Protein AF-A0A6V1RIA7-F1 (afdb_monomer_lite)

InterPro domains:
  IPR001300 Peptidase C2, calpain, catalytic domain [PF00648] (294-567)
  IPR001300 Peptidase C2, calpain, catalytic domain [PS50203] (296-569)
  IPR001300 Peptidase C2, calpain, catalytic domain [SM00230] (248-577)
  IPR001300 Peptidase C2, calpain, catalytic domain [cd00044] (271-567)
  IPR022684 Peptidase C2, calpain family [PTHR10183] (100-717)
  IPR036213 Calpain large subunit, domain III superfamily [SSF49758] (574-716)
  IPR038765 Papain-like cysteine peptidase superfamily [SSF54001] (97-156)
  IPR038765 Papain-like cysteine peptidase superfamily [SSF54001] (292-571)

Foldseek 3Di:
DPPPPDDDDDDDDDDDDDDPPPPLCVVVVVVVVPDDDPPVVVVVVVVVVVVVVVPPPDDPDKDKDWDDDPDPPPPPDPPCPPDLLVSQWDFPPCPVLVVLVVLLVVVAADADPQQGFDCQFAALDSVDRPCPCVCVLFDGWDFLQCLQKDWWKWKWKAFDLPPRHTDDIDIDDPVVQVVADADPDDPRVVVNVVVVVVVVCLLQPDDPPSVVVVCVSCVPPPCNVVCVVVVPSVVCCQVQQFWGFDDKDDWGWDWDDDPPDGIMIMIIITTTIGGPDPQKQFDCDDPPDDRFALLQFAWADFQLLLLSQLLSQQRLPVVLNQVQFDFHDPPSADDDPPDDHRGHIDDSSQKGWTWWQFLNGTIIRIHGRIARGGPSSAGSTIHGRSNHSHCNNRVSLSSVSSSLRHSSLSRDDHNLVSNCGSHVFDKDKAFQDDPRHDPCLPDDNNLVVVLVVVQVCVVLVWWKKFFAADPDAQDDPDQLHGHPGIKGWNDWDFDQFPNDTFIKTKIARSNQFDREGNDPFFLPHPVVVRGDPVSCVVVVRDSDRRRMTMDTSVVVSVRTTMMIIGHPQDPPQKIKMKMKDKCDDQLLAAPQQQQSHWKKWKAAQFFWKKKKKKFFGDCSSVVDDWQPKWKDKWKFDDQADPLATDRDDDPVRTQDDDDTDRDRMDMDIGGDGGQDAPPDPRRRTIMIGTHIRDRPDIGMMMMMMMIRDDMDMGTRGSVNQAAAPQPRHGAHGDWDADPNGIHHPVCPVVVQQVPAQAAPQPRGHQADDPPPANSDWDADPPRHIHTPVCVLVVCLVPAAAAPAPRHGQADDVPPANSDWDQDPVRGTHTPVCVVVVVQVPAAAAPQPRGGQAPDPPPANNDWDADPVRHIHGPVCVVVVQQVPAFAAPQPRGGLADDPPPANSDWDFADVVPPDDTGTHGPVCVVVVVVVVVD

Organism: Heterosigma akashiwo (NCBI:txid2829)

Structure (mmCIF, N/CA/C/O backbone):
data_AF-A0A6V1RIA7-F1
#
_entry.id   AF-A0A6V1RIA7-F1
#
loop_
_atom_site.group_PDB
_atom_site.id
_atom_site.type_symbol
_atom_site.label_atom_id
_atom_site.label_alt_id
_atom_site.label_comp_id
_atom_site.label_asym_id
_atom_site.label_entity_id
_atom_site.label_seq_id
_atom_site.pdbx_PDB_ins_code
_atom_site.Cartn_x
_atom_site.Cartn_y
_atom_site.Cartn_z
_atom_site.occupancy
_atom_site.B_iso_or_equiv
_atom_site.auth_seq_id
_atom_site.auth_comp_id
_atom_site.auth_asym_id
_atom_site.auth_atom_id
_atom_site.pdbx_PDB_model_num
ATOM 1 N N . MET A 1 1 ? -12.420 33.517 -3.951 1.00 31.98 1 MET A N 1
ATOM 2 C CA . MET A 1 1 ? -12.272 34.994 -3.953 1.00 31.98 1 MET A CA 1
ATOM 3 C C . MET A 1 1 ? -13.200 35.689 -2.940 1.00 31.98 1 MET A C 1
ATOM 5 O O . MET A 1 1 ? -14.162 36.328 -3.342 1.00 31.98 1 MET A O 1
ATOM 9 N N . ALA A 1 2 ? -12.929 35.573 -1.631 1.00 23.12 2 ALA A N 1
ATOM 10 C CA . ALA A 1 2 ? -13.505 36.452 -0.591 1.00 23.12 2 ALA A CA 1
ATOM 11 C C . ALA A 1 2 ? -12.704 36.405 0.736 1.00 23.12 2 ALA A C 1
ATOM 13 O O . ALA A 1 2 ? -13.298 36.452 1.804 1.00 23.12 2 ALA A O 1
ATOM 14 N N . PHE A 1 3 ? -11.370 36.271 0.684 1.00 23.23 3 PHE A N 1
ATOM 15 C CA . PHE A 1 3 ? -10.528 36.216 1.898 1.00 23.23 3 PHE A CA 1
ATOM 16 C C . PHE A 1 3 ? -9.231 37.044 1.826 1.00 23.23 3 PHE A C 1
ATOM 18 O O . PHE A 1 3 ? -8.370 36.914 2.684 1.00 23.23 3 PHE A O 1
ATOM 25 N N . PHE A 1 4 ? -9.097 37.944 0.842 1.00 26.88 4 PHE A N 1
ATOM 26 C CA . PHE A 1 4 ? -7.877 38.750 0.655 1.00 26.88 4 PHE A CA 1
ATOM 27 C C . PHE A 1 4 ? -7.963 40.213 1.133 1.00 26.88 4 PHE A C 1
ATOM 29 O O . PHE A 1 4 ? -7.044 40.986 0.893 1.00 26.88 4 PHE A O 1
ATOM 36 N N . PHE A 1 5 ? -9.012 40.609 1.863 1.00 28.23 5 PHE A N 1
ATOM 37 C CA . PHE A 1 5 ? -9.147 41.980 2.385 1.00 28.23 5 PHE A CA 1
ATOM 38 C C . PHE A 1 5 ? -9.493 42.028 3.880 1.00 28.23 5 PHE A C 1
ATOM 40 O O . PHE A 1 5 ? -10.508 42.595 4.261 1.00 28.23 5 PHE A O 1
ATOM 47 N N . GLN A 1 6 ? -8.644 41.468 4.753 1.00 29.59 6 GLN A N 1
ATOM 48 C CA . GLN A 1 6 ? -8.613 41.896 6.162 1.00 29.59 6 GLN A CA 1
ATOM 49 C C . GLN A 1 6 ? -7.337 41.453 6.896 1.00 29.59 6 GLN A C 1
ATOM 51 O O . GLN A 1 6 ? -7.350 40.503 7.664 1.00 29.59 6 GLN A O 1
ATOM 56 N N . LYS A 1 7 ? -6.217 42.154 6.673 1.00 28.56 7 LYS A N 1
ATOM 57 C CA . LYS A 1 7 ? -5.125 42.280 7.663 1.00 28.56 7 LYS A CA 1
ATOM 58 C C . LYS A 1 7 ? -4.170 43.413 7.265 1.00 28.56 7 LYS A C 1
ATOM 60 O O . LYS A 1 7 ? -3.111 43.211 6.688 1.00 28.56 7 LYS A O 1
ATOM 65 N N . LYS A 1 8 ? -4.578 44.645 7.572 1.00 32.25 8 LYS A N 1
ATOM 66 C CA . LYS A 1 8 ? -3.674 45.788 7.771 1.00 32.25 8 LYS A CA 1
ATOM 67 C C . LYS A 1 8 ? -4.216 46.611 8.933 1.00 32.25 8 LYS A C 1
ATOM 69 O O . LYS A 1 8 ? -4.968 47.557 8.728 1.00 32.25 8 LYS A O 1
ATOM 74 N N . LYS A 1 9 ? -3.876 46.180 10.144 1.00 32.59 9 LYS A N 1
ATOM 75 C CA . LYS A 1 9 ? -3.752 46.993 11.358 1.00 32.59 9 LYS A CA 1
ATOM 76 C C . LYS A 1 9 ? -3.265 46.064 12.462 1.00 32.59 9 LYS A C 1
ATOM 78 O O . LYS A 1 9 ? -4.009 45.194 12.891 1.00 32.59 9 LYS A O 1
ATOM 83 N N . ASP A 1 10 ? -1.967 46.144 12.725 1.00 29.16 10 ASP A N 1
ATOM 84 C CA . ASP A 1 10 ? -1.349 46.266 14.053 1.00 29.16 10 ASP A CA 1
ATOM 85 C C . ASP A 1 10 ? 0.115 45.818 13.950 1.00 29.16 10 ASP A C 1
ATOM 87 O O . ASP A 1 10 ? 0.437 44.789 13.357 1.00 29.16 10 ASP A O 1
ATOM 91 N N . GLY A 1 11 ? 1.011 46.705 14.382 1.00 30.38 11 GLY A N 1
ATOM 92 C CA . GLY A 1 11 ? 2.450 46.620 14.153 1.00 30.38 11 GLY A CA 1
ATOM 93 C C . GLY A 1 11 ? 3.204 45.804 15.202 1.00 30.38 11 GLY A C 1
ATOM 94 O O . GLY A 1 11 ? 2.769 45.675 16.341 1.00 30.38 11 GLY A O 1
ATOM 95 N N . GLY A 1 12 ? 4.382 45.323 14.804 1.00 25.92 12 GLY A N 1
ATOM 96 C CA . GLY A 1 12 ? 5.400 44.722 15.669 1.00 25.92 12 GLY A CA 1
ATOM 97 C C . GLY A 1 12 ? 6.472 44.007 14.829 1.00 25.92 12 GLY A C 1
ATOM 98 O O . GLY A 1 12 ? 6.094 43.251 13.936 1.00 25.92 12 GLY A O 1
ATOM 99 N N . PRO A 1 13 ? 7.782 44.264 15.028 1.00 35.53 13 PRO A N 1
ATOM 100 C CA . PRO A 1 13 ? 8.851 43.691 14.212 1.00 35.53 13 PRO A CA 1
ATOM 101 C C . PRO A 1 13 ? 9.323 42.331 14.757 1.00 35.53 13 PRO A C 1
ATOM 103 O O . PRO A 1 13 ? 9.168 42.053 15.942 1.00 35.53 13 PRO A O 1
ATOM 106 N N . ASN A 1 14 ? 9.983 41.558 13.888 1.00 31.72 14 ASN A N 1
ATOM 107 C CA . ASN A 1 14 ? 10.711 40.298 14.126 1.00 31.72 14 ASN A CA 1
ATOM 108 C C . ASN A 1 14 ? 9.926 38.987 13.965 1.00 31.72 14 ASN A C 1
ATOM 110 O O . ASN A 1 14 ? 9.477 38.386 14.932 1.00 31.72 14 ASN A O 1
ATOM 114 N N . ALA A 1 15 ? 9.908 38.493 12.724 1.00 25.50 15 ALA A N 1
ATOM 115 C CA . ALA A 1 15 ? 10.177 37.090 12.394 1.00 25.50 15 ALA A CA 1
ATOM 116 C C . ALA A 1 15 ? 10.480 36.992 10.886 1.00 25.50 15 ALA A C 1
ATOM 118 O O . ALA A 1 15 ? 9.581 37.070 10.052 1.00 25.50 15 ALA A O 1
ATOM 119 N N . THR A 1 16 ? 11.754 36.870 10.519 1.00 27.06 16 THR A N 1
ATOM 120 C CA . THR A 1 16 ? 12.187 36.529 9.157 1.00 27.06 16 THR A CA 1
ATOM 121 C C . THR A 1 16 ? 12.077 35.020 8.956 1.00 27.06 16 THR A C 1
ATOM 123 O O . THR A 1 16 ? 12.897 34.268 9.473 1.00 27.06 16 THR A O 1
ATOM 126 N N . THR A 1 17 ? 11.080 34.584 8.190 1.00 24.17 17 THR A N 1
ATOM 127 C CA . THR A 1 17 ? 11.046 33.276 7.512 1.00 24.17 17 THR A CA 1
ATOM 128 C C . THR A 1 17 ? 10.963 33.535 6.002 1.00 24.17 17 THR A C 1
ATOM 130 O O . THR A 1 17 ? 10.196 34.409 5.590 1.00 24.17 17 THR A O 1
ATOM 133 N N . PRO A 1 18 ? 11.757 32.859 5.151 1.00 24.48 18 PRO A N 1
ATOM 134 C CA . PRO A 1 18 ? 11.707 33.083 3.711 1.00 24.48 18 PRO A CA 1
ATOM 135 C C . PRO A 1 18 ? 10.460 32.404 3.124 1.00 24.48 18 PRO A C 1
ATOM 137 O O . PRO A 1 18 ? 10.327 31.182 3.132 1.00 24.48 18 PRO A O 1
ATOM 140 N N . SER A 1 19 ? 9.515 33.202 2.621 1.00 24.95 19 SER A N 1
ATOM 141 C CA . SER A 1 19 ? 8.295 32.717 1.972 1.00 24.95 19 SER A CA 1
ATOM 142 C C . SER A 1 19 ? 8.583 32.235 0.542 1.00 24.95 19 SER A C 1
ATOM 144 O O . SER A 1 19 ? 8.580 33.030 -0.397 1.00 24.95 19 SER A O 1
ATOM 146 N N . ALA A 1 20 ? 8.783 30.929 0.359 1.00 26.89 20 ALA A N 1
ATOM 147 C CA . ALA A 1 20 ? 8.865 30.277 -0.957 1.00 26.89 20 ALA A CA 1
ATOM 148 C C . ALA A 1 20 ? 7.492 29.806 -1.501 1.00 26.89 20 ALA A C 1
ATOM 150 O O . ALA A 1 20 ? 7.415 29.167 -2.546 1.00 26.89 20 ALA A O 1
ATOM 151 N N . SER A 1 21 ? 6.385 30.128 -0.820 1.00 27.94 21 SER A N 1
ATOM 152 C CA . SER A 1 21 ? 5.035 29.630 -1.141 1.00 27.94 21 SER A CA 1
ATOM 153 C C . SER A 1 21 ? 4.227 30.481 -2.137 1.00 27.94 21 SER A C 1
ATOM 155 O O . SER A 1 21 ? 3.092 30.126 -2.451 1.00 27.94 21 SER A O 1
ATOM 157 N N . MET A 1 22 ? 4.770 31.587 -2.665 1.00 25.05 22 MET A N 1
ATOM 158 C CA . MET A 1 22 ? 4.008 32.509 -3.531 1.00 25.05 22 MET A CA 1
ATOM 159 C C . MET A 1 22 ? 4.215 32.333 -5.046 1.00 25.05 22 MET A C 1
ATOM 161 O O . MET A 1 22 ? 3.408 32.854 -5.808 1.00 25.05 22 MET A O 1
ATOM 165 N N . GLY A 1 23 ? 5.218 31.574 -5.504 1.00 25.97 23 GLY A N 1
ATOM 166 C CA . GLY A 1 23 ? 5.531 31.470 -6.940 1.00 25.97 23 GLY A CA 1
ATOM 167 C C . GLY A 1 23 ? 4.602 30.548 -7.744 1.00 25.97 23 GLY A C 1
ATOM 168 O O . GLY A 1 23 ? 4.133 30.921 -8.815 1.00 25.97 23 GLY A O 1
ATOM 169 N N . ALA A 1 24 ? 4.281 29.361 -7.218 1.00 31.56 24 ALA A N 1
ATOM 170 C CA . ALA A 1 24 ? 3.584 28.317 -7.985 1.00 31.56 24 ALA A CA 1
ATOM 171 C C . ALA A 1 24 ? 2.078 28.580 -8.194 1.00 31.56 24 ALA A C 1
ATOM 173 O O . ALA A 1 24 ? 1.502 28.164 -9.194 1.00 31.56 24 ALA A O 1
ATOM 174 N N . ALA A 1 25 ? 1.429 29.305 -7.276 1.00 27.98 25 ALA A N 1
ATOM 175 C CA . ALA A 1 25 ? 0.018 29.674 -7.419 1.00 27.98 25 ALA A CA 1
ATOM 176 C C . ALA A 1 25 ? -0.193 30.900 -8.329 1.00 27.98 25 ALA A C 1
ATOM 178 O O . ALA A 1 25 ? -1.306 31.122 -8.803 1.00 27.98 25 ALA A O 1
ATOM 179 N N . GLN A 1 26 ? 0.856 31.695 -8.576 1.00 30.91 26 GLN A N 1
ATOM 180 C CA . GLN A 1 26 ? 0.775 32.908 -9.393 1.00 30.91 26 GLN A CA 1
ATOM 181 C C . GLN A 1 26 ? 0.917 32.625 -10.893 1.00 30.91 26 GLN A C 1
ATOM 183 O O . GLN A 1 26 ? 0.223 33.262 -11.677 1.00 30.91 26 GLN A O 1
ATOM 188 N N . SER A 1 27 ? 1.733 31.651 -11.305 1.00 33.41 27 SER A N 1
ATOM 189 C CA . SER A 1 27 ? 1.911 31.312 -12.727 1.00 33.41 27 SER A CA 1
ATOM 190 C C . SER A 1 27 ? 0.723 30.539 -13.316 1.00 33.41 27 SER A C 1
ATOM 192 O O . SER A 1 27 ? 0.283 30.854 -14.419 1.00 33.41 27 SER A O 1
ATOM 194 N N . LEU A 1 28 ? 0.134 29.600 -12.565 1.00 34.62 28 LEU A N 1
ATOM 195 C CA . LEU A 1 28 ? -1.083 28.881 -12.980 1.00 34.62 28 LEU A CA 1
ATOM 196 C C . LEU A 1 28 ? -2.354 29.739 -12.807 1.00 34.62 28 LEU A C 1
ATOM 198 O O . LEU A 1 28 ? -3.286 29.660 -13.605 1.00 34.62 28 LEU A O 1
ATOM 202 N N . GLY A 1 29 ? -2.374 30.601 -11.782 1.00 31.44 29 GLY A N 1
ATOM 203 C CA . GLY A 1 29 ? -3.451 31.567 -11.546 1.00 31.44 29 GLY A CA 1
ATOM 204 C C . GLY A 1 29 ? -3.538 32.646 -12.629 1.00 31.44 29 GLY A C 1
ATOM 205 O O . GLY A 1 29 ? -4.640 33.004 -13.027 1.00 31.44 29 GLY A O 1
ATOM 206 N N . ALA A 1 30 ? -2.397 33.099 -13.161 1.00 34.28 30 ALA A N 1
ATOM 207 C CA . ALA A 1 30 ? -2.349 34.026 -14.293 1.00 34.28 30 ALA A CA 1
ATOM 208 C C . ALA A 1 30 ? -2.835 33.384 -15.608 1.00 34.28 30 ALA A C 1
ATOM 210 O O . ALA A 1 30 ? -3.427 34.065 -16.440 1.00 34.28 30 ALA A O 1
ATOM 211 N N . TRP A 1 31 ? -2.642 32.071 -15.780 1.00 36.16 31 TRP A N 1
ATOM 212 C CA . TRP A 1 31 ? -3.101 31.327 -16.959 1.00 36.16 31 TRP A CA 1
ATOM 213 C C . TRP A 1 31 ? -4.632 31.155 -16.994 1.00 36.16 31 TRP A C 1
ATOM 215 O O . TRP A 1 31 ? -5.248 31.270 -18.051 1.00 36.16 31 TRP A O 1
ATOM 225 N N . LEU A 1 32 ? -5.271 30.977 -15.831 1.00 34.88 32 LEU A N 1
ATOM 226 C CA . LEU A 1 32 ? -6.735 30.894 -15.707 1.00 34.88 32 LEU A CA 1
ATOM 227 C C . LEU A 1 32 ? -7.458 32.243 -15.900 1.00 34.88 32 LEU A C 1
ATOM 229 O O . LEU A 1 32 ? -8.678 32.260 -16.073 1.00 34.88 32 LEU A O 1
ATOM 233 N N . GLU A 1 33 ? -6.742 33.370 -15.874 1.00 36.59 33 GLU A N 1
ATOM 234 C CA . GLU A 1 33 ? -7.328 34.708 -16.032 1.00 36.59 33 GLU A CA 1
ATOM 235 C C . GLU A 1 33 ? -7.403 35.187 -17.496 1.00 36.59 33 GLU A C 1
ATOM 237 O O . GLU A 1 33 ? -8.217 36.068 -17.793 1.00 36.59 33 GLU A O 1
ATOM 242 N N . ASP A 1 34 ? -6.644 34.591 -18.425 1.00 32.16 34 ASP A N 1
ATOM 243 C CA . ASP A 1 34 ? -6.488 35.129 -19.792 1.00 32.16 34 ASP A CA 1
ATOM 244 C C . ASP A 1 34 ? -7.370 34.454 -20.871 1.00 32.16 34 ASP A C 1
ATOM 246 O O . ASP A 1 34 ? -7.441 34.900 -22.016 1.00 32.16 34 ASP A O 1
ATOM 250 N N . GLY A 1 35 ? -8.142 33.420 -20.517 1.00 35.12 35 GLY A N 1
ATOM 251 C CA . GLY A 1 35 ? -9.073 32.732 -21.427 1.00 35.12 35 GLY A CA 1
ATOM 252 C C . GLY A 1 35 ? -10.536 33.149 -21.234 1.00 35.12 35 GLY A C 1
ATOM 253 O O . GLY A 1 35 ? -11.281 32.504 -20.499 1.00 35.12 35 GLY A O 1
ATOM 254 N N . ARG A 1 36 ? -11.006 34.224 -21.885 1.00 33.16 36 ARG A N 1
ATOM 255 C CA . ARG A 1 36 ? -12.418 34.649 -21.761 1.00 33.16 36 ARG A CA 1
ATOM 256 C C . ARG A 1 36 ? -13.384 33.820 -22.615 1.00 33.16 36 ARG A C 1
ATOM 258 O O . ARG A 1 36 ? -13.428 33.970 -23.831 1.00 33.16 36 ARG A O 1
ATOM 265 N N . SER A 1 37 ? -14.338 33.176 -21.942 1.00 33.34 37 SER A N 1
ATOM 266 C CA . SER A 1 37 ? -15.755 33.146 -22.337 1.00 33.34 37 SER A CA 1
ATOM 267 C C . SER A 1 37 ? -16.623 33.254 -21.069 1.00 33.34 37 SER A C 1
ATOM 269 O O . SER A 1 37 ? -16.692 32.378 -20.210 1.00 33.34 37 SER A O 1
ATOM 271 N N . SER A 1 38 ? -17.256 34.412 -20.886 1.00 41.59 38 SER A N 1
ATOM 272 C CA . SER A 1 38 ? -17.898 34.863 -19.641 1.00 41.59 38 SER A CA 1
ATOM 273 C C . SER A 1 38 ? -19.315 34.311 -19.405 1.00 41.59 38 SER A C 1
ATOM 275 O O . SER A 1 38 ? -20.018 34.772 -18.503 1.00 41.59 38 SER A O 1
ATOM 277 N N . ARG A 1 39 ? -19.758 33.310 -20.180 1.00 32.97 39 ARG A N 1
ATOM 278 C CA . ARG A 1 39 ? -21.103 32.712 -20.060 1.00 32.97 39 ARG A CA 1
ATOM 279 C C . ARG A 1 39 ? -21.126 31.422 -19.235 1.00 32.97 39 ARG A C 1
ATOM 281 O O . ARG A 1 39 ? -22.080 31.213 -18.487 1.00 32.97 39 ARG A O 1
ATOM 288 N N . GLU A 1 40 ? -20.062 30.626 -19.282 1.00 36.41 40 GLU A N 1
ATOM 289 C CA . GLU A 1 40 ? -19.935 29.374 -18.515 1.00 36.41 40 GLU A CA 1
ATOM 290 C C . GLU A 1 40 ? -19.582 29.641 -17.043 1.00 36.41 40 GLU A C 1
ATOM 292 O O . GLU A 1 40 ? -20.159 29.036 -16.137 1.00 36.41 40 GLU A O 1
ATOM 297 N N . TYR A 1 41 ? -18.778 30.679 -16.785 1.00 34.59 41 TYR A N 1
ATOM 298 C CA . TYR A 1 41 ? -18.419 31.131 -15.433 1.00 34.59 41 TYR A CA 1
ATOM 299 C C . TYR A 1 41 ? -19.632 31.566 -14.588 1.00 34.59 41 TYR A C 1
ATOM 301 O O . TYR A 1 41 ? -19.669 31.364 -13.373 1.00 34.59 41 TYR A O 1
ATOM 309 N N . VAL A 1 42 ? -20.663 32.148 -15.213 1.00 33.69 42 VAL A N 1
ATOM 310 C CA . VAL A 1 42 ? -21.870 32.631 -14.514 1.00 33.69 42 VAL A CA 1
ATOM 311 C C . VAL A 1 42 ? -22.809 31.477 -14.147 1.00 33.69 42 VAL A C 1
ATOM 313 O O . VAL A 1 42 ? -23.467 31.537 -13.102 1.00 33.69 42 VAL A O 1
ATOM 316 N N . LEU A 1 43 ? -22.846 30.410 -14.952 1.00 33.00 43 LEU A N 1
ATOM 317 C CA . LEU A 1 43 ? -23.573 29.179 -14.634 1.00 33.00 43 LEU A CA 1
ATOM 318 C C . LEU A 1 43 ? -22.861 28.391 -13.530 1.00 33.00 43 LEU A C 1
ATOM 320 O O . LEU A 1 43 ? -23.512 28.046 -12.542 1.00 33.00 43 LEU A O 1
ATOM 324 N N . ALA A 1 44 ? -21.537 28.228 -13.617 1.00 31.62 44 ALA A N 1
ATOM 325 C CA . ALA A 1 44 ? -20.723 27.594 -12.579 1.00 31.62 44 ALA A CA 1
ATOM 326 C C . ALA A 1 44 ? -20.813 28.342 -11.233 1.00 31.62 44 ALA A C 1
ATOM 328 O O . ALA A 1 44 ? -21.029 27.730 -10.188 1.00 31.62 44 ALA A O 1
ATOM 329 N N . ALA A 1 45 ? -20.779 29.680 -11.239 1.00 31.67 45 ALA A N 1
ATOM 330 C CA . ALA A 1 45 ? -20.910 30.487 -10.024 1.00 31.67 45 ALA A CA 1
ATOM 331 C C . ALA A 1 45 ? -22.332 30.477 -9.421 1.00 31.67 45 ALA A C 1
ATOM 333 O O . ALA A 1 45 ? -22.483 30.541 -8.196 1.00 31.67 45 ALA A O 1
ATOM 334 N N . LYS A 1 46 ? -23.393 30.384 -10.242 1.00 30.94 46 LYS A N 1
ATOM 335 C CA . LYS A 1 46 ? -24.777 30.203 -9.755 1.00 30.94 46 LYS A CA 1
ATOM 336 C C . LYS A 1 46 ? -24.996 28.805 -9.180 1.00 30.94 46 LYS A C 1
ATOM 338 O O . LYS A 1 46 ? -25.642 28.700 -8.135 1.00 30.94 46 LYS A O 1
ATOM 343 N N . TYR A 1 47 ? -24.430 27.771 -9.808 1.00 30.41 47 TYR A N 1
ATOM 344 C CA . TYR A 1 47 ? -24.417 26.413 -9.267 1.00 30.41 47 TYR A CA 1
ATOM 345 C C . TYR A 1 47 ? -23.662 26.380 -7.937 1.00 30.41 47 TYR A C 1
ATOM 347 O O . TYR A 1 47 ? -24.263 26.019 -6.931 1.00 30.41 47 TYR A O 1
ATOM 355 N N . ALA A 1 48 ? -22.441 26.918 -7.870 1.00 30.08 48 ALA A N 1
ATOM 356 C CA . ALA A 1 48 ? -21.632 26.978 -6.651 1.00 30.08 48 ALA A CA 1
ATOM 357 C C . ALA A 1 48 ? -22.306 27.744 -5.494 1.00 30.08 48 ALA A C 1
ATOM 359 O O . ALA A 1 48 ? -22.201 27.339 -4.338 1.00 30.08 48 ALA A O 1
ATOM 360 N N . ARG A 1 49 ? -23.047 28.831 -5.763 1.00 30.19 49 ARG A N 1
ATOM 361 C CA . ARG A 1 49 ? -23.785 29.576 -4.718 1.00 30.19 49 ARG A CA 1
ATOM 362 C C . ARG A 1 49 ? -25.037 28.851 -4.220 1.00 30.19 49 ARG A C 1
ATOM 364 O O . ARG A 1 49 ? -25.362 28.968 -3.039 1.00 30.19 49 ARG A O 1
ATOM 371 N N . ARG A 1 50 ? -25.739 28.114 -5.089 1.00 28.39 50 ARG A N 1
ATOM 372 C CA . ARG A 1 50 ? -26.882 27.271 -4.694 1.00 28.39 50 ARG A CA 1
ATOM 373 C C . ARG A 1 50 ? -26.410 26.017 -3.947 1.00 28.39 50 ARG A C 1
ATOM 375 O O . ARG A 1 50 ? -27.070 25.610 -3.000 1.00 28.39 50 ARG A O 1
ATOM 382 N N . TRP A 1 51 ? -25.240 25.489 -4.309 1.00 28.88 51 TRP A N 1
ATOM 383 C CA . TRP A 1 51 ? -24.583 24.355 -3.655 1.00 28.88 51 TRP A CA 1
ATOM 384 C C . TRP A 1 51 ? -24.055 24.721 -2.258 1.00 28.88 51 TRP A C 1
ATOM 386 O O . TRP A 1 51 ? -24.389 24.057 -1.280 1.00 28.88 51 TRP A O 1
ATOM 396 N N . LYS A 1 52 ? -23.366 25.865 -2.111 1.00 28.80 52 LYS A N 1
ATOM 397 C CA . LYS A 1 52 ? -22.858 26.351 -0.809 1.00 28.80 52 LYS A CA 1
ATOM 398 C C . LYS A 1 52 ? -23.942 26.609 0.241 1.00 28.80 52 LYS A C 1
ATOM 400 O O . LYS A 1 52 ? -23.659 26.508 1.429 1.00 28.80 52 LYS A O 1
ATOM 405 N N . LYS A 1 53 ? -25.181 26.915 -0.163 1.00 29.30 53 LYS A N 1
ATOM 406 C CA . LYS A 1 53 ? -26.302 27.068 0.782 1.00 29.30 53 LYS A CA 1
ATOM 407 C C . LYS A 1 53 ? -26.832 25.736 1.334 1.00 29.30 53 LYS A C 1
ATOM 409 O O . LYS A 1 53 ? -27.445 25.764 2.394 1.00 29.30 53 LYS A O 1
ATOM 414 N N . ASN A 1 54 ? -26.560 24.603 0.677 1.00 30.20 54 ASN A N 1
ATOM 415 C CA . ASN A 1 54 ? -26.957 23.267 1.145 1.00 30.20 54 ASN A CA 1
ATOM 416 C C . ASN A 1 54 ? -25.837 22.520 1.901 1.00 30.20 54 ASN A C 1
ATOM 418 O O . ASN A 1 54 ? -26.143 21.647 2.704 1.00 30.20 54 ASN A O 1
ATOM 422 N N . VAL A 1 55 ? -24.565 22.900 1.712 1.00 30.31 55 VAL A N 1
ATOM 423 C CA . VAL A 1 55 ? -23.381 22.313 2.390 1.00 30.31 55 VAL A CA 1
ATOM 424 C C . VAL A 1 55 ? -23.175 22.855 3.820 1.00 30.31 55 VAL A C 1
ATOM 426 O O . VAL A 1 55 ? -22.334 22.383 4.573 1.00 30.31 55 VAL A O 1
ATOM 429 N N . ALA A 1 56 ? -23.996 23.808 4.270 1.00 25.81 56 ALA A N 1
ATOM 430 C CA . ALA A 1 56 ? -23.911 24.397 5.611 1.00 25.81 56 ALA A CA 1
ATOM 431 C C . ALA A 1 56 ? -24.448 23.502 6.758 1.00 25.81 56 ALA A C 1
ATOM 433 O O . ALA A 1 56 ? -24.813 24.018 7.816 1.00 25.81 56 ALA A O 1
ATOM 434 N N . ARG A 1 57 ? -24.477 22.171 6.593 1.00 31.98 57 ARG A N 1
ATOM 435 C CA . ARG A 1 57 ? -24.513 21.229 7.723 1.00 31.98 57 ARG A CA 1
ATOM 436 C C . ARG A 1 57 ? -23.084 20.765 7.984 1.00 31.98 57 ARG A C 1
ATOM 438 O O . ARG A 1 57 ? -22.584 19.874 7.314 1.00 31.98 57 ARG A O 1
ATOM 445 N N . LYS A 1 58 ? -22.425 21.422 8.939 1.00 32.75 58 LYS A N 1
ATOM 446 C CA . LYS A 1 58 ? -21.130 20.997 9.477 1.00 32.75 58 LYS A CA 1
ATOM 447 C C . LYS A 1 58 ? -21.280 19.600 10.089 1.00 32.75 58 LYS A C 1
ATOM 449 O O . LYS A 1 58 ? -21.992 19.463 11.079 1.00 32.75 58 LYS A O 1
ATOM 454 N N . THR A 1 59 ? -20.603 18.605 9.533 1.00 30.91 59 THR A N 1
ATOM 455 C CA . THR A 1 59 ? -20.288 17.347 10.219 1.00 30.91 59 THR A CA 1
ATOM 456 C C . THR A 1 59 ? -18.774 17.217 10.251 1.00 30.91 59 THR A C 1
ATOM 458 O O . THR A 1 59 ? -18.149 16.963 9.228 1.00 30.91 59 THR A O 1
ATOM 461 N N . THR A 1 60 ? -18.183 17.463 11.416 1.00 35.16 60 THR A N 1
ATOM 462 C CA . THR A 1 60 ? -16.907 16.856 11.807 1.00 35.16 60 THR A CA 1
ATOM 463 C C . THR A 1 60 ? -17.151 15.348 11.883 1.00 35.16 60 THR A C 1
ATOM 465 O O . THR A 1 60 ? -18.084 14.940 12.577 1.00 35.16 60 THR A O 1
ATOM 468 N N . GLY A 1 61 ? -16.422 14.526 11.130 1.00 52.53 61 GLY A N 1
ATOM 469 C CA . GLY A 1 61 ? -16.584 13.071 11.206 1.00 52.53 61 GLY A CA 1
ATOM 470 C C . GLY A 1 61 ? -16.303 12.330 9.902 1.00 52.53 61 GLY A C 1
ATOM 471 O O . GLY A 1 61 ? -16.509 12.853 8.810 1.00 52.53 61 GLY A O 1
ATOM 472 N N . TYR A 1 62 ? -15.814 11.104 10.069 1.00 49.94 62 TYR A N 1
ATOM 473 C CA . TYR A 1 62 ? -15.367 10.135 9.066 1.00 49.94 62 TYR A CA 1
ATOM 474 C C . TYR A 1 62 ? -16.264 10.017 7.825 1.00 49.94 62 TYR A C 1
ATOM 476 O O . TYR A 1 62 ? -17.493 10.041 7.923 1.00 49.94 62 TYR A O 1
ATOM 484 N N . VAL A 1 63 ? -15.648 9.787 6.663 1.00 54.38 63 VAL A N 1
ATOM 485 C CA . VAL A 1 63 ? -16.360 9.563 5.396 1.00 54.38 63 VAL A CA 1
ATOM 486 C C . VAL A 1 63 ? -16.204 8.107 4.982 1.00 54.38 63 VAL A C 1
ATOM 488 O O . VAL A 1 63 ? -15.080 7.640 4.828 1.00 54.38 63 VAL A O 1
ATOM 491 N N . VAL A 1 64 ? -17.326 7.407 4.784 1.00 56.94 64 VAL A N 1
ATOM 492 C CA . VAL A 1 64 ? -17.355 6.035 4.254 1.00 56.94 64 VAL A CA 1
ATOM 493 C C . VAL A 1 64 ? -18.085 6.024 2.916 1.00 56.94 64 VAL A C 1
ATOM 495 O O . VAL A 1 64 ? -19.207 6.523 2.820 1.00 56.94 64 VAL A O 1
ATOM 498 N N . THR A 1 65 ? -17.463 5.455 1.885 1.00 57.72 65 THR A N 1
ATOM 499 C CA . THR A 1 65 ? -18.059 5.338 0.544 1.00 57.72 65 THR A CA 1
ATOM 500 C C . THR A 1 65 ? -18.066 3.890 0.055 1.00 57.72 65 THR A C 1
ATOM 502 O O . THR A 1 65 ? -17.180 3.107 0.393 1.00 57.72 65 THR A O 1
ATOM 505 N N . HIS A 1 66 ? -19.093 3.542 -0.730 1.00 52.97 66 HIS A N 1
ATOM 506 C CA . HIS A 1 66 ? -19.287 2.219 -1.326 1.00 52.97 66 HIS A CA 1
ATOM 507 C C . HIS A 1 66 ? -19.170 2.327 -2.852 1.00 52.97 66 HIS A C 1
ATOM 509 O O . HIS A 1 66 ? -19.972 3.011 -3.491 1.00 52.97 66 HIS A O 1
ATOM 515 N N . GLY A 1 67 ? -18.233 1.600 -3.464 1.00 48.03 67 GLY A N 1
ATOM 516 C CA . GLY A 1 67 ? -18.122 1.513 -4.925 1.00 48.03 67 GLY A CA 1
ATOM 517 C C . GLY A 1 67 ? -19.050 0.439 -5.510 1.00 48.03 67 GLY A C 1
ATOM 518 O O . GLY A 1 67 ? -19.004 -0.703 -5.064 1.00 48.03 67 GLY A O 1
ATOM 519 N N . LYS A 1 68 ? -19.913 0.773 -6.485 1.00 39.06 68 LYS A N 1
ATOM 520 C CA . LYS A 1 68 ? -20.594 -0.228 -7.350 1.00 39.06 68 LYS A CA 1
ATOM 521 C C . LYS A 1 68 ? -20.384 -0.018 -8.864 1.00 39.06 68 LYS A C 1
ATOM 523 O O . LYS A 1 68 ? -20.603 -0.978 -9.587 1.00 39.06 68 LYS A O 1
ATOM 528 N N . LYS A 1 69 ? -19.957 1.167 -9.346 1.00 31.61 69 LYS A N 1
ATOM 529 C CA . LYS A 1 69 ? -19.516 1.514 -10.731 1.00 31.61 69 LYS A CA 1
ATOM 530 C C . LYS A 1 69 ? -18.697 2.834 -10.703 1.00 31.61 69 LYS A C 1
ATOM 532 O O . LYS A 1 69 ? -18.884 3.582 -9.740 1.00 31.61 69 LYS A O 1
ATOM 537 N N . PRO A 1 70 ? -17.810 3.128 -11.685 1.00 31.70 70 PRO A N 1
ATOM 538 C CA . PRO A 1 70 ? -16.800 4.191 -11.599 1.00 31.70 70 PRO A CA 1
ATOM 539 C C . PRO A 1 70 ? -17.434 5.576 -11.755 1.00 31.70 70 PRO A C 1
ATOM 541 O O . PRO A 1 70 ? -17.572 6.103 -12.849 1.00 31.70 70 PRO A O 1
ATOM 544 N N . ALA A 1 71 ? -17.902 6.131 -10.647 1.00 27.81 71 ALA A N 1
ATOM 545 C CA . ALA A 1 71 ? -18.165 7.550 -10.452 1.00 27.81 71 ALA A CA 1
ATOM 546 C C . ALA A 1 71 ? -18.488 7.721 -8.970 1.00 27.81 71 ALA A C 1
ATOM 548 O O . ALA A 1 71 ? -19.649 7.766 -8.555 1.00 27.81 71 ALA A O 1
ATOM 549 N N . THR A 1 72 ? -17.445 7.765 -8.148 1.00 25.62 72 THR A N 1
ATOM 550 C CA . THR A 1 72 ? -17.582 8.256 -6.784 1.00 25.62 72 THR A CA 1
ATOM 551 C C . THR A 1 72 ? -17.933 9.733 -6.897 1.00 25.62 72 THR A C 1
ATOM 553 O O . THR A 1 72 ? -17.091 10.554 -7.252 1.00 25.62 72 THR A O 1
ATOM 556 N N . VAL A 1 73 ? -19.183 10.098 -6.596 1.00 23.81 73 VAL A N 1
ATOM 557 C CA . VAL A 1 73 ? -19.467 11.467 -6.160 1.00 23.81 73 VAL A CA 1
ATOM 558 C C . VAL A 1 73 ? -18.787 11.596 -4.806 1.00 23.81 73 VAL A C 1
ATOM 560 O O . VAL A 1 73 ? -19.367 11.298 -3.763 1.00 23.81 73 VAL A O 1
ATOM 563 N N . LEU A 1 74 ? -17.518 11.994 -4.844 1.00 29.98 74 LEU A N 1
ATOM 564 C CA . LEU A 1 74 ? -16.847 12.570 -3.702 1.00 29.98 74 LEU A CA 1
ATOM 565 C C . LEU A 1 74 ? -17.713 13.767 -3.315 1.00 29.98 74 LEU A C 1
ATOM 567 O O . LEU A 1 74 ? -17.845 14.730 -4.074 1.00 29.98 74 LEU A O 1
ATOM 571 N N . CYS A 1 75 ? -18.326 13.735 -2.136 1.00 26.62 75 CYS A N 1
ATOM 572 C CA . CYS A 1 75 ? -18.554 14.991 -1.448 1.00 26.62 75 CYS A CA 1
ATOM 573 C C . CYS A 1 75 ? -17.154 15.568 -1.216 1.00 26.62 75 CYS A C 1
ATOM 575 O O . CYS A 1 75 ? -16.514 15.235 -0.227 1.00 26.62 75 CYS A O 1
ATOM 577 N N . HIS A 1 76 ? -16.645 16.338 -2.185 1.00 30.91 76 HIS A N 1
ATOM 578 C CA . HIS A 1 76 ? -15.431 17.128 -2.055 1.00 30.91 76 HIS A CA 1
ATOM 579 C C . HIS A 1 76 ? -15.666 18.082 -0.885 1.00 30.91 76 HIS A C 1
ATOM 581 O O . HIS A 1 76 ? -16.285 19.141 -1.016 1.00 30.91 76 HIS A O 1
ATOM 587 N N . PHE A 1 77 ? -15.245 17.645 0.293 1.00 30.70 77 PHE A N 1
ATOM 588 C CA . PHE A 1 77 ? -14.966 18.537 1.388 1.00 30.70 77 PHE A CA 1
ATOM 589 C C . PHE A 1 77 ? -13.646 19.226 1.048 1.00 30.70 77 PHE A C 1
ATOM 591 O O . PHE A 1 77 ? -12.699 18.573 0.613 1.00 30.70 77 PHE A O 1
ATOM 598 N N . ASP A 1 78 ? -13.588 20.540 1.265 1.00 32.25 78 ASP A N 1
ATOM 599 C CA . ASP A 1 78 ? -12.351 21.323 1.373 1.00 32.25 78 ASP A CA 1
ATOM 600 C C . ASP A 1 78 ? -11.534 20.838 2.606 1.00 32.25 78 ASP A C 1
ATOM 602 O O . ASP A 1 78 ? -11.277 21.600 3.533 1.00 32.25 78 ASP A O 1
ATOM 606 N N . LEU A 1 79 ? -11.214 19.539 2.672 1.00 34.03 79 LEU A N 1
ATOM 607 C CA . LEU A 1 79 ? -10.303 18.904 3.631 1.00 34.03 79 LEU A CA 1
ATOM 608 C C . LEU A 1 79 ? -8.945 18.581 2.986 1.00 34.03 79 LEU A C 1
ATOM 610 O O . LEU A 1 79 ? -8.005 18.272 3.707 1.00 34.03 79 LEU A O 1
ATOM 614 N N . TYR A 1 80 ? -8.824 18.727 1.660 1.00 36.44 80 TYR A N 1
ATOM 615 C CA . TYR A 1 80 ? -7.557 18.679 0.927 1.00 36.44 80 TYR A CA 1
ATOM 616 C C . TYR A 1 80 ? -6.788 19.990 1.125 1.00 36.44 80 TYR A C 1
ATOM 618 O O . TYR A 1 80 ? -6.593 20.780 0.196 1.00 36.44 80 TYR A O 1
ATOM 626 N N . ASP A 1 81 ? -6.353 20.253 2.355 1.00 35.91 81 ASP A N 1
ATOM 627 C CA . ASP A 1 81 ? -5.205 21.130 2.537 1.00 35.91 81 ASP A CA 1
ATOM 628 C C . ASP A 1 81 ? -4.007 20.408 1.920 1.00 35.91 81 ASP A C 1
ATOM 630 O O . ASP A 1 81 ? -3.466 19.478 2.508 1.00 35.91 81 ASP A O 1
ATOM 634 N N . LYS A 1 82 ? -3.683 20.816 0.684 1.00 46.50 82 LYS A N 1
ATOM 635 C CA . LYS A 1 82 ? -2.473 20.532 -0.101 1.00 46.50 82 LYS A CA 1
ATOM 636 C C . LYS A 1 82 ? -1.455 19.707 0.683 1.00 46.50 82 LYS A C 1
ATOM 638 O O . LYS A 1 82 ? -0.566 20.281 1.325 1.00 46.50 82 LYS A O 1
ATOM 643 N N . GLN A 1 83 ? -1.558 18.378 0.614 1.00 49.22 83 GLN A N 1
ATOM 644 C CA . GLN A 1 83 ? -0.459 17.570 1.111 1.00 49.22 83 GLN A CA 1
ATOM 645 C C . GLN A 1 83 ? 0.777 17.941 0.270 1.00 49.22 83 GLN A C 1
ATOM 647 O O . GLN A 1 83 ? 0.646 18.241 -0.918 1.00 49.22 83 GLN A O 1
ATOM 652 N N . PRO A 1 84 ? 1.985 17.966 0.846 1.00 44.00 84 PRO A N 1
ATOM 653 C CA . PRO A 1 84 ? 3.209 18.321 0.124 1.00 44.00 84 PRO A CA 1
ATOM 654 C C . PRO A 1 84 ? 3.374 17.591 -1.225 1.00 44.00 84 PRO A C 1
ATOM 656 O O . PRO A 1 84 ? 3.850 18.194 -2.184 1.00 44.00 84 PRO A O 1
ATOM 659 N N . GLY A 1 85 ? 2.898 16.339 -1.328 1.00 44.09 85 GLY A N 1
ATOM 660 C CA . GLY A 1 85 ? 2.901 15.533 -2.560 1.00 44.09 85 GLY A CA 1
ATOM 661 C C . GLY A 1 85 ? 1.881 15.939 -3.636 1.00 44.09 85 GLY A C 1
ATOM 662 O O . GLY A 1 85 ? 2.063 15.616 -4.808 1.00 44.09 85 GLY A O 1
ATOM 663 N N . ASP A 1 86 ? 0.849 16.716 -3.296 1.00 56.69 86 ASP A N 1
ATOM 664 C CA . ASP A 1 86 ? -0.107 17.258 -4.273 1.00 56.69 86 ASP A CA 1
ATOM 665 C C . ASP A 1 86 ? 0.478 18.411 -5.092 1.00 56.69 86 ASP A C 1
ATOM 667 O O . ASP A 1 86 ? -0.099 18.818 -6.096 1.00 56.69 86 ASP A O 1
ATOM 671 N N . ARG A 1 87 ? 1.641 18.949 -4.700 1.00 67.19 87 ARG A N 1
ATOM 672 C CA . ARG A 1 87 ? 2.329 19.985 -5.482 1.00 67.19 87 ARG A CA 1
ATOM 673 C C . ARG A 1 87 ? 2.758 19.478 -6.861 1.00 67.19 87 ARG A C 1
ATOM 675 O O . ARG A 1 87 ? 2.854 20.269 -7.798 1.00 67.19 87 ARG A O 1
ATOM 682 N N . PHE A 1 88 ? 3.050 18.187 -6.961 1.00 78.75 88 PHE A N 1
ATOM 683 C CA . PHE A 1 88 ? 3.674 17.582 -8.130 1.00 78.75 88 PHE A CA 1
ATOM 684 C C . PHE A 1 88 ? 2.704 16.777 -8.998 1.00 78.75 88 PHE A C 1
ATOM 686 O O . PHE A 1 88 ? 3.107 16.283 -10.048 1.00 78.75 88 PHE A O 1
ATOM 693 N N . SER A 1 89 ? 1.434 16.682 -8.597 1.00 84.25 89 SER A N 1
ATOM 694 C CA . SER A 1 89 ? 0.416 15.890 -9.285 1.00 84.25 89 SER A CA 1
ATOM 695 C C . SER A 1 89 ? -0.919 16.628 -9.394 1.00 84.25 89 SER A C 1
ATOM 697 O O . SER A 1 89 ? -1.279 17.437 -8.539 1.00 84.25 89 SER A O 1
ATOM 699 N N . LEU A 1 90 ? -1.675 16.323 -10.441 1.00 83.56 90 LEU A N 1
ATOM 700 C CA . LEU A 1 90 ? -2.987 16.881 -10.750 1.00 83.56 90 LEU A CA 1
ATOM 701 C C . LEU A 1 90 ? -4.075 15.814 -10.544 1.00 83.56 90 LEU A C 1
ATOM 703 O O . LEU A 1 90 ? -3.780 14.623 -10.661 1.00 83.56 90 LEU A O 1
ATOM 707 N N . PRO A 1 91 ? -5.323 16.200 -10.228 1.00 82.25 91 PRO A N 1
ATOM 708 C CA . PRO A 1 91 ? -6.434 15.256 -10.257 1.00 82.25 91 PRO A CA 1
ATOM 709 C C . PRO A 1 91 ? -6.639 14.728 -11.681 1.00 82.25 91 PRO A C 1
ATOM 711 O O . PRO A 1 91 ? -6.474 15.469 -12.653 1.00 82.25 91 PRO A O 1
ATOM 714 N N . ASP A 1 92 ? -7.035 13.464 -11.805 1.00 83.06 92 ASP A N 1
ATOM 715 C CA . ASP A 1 92 ? -7.381 12.877 -13.099 1.00 83.06 92 ASP A CA 1
ATOM 716 C C . ASP A 1 92 ? -8.836 13.192 -13.501 1.00 83.06 92 ASP A C 1
ATOM 718 O O . ASP A 1 92 ? -9.703 12.326 -13.582 1.00 83.06 92 ASP A O 1
ATOM 722 N N . ASP A 1 93 ? -9.134 14.483 -13.663 1.00 80.69 93 ASP A N 1
ATOM 723 C CA . ASP A 1 93 ? -10.458 15.011 -14.033 1.00 80.69 93 ASP A CA 1
ATOM 724 C C . ASP A 1 93 ? -10.478 15.642 -15.440 1.00 80.69 93 ASP A C 1
ATOM 726 O O . ASP A 1 93 ? -11.413 16.360 -15.806 1.00 80.69 93 ASP A O 1
ATOM 730 N N . GLY A 1 94 ? -9.417 15.407 -16.219 1.00 80.94 94 GLY A N 1
ATOM 731 C CA . GLY A 1 94 ? -9.198 15.978 -17.549 1.00 80.94 94 GLY A CA 1
ATOM 732 C C . GLY A 1 94 ? -8.728 17.438 -17.556 1.00 80.94 94 GLY A C 1
ATOM 733 O O . GLY A 1 94 ? -8.393 17.965 -18.616 1.00 80.94 94 GLY A O 1
ATOM 734 N N . SER A 1 95 ? -8.638 18.123 -16.409 1.00 75.81 95 SER A N 1
ATOM 735 C CA . SER A 1 95 ? -8.172 19.520 -16.365 1.00 75.81 95 SER A CA 1
ATOM 736 C C . SER A 1 95 ? -6.733 19.688 -16.869 1.00 75.81 95 SER A C 1
ATOM 738 O O . SER A 1 95 ? -6.424 20.690 -17.526 1.00 75.81 95 SER A O 1
ATOM 740 N N . TRP A 1 96 ? -5.882 18.686 -16.633 1.00 82.12 96 TRP A N 1
ATOM 741 C CA . TRP A 1 96 ? -4.490 18.611 -17.082 1.00 82.12 96 TRP A CA 1
ATOM 742 C C . TRP A 1 96 ? -4.342 18.545 -18.615 1.00 82.12 96 TRP A C 1
ATOM 744 O O . TRP A 1 96 ? -3.346 19.030 -19.153 1.00 82.12 96 TRP A O 1
ATOM 754 N N . LEU A 1 97 ? -5.354 18.069 -19.350 1.00 85.12 97 LEU A N 1
ATOM 755 C CA . LEU A 1 97 ? -5.346 18.037 -20.820 1.00 85.12 97 LEU A CA 1
ATOM 756 C C . LEU A 1 97 ? -5.310 19.447 -21.425 1.00 85.12 97 LEU A C 1
ATOM 758 O O . LEU A 1 97 ? -4.711 19.668 -22.477 1.00 85.12 97 LEU A O 1
ATOM 762 N N . ASN A 1 98 ? -5.895 20.442 -20.749 1.00 82.94 98 ASN A N 1
ATOM 763 C CA . ASN A 1 98 ? -5.860 21.825 -21.233 1.00 82.94 98 ASN A CA 1
ATOM 764 C C . ASN A 1 98 ? -4.442 22.408 -21.218 1.00 82.94 98 ASN A C 1
ATOM 766 O O . ASN A 1 98 ? -4.112 23.246 -22.059 1.00 82.94 98 ASN A O 1
ATOM 770 N N . PHE A 1 99 ? -3.601 21.946 -20.291 1.00 81.38 99 PHE A N 1
ATOM 771 C CA . PHE A 1 99 ? -2.191 22.302 -20.269 1.00 81.38 99 PHE A CA 1
ATOM 772 C C . PHE A 1 99 ? -1.458 21.716 -21.486 1.00 81.38 99 PHE A C 1
ATOM 774 O O . PHE A 1 99 ? -0.772 22.455 -22.193 1.00 81.38 99 PHE A O 1
ATOM 781 N N . LEU A 1 100 ? -1.684 20.435 -21.805 1.00 82.19 100 LEU A N 1
ATOM 782 C CA . LEU A 1 100 ? -1.119 19.817 -23.010 1.00 82.19 100 LEU A CA 1
ATOM 783 C C . LEU A 1 100 ? -1.574 20.527 -24.291 1.00 82.19 100 LEU A C 1
ATOM 785 O O . LEU A 1 100 ? -0.755 20.796 -25.170 1.00 82.19 100 LEU A O 1
ATOM 789 N N . ARG A 1 101 ? -2.856 20.917 -24.374 1.00 86.00 101 ARG A N 1
ATOM 790 C CA . ARG A 1 101 ? -3.397 21.671 -25.523 1.00 86.00 101 ARG A CA 1
ATOM 791 C C . ARG A 1 101 ? -2.659 22.979 -25.723 1.00 86.00 101 ARG A C 1
ATOM 793 O O . ARG A 1 101 ? -2.314 23.330 -26.846 1.00 86.00 101 ARG A O 1
ATOM 800 N N . TYR A 1 102 ? -2.426 23.699 -24.633 1.00 84.19 102 TYR A N 1
ATOM 801 C CA . TYR A 1 102 ? -1.712 24.963 -24.671 1.00 84.19 102 TYR A CA 1
ATOM 802 C C . TYR A 1 102 ? -0.267 24.789 -25.152 1.00 84.19 102 TYR A C 1
ATOM 804 O O . TYR A 1 102 ? 0.174 25.559 -26.006 1.00 84.19 102 TYR A O 1
ATOM 812 N N . MET A 1 103 ? 0.445 23.767 -24.668 1.00 83.50 103 MET A N 1
ATOM 813 C CA . MET A 1 103 ? 1.809 23.481 -25.127 1.00 83.50 103 MET A CA 1
ATOM 814 C C . MET A 1 103 ? 1.843 23.142 -26.621 1.00 83.50 103 MET A C 1
ATOM 816 O O . MET A 1 103 ? 2.612 23.752 -27.364 1.00 83.50 103 MET A O 1
ATOM 820 N N . ARG A 1 104 ? 0.933 22.276 -27.084 1.00 81.81 104 ARG A N 1
ATOM 821 C CA . ARG A 1 104 ? 0.796 21.917 -28.503 1.00 81.81 104 ARG A CA 1
ATOM 822 C C . ARG A 1 104 ? 0.453 23.115 -29.391 1.00 81.81 104 ARG A C 1
ATOM 824 O O . ARG A 1 104 ? 1.008 23.279 -30.469 1.00 81.81 104 ARG A O 1
ATOM 831 N N . MET A 1 105 ? -0.433 24.002 -28.931 1.00 84.50 105 MET A N 1
ATOM 832 C CA . MET A 1 105 ? -0.761 25.243 -29.643 1.00 84.50 105 MET A CA 1
ATOM 833 C C . MET A 1 105 ? 0.432 26.191 -29.772 1.00 84.50 105 MET A C 1
ATOM 835 O O . MET A 1 105 ? 0.518 26.929 -30.753 1.00 84.50 105 MET A O 1
ATOM 839 N N . LYS A 1 106 ? 1.320 26.213 -28.774 1.00 85.69 106 LYS A N 1
ATOM 840 C CA . LYS A 1 106 ? 2.531 27.032 -28.815 1.00 85.69 106 LYS A CA 1
ATOM 841 C C . LYS A 1 106 ? 3.624 26.444 -29.700 1.00 85.69 106 LYS A C 1
ATOM 843 O O . LYS A 1 106 ? 4.386 27.222 -30.265 1.00 85.69 106 LYS A O 1
ATOM 848 N N . GLY A 1 107 ? 3.703 25.117 -29.811 1.00 80.94 107 GLY A N 1
ATOM 849 C CA . GLY A 1 107 ? 4.765 24.433 -30.556 1.00 80.94 107 GLY A CA 1
ATOM 850 C C . GLY A 1 107 ? 6.160 24.652 -29.956 1.00 80.94 107 GLY A C 1
ATOM 851 O O . GLY A 1 107 ? 7.159 24.585 -30.667 1.00 80.94 107 GLY A O 1
ATOM 852 N N . GLU A 1 108 ? 6.236 24.969 -28.659 1.00 84.38 108 GLU A N 1
ATOM 853 C CA . GLU A 1 108 ? 7.485 25.175 -27.919 1.00 84.38 108 GLU A CA 1
ATOM 854 C C . GLU A 1 108 ? 7.778 23.947 -27.047 1.00 84.38 108 GLU A C 1
ATOM 856 O O . GLU A 1 108 ? 6.863 23.383 -26.444 1.00 84.38 108 GLU A O 1
ATOM 861 N N . LYS A 1 109 ? 9.058 23.564 -26.920 1.00 87.19 109 LYS A N 1
ATOM 862 C CA . LYS A 1 109 ? 9.463 22.477 -26.015 1.00 87.19 109 LYS A CA 1
ATOM 863 C C . LYS A 1 109 ? 9.188 22.854 -24.556 1.00 87.19 109 LYS A C 1
ATOM 865 O O . LYS A 1 109 ? 9.721 23.846 -24.050 1.00 87.19 109 LYS A O 1
ATOM 870 N N . PHE A 1 110 ? 8.394 22.045 -23.863 1.00 89.44 110 PHE A N 1
ATOM 871 C CA . PHE A 1 110 ? 8.054 22.242 -22.460 1.00 89.44 110 PHE A CA 1
ATOM 872 C C . PHE A 1 110 ? 9.281 22.048 -21.566 1.00 89.44 110 PHE A C 1
ATOM 874 O O . PHE A 1 110 ? 10.052 21.116 -21.754 1.00 89.44 110 PHE A O 1
ATOM 881 N N . THR A 1 111 ? 9.476 22.916 -20.576 1.00 90.81 111 THR A N 1
ATOM 882 C CA . THR A 1 111 ? 10.382 22.646 -19.450 1.00 90.81 111 THR A CA 1
ATOM 883 C C . THR A 1 111 ? 9.586 22.824 -18.173 1.00 90.81 111 THR A C 1
ATOM 885 O O . THR A 1 111 ? 8.960 23.869 -17.986 1.00 90.81 111 THR A O 1
ATOM 888 N N . ASP A 1 112 ? 9.605 21.824 -17.308 1.00 90.06 112 ASP A N 1
ATOM 889 C CA . ASP A 1 112 ? 8.872 21.797 -16.063 1.00 90.06 112 ASP A CA 1
ATOM 890 C C . ASP A 1 112 ? 9.530 22.733 -15.042 1.00 90.06 112 ASP A C 1
ATOM 892 O O . ASP A 1 112 ? 10.624 22.463 -14.542 1.00 90.06 112 ASP A O 1
ATOM 896 N N . PRO A 1 113 ? 8.872 23.844 -14.671 1.00 85.69 113 PRO A N 1
ATOM 897 C CA . PRO A 1 113 ? 9.438 24.776 -13.707 1.00 85.69 113 PRO A CA 1
ATOM 898 C C . PRO A 1 113 ? 9.467 24.216 -12.276 1.00 85.69 113 PRO A C 1
ATOM 900 O O . PRO A 1 113 ? 10.178 24.761 -11.430 1.00 85.69 113 PRO A O 1
ATOM 903 N N . ASN A 1 114 ? 8.673 23.181 -11.976 1.00 84.81 114 ASN A N 1
ATOM 904 C CA . ASN A 1 114 ? 8.629 22.540 -10.663 1.00 84.81 114 ASN A CA 1
ATOM 905 C C . ASN A 1 114 ? 9.569 21.336 -10.556 1.00 84.81 114 ASN A C 1
ATOM 907 O O . ASN A 1 114 ? 9.834 20.915 -9.434 1.00 84.81 114 ASN A O 1
ATOM 911 N N . PHE A 1 115 ? 10.063 20.815 -11.678 1.00 92.81 115 PHE A N 1
ATOM 912 C CA . PHE A 1 115 ? 11.034 19.723 -11.728 1.00 92.81 115 PHE A CA 1
ATOM 913 C C . PHE A 1 115 ? 12.091 19.996 -12.821 1.00 92.81 115 PHE A C 1
ATOM 915 O O . PHE A 1 115 ? 12.147 19.296 -13.832 1.00 92.81 115 PHE A O 1
ATOM 922 N N . PRO A 1 116 ? 12.887 21.074 -12.663 1.00 94.50 116 PRO A N 1
ATOM 923 C CA . PRO A 1 116 ? 13.812 21.564 -13.685 1.00 94.50 116 PRO A CA 1
ATOM 924 C C . PRO A 1 116 ? 15.031 20.641 -13.873 1.00 94.50 116 PRO A C 1
ATOM 926 O O . PRO A 1 116 ? 15.383 19.905 -12.953 1.00 94.50 116 PRO A O 1
ATOM 929 N N . PRO A 1 117 ? 15.743 20.713 -15.010 1.00 95.88 117 PRO A N 1
ATOM 930 C CA . PRO A 1 117 ? 16.943 19.912 -15.275 1.00 95.88 117 PRO A CA 1
ATOM 931 C C . PRO A 1 117 ? 18.180 20.436 -14.514 1.00 95.88 117 PRO A C 1
ATOM 933 O O . PRO A 1 117 ? 19.166 20.869 -15.110 1.00 95.88 117 PRO A O 1
ATOM 936 N N . ASP A 1 118 ? 18.111 20.463 -13.183 1.00 95.06 118 ASP A N 1
ATOM 937 C CA . ASP A 1 118 ? 19.189 20.877 -12.284 1.00 95.06 118 ASP A CA 1
ATOM 938 C C . ASP A 1 118 ? 19.116 20.153 -10.925 1.00 95.06 118 ASP A C 1
ATOM 940 O O . ASP A 1 118 ? 18.280 19.273 -10.703 1.00 95.06 118 ASP A O 1
ATOM 944 N N . ASP A 1 119 ? 20.009 20.523 -10.003 1.00 94.56 119 ASP A N 1
ATOM 945 C CA . ASP A 1 119 ? 20.123 19.922 -8.669 1.00 94.56 119 ASP A CA 1
ATOM 946 C C . ASP A 1 119 ? 18.805 19.905 -7.873 1.00 94.56 119 ASP A C 1
ATOM 948 O O . ASP A 1 119 ? 18.641 19.047 -7.010 1.00 94.56 119 ASP A O 1
ATOM 952 N N . ARG A 1 120 ? 17.851 20.807 -8.150 1.00 92.50 120 ARG A N 1
ATOM 953 C CA . ARG A 1 120 ? 16.548 20.859 -7.457 1.00 92.50 120 ARG A CA 1
ATOM 954 C C . ARG A 1 120 ? 15.640 19.674 -7.779 1.00 92.50 120 ARG A C 1
ATOM 956 O O . ARG A 1 120 ? 14.678 19.465 -7.051 1.00 92.50 120 ARG A O 1
ATOM 963 N N . SER A 1 121 ? 15.922 18.944 -8.856 1.00 95.25 121 SER A N 1
ATOM 964 C CA . SER A 1 121 ? 15.224 17.701 -9.207 1.00 95.25 121 SER A CA 1
ATOM 965 C C . SER A 1 121 ? 16.017 16.460 -8.813 1.00 95.25 121 SER A C 1
ATOM 967 O O . SER A 1 121 ? 15.432 15.398 -8.617 1.00 95.25 121 SER A O 1
ATOM 969 N N . LEU A 1 122 ? 17.342 16.580 -8.667 1.00 95.31 122 LEU A N 1
ATOM 970 C CA . LEU A 1 122 ? 18.182 15.494 -8.159 1.00 95.31 122 LEU A CA 1
ATOM 971 C C . LEU A 1 122 ? 18.017 15.321 -6.650 1.00 95.31 122 LEU A C 1
ATOM 973 O O . LEU A 1 122 ? 17.835 14.201 -6.190 1.00 95.31 122 LEU A O 1
ATOM 977 N N . PHE A 1 123 ? 18.012 16.418 -5.890 1.00 94.06 123 PHE A N 1
ATOM 978 C CA . PHE A 1 123 ? 18.044 16.402 -4.426 1.00 94.06 123 PHE A CA 1
ATOM 979 C C . PHE A 1 123 ? 16.791 17.017 -3.826 1.00 94.06 123 PHE A C 1
ATOM 981 O O . PHE A 1 123 ? 16.261 17.998 -4.348 1.00 94.06 123 PHE A O 1
ATOM 988 N N . PHE A 1 124 ? 16.347 16.480 -2.686 1.00 88.38 124 PHE A N 1
ATOM 989 C CA . PHE A 1 124 ? 15.245 17.097 -1.947 1.00 88.38 124 PHE A CA 1
ATOM 990 C C . PHE A 1 124 ? 15.666 18.461 -1.368 1.00 88.38 124 PHE A C 1
ATOM 992 O O . PHE A 1 124 ? 14.937 19.447 -1.480 1.00 88.38 124 PHE A O 1
ATOM 999 N N . ASP A 1 125 ? 16.878 18.528 -0.802 1.00 90.12 125 ASP A N 1
ATOM 1000 C CA . ASP A 1 125 ? 17.571 19.772 -0.454 1.00 90.12 125 ASP A CA 1
ATOM 1001 C C . ASP A 1 125 ? 18.964 19.791 -1.108 1.00 90.12 125 ASP A C 1
ATOM 1003 O O . ASP A 1 125 ? 19.895 19.166 -0.597 1.00 90.12 125 ASP A O 1
ATOM 1007 N N . PRO A 1 126 ? 19.147 20.540 -2.212 1.00 90.75 126 PRO A N 1
ATOM 1008 C CA . PRO A 1 126 ? 20.435 20.658 -2.897 1.00 90.75 126 PRO A CA 1
ATOM 1009 C C . PRO A 1 126 ? 21.603 21.136 -2.025 1.00 90.75 126 PRO A C 1
ATOM 1011 O O . PRO A 1 126 ? 22.760 20.923 -2.388 1.00 90.75 126 PRO A O 1
ATOM 1014 N N . ASN A 1 127 ? 21.328 21.808 -0.901 1.00 91.12 127 ASN A N 1
ATOM 1015 C CA . ASN A 1 127 ? 22.365 22.297 0.011 1.00 91.12 127 ASN A CA 1
ATOM 1016 C C . ASN A 1 127 ? 22.786 21.250 1.046 1.00 91.12 127 ASN A C 1
ATOM 1018 O O . ASN A 1 127 ? 23.827 21.416 1.680 1.00 91.12 127 ASN A O 1
ATOM 1022 N N . ASN A 1 128 ? 21.982 20.205 1.233 1.00 89.81 128 ASN A N 1
ATOM 1023 C CA . ASN A 1 128 ? 22.229 19.136 2.190 1.00 89.81 128 ASN A CA 1
ATOM 1024 C C . ASN A 1 128 ? 21.773 17.778 1.615 1.00 89.81 128 ASN A C 1
ATOM 1026 O O . ASN A 1 128 ? 20.816 17.192 2.130 1.00 89.81 128 ASN A O 1
ATOM 1030 N N . PRO A 1 129 ? 22.423 17.299 0.536 1.00 89.50 129 PRO A N 1
ATOM 1031 C CA . PRO A 1 129 ? 22.072 16.033 -0.098 1.00 89.50 129 PRO A CA 1
ATOM 1032 C C . PRO A 1 129 ? 22.360 14.854 0.840 1.00 89.50 129 PRO A C 1
ATOM 1034 O O . PRO A 1 129 ? 23.403 14.809 1.497 1.00 89.50 129 PRO A O 1
ATOM 1037 N N . ARG A 1 130 ? 21.437 13.895 0.874 1.00 87.56 130 ARG A N 1
ATOM 1038 C CA . ARG A 1 130 ? 21.577 12.586 1.525 1.00 87.56 130 ARG A CA 1
ATOM 1039 C C . ARG A 1 130 ? 22.410 11.642 0.662 1.00 87.56 130 ARG A C 1
ATOM 1041 O O . ARG A 1 130 ? 23.292 10.976 1.189 1.00 87.56 130 ARG A O 1
ATOM 1048 N N . GLU A 1 131 ? 22.187 11.667 -0.653 1.00 85.12 131 GLU A N 1
ATOM 1049 C CA . GLU A 1 131 ? 22.859 10.800 -1.628 1.00 85.12 131 GLU A CA 1
ATOM 1050 C C . GLU A 1 131 ? 23.891 11.583 -2.445 1.00 85.12 131 GLU A C 1
ATOM 1052 O O . GLU A 1 131 ? 23.652 12.012 -3.574 1.00 85.12 131 GLU A O 1
ATOM 1057 N N . THR A 1 132 ? 25.076 11.814 -1.876 1.00 80.25 132 THR A N 1
ATOM 1058 C CA . THR A 1 132 ? 26.100 12.668 -2.509 1.00 80.25 132 THR A CA 1
ATOM 1059 C C . THR A 1 132 ? 26.630 12.134 -3.839 1.00 80.25 132 THR A C 1
ATOM 1061 O O . THR A 1 132 ? 27.174 12.905 -4.635 1.00 80.25 132 THR A O 1
ATOM 1064 N N . ASP A 1 133 ? 26.489 10.833 -4.081 1.00 84.06 133 ASP A N 1
ATOM 1065 C CA . ASP A 1 133 ? 27.053 10.163 -5.249 1.00 84.06 133 ASP A CA 1
ATOM 1066 C C . ASP A 1 133 ? 26.267 10.431 -6.537 1.00 84.06 133 ASP A C 1
ATOM 1068 O O . ASP A 1 133 ? 26.872 10.427 -7.605 1.00 84.06 133 ASP A O 1
ATOM 1072 N N . LEU A 1 134 ? 25.003 10.867 -6.454 1.00 88.75 134 LEU A N 1
ATOM 1073 C CA . LEU A 1 134 ? 24.193 11.191 -7.638 1.00 88.75 134 LEU A CA 1
ATOM 1074 C C . LEU A 1 134 ? 24.833 12.265 -8.540 1.00 88.75 134 LEU A C 1
ATOM 1076 O O . LEU A 1 134 ? 24.641 12.255 -9.754 1.00 88.75 134 LEU A O 1
ATOM 1080 N N . LYS A 1 135 ? 25.633 13.188 -7.980 1.00 87.00 135 LYS A N 1
ATOM 1081 C CA . LYS A 1 135 ? 26.378 14.194 -8.772 1.00 87.00 135 LYS A CA 1
ATOM 1082 C C . LYS A 1 135 ? 27.565 13.616 -9.543 1.00 87.00 135 LYS A C 1
ATOM 1084 O O . LYS A 1 135 ? 28.084 14.274 -10.443 1.00 87.00 135 LYS A O 1
ATOM 1089 N N . LYS A 1 136 ? 28.052 12.437 -9.159 1.00 85.75 136 LYS A N 1
ATOM 1090 C CA . LYS A 1 136 ? 29.104 11.729 -9.895 1.00 85.75 136 LYS A CA 1
ATOM 1091 C C . LYS A 1 136 ? 28.515 11.098 -11.153 1.00 85.75 136 LYS A C 1
ATOM 1093 O O . LYS A 1 136 ? 29.141 11.194 -12.210 1.00 85.75 136 LYS A O 1
ATOM 1098 N N . ASP A 1 137 ? 27.305 10.553 -11.037 1.00 86.56 137 ASP A N 1
ATOM 1099 C CA . ASP A 1 137 ? 26.601 9.864 -12.120 1.00 86.56 137 ASP A CA 1
ATOM 1100 C C . ASP A 1 137 ? 25.939 10.842 -13.100 1.00 86.56 137 ASP A C 1
ATOM 1102 O O . ASP A 1 137 ? 26.052 10.685 -14.320 1.00 86.56 137 ASP A O 1
ATOM 1106 N N . VAL A 1 138 ? 25.304 11.903 -12.587 1.00 91.94 138 VAL A N 1
ATOM 1107 C CA . VAL A 1 138 ? 24.626 12.922 -13.401 1.00 91.94 138 VAL A CA 1
ATOM 1108 C C . VAL A 1 138 ? 25.548 14.105 -13.666 1.00 91.94 138 VAL A C 1
ATOM 1110 O O . VAL A 1 138 ? 25.830 14.916 -12.786 1.00 91.94 138 VAL A O 1
ATOM 1113 N N . GLN A 1 139 ? 25.978 14.244 -14.918 1.00 86.50 139 GLN A N 1
ATOM 1114 C CA . GLN A 1 139 ? 26.911 15.293 -15.347 1.00 86.50 139 GLN A CA 1
ATOM 1115 C C . GLN A 1 139 ? 26.289 16.278 -16.340 1.00 86.50 139 GLN A C 1
ATOM 1117 O O . GLN A 1 139 ? 26.790 17.392 -16.498 1.00 86.50 139 GLN A O 1
ATOM 1122 N N . LYS A 1 140 ? 25.195 15.897 -17.007 1.00 89.12 140 LYS A N 1
ATOM 1123 C CA . LYS A 1 140 ? 24.404 16.785 -17.866 1.00 89.12 140 LYS A CA 1
ATOM 1124 C C . LYS A 1 140 ? 22.959 16.307 -17.967 1.00 89.12 140 LYS A C 1
ATOM 1126 O O . LYS A 1 140 ? 22.657 15.159 -17.665 1.00 89.12 140 LYS A O 1
ATOM 1131 N N . TRP A 1 141 ? 22.084 17.179 -18.447 1.00 93.88 141 TRP A N 1
ATOM 1132 C CA . TRP A 1 141 ? 20.708 16.839 -18.794 1.00 93.88 141 TRP A CA 1
ATOM 1133 C C . TRP A 1 141 ? 20.557 16.894 -20.308 1.00 93.88 141 TRP A C 1
ATOM 1135 O O . TRP A 1 141 ? 21.067 17.819 -20.942 1.00 93.88 141 TRP A O 1
ATOM 1145 N N . VAL A 1 142 ? 19.894 15.898 -20.887 1.00 89.75 142 VAL A N 1
ATOM 1146 C CA . VAL A 1 142 ? 19.722 15.755 -22.341 1.00 89.75 142 VAL A CA 1
ATOM 1147 C C . VAL A 1 142 ? 18.239 15.569 -22.643 1.00 89.75 142 VAL A C 1
ATOM 1149 O O . VAL A 1 142 ? 17.539 14.899 -21.890 1.00 89.75 142 VAL A O 1
ATOM 1152 N N . ARG A 1 143 ? 17.735 16.191 -23.711 1.00 90.25 143 ARG A N 1
ATOM 1153 C CA . ARG A 1 143 ? 16.362 15.961 -24.185 1.00 90.25 143 ARG A CA 1
ATOM 1154 C C . ARG A 1 143 ? 16.263 14.592 -24.836 1.00 90.25 143 ARG A C 1
ATOM 1156 O O . ARG A 1 143 ? 17.205 14.172 -25.502 1.00 90.25 143 ARG A O 1
ATOM 1163 N N . ILE A 1 144 ? 15.106 13.945 -24.753 1.00 88.31 144 ILE A N 1
ATOM 1164 C CA . ILE A 1 144 ? 14.891 12.651 -25.412 1.00 88.31 144 ILE A CA 1
ATOM 1165 C C . ILE A 1 144 ? 15.133 12.739 -26.925 1.00 88.31 144 ILE A C 1
ATOM 1167 O O . ILE A 1 144 ? 15.749 11.839 -27.493 1.00 88.31 144 ILE A O 1
ATOM 1171 N N . SER A 1 145 ? 14.746 13.849 -27.567 1.00 79.94 145 SER A N 1
ATOM 1172 C CA . SER A 1 145 ? 15.017 14.069 -28.998 1.00 79.94 145 SER A CA 1
ATOM 1173 C C . SER A 1 145 ? 16.495 13.975 -29.375 1.00 79.94 145 SER A C 1
ATOM 1175 O O . SER A 1 145 ? 16.807 13.697 -30.526 1.00 79.94 145 SER A O 1
ATOM 1177 N N . ASP A 1 146 ? 17.388 14.235 -28.419 1.00 79.06 146 ASP A N 1
ATOM 1178 C CA . ASP A 1 146 ? 18.832 14.299 -28.626 1.00 79.06 146 ASP A CA 1
ATOM 1179 C C . ASP A 1 146 ? 19.539 13.082 -28.002 1.00 79.06 146 ASP A C 1
ATOM 1181 O O . ASP A 1 146 ? 20.722 12.868 -28.245 1.00 79.06 146 ASP A O 1
ATOM 1185 N N . LEU A 1 147 ? 18.822 12.268 -27.218 1.00 77.88 147 LEU A N 1
ATOM 1186 C CA . LEU A 1 147 ? 19.365 11.135 -26.465 1.00 77.88 147 LEU A CA 1
ATOM 1187 C C . LEU A 1 147 ? 19.878 10.020 -27.383 1.00 77.88 147 LEU A C 1
ATOM 1189 O O . LEU A 1 147 ? 20.930 9.426 -27.141 1.00 77.88 147 LEU A O 1
ATOM 1193 N N . PHE A 1 148 ? 19.133 9.766 -28.456 1.00 73.75 148 PHE A N 1
ATOM 1194 C CA . PHE A 1 148 ? 19.453 8.746 -29.450 1.00 73.75 148 PHE A CA 1
ATOM 1195 C C . PHE A 1 148 ? 20.297 9.295 -30.607 1.00 73.75 148 PHE A C 1
ATOM 1197 O O . PHE A 1 148 ? 20.787 8.524 -31.424 1.00 73.75 148 PHE A O 1
ATOM 1204 N N . ASN A 1 149 ? 20.527 10.609 -30.667 1.00 70.50 149 ASN A N 1
ATOM 1205 C CA . ASN A 1 149 ? 21.375 11.209 -31.690 1.00 70.50 149 ASN A CA 1
ATOM 1206 C C . ASN A 1 149 ? 22.830 11.197 -31.216 1.00 70.50 149 ASN A C 1
ATOM 1208 O O . ASN A 1 149 ? 23.210 11.895 -30.275 1.00 70.50 149 ASN A O 1
ATOM 1212 N N . LYS A 1 150 ? 23.670 10.400 -31.874 1.00 68.38 150 LYS A N 1
ATOM 1213 C CA . LYS A 1 150 ? 25.101 10.298 -31.585 1.00 68.38 150 LYS A CA 1
ATOM 1214 C C . LYS A 1 150 ? 25.906 10.682 -32.810 1.00 68.38 150 LYS A C 1
ATOM 1216 O O . LYS A 1 150 ? 25.799 10.049 -33.853 1.00 68.38 150 LYS A O 1
ATOM 1221 N N . THR A 1 151 ? 26.802 11.645 -32.655 1.00 71.69 151 THR A N 1
ATOM 1222 C CA . THR A 1 151 ? 27.833 11.902 -33.661 1.00 71.69 151 THR A CA 1
ATOM 1223 C C . THR A 1 151 ? 29.053 11.051 -33.342 1.00 71.69 151 THR A C 1
ATOM 1225 O O . THR A 1 151 ? 29.635 11.164 -32.262 1.00 71.69 151 THR A O 1
ATOM 1228 N N . LYS A 1 152 ? 29.443 10.180 -34.271 1.00 71.75 152 LYS A N 1
ATOM 1229 C CA . LYS A 1 152 ? 30.700 9.427 -34.209 1.00 71.75 152 LYS A CA 1
ATOM 1230 C C . LYS A 1 152 ? 31.690 10.015 -35.195 1.00 71.75 152 LYS A C 1
ATOM 1232 O O . LYS A 1 152 ? 31.309 10.353 -36.304 1.00 71.75 152 LYS A O 1
ATOM 1237 N N . TYR A 1 153 ? 32.955 10.122 -34.817 1.00 80.56 153 TYR A N 1
ATOM 1238 C CA . TYR A 1 153 ? 33.996 10.609 -35.718 1.00 80.56 153 TYR A CA 1
ATOM 1239 C C . TYR A 1 153 ? 34.785 9.404 -36.211 1.00 80.56 153 TYR A C 1
ATOM 1241 O O . TYR A 1 153 ? 35.442 8.730 -35.419 1.00 80.56 153 TYR A O 1
ATOM 1249 N N . ILE A 1 154 ? 34.664 9.094 -37.499 1.00 78.69 154 ILE A N 1
ATOM 1250 C CA . ILE A 1 154 ? 35.293 7.930 -38.126 1.00 78.69 154 ILE A CA 1
ATOM 1251 C C . ILE A 1 154 ? 36.471 8.417 -38.960 1.00 78.69 154 ILE A C 1
ATOM 1253 O O . ILE A 1 154 ? 36.290 9.179 -39.907 1.00 78.69 154 ILE A O 1
ATOM 1257 N N . LYS A 1 155 ? 37.678 7.982 -38.608 1.00 83.81 155 LYS A N 1
ATOM 1258 C CA . LYS A 1 155 ? 38.916 8.257 -39.330 1.00 83.81 155 LYS A CA 1
ATOM 1259 C C . LYS A 1 155 ? 39.248 7.088 -40.249 1.00 83.81 155 LYS A C 1
ATOM 1261 O O . LYS A 1 155 ? 39.464 5.966 -39.801 1.00 83.81 155 LYS A O 1
ATOM 1266 N N . LEU A 1 156 ? 39.303 7.374 -41.543 1.00 81.69 156 LEU A N 1
ATOM 1267 C CA . LEU A 1 156 ? 39.653 6.446 -42.609 1.00 81.69 156 LEU A CA 1
ATOM 1268 C C . LEU A 1 156 ? 40.976 6.887 -43.220 1.00 81.69 156 LEU A C 1
ATOM 1270 O O . LEU A 1 156 ? 41.068 7.978 -43.775 1.00 81.69 156 LEU A O 1
ATOM 1274 N N . THR A 1 157 ? 41.999 6.049 -43.133 1.00 81.75 157 THR A N 1
ATOM 1275 C CA . THR A 1 157 ? 43.310 6.320 -43.728 1.00 81.75 157 THR A CA 1
ATOM 1276 C C . THR A 1 157 ? 43.423 5.570 -45.039 1.00 81.75 157 THR A C 1
ATOM 1278 O O . THR A 1 157 ? 43.213 4.361 -45.074 1.00 81.75 157 THR A O 1
ATOM 1281 N N . PHE A 1 158 ? 43.766 6.276 -46.109 1.00 80.38 158 PHE A N 1
ATOM 1282 C CA . PHE A 1 158 ? 43.946 5.742 -47.451 1.00 80.38 158 PHE A CA 1
ATOM 1283 C C . PHE A 1 158 ? 45.402 5.886 -47.892 1.00 80.38 158 PHE A C 1
ATOM 1285 O O . PHE A 1 158 ? 46.066 6.871 -47.564 1.00 80.38 158 PHE A O 1
ATOM 1292 N N . PHE A 1 159 ? 45.887 4.936 -48.683 1.00 75.44 159 PHE A N 1
ATOM 1293 C CA . PHE A 1 159 ? 47.085 5.098 -49.505 1.00 75.44 159 PHE A CA 1
ATOM 1294 C C . PHE A 1 159 ? 46.686 5.052 -50.983 1.00 75.44 159 PHE A C 1
ATOM 1296 O O . PHE A 1 159 ? 45.667 4.444 -51.314 1.00 75.44 159 PHE A O 1
ATOM 1303 N N . ASP A 1 160 ? 47.510 5.660 -51.845 1.00 68.31 160 ASP A N 1
ATOM 1304 C CA . ASP A 1 160 ? 47.251 5.875 -53.282 1.00 68.31 160 ASP A CA 1
ATOM 1305 C C . ASP A 1 160 ? 46.195 6.970 -53.579 1.00 68.31 160 ASP A C 1
ATOM 1307 O O . ASP A 1 160 ? 45.063 6.922 -53.099 1.00 68.31 160 ASP A O 1
ATOM 1311 N N . GLU A 1 161 ? 46.579 7.970 -54.385 1.00 64.62 161 GLU A N 1
ATOM 1312 C CA . GLU A 1 161 ? 45.748 9.128 -54.762 1.00 64.62 161 GLU A CA 1
ATOM 1313 C C . GLU A 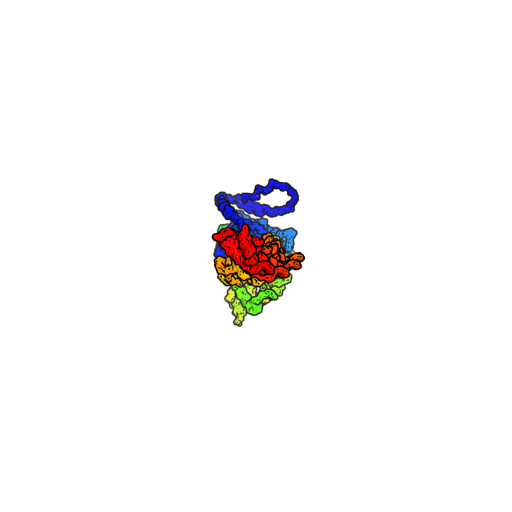1 161 ? 44.716 8.810 -55.863 1.00 64.62 161 GLU A C 1
ATOM 1315 O O . GLU A 1 161 ? 43.797 9.603 -56.084 1.00 64.62 161 GLU A O 1
ATOM 1320 N N . GLU A 1 162 ? 44.843 7.667 -56.553 1.00 67.25 162 GLU A N 1
ATOM 1321 C CA . GLU A 1 162 ? 43.913 7.254 -57.614 1.00 67.25 162 GLU A CA 1
ATOM 1322 C C . GLU A 1 162 ? 42.900 6.201 -57.150 1.00 67.25 162 GLU A C 1
ATOM 1324 O O . GLU A 1 162 ? 41.713 6.319 -57.463 1.00 67.25 162 GLU A O 1
ATOM 1329 N N . ALA A 1 163 ? 43.342 5.176 -56.412 1.00 68.75 163 ALA A N 1
ATOM 1330 C CA . ALA A 1 163 ? 42.489 4.049 -56.025 1.00 68.75 163 ALA A CA 1
ATOM 1331 C C . ALA A 1 163 ? 41.883 4.149 -54.613 1.00 68.75 163 ALA A C 1
ATOM 1333 O O . ALA A 1 163 ? 41.004 3.345 -54.303 1.00 68.75 163 ALA A O 1
ATOM 1334 N N . PHE A 1 164 ? 42.343 5.086 -53.768 1.00 71.81 164 PHE A N 1
ATOM 1335 C CA . PHE A 1 164 ? 41.903 5.261 -52.372 1.00 71.81 164 PHE A CA 1
ATOM 1336 C C . PHE A 1 164 ? 41.763 3.937 -51.618 1.00 71.81 164 PHE A C 1
ATOM 1338 O O . PHE A 1 164 ? 40.700 3.589 -51.094 1.00 71.81 164 PHE A O 1
ATOM 1345 N N . ARG A 1 165 ? 42.844 3.157 -51.586 1.00 71.25 165 ARG A N 1
ATOM 1346 C CA . ARG A 1 165 ? 42.842 1.880 -50.874 1.00 71.25 165 ARG A CA 1
ATOM 1347 C C . ARG A 1 165 ? 42.927 2.172 -49.385 1.00 71.25 165 ARG A C 1
ATOM 1349 O O . ARG A 1 165 ? 43.883 2.798 -48.932 1.00 71.25 165 ARG A O 1
ATOM 1356 N N . LEU A 1 166 ? 41.912 1.744 -48.636 1.00 68.00 166 LEU A N 1
ATOM 1357 C CA . LEU A 1 166 ? 41.891 1.872 -47.179 1.00 68.00 166 LEU A CA 1
ATOM 1358 C C . LEU A 1 166 ? 43.131 1.167 -46.608 1.00 68.00 166 LEU A C 1
ATOM 1360 O O . LEU A 1 166 ? 43.489 0.119 -47.129 1.00 68.00 166 LEU A O 1
ATOM 1364 N N . CYS A 1 167 ? 43.787 1.737 -45.597 1.00 65.38 167 CYS A N 1
ATOM 1365 C CA . CYS A 1 167 ? 44.874 1.160 -44.788 1.00 65.38 167 CYS A CA 1
ATOM 1366 C C . CYS A 1 167 ? 44.731 1.391 -43.283 1.00 65.38 167 CYS A C 1
ATOM 1368 O O . CYS A 1 167 ? 45.456 0.760 -42.517 1.00 65.38 167 CYS A O 1
ATOM 1370 N N . GLY A 1 168 ? 43.790 2.232 -42.852 1.00 66.25 168 GLY A N 1
ATOM 1371 C CA . GLY A 1 168 ? 43.455 2.409 -41.443 1.00 66.25 168 GLY A CA 1
ATOM 1372 C C . GLY A 1 168 ? 41.990 2.784 -41.263 1.00 66.25 168 GLY A C 1
ATOM 1373 O O . GLY A 1 168 ? 41.420 3.475 -42.104 1.00 66.25 168 GLY A O 1
ATOM 1374 N N . PHE A 1 169 ? 41.395 2.316 -40.172 1.00 69.88 169 PHE A N 1
ATOM 1375 C CA . PHE A 1 169 ? 40.031 2.629 -39.763 1.00 69.88 169 PHE A CA 1
ATOM 1376 C C . PHE A 1 169 ? 40.028 2.790 -38.245 1.00 69.88 169 PHE A C 1
ATOM 1378 O O . PHE A 1 169 ? 40.357 1.844 -37.533 1.00 69.88 169 PHE A O 1
ATOM 1385 N N . GLU A 1 170 ? 39.662 3.965 -37.746 1.00 69.19 170 GLU A N 1
ATOM 1386 C CA . GLU A 1 170 ? 39.675 4.277 -36.316 1.00 69.19 170 GLU A CA 1
ATOM 1387 C C . GLU A 1 170 ? 38.459 5.137 -35.952 1.00 69.19 170 GLU A C 1
ATOM 1389 O O . GLU A 1 170 ? 38.027 5.989 -36.727 1.00 69.19 170 GLU A O 1
ATOM 1394 N N . THR A 1 171 ? 37.899 4.944 -34.759 1.00 68.62 171 THR A N 1
ATOM 1395 C CA . THR A 1 171 ? 36.955 5.907 -34.175 1.00 68.62 171 THR A CA 1
ATOM 1396 C C . THR A 1 171 ? 37.716 6.900 -33.319 1.00 68.62 171 THR A C 1
ATOM 1398 O O . THR A 1 171 ? 38.643 6.514 -32.611 1.00 68.62 171 THR A O 1
ATOM 1401 N N . MET A 1 172 ? 37.290 8.153 -33.331 1.00 72.12 172 MET A N 1
ATOM 1402 C CA . MET A 1 172 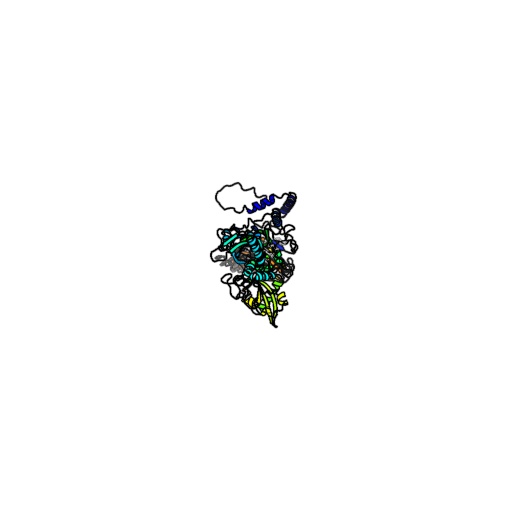? 37.978 9.233 -32.641 1.00 72.12 172 MET A CA 1
ATOM 1403 C C . MET A 1 172 ? 37.008 10.028 -31.762 1.00 72.12 172 MET A C 1
ATOM 1405 O O . MET A 1 172 ? 35.806 10.109 -32.041 1.00 72.12 172 MET A O 1
ATOM 1409 N N . GLU A 1 173 ? 37.525 10.624 -30.691 1.00 74.19 173 GLU A N 1
ATOM 1410 C CA . GLU A 1 173 ? 36.735 11.473 -29.804 1.00 74.19 173 GLU A CA 1
ATOM 1411 C C . GLU A 1 173 ? 36.462 12.848 -30.431 1.00 74.19 173 GLU A C 1
ATOM 1413 O O . GLU A 1 173 ? 37.284 13.407 -31.163 1.00 74.19 173 GLU A O 1
ATOM 1418 N N . ALA A 1 174 ? 35.324 13.455 -30.080 1.00 76.44 174 ALA A N 1
ATOM 1419 C CA . ALA A 1 174 ? 34.934 14.774 -30.593 1.00 76.44 174 ALA A CA 1
ATOM 1420 C C . ALA A 1 174 ? 36.013 15.844 -30.340 1.00 76.44 174 ALA A C 1
ATOM 1422 O O . ALA A 1 174 ? 36.334 16.652 -31.209 1.00 76.44 174 ALA A O 1
ATOM 1423 N N . SER A 1 175 ? 36.632 15.807 -29.156 1.00 75.56 175 SER A N 1
ATOM 1424 C CA . SER A 1 175 ? 37.666 16.776 -28.776 1.00 75.56 175 SER A CA 1
ATOM 1425 C C . SER A 1 175 ? 38.979 16.612 -29.550 1.00 75.56 175 SER A C 1
ATOM 1427 O O . SER A 1 175 ? 39.737 17.573 -29.680 1.00 75.56 175 SER A O 1
ATOM 1429 N N . GLU A 1 176 ? 39.268 15.412 -30.055 1.00 81.50 176 GLU A N 1
ATOM 1430 C CA . GLU A 1 176 ? 40.422 15.153 -30.917 1.00 81.50 176 GLU A CA 1
ATOM 1431 C C . GLU A 1 176 ? 40.121 15.633 -32.334 1.00 81.50 176 GLU A C 1
ATOM 1433 O O . GLU A 1 176 ? 40.944 16.332 -32.926 1.00 81.50 176 GLU A O 1
ATOM 1438 N N . PHE A 1 177 ? 38.897 15.387 -32.817 1.00 82.25 177 PHE A N 1
ATOM 1439 C CA . PHE A 1 177 ? 38.412 15.912 -34.092 1.00 82.25 177 PHE A CA 1
ATOM 1440 C C . PHE A 1 177 ? 38.529 17.427 -34.161 1.00 82.25 177 PHE A C 1
ATOM 1442 O O . PHE A 1 177 ? 39.053 17.967 -35.132 1.00 82.25 177 PHE A O 1
ATOM 1449 N N . GLU A 1 178 ? 38.096 18.135 -33.122 1.00 81.88 178 GLU A N 1
ATOM 1450 C CA . GLU A 1 178 ? 38.181 19.594 -33.062 1.00 81.88 178 GLU A CA 1
ATOM 1451 C C . GLU A 1 178 ? 39.623 20.108 -33.169 1.00 81.88 178 GLU A C 1
ATOM 1453 O O . GLU A 1 178 ? 39.853 21.121 -33.832 1.00 81.88 178 GLU A O 1
ATOM 1458 N N . ARG A 1 179 ? 40.600 19.382 -32.606 1.00 82.31 179 ARG A N 1
ATOM 1459 C CA . ARG A 1 179 ? 42.028 19.747 -32.627 1.00 82.31 179 ARG A CA 1
ATOM 1460 C C . ARG A 1 179 ? 42.734 19.430 -33.942 1.00 82.31 179 ARG A C 1
ATOM 1462 O O . ARG A 1 179 ? 43.815 19.974 -34.173 1.00 82.31 179 ARG A O 1
ATOM 1469 N N . LEU A 1 180 ? 42.158 18.581 -34.794 1.00 81.56 180 LEU A N 1
ATOM 1470 C CA . LEU A 1 180 ? 42.729 18.296 -36.108 1.00 81.56 180 LEU A CA 1
ATOM 1471 C C . LEU A 1 180 ? 42.807 19.579 -36.947 1.00 81.56 180 LEU A C 1
ATOM 1473 O O . LEU A 1 180 ? 41.814 20.300 -37.106 1.00 81.56 180 LEU A O 1
ATOM 1477 N N . SER A 1 181 ? 43.996 19.837 -37.491 1.00 72.25 181 SER A N 1
ATOM 1478 C CA . SER A 1 181 ? 44.257 20.891 -38.472 1.00 72.25 181 SER A CA 1
ATOM 1479 C C . SER A 1 181 ? 44.045 20.296 -39.861 1.00 72.25 181 SER A C 1
ATOM 1481 O O . SER A 1 181 ? 44.771 19.387 -40.249 1.00 72.25 181 SER A O 1
ATOM 1483 N N . SER A 1 182 ? 43.027 20.771 -40.581 1.00 68.44 182 SER A N 1
ATOM 1484 C CA . SER A 1 182 ? 42.743 20.286 -41.935 1.00 68.44 182 SER A CA 1
ATOM 1485 C C . SER A 1 182 ? 43.827 20.751 -42.906 1.00 68.44 182 SER A C 1
ATOM 1487 O O . SER A 1 182 ? 44.274 21.896 -42.834 1.00 68.44 182 SER A O 1
ATOM 1489 N N . VAL A 1 183 ? 44.243 19.874 -43.817 1.00 72.19 183 VAL A N 1
ATOM 1490 C CA . VAL A 1 183 ? 45.051 20.252 -44.983 1.00 72.19 183 VAL A CA 1
ATOM 1491 C C . VAL A 1 183 ? 44.099 20.679 -46.103 1.00 72.19 183 VAL A C 1
ATOM 1493 O O . VAL A 1 183 ? 43.263 19.884 -46.513 1.00 72.19 183 VAL A O 1
ATOM 1496 N N . ASP A 1 184 ? 44.218 21.916 -46.594 1.00 60.34 184 ASP A N 1
ATOM 1497 C CA . ASP A 1 184 ? 43.273 22.488 -47.575 1.00 60.34 184 ASP A CA 1
ATOM 1498 C C . ASP A 1 184 ? 43.629 22.194 -49.051 1.00 60.34 184 ASP A C 1
ATOM 1500 O O . ASP A 1 184 ? 42.788 22.362 -49.931 1.00 60.34 184 ASP A O 1
ATOM 1504 N N . ASP A 1 185 ? 44.849 21.729 -49.347 1.00 58.53 185 ASP A N 1
ATOM 1505 C CA . ASP A 1 185 ? 45.386 21.669 -50.718 1.00 58.53 185 ASP A CA 1
ATOM 1506 C C . ASP A 1 185 ? 45.805 20.247 -51.151 1.00 58.53 185 ASP A C 1
ATOM 1508 O O . ASP A 1 185 ? 46.989 19.939 -51.305 1.00 58.53 185 ASP A O 1
ATOM 1512 N N . CYS A 1 186 ? 44.828 19.369 -51.409 1.00 57.62 186 CYS A N 1
ATOM 1513 C CA . CYS A 1 186 ? 45.036 18.144 -52.192 1.00 57.62 186 CYS A CA 1
ATOM 1514 C C . CYS A 1 186 ? 43.967 18.033 -53.307 1.00 57.62 186 CYS A C 1
ATOM 1516 O O . CYS A 1 186 ? 42.776 18.147 -53.010 1.00 57.62 186 CYS A O 1
ATOM 1518 N N . PRO A 1 187 ? 44.329 17.781 -54.586 1.00 57.78 187 PRO A N 1
ATOM 1519 C CA . PRO A 1 187 ? 43.380 17.736 -55.715 1.00 57.78 187 PRO A CA 1
ATOM 1520 C C . PRO A 1 187 ? 42.281 16.665 -55.618 1.00 57.78 187 PRO A C 1
ATOM 1522 O O . PRO A 1 187 ? 41.367 16.639 -56.441 1.00 57.78 187 PRO A O 1
ATOM 1525 N N . SER A 1 188 ? 42.389 15.744 -54.661 1.00 69.44 188 SER A N 1
ATOM 1526 C CA . SER A 1 188 ? 41.622 14.503 -54.600 1.00 69.44 188 SER A CA 1
ATOM 1527 C C . SER A 1 188 ? 40.663 14.424 -53.394 1.00 69.44 188 SER A C 1
ATOM 1529 O O . SER A 1 188 ? 39.951 13.430 -53.250 1.00 69.44 188 SER A O 1
ATOM 1531 N N . MET A 1 189 ? 40.554 15.487 -52.576 1.00 77.06 189 MET A N 1
ATOM 1532 C CA . MET A 1 189 ? 39.745 15.515 -51.339 1.00 77.06 189 MET A CA 1
ATOM 1533 C C . MET A 1 189 ? 38.251 15.225 -51.544 1.00 77.06 189 MET A C 1
ATOM 1535 O O . MET A 1 189 ? 37.647 14.519 -50.738 1.00 77.06 189 MET A O 1
ATOM 1539 N N . GLU A 1 190 ? 37.643 15.721 -52.625 1.00 80.62 190 GLU A N 1
ATOM 1540 C CA . GLU A 1 190 ? 36.221 15.475 -52.911 1.00 80.62 190 GLU A CA 1
ATOM 1541 C C . GLU A 1 190 ? 35.957 13.988 -53.199 1.00 80.62 190 GLU A C 1
ATOM 1543 O O . GLU A 1 190 ? 35.031 13.392 -52.650 1.00 80.62 190 GLU A O 1
ATOM 1548 N N . LYS A 1 191 ? 36.835 13.353 -53.987 1.00 81.25 191 LYS A N 1
ATOM 1549 C CA . LYS A 1 191 ? 36.764 11.914 -54.281 1.00 81.25 191 LYS A CA 1
ATOM 1550 C C . LYS A 1 191 ? 37.057 11.066 -53.044 1.00 81.25 191 LYS A C 1
ATOM 1552 O O . LYS A 1 191 ? 36.370 10.074 -52.817 1.00 81.25 191 LYS A O 1
ATOM 1557 N N . ALA A 1 192 ? 38.032 11.478 -52.231 1.00 81.00 192 ALA A N 1
ATOM 1558 C CA . ALA A 1 192 ? 38.351 10.829 -50.963 1.00 81.00 192 ALA A CA 1
ATOM 1559 C C . ALA A 1 192 ? 37.156 10.876 -49.999 1.00 81.00 192 ALA A C 1
ATOM 1561 O O . ALA A 1 192 ? 36.829 9.874 -49.372 1.00 81.00 192 ALA A O 1
ATOM 1562 N N . THR A 1 193 ? 36.462 12.017 -49.934 1.00 85.75 193 THR A N 1
ATOM 1563 C CA . THR A 1 193 ? 35.250 12.202 -49.120 1.00 85.75 193 THR A CA 1
ATOM 1564 C C . THR A 1 193 ? 34.122 11.301 -49.593 1.00 85.75 193 THR A C 1
ATOM 1566 O O . THR A 1 193 ? 33.541 10.591 -48.781 1.00 85.75 193 THR A O 1
ATOM 1569 N N . GLN A 1 194 ? 33.837 11.277 -50.899 1.00 83.25 194 GLN A N 1
ATOM 1570 C CA . GLN A 1 194 ? 32.812 10.395 -51.464 1.00 83.25 194 GLN A CA 1
ATOM 1571 C C . GLN A 1 194 ? 33.116 8.925 -51.166 1.00 83.25 194 GLN A C 1
ATOM 1573 O O . GLN A 1 194 ? 32.228 8.195 -50.731 1.00 83.25 194 GLN A O 1
ATOM 1578 N N . LYS A 1 195 ? 34.379 8.500 -51.322 1.00 80.31 195 LYS A N 1
ATOM 1579 C CA . LYS A 1 195 ? 34.773 7.119 -51.029 1.00 80.31 195 LYS A CA 1
ATOM 1580 C C . LYS A 1 195 ? 34.674 6.790 -49.540 1.00 80.31 195 LYS A C 1
ATOM 1582 O O . LYS A 1 195 ? 34.234 5.705 -49.173 1.00 80.31 195 LYS A O 1
ATOM 1587 N N . ALA A 1 196 ? 35.053 7.731 -48.683 1.00 79.25 196 ALA A N 1
ATOM 1588 C CA . ALA A 1 196 ? 34.940 7.610 -47.239 1.00 79.25 196 ALA A CA 1
ATOM 1589 C C . ALA A 1 196 ? 33.470 7.512 -46.781 1.00 79.25 196 ALA A C 1
ATOM 1591 O O . ALA A 1 196 ? 33.136 6.644 -45.979 1.00 79.25 196 ALA A O 1
ATOM 1592 N N . GLN A 1 197 ? 32.576 8.328 -47.347 1.00 80.50 197 GLN A N 1
ATOM 1593 C CA . GLN A 1 197 ? 31.133 8.267 -47.094 1.00 80.50 197 GLN A CA 1
ATOM 1594 C C . GLN A 1 197 ? 30.516 6.947 -47.575 1.00 80.50 197 GLN A C 1
ATOM 1596 O O . GLN A 1 197 ? 29.740 6.344 -46.841 1.00 80.50 197 GLN A O 1
ATOM 1601 N N . GLU A 1 198 ? 30.889 6.466 -48.766 1.00 77.94 198 GLU A N 1
ATOM 1602 C CA . GLU A 1 198 ? 30.474 5.160 -49.300 1.00 77.94 198 GLU A CA 1
ATOM 1603 C C . GLU A 1 198 ? 30.879 4.023 -48.351 1.00 77.94 198 GLU A C 1
ATOM 1605 O O . GLU A 1 198 ? 30.045 3.196 -47.985 1.00 77.94 198 GLU A O 1
ATOM 1610 N N . LEU A 1 199 ? 32.134 4.011 -47.887 1.00 71.69 199 LEU A N 1
ATOM 1611 C CA . LEU A 1 199 ? 32.628 3.003 -46.945 1.00 71.69 199 LEU A CA 1
ATOM 1612 C C . LEU A 1 199 ? 31.908 3.070 -45.592 1.00 71.69 199 LEU A C 1
ATOM 1614 O O . LEU A 1 199 ? 31.552 2.024 -45.059 1.00 71.69 199 LEU A O 1
ATOM 1618 N N . CYS A 1 200 ? 31.639 4.266 -45.059 1.00 69.56 200 CYS A N 1
ATOM 1619 C CA . CYS A 1 200 ? 30.863 4.428 -43.826 1.00 69.56 200 CYS A CA 1
ATOM 1620 C C . CYS A 1 200 ? 29.401 3.980 -43.989 1.00 69.56 200 CYS A C 1
ATOM 1622 O O . CYS A 1 200 ? 28.888 3.286 -43.118 1.00 69.56 200 CYS A O 1
ATOM 1624 N N . LEU A 1 201 ? 28.735 4.326 -45.098 1.00 67.56 201 LEU A N 1
ATOM 1625 C CA . LEU A 1 201 ? 27.374 3.859 -45.406 1.00 67.56 201 LEU A CA 1
ATOM 1626 C C . LEU A 1 201 ? 27.318 2.336 -45.515 1.00 67.56 201 LEU A C 1
ATOM 1628 O O . LEU A 1 201 ? 26.390 1.714 -45.010 1.00 67.56 201 LEU A O 1
ATOM 1632 N N . THR A 1 202 ? 28.332 1.739 -46.138 1.00 61.00 202 THR A N 1
ATOM 1633 C CA . THR A 1 202 ? 28.424 0.287 -46.308 1.00 61.00 202 THR A CA 1
ATOM 1634 C C . THR A 1 202 ? 28.697 -0.410 -44.972 1.00 61.00 202 THR A C 1
ATOM 1636 O O . THR A 1 202 ? 28.050 -1.400 -44.652 1.00 61.00 202 THR A O 1
ATOM 1639 N N . ALA A 1 203 ? 29.593 0.144 -44.150 1.00 58.09 203 ALA A N 1
ATOM 1640 C CA . ALA A 1 203 ? 29.915 -0.367 -42.818 1.00 58.09 203 ALA A CA 1
ATOM 1641 C C . ALA A 1 203 ? 28.741 -0.280 -41.826 1.00 58.09 203 ALA A C 1
ATOM 1643 O O . ALA A 1 203 ? 28.661 -1.088 -40.905 1.00 58.09 203 ALA A O 1
ATOM 1644 N N . LEU A 1 204 ? 27.858 0.712 -41.992 1.00 57.19 204 LEU A N 1
ATOM 1645 C CA . LEU A 1 204 ? 26.758 1.008 -41.068 1.00 57.19 204 LEU A CA 1
ATOM 1646 C C . LEU A 1 204 ? 25.380 0.530 -41.569 1.00 57.19 204 LEU A C 1
ATOM 1648 O O . LEU A 1 204 ? 24.413 0.636 -40.822 1.00 57.19 204 LEU A O 1
ATOM 1652 N N . GLY A 1 205 ? 25.265 0.043 -42.813 1.00 52.81 205 GLY A N 1
ATOM 1653 C CA . GLY A 1 205 ? 23.979 -0.092 -43.511 1.00 52.81 205 GLY A CA 1
ATOM 1654 C C . GLY A 1 205 ? 23.515 -1.486 -43.963 1.00 52.81 205 GLY A C 1
ATOM 1655 O O . GLY A 1 205 ? 22.402 -1.551 -44.478 1.00 52.81 205 GLY A O 1
ATOM 1656 N N . SER A 1 206 ? 24.270 -2.590 -43.827 1.00 48.94 206 SER A N 1
ATOM 1657 C CA . SER A 1 206 ? 23.841 -3.884 -44.411 1.00 48.94 206 SER A CA 1
ATOM 1658 C C . SER A 1 206 ? 23.684 -5.054 -43.437 1.00 48.94 206 SER A C 1
ATOM 1660 O O . SER A 1 206 ? 24.593 -5.396 -42.683 1.00 48.94 206 SER A O 1
ATOM 1662 N N . THR A 1 207 ? 22.559 -5.754 -43.592 1.00 46.56 207 THR A N 1
ATOM 1663 C CA . THR A 1 207 ? 22.425 -7.206 -43.410 1.00 46.56 207 THR A CA 1
ATOM 1664 C C . THR A 1 207 ? 23.372 -7.954 -44.372 1.00 46.56 207 THR A C 1
ATOM 1666 O O . THR A 1 207 ? 23.836 -7.372 -45.347 1.00 46.56 207 THR A O 1
ATOM 1669 N N . ASP A 1 208 ? 23.701 -9.215 -44.078 1.00 47.91 208 ASP A N 1
ATOM 1670 C CA . ASP A 1 208 ? 24.843 -10.018 -44.581 1.00 47.91 208 ASP A CA 1
ATOM 1671 C C . ASP A 1 208 ? 25.366 -9.880 -46.042 1.00 47.91 208 ASP A C 1
ATOM 1673 O O . ASP A 1 208 ? 26.579 -10.007 -46.216 1.00 47.91 208 ASP A O 1
ATOM 1677 N N . PRO A 1 209 ? 24.585 -9.623 -47.116 1.00 41.88 209 PRO A N 1
ATOM 1678 C CA . PRO A 1 209 ? 25.107 -9.736 -48.489 1.00 41.88 209 PRO A CA 1
ATOM 1679 C C . PRO A 1 209 ? 26.226 -8.761 -48.902 1.00 41.88 209 PRO A C 1
ATOM 1681 O O . PRO A 1 209 ? 26.933 -9.031 -49.869 1.00 41.88 209 PRO A O 1
ATOM 1684 N N . VAL A 1 210 ? 26.400 -7.624 -48.219 1.00 45.75 210 VAL A N 1
ATOM 1685 C CA . VAL A 1 210 ? 27.380 -6.586 -48.616 1.00 45.75 210 VAL A CA 1
ATOM 1686 C C . VAL A 1 210 ? 28.702 -6.709 -47.846 1.00 45.75 210 VAL A C 1
ATOM 1688 O O . VAL A 1 210 ? 29.746 -6.261 -48.325 1.00 45.75 210 VAL A O 1
ATOM 1691 N N . GLN A 1 211 ? 28.702 -7.399 -46.697 1.00 48.56 211 GLN A N 1
ATOM 1692 C CA . GLN A 1 211 ? 29.932 -7.776 -45.995 1.00 48.56 211 GLN A CA 1
ATOM 1693 C C . GLN A 1 211 ? 30.813 -8.660 -46.892 1.00 48.56 211 GLN A C 1
ATOM 1695 O O . GLN A 1 211 ? 32.021 -8.450 -46.950 1.00 48.56 211 GLN A O 1
ATOM 1700 N N . GLU A 1 212 ? 30.210 -9.558 -47.677 1.00 50.31 212 GLU A N 1
ATOM 1701 C CA . GLU A 1 212 ? 30.916 -10.365 -48.681 1.00 50.31 212 GLU A CA 1
ATOM 1702 C C . GLU A 1 212 ? 31.537 -9.511 -49.808 1.00 50.31 212 GLU A C 1
ATOM 1704 O O . GLU A 1 212 ? 32.646 -9.802 -50.258 1.00 50.31 212 GLU A O 1
ATOM 1709 N N . GLU A 1 213 ? 30.884 -8.423 -50.239 1.00 48.09 213 GLU A N 1
ATOM 1710 C CA . GLU A 1 213 ? 31.424 -7.487 -51.245 1.00 48.09 213 GLU A CA 1
ATOM 1711 C C . GLU A 1 213 ? 32.595 -6.648 -50.703 1.00 48.09 213 GLU A C 1
ATOM 1713 O O . GLU A 1 213 ? 33.597 -6.452 -51.397 1.00 48.09 213 GLU A O 1
ATOM 1718 N N . LEU A 1 214 ? 32.518 -6.188 -49.451 1.00 47.53 214 LEU A N 1
ATOM 1719 C CA . LEU A 1 214 ? 33.611 -5.492 -48.760 1.00 47.53 214 LEU A CA 1
ATOM 1720 C C . LEU A 1 214 ? 34.787 -6.431 -48.470 1.00 47.53 214 LEU A C 1
ATOM 1722 O O . LEU A 1 214 ? 35.942 -6.076 -48.709 1.00 47.53 214 LEU A O 1
ATOM 1726 N N . GLU A 1 215 ? 34.514 -7.652 -48.013 1.00 52.91 215 GLU A N 1
ATOM 1727 C CA . GLU A 1 215 ? 35.525 -8.694 -47.838 1.00 52.91 215 GLU A CA 1
ATOM 1728 C C . GLU A 1 215 ? 36.189 -9.071 -49.164 1.00 52.91 215 GLU A C 1
ATOM 1730 O O . GLU A 1 215 ? 37.381 -9.379 -49.159 1.00 52.91 215 GLU A O 1
ATOM 1735 N N . ALA A 1 216 ? 35.471 -8.986 -50.291 1.00 54.06 216 ALA A N 1
ATOM 1736 C CA . ALA A 1 216 ? 36.021 -9.141 -51.636 1.00 54.06 216 ALA A CA 1
ATOM 1737 C C . ALA A 1 216 ? 36.884 -7.939 -52.071 1.00 54.06 216 ALA A C 1
ATOM 1739 O O . ALA A 1 216 ? 37.944 -8.133 -52.665 1.00 54.06 216 ALA A O 1
ATOM 1740 N N . LEU A 1 217 ? 36.493 -6.705 -51.730 1.00 51.25 217 LEU A N 1
ATOM 1741 C CA . LEU A 1 217 ? 37.265 -5.474 -51.977 1.00 51.25 217 LEU A CA 1
ATOM 1742 C C . LEU A 1 217 ? 38.590 -5.427 -51.196 1.00 51.25 217 LEU A C 1
ATOM 1744 O O . LEU A 1 217 ? 39.567 -4.842 -51.666 1.00 51.25 217 LEU A O 1
ATOM 1748 N N . VAL A 1 218 ? 38.630 -6.050 -50.015 1.00 51.19 218 VAL A N 1
ATOM 1749 C CA . VAL A 1 218 ? 39.799 -6.093 -49.118 1.00 51.19 218 VAL A CA 1
ATOM 1750 C C . VAL A 1 218 ? 40.510 -7.462 -49.163 1.00 51.19 218 VAL A C 1
ATOM 1752 O O . VAL A 1 218 ? 41.546 -7.637 -48.521 1.00 51.19 218 VAL A O 1
ATOM 1755 N N . ALA A 1 219 ? 40.015 -8.421 -49.960 1.00 53.16 219 ALA A N 1
ATOM 1756 C CA . ALA A 1 219 ? 40.489 -9.812 -50.021 1.00 53.16 219 ALA A CA 1
ATOM 1757 C C . ALA A 1 219 ? 41.989 -9.963 -50.314 1.00 53.16 219 ALA A C 1
ATOM 1759 O O . ALA A 1 219 ? 42.615 -10.879 -49.786 1.00 53.16 219 ALA A O 1
ATOM 1760 N N . ASP A 1 220 ? 42.557 -9.048 -51.105 1.00 51.78 220 ASP A N 1
ATOM 1761 C CA . ASP A 1 220 ? 43.970 -9.047 -51.512 1.00 51.78 220 ASP A CA 1
ATOM 1762 C C . ASP A 1 220 ? 44.842 -8.063 -50.700 1.00 51.78 220 ASP A C 1
ATOM 1764 O O . ASP A 1 220 ? 45.969 -7.743 -51.089 1.00 51.78 220 ASP A O 1
ATOM 1768 N N . SER A 1 221 ? 44.341 -7.554 -49.569 1.00 52.78 221 SER A N 1
ATOM 1769 C CA . SER A 1 221 ? 45.036 -6.568 -48.738 1.00 52.78 221 SER A CA 1
ATOM 1770 C C . SER A 1 221 ? 45.456 -7.144 -47.373 1.00 52.78 221 SER A C 1
ATOM 1772 O O . SER A 1 221 ? 44.663 -7.849 -46.747 1.00 52.78 221 SER A O 1
ATOM 1774 N N . PRO A 1 222 ? 46.637 -6.773 -46.823 1.00 49.66 222 PRO A N 1
ATOM 1775 C CA . PRO A 1 222 ? 47.067 -7.116 -45.452 1.00 49.66 222 PRO A CA 1
ATOM 1776 C C . PRO A 1 222 ? 46.084 -6.708 -44.337 1.00 49.66 222 PRO A C 1
ATOM 1778 O O . PRO A 1 222 ? 46.271 -7.038 -43.169 1.00 49.66 222 PRO A O 1
ATOM 1781 N N . ILE A 1 223 ? 45.058 -5.944 -44.697 1.00 50.34 223 ILE A N 1
ATOM 1782 C CA . ILE A 1 223 ? 44.063 -5.333 -43.825 1.00 50.34 223 ILE A CA 1
ATOM 1783 C C . ILE A 1 223 ? 42.948 -6.308 -43.463 1.00 50.34 223 ILE A C 1
ATOM 1785 O O . ILE A 1 223 ? 42.362 -6.157 -42.397 1.00 50.34 223 ILE A O 1
ATOM 1789 N N . LYS A 1 224 ? 42.675 -7.331 -44.284 1.00 51.81 224 LYS A N 1
ATOM 1790 C CA . LYS A 1 224 ? 41.637 -8.333 -43.992 1.00 51.81 224 LYS A CA 1
ATOM 1791 C C . LYS A 1 224 ? 41.882 -9.027 -42.647 1.00 51.81 224 LYS A C 1
ATOM 1793 O O . LYS A 1 224 ? 40.996 -9.052 -41.797 1.00 51.81 224 LYS A O 1
ATOM 1798 N N . ASP A 1 225 ? 43.113 -9.488 -42.425 1.00 52.12 225 ASP A N 1
ATOM 1799 C CA . ASP A 1 225 ? 43.534 -10.120 -41.168 1.00 52.12 225 ASP A CA 1
ATOM 1800 C C . ASP A 1 225 ? 43.492 -9.148 -39.979 1.00 52.12 225 ASP A C 1
ATOM 1802 O O . ASP A 1 225 ? 43.311 -9.569 -38.838 1.00 52.12 225 ASP A O 1
ATOM 1806 N N . TRP A 1 226 ? 43.673 -7.847 -40.225 1.00 51.06 226 TRP A N 1
ATOM 1807 C CA . TRP A 1 226 ? 43.620 -6.811 -39.195 1.00 51.06 226 TRP A CA 1
ATOM 1808 C C . TRP A 1 226 ? 42.176 -6.441 -38.824 1.00 51.06 226 TRP A C 1
ATOM 1810 O O . TRP A 1 226 ? 41.866 -6.360 -37.638 1.00 51.06 226 TRP A O 1
ATOM 1820 N N . LEU A 1 227 ? 41.282 -6.293 -39.809 1.00 48.84 227 LEU A N 1
ATOM 1821 C CA . LEU A 1 227 ? 39.850 -6.038 -39.610 1.00 48.84 227 LEU A CA 1
ATOM 1822 C C . LEU A 1 227 ? 39.168 -7.202 -38.878 1.00 48.84 227 LEU A C 1
ATOM 1824 O O . LEU A 1 227 ? 38.408 -6.958 -37.946 1.00 48.84 227 LEU A O 1
ATOM 1828 N N . GLN A 1 228 ? 39.491 -8.451 -39.243 1.00 53.47 228 GLN A N 1
ATOM 1829 C CA . GLN A 1 228 ? 38.975 -9.648 -38.565 1.00 53.47 228 GLN A CA 1
ATOM 1830 C C . GLN A 1 228 ? 39.548 -9.825 -37.150 1.00 53.47 228 GLN A C 1
ATOM 1832 O O . GLN A 1 228 ? 38.831 -10.255 -36.253 1.00 53.47 228 GLN A O 1
ATOM 1837 N N . LYS A 1 229 ? 40.822 -9.475 -36.908 1.00 49.81 229 LYS A N 1
ATOM 1838 C CA . LYS A 1 229 ? 41.433 -9.563 -35.565 1.00 49.81 229 LYS A CA 1
ATOM 1839 C C . LYS A 1 229 ? 40.930 -8.520 -34.572 1.00 49.81 229 LYS A C 1
ATOM 1841 O O . LYS A 1 229 ? 41.001 -8.781 -33.376 1.00 49.81 229 LYS A O 1
ATOM 1846 N N . ASN A 1 230 ? 40.513 -7.347 -35.046 1.00 44.16 230 ASN A N 1
ATOM 1847 C CA . ASN A 1 230 ? 40.098 -6.232 -34.188 1.00 44.16 230 ASN A CA 1
ATOM 1848 C C . ASN A 1 230 ? 38.574 -6.041 -34.137 1.00 44.16 230 ASN A C 1
ATOM 1850 O O . ASN A 1 230 ? 38.126 -5.064 -33.549 1.00 44.16 230 ASN A O 1
ATOM 1854 N N . ASP A 1 231 ? 37.803 -6.937 -34.764 1.00 51.31 231 ASP A N 1
ATOM 1855 C CA . ASP A 1 231 ? 36.332 -6.959 -34.762 1.00 51.31 231 ASP A CA 1
ATOM 1856 C C . ASP A 1 231 ? 35.678 -5.572 -34.922 1.00 51.31 231 ASP A C 1
ATOM 1858 O O . ASP A 1 231 ? 34.767 -5.179 -34.196 1.00 51.31 231 ASP A O 1
ATOM 1862 N N . ILE A 1 232 ? 36.192 -4.764 -35.851 1.00 50.62 232 ILE A N 1
ATOM 1863 C CA . ILE A 1 232 ? 35.834 -3.339 -35.931 1.00 50.62 232 ILE A CA 1
ATOM 1864 C C . ILE A 1 232 ? 34.364 -3.155 -36.326 1.00 50.62 232 ILE A C 1
ATOM 1866 O O . ILE A 1 232 ? 33.677 -2.287 -35.785 1.00 50.62 232 ILE A O 1
ATOM 1870 N N . PHE A 1 233 ? 33.866 -3.999 -37.232 1.00 51.00 233 PHE A N 1
ATOM 1871 C CA . PHE A 1 233 ? 32.469 -3.990 -37.663 1.00 51.00 233 PHE A CA 1
ATOM 1872 C C . PHE A 1 233 ? 31.531 -4.537 -36.582 1.00 51.00 233 PHE A C 1
ATOM 1874 O O . PHE A 1 233 ? 30.489 -3.930 -36.342 1.00 51.00 233 PHE A O 1
ATOM 1881 N N . GLY A 1 234 ? 31.915 -5.607 -35.872 1.00 45.94 234 GLY A N 1
ATOM 1882 C CA . GLY A 1 234 ? 31.167 -6.114 -34.720 1.00 45.94 234 GLY A CA 1
ATOM 1883 C C . GLY A 1 234 ? 31.114 -5.093 -33.588 1.00 45.94 234 GLY A C 1
ATOM 1884 O O . GLY A 1 234 ? 30.043 -4.822 -33.056 1.00 45.94 234 GLY A O 1
ATOM 1885 N N . THR A 1 235 ? 32.220 -4.408 -33.299 1.00 45.69 235 THR A N 1
ATOM 1886 C CA . THR A 1 235 ? 32.317 -3.357 -32.274 1.00 45.69 235 THR A CA 1
ATOM 1887 C C . THR A 1 235 ? 31.473 -2.125 -32.625 1.00 45.69 235 THR A C 1
ATOM 1889 O O . THR A 1 235 ? 30.745 -1.610 -31.777 1.00 45.69 235 THR A O 1
ATOM 1892 N N . LEU A 1 236 ? 31.500 -1.663 -33.882 1.00 46.69 236 LEU A N 1
ATOM 1893 C CA . LEU A 1 236 ? 30.629 -0.578 -34.352 1.00 46.69 236 LEU A CA 1
ATOM 1894 C C . LEU A 1 236 ? 29.157 -0.974 -34.302 1.00 46.69 236 LEU A C 1
ATOM 1896 O O . LEU A 1 236 ? 28.361 -0.205 -33.777 1.00 46.69 236 LEU A O 1
ATOM 1900 N N . ARG A 1 237 ? 28.807 -2.175 -34.769 1.00 49.44 237 ARG A N 1
ATOM 1901 C CA . ARG A 1 237 ? 27.443 -2.709 -34.701 1.00 49.44 237 ARG A CA 1
ATOM 1902 C C . ARG A 1 237 ? 26.984 -2.892 -33.255 1.00 49.44 237 ARG A C 1
ATOM 1904 O O . ARG A 1 237 ? 25.850 -2.579 -32.951 1.00 49.44 237 ARG A O 1
ATOM 1911 N N . THR A 1 238 ? 27.862 -3.273 -32.334 1.00 44.19 238 THR A N 1
ATOM 1912 C CA . THR A 1 238 ? 27.536 -3.408 -30.902 1.00 44.19 238 THR A CA 1
ATOM 1913 C C . THR A 1 238 ? 27.372 -2.047 -30.213 1.00 44.19 238 THR A C 1
ATOM 1915 O O . THR A 1 238 ? 26.552 -1.896 -29.315 1.00 44.19 238 THR A O 1
ATOM 1918 N N . HIS A 1 239 ? 28.129 -1.023 -30.622 1.00 47.47 239 HIS A N 1
ATOM 1919 C CA . HIS A 1 239 ? 28.017 0.334 -30.069 1.00 47.47 239 HIS A CA 1
ATOM 1920 C C . HIS A 1 239 ? 26.944 1.206 -30.738 1.00 47.47 239 HIS A C 1
ATOM 1922 O O . HIS A 1 239 ? 26.571 2.245 -30.175 1.00 47.47 239 HIS A O 1
ATOM 1928 N N . LEU A 1 240 ? 26.508 0.825 -31.942 1.00 48.88 240 LEU A N 1
ATOM 1929 C CA . LEU A 1 240 ? 25.553 1.548 -32.777 1.00 48.88 240 LEU A CA 1
ATOM 1930 C C . LEU A 1 240 ? 24.292 0.751 -33.095 1.00 48.88 240 LEU A C 1
ATOM 1932 O O . LEU A 1 240 ? 23.440 1.334 -33.722 1.00 48.88 240 LEU A O 1
ATOM 1936 N N . SER A 1 241 ? 24.100 -0.496 -32.679 1.00 44.66 241 SER A N 1
ATOM 1937 C CA . SER A 1 241 ? 22.768 -1.120 -32.649 1.00 44.66 241 SER A CA 1
ATOM 1938 C C . SER A 1 241 ? 22.045 -0.471 -31.470 1.00 44.66 241 SER A C 1
ATOM 1940 O O . SER A 1 241 ? 22.489 -0.691 -30.343 1.00 44.66 241 SER A O 1
ATOM 1942 N N . PRO A 1 242 ? 21.115 0.486 -31.690 1.00 50.28 242 PRO A N 1
ATOM 1943 C CA . PRO A 1 242 ? 20.145 0.528 -32.795 1.00 50.28 242 PRO A CA 1
ATOM 1944 C C . PRO A 1 242 ? 20.227 1.733 -33.767 1.00 50.28 242 PRO A C 1
ATOM 1946 O O . PRO A 1 242 ? 19.353 1.913 -34.592 1.00 50.28 242 PRO A O 1
ATOM 1949 N N . LEU A 1 243 ? 21.210 2.620 -33.694 1.00 58.44 243 LEU A N 1
ATOM 1950 C CA . LEU A 1 243 ? 21.345 3.821 -34.526 1.00 58.44 243 LEU A CA 1
ATOM 1951 C C . LEU A 1 243 ? 21.799 3.561 -35.980 1.00 58.44 243 LEU A C 1
ATOM 1953 O O . LEU A 1 243 ? 22.819 2.933 -36.249 1.00 58.44 243 LEU A O 1
ATOM 1957 N N . VAL A 1 244 ? 21.103 4.189 -36.924 1.00 62.19 244 VAL A N 1
ATOM 1958 C CA . VAL A 1 244 ? 21.430 4.261 -38.351 1.00 62.19 244 VAL A CA 1
ATOM 1959 C C . VAL A 1 244 ? 22.127 5.583 -38.669 1.00 62.19 244 VAL A C 1
ATOM 1961 O O . VAL A 1 244 ? 21.809 6.640 -38.118 1.00 62.19 244 VAL A O 1
ATOM 1964 N N . LEU A 1 245 ? 23.075 5.541 -39.601 1.00 65.69 245 LEU A N 1
ATOM 1965 C CA . LEU A 1 245 ? 23.704 6.732 -40.160 1.00 65.69 245 LEU A CA 1
ATOM 1966 C C . LEU A 1 245 ? 22.658 7.613 -40.871 1.00 65.69 245 LEU A C 1
ATOM 1968 O O . LEU A 1 245 ? 22.031 7.181 -41.836 1.00 65.69 245 LEU A O 1
ATOM 1972 N N . LYS A 1 246 ? 22.470 8.848 -40.402 1.00 67.94 246 LYS A N 1
ATOM 1973 C CA . LYS A 1 246 ? 21.512 9.819 -40.960 1.00 67.94 246 LYS A CA 1
ATOM 1974 C C . LYS A 1 246 ? 22.195 10.865 -41.831 1.00 67.94 246 LYS A C 1
ATOM 1976 O O . LYS A 1 246 ? 21.660 11.235 -42.872 1.00 67.94 246 LYS A O 1
ATOM 1981 N N . GLU A 1 247 ? 23.3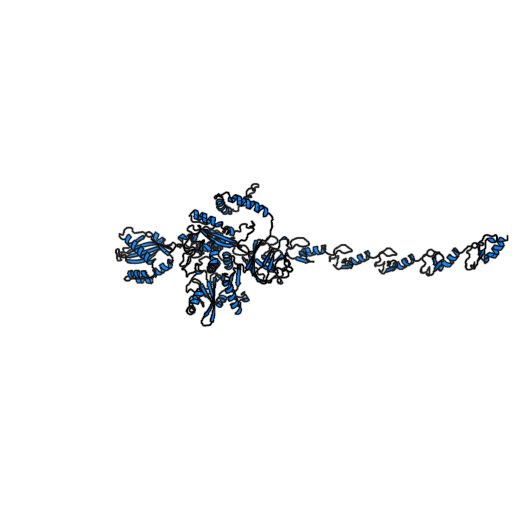62 11.341 -41.410 1.00 74.19 247 GLU A N 1
ATOM 1982 C CA . GLU A 1 247 ? 24.068 12.422 -42.092 1.00 74.19 247 GLU A CA 1
ATOM 1983 C C . GLU A 1 247 ? 25.582 12.359 -41.886 1.00 74.19 247 GLU A C 1
ATOM 1985 O O . GLU A 1 247 ? 26.087 11.742 -40.944 1.00 74.19 247 GLU A O 1
ATOM 1990 N N . PHE A 1 248 ? 26.308 13.036 -42.772 1.00 81.31 248 PHE A N 1
ATOM 1991 C CA . PHE A 1 248 ? 27.737 13.281 -42.636 1.00 81.31 248 PHE A CA 1
ATOM 1992 C C . PHE A 1 248 ? 27.972 14.764 -42.368 1.00 81.31 248 PHE A C 1
ATOM 1994 O O . PHE A 1 248 ? 27.412 15.615 -43.057 1.00 81.31 248 PHE A O 1
ATOM 2001 N N . GLY A 1 249 ? 28.814 15.063 -41.384 1.00 82.19 249 GLY A N 1
ATOM 2002 C CA . GLY A 1 249 ? 29.348 16.404 -41.170 1.00 82.19 249 GLY A CA 1
ATOM 2003 C C . GLY A 1 249 ? 30.573 16.678 -42.041 1.00 82.19 249 GLY A C 1
ATOM 2004 O O . GLY A 1 249 ? 31.034 15.816 -42.795 1.00 82.19 249 GLY A O 1
ATOM 2005 N N . ASP A 1 250 ? 31.124 17.881 -41.903 1.00 86.69 250 ASP A N 1
ATOM 2006 C CA . ASP A 1 250 ? 32.281 18.310 -42.689 1.00 86.69 250 ASP A CA 1
ATOM 2007 C C . ASP A 1 250 ? 33.529 17.464 -42.363 1.00 86.69 250 ASP A C 1
ATOM 2009 O O . ASP A 1 250 ? 33.904 17.354 -41.188 1.00 86.69 250 ASP A O 1
ATOM 2013 N N . PRO A 1 251 ? 34.194 16.859 -43.367 1.00 87.75 251 PRO A N 1
ATOM 2014 C CA . PRO A 1 251 ? 35.395 16.064 -43.147 1.00 87.75 251 PRO A CA 1
ATOM 2015 C C . PRO A 1 251 ? 36.597 16.929 -42.760 1.00 87.75 251 PRO A C 1
ATOM 2017 O O . PRO A 1 251 ? 36.738 18.071 -43.198 1.00 87.75 251 PRO A O 1
ATOM 2020 N N . LYS A 1 252 ? 37.528 16.336 -42.008 1.00 89.50 252 LYS A N 1
ATOM 2021 C CA . LYS A 1 252 ? 38.884 16.871 -41.821 1.00 89.50 252 LYS A CA 1
ATOM 2022 C C . LYS A 1 252 ? 39.921 15.946 -42.439 1.00 89.50 252 LYS A C 1
ATOM 2024 O O . LYS A 1 252 ? 39.799 14.725 -42.330 1.00 89.50 252 LYS A O 1
ATOM 2029 N N . PHE A 1 253 ? 40.949 16.536 -43.043 1.00 87.38 253 PHE A N 1
ATOM 2030 C CA . PHE A 1 253 ? 41.975 15.804 -43.784 1.00 87.38 253 PHE A CA 1
ATOM 2031 C C . PHE A 1 253 ? 43.346 15.928 -43.127 1.00 87.38 253 PHE A C 1
ATOM 2033 O O . PHE A 1 253 ? 43.765 17.025 -42.759 1.00 87.38 253 PHE A O 1
ATOM 2040 N N . GLU A 1 254 ? 44.075 14.817 -43.058 1.00 85.81 254 GLU A N 1
ATOM 2041 C CA . GLU A 1 254 ? 45.486 14.781 -42.673 1.00 85.81 254 GLU A CA 1
ATOM 2042 C C . GLU A 1 254 ? 46.282 14.078 -43.773 1.00 85.81 254 GLU A C 1
ATOM 2044 O O . GLU A 1 254 ? 45.997 12.933 -44.121 1.00 85.81 254 GLU A O 1
ATOM 2049 N N . TYR A 1 255 ? 47.294 14.748 -44.319 1.00 82.12 255 TYR A N 1
ATOM 2050 C CA . TYR A 1 255 ? 48.174 14.169 -45.332 1.00 82.12 255 TYR A CA 1
ATOM 2051 C C . TYR A 1 255 ? 49.577 13.973 -44.763 1.00 82.12 255 TYR A C 1
ATOM 2053 O O . TYR A 1 255 ? 50.197 14.919 -44.274 1.00 82.12 255 TYR A O 1
ATOM 2061 N N . VAL A 1 256 ? 50.087 12.744 -44.835 1.00 76.75 256 VAL A N 1
ATOM 2062 C CA . VAL A 1 256 ? 51.414 12.383 -44.327 1.00 76.75 256 VAL A CA 1
ATOM 2063 C C . VAL A 1 256 ? 52.262 11.855 -45.477 1.00 76.75 256 VAL A C 1
ATOM 2065 O O . VAL A 1 256 ? 52.006 10.778 -46.010 1.00 76.75 256 VAL A O 1
ATOM 2068 N N . ALA A 1 257 ? 53.307 12.604 -45.830 1.00 71.12 257 ALA A N 1
ATOM 2069 C CA . ALA A 1 257 ? 54.334 12.193 -46.782 1.00 71.12 257 ALA A CA 1
ATOM 2070 C C . ALA A 1 257 ? 55.705 12.230 -46.088 1.00 71.12 257 ALA A C 1
ATOM 2072 O O . ALA A 1 257 ? 56.285 13.297 -45.892 1.00 71.12 257 ALA A O 1
ATOM 2073 N N . GLN A 1 258 ? 56.203 11.063 -45.674 1.00 70.81 258 GLN A N 1
ATOM 2074 C CA . GLN A 1 258 ? 57.532 10.899 -45.075 1.00 70.81 258 GLN A CA 1
ATOM 2075 C C . GLN A 1 258 ? 58.465 10.168 -46.046 1.00 70.81 258 GLN A C 1
ATOM 2077 O O . GLN A 1 258 ? 58.047 9.235 -46.731 1.00 70.81 258 GLN A O 1
ATOM 2082 N N . GLU A 1 259 ? 59.741 10.562 -46.093 1.00 63.44 259 GLU A N 1
ATOM 2083 C CA . GLU A 1 259 ? 60.742 9.872 -46.916 1.00 63.44 259 GLU A CA 1
ATOM 2084 C C . GLU A 1 259 ? 60.859 8.392 -46.511 1.00 63.44 259 GLU A C 1
ATOM 2086 O O . GLU A 1 259 ? 61.130 8.066 -45.356 1.00 63.44 259 GLU A O 1
ATOM 2091 N N . GLY A 1 260 ? 60.661 7.489 -47.478 1.00 65.88 260 GLY A N 1
ATOM 2092 C CA . GLY A 1 260 ? 60.744 6.037 -47.280 1.00 65.88 260 GLY A CA 1
ATOM 2093 C C . GLY A 1 260 ? 59.414 5.325 -46.997 1.00 65.88 260 GLY A C 1
ATOM 2094 O O . GLY A 1 260 ? 59.414 4.097 -46.936 1.00 65.88 260 GLY A O 1
ATOM 2095 N N . TYR A 1 261 ? 58.297 6.052 -46.885 1.00 68.00 261 TYR A N 1
ATOM 2096 C CA . TYR A 1 261 ? 56.951 5.491 -46.703 1.00 68.00 261 TYR A CA 1
ATOM 2097 C C . TYR A 1 261 ? 56.015 5.884 -47.852 1.00 68.00 261 TYR A C 1
ATOM 2099 O O . TYR A 1 261 ? 56.230 6.887 -48.533 1.00 68.00 261 TYR A O 1
ATOM 2107 N N . VAL A 1 262 ? 54.972 5.079 -48.081 1.00 70.25 262 VAL A N 1
ATOM 2108 C CA . VAL A 1 262 ? 53.907 5.417 -49.038 1.00 70.25 262 VAL A CA 1
ATOM 2109 C C . VAL A 1 262 ? 53.108 6.593 -48.463 1.00 70.25 262 VAL A C 1
ATOM 2111 O O . VAL A 1 262 ? 52.711 6.505 -47.300 1.00 70.25 262 VAL A O 1
ATOM 2114 N N . PRO A 1 263 ? 52.873 7.678 -49.223 1.00 77.38 263 PRO A N 1
ATOM 2115 C CA . PRO A 1 263 ? 52.044 8.778 -48.752 1.00 77.38 263 PRO A CA 1
ATOM 2116 C C . PRO A 1 263 ? 50.635 8.304 -48.397 1.00 77.38 263 PRO A C 1
ATOM 2118 O O . PRO A 1 263 ? 50.044 7.498 -49.122 1.00 77.38 263 PRO A O 1
ATOM 2121 N N . THR A 1 264 ? 50.095 8.820 -47.297 1.00 82.31 264 THR A N 1
ATOM 2122 C CA . THR A 1 264 ? 48.745 8.486 -46.832 1.00 82.31 264 THR A CA 1
ATOM 2123 C C . THR A 1 264 ? 47.895 9.732 -46.659 1.00 82.31 264 THR A C 1
ATOM 2125 O O . THR A 1 264 ? 48.367 10.739 -46.126 1.00 82.31 264 THR A O 1
ATOM 2128 N N . LEU A 1 265 ? 46.624 9.628 -47.040 1.00 85.19 265 LEU A N 1
ATOM 2129 C CA . LEU A 1 265 ? 45.586 10.618 -46.784 1.00 85.19 265 LEU A CA 1
ATOM 2130 C C . LEU A 1 265 ? 44.589 10.034 -45.785 1.00 85.19 265 LEU A C 1
ATOM 2132 O O . LEU A 1 265 ? 43.908 9.061 -46.097 1.00 85.19 265 LEU A O 1
ATOM 2136 N N . ALA A 1 266 ? 44.475 10.631 -44.606 1.00 86.56 266 ALA A N 1
ATOM 2137 C CA . ALA A 1 266 ? 43.406 10.317 -43.674 1.00 86.56 266 ALA A CA 1
ATOM 2138 C C . ALA A 1 266 ? 42.240 11.293 -43.842 1.00 86.56 266 ALA A C 1
ATOM 2140 O O . ALA A 1 266 ? 42.432 12.508 -43.842 1.00 86.56 266 ALA A O 1
ATOM 2141 N N . VAL A 1 267 ? 41.034 10.744 -43.965 1.00 88.06 267 VAL A N 1
ATOM 2142 C CA . VAL A 1 267 ? 39.760 11.460 -43.979 1.00 88.06 267 VAL A CA 1
ATOM 2143 C C . VAL A 1 267 ? 39.037 11.125 -42.688 1.00 88.06 267 VAL A C 1
ATOM 2145 O O . VAL A 1 267 ? 38.710 9.969 -42.433 1.00 88.06 267 VAL A O 1
ATOM 2148 N N . THR A 1 268 ? 38.765 12.136 -41.877 1.00 88.12 268 THR A N 1
ATOM 2149 C CA . THR A 1 268 ? 37.978 11.973 -40.661 1.00 88.12 268 THR A CA 1
ATOM 2150 C C . THR A 1 268 ? 36.593 12.564 -40.857 1.00 88.12 268 THR A C 1
ATOM 2152 O O . THR A 1 268 ? 36.464 13.773 -41.039 1.00 88.12 268 THR A O 1
ATOM 2155 N N . LEU A 1 269 ? 35.567 11.716 -40.812 1.00 84.94 269 LEU A N 1
ATOM 2156 C CA . LEU A 1 269 ? 34.168 12.055 -41.046 1.00 84.94 269 LEU A CA 1
ATOM 2157 C C . LEU A 1 269 ? 33.366 12.066 -39.740 1.00 84.94 269 LEU A C 1
ATOM 2159 O O . LEU A 1 269 ? 33.237 11.019 -39.096 1.00 84.94 269 LEU A O 1
ATOM 2163 N N . PRO A 1 270 ? 32.746 13.198 -39.373 1.00 84.50 270 PRO A N 1
ATOM 2164 C CA . PRO A 1 270 ? 31.629 13.194 -38.443 1.00 84.50 270 PRO A CA 1
ATOM 2165 C C . PRO A 1 270 ? 30.450 12.453 -39.080 1.00 84.50 270 PRO A C 1
ATOM 2167 O O . PRO A 1 270 ? 29.983 12.807 -40.158 1.00 84.50 270 PRO A O 1
ATOM 2170 N N . CYS A 1 271 ? 29.971 11.422 -38.408 1.00 75.75 271 CYS A N 1
ATOM 2171 C CA . CYS A 1 271 ? 28.877 10.561 -38.818 1.00 75.75 271 CYS A CA 1
ATOM 2172 C C . CYS A 1 271 ? 27.740 10.757 -37.815 1.00 75.75 271 CYS A C 1
ATOM 2174 O O . CYS A 1 271 ? 27.811 10.268 -36.682 1.00 75.75 271 CYS A O 1
ATOM 2176 N N . GLY A 1 272 ? 26.723 11.522 -38.207 1.00 70.75 272 GLY A N 1
ATOM 2177 C CA . GLY A 1 272 ? 25.508 11.722 -37.428 1.00 70.75 272 GLY A CA 1
ATOM 2178 C C . GLY A 1 272 ? 24.668 10.455 -37.482 1.00 70.75 272 GLY A C 1
ATOM 2179 O O . GLY A 1 272 ? 24.112 10.118 -38.526 1.00 70.75 272 GLY A O 1
ATOM 2180 N N . CYS A 1 273 ? 24.608 9.733 -36.371 1.00 68.19 273 CYS A N 1
ATOM 2181 C CA . CYS A 1 273 ? 23.832 8.511 -36.220 1.00 68.19 273 CYS A CA 1
ATOM 2182 C C . CYS A 1 273 ? 22.603 8.817 -35.360 1.00 68.19 273 CYS A C 1
ATOM 2184 O O . CYS A 1 273 ? 22.709 9.489 -34.336 1.00 68.19 273 CYS A O 1
ATOM 2186 N N . GLY A 1 274 ? 21.446 8.318 -35.766 1.00 64.69 274 GLY A N 1
ATOM 2187 C CA . GLY A 1 274 ? 20.187 8.450 -35.038 1.00 64.69 274 GLY A CA 1
ATOM 2188 C C . GLY A 1 274 ? 19.364 7.174 -35.189 1.00 64.69 274 GLY A C 1
ATOM 2189 O O . GLY A 1 274 ? 19.749 6.306 -35.962 1.00 64.69 274 GLY A O 1
ATOM 2190 N N . PRO A 1 275 ? 18.248 7.018 -34.476 1.00 62.94 275 PRO A N 1
ATOM 2191 C CA . PRO A 1 275 ? 17.461 5.783 -34.506 1.00 62.94 275 PRO A CA 1
ATOM 2192 C C . PRO A 1 275 ? 16.987 5.406 -35.933 1.00 62.94 275 PRO A C 1
ATOM 2194 O O . PRO A 1 275 ? 16.853 6.305 -36.776 1.00 62.94 275 PRO A O 1
ATOM 2197 N N . PRO A 1 276 ? 16.771 4.110 -36.257 1.00 52.88 276 PRO A N 1
ATOM 2198 C CA . PRO A 1 276 ? 16.360 3.665 -37.595 1.00 52.88 276 PRO A CA 1
ATOM 2199 C C . PRO A 1 276 ? 15.019 4.299 -37.959 1.00 52.88 276 PRO A C 1
ATOM 2201 O O . PRO A 1 276 ? 14.917 4.976 -38.987 1.00 52.88 276 PRO A O 1
ATOM 2204 N N . ASP A 1 277 ? 14.079 4.183 -37.021 1.00 55.75 277 ASP A N 1
ATOM 2205 C CA . ASP A 1 277 ? 12.746 4.771 -37.003 1.00 55.75 277 ASP A CA 1
ATOM 2206 C C . ASP A 1 277 ? 12.702 6.062 -36.162 1.00 55.75 277 ASP A C 1
ATOM 2208 O O . ASP A 1 277 ? 13.726 6.574 -35.697 1.00 55.75 277 ASP A O 1
ATOM 2212 N N . ALA A 1 278 ? 11.510 6.641 -35.997 1.00 66.12 278 ALA A N 1
ATOM 2213 C CA . ALA A 1 278 ? 11.295 7.725 -35.039 1.00 66.12 278 ALA A CA 1
ATOM 2214 C C . ALA A 1 278 ? 11.431 7.195 -33.599 1.00 66.12 278 ALA A C 1
ATOM 2216 O O . ALA A 1 278 ? 11.141 6.038 -33.343 1.00 66.12 278 ALA A O 1
ATOM 2217 N N . VAL A 1 279 ? 11.837 8.039 -32.645 1.00 76.62 279 VAL A N 1
ATOM 2218 C CA . VAL A 1 279 ? 11.772 7.683 -31.214 1.00 76.62 279 VAL A CA 1
ATOM 2219 C C . VAL A 1 279 ? 10.338 7.279 -30.867 1.00 76.62 279 VAL A C 1
ATOM 2221 O O . VAL A 1 279 ? 9.397 7.996 -31.220 1.00 76.62 279 VAL A O 1
ATOM 2224 N N . HIS A 1 280 ? 10.173 6.162 -30.163 1.00 79.00 280 HIS A N 1
ATOM 2225 C CA . HIS A 1 280 ? 8.867 5.629 -29.794 1.00 79.00 280 HIS A CA 1
ATOM 2226 C C . HIS A 1 280 ? 8.596 5.849 -28.309 1.00 79.00 280 HIS A C 1
ATOM 2228 O O . HIS A 1 280 ? 9.484 5.674 -27.484 1.00 79.00 280 HIS A O 1
ATOM 2234 N N . PHE A 1 281 ? 7.364 6.232 -27.955 1.00 86.00 281 PHE A N 1
ATOM 2235 C CA . PHE A 1 281 ? 6.956 6.209 -26.546 1.00 86.00 281 PHE A CA 1
ATOM 2236 C C . PHE A 1 281 ? 6.797 4.767 -26.072 1.00 86.00 281 PHE A C 1
ATOM 2238 O O . PHE A 1 281 ? 7.490 4.367 -25.141 1.00 86.00 281 PHE A O 1
ATOM 2245 N N . PHE A 1 282 ? 5.974 4.016 -26.810 1.00 84.25 282 PHE A N 1
ATOM 2246 C CA . PHE A 1 282 ? 5.905 2.563 -26.782 1.00 84.25 282 PHE A CA 1
ATOM 2247 C C . PHE A 1 282 ? 6.304 1.985 -28.143 1.00 84.25 282 PHE A C 1
ATOM 2249 O O . PHE A 1 282 ? 5.827 2.477 -29.177 1.00 84.25 282 PHE A O 1
ATOM 2256 N N . GLN A 1 283 ? 7.186 0.988 -28.166 1.00 74.75 283 GLN A N 1
ATOM 2257 C CA . GLN A 1 283 ? 7.696 0.397 -29.403 1.00 74.75 283 GLN A CA 1
ATOM 2258 C C . GLN A 1 283 ? 6.873 -0.836 -29.796 1.00 74.75 283 GLN A C 1
ATOM 2260 O O . GLN A 1 283 ? 6.947 -1.876 -29.164 1.00 74.75 283 GLN A O 1
ATOM 2265 N N . ARG A 1 284 ? 6.129 -0.746 -30.907 1.00 68.19 284 ARG A N 1
ATOM 2266 C CA . ARG A 1 284 ? 5.363 -1.883 -31.450 1.00 68.19 284 ARG A CA 1
ATOM 2267 C C . ARG A 1 284 ? 6.313 -2.939 -32.006 1.00 68.19 284 ARG A C 1
ATOM 2269 O O . ARG A 1 284 ? 7.024 -2.657 -32.969 1.00 68.19 284 ARG A O 1
ATOM 2276 N N . GLY A 1 285 ? 6.288 -4.142 -31.437 1.00 57.25 285 GLY A N 1
ATOM 2277 C CA . GLY A 1 285 ? 6.906 -5.319 -32.044 1.00 57.25 285 GLY A CA 1
ATOM 2278 C C . GLY A 1 285 ? 6.243 -5.729 -33.370 1.00 57.25 285 GLY A C 1
ATOM 2279 O O . GLY A 1 285 ? 5.266 -5.131 -33.830 1.00 57.25 285 GLY A O 1
ATOM 2280 N N . THR A 1 286 ? 6.770 -6.786 -33.998 1.00 56.31 286 THR A N 1
ATOM 2281 C CA . THR A 1 286 ? 6.053 -7.507 -35.074 1.00 56.31 286 THR A CA 1
ATOM 2282 C C . THR A 1 286 ? 4.720 -8.081 -34.550 1.00 56.31 286 THR A C 1
ATOM 2284 O O . THR A 1 286 ? 4.559 -8.182 -33.339 1.00 56.31 286 THR A O 1
ATOM 2287 N N . PRO A 1 287 ? 3.755 -8.498 -35.399 1.00 48.97 287 PRO A N 1
ATOM 2288 C CA . PRO A 1 287 ? 2.486 -9.081 -34.932 1.00 48.97 287 PRO A CA 1
ATOM 2289 C C . PRO A 1 287 ? 2.623 -10.264 -33.955 1.00 48.97 287 PRO A C 1
ATOM 2291 O O . PRO A 1 287 ? 1.663 -10.578 -33.257 1.00 48.97 287 PRO A O 1
ATOM 2294 N N . ASP A 1 288 ? 3.800 -10.899 -33.922 1.00 44.41 288 ASP A N 1
ATOM 2295 C CA . ASP A 1 288 ? 4.138 -12.048 -33.082 1.00 44.41 288 ASP A CA 1
ATOM 2296 C C . ASP A 1 288 ? 4.930 -11.662 -31.806 1.00 44.41 288 ASP A C 1
ATOM 2298 O O . ASP A 1 288 ? 5.284 -12.537 -31.019 1.00 44.41 288 ASP A O 1
ATOM 2302 N N . GLN A 1 289 ? 5.218 -10.372 -31.579 1.00 50.91 289 GLN A N 1
ATOM 2303 C CA . GLN A 1 289 ? 5.913 -9.854 -30.391 1.00 50.91 289 GLN A CA 1
ATOM 2304 C C . GLN A 1 289 ? 4.970 -9.013 -29.508 1.00 50.91 289 GLN A C 1
ATOM 2306 O O . GLN A 1 289 ? 4.138 -8.275 -30.044 1.00 50.91 289 GLN A O 1
ATOM 2311 N N . PRO A 1 290 ? 5.090 -9.097 -28.167 1.00 54.81 290 PRO A N 1
ATOM 2312 C CA . PRO A 1 290 ? 4.308 -8.264 -27.252 1.00 54.81 290 PRO A CA 1
ATOM 2313 C C . PRO A 1 290 ? 4.599 -6.773 -27.474 1.00 54.81 290 PRO A C 1
ATOM 2315 O O . PRO A 1 290 ? 5.680 -6.400 -27.932 1.00 54.81 290 PRO A O 1
ATOM 2318 N N . PHE A 1 291 ? 3.617 -5.920 -27.177 1.00 62.50 291 PHE A N 1
ATOM 2319 C CA . PHE A 1 291 ? 3.694 -4.481 -27.436 1.00 62.50 291 PHE A CA 1
ATOM 2320 C C . PHE A 1 291 ? 4.704 -3.768 -26.531 1.00 62.50 291 PHE A C 1
ATOM 2322 O O . PHE A 1 291 ? 5.304 -2.785 -26.947 1.00 62.50 291 PHE A O 1
ATOM 2329 N N . VAL A 1 292 ? 4.855 -4.269 -25.305 1.00 74.31 292 VAL A N 1
ATOM 2330 C CA . VAL A 1 292 ? 5.860 -3.894 -24.306 1.00 74.31 292 VAL A CA 1
ATOM 2331 C C . VAL A 1 292 ? 6.223 -5.172 -23.557 1.00 74.31 292 VAL A C 1
ATOM 2333 O O . VAL A 1 292 ? 5.353 -6.011 -23.304 1.00 74.31 292 VAL A O 1
ATOM 2336 N N . ALA A 1 293 ? 7.488 -5.335 -23.192 1.00 74.75 293 ALA A N 1
ATOM 2337 C CA . ALA A 1 293 ? 7.989 -6.491 -22.472 1.00 74.75 293 ALA A CA 1
ATOM 2338 C C . ALA A 1 293 ? 8.642 -6.102 -21.132 1.00 74.75 293 ALA A C 1
ATOM 2340 O O . ALA A 1 293 ? 9.250 -5.039 -21.003 1.00 74.75 293 ALA A O 1
ATOM 2341 N N . PRO A 1 294 ? 8.647 -7.010 -20.138 1.00 75.94 294 PRO A N 1
ATOM 2342 C CA . PRO A 1 294 ? 9.457 -6.855 -18.925 1.00 75.94 294 PRO A CA 1
ATOM 2343 C C . PRO A 1 294 ? 10.951 -6.626 -19.181 1.00 75.94 294 PRO A C 1
ATOM 2345 O O . PRO A 1 294 ? 11.635 -6.048 -18.330 1.00 75.94 294 PRO A O 1
ATOM 2348 N N . GLY A 1 295 ? 11.457 -7.063 -20.339 1.00 74.62 295 GLY A N 1
ATOM 2349 C CA . GLY A 1 295 ? 12.821 -6.814 -20.815 1.00 74.62 295 GLY A CA 1
ATOM 2350 C C . GLY A 1 295 ? 13.129 -5.340 -21.109 1.00 74.62 295 GLY A C 1
ATOM 2351 O O . GLY A 1 295 ? 14.292 -4.945 -21.052 1.00 74.62 295 GLY A O 1
ATOM 2352 N N . ASP A 1 296 ? 12.112 -4.499 -21.330 1.00 78.69 296 ASP A N 1
ATOM 2353 C CA . ASP A 1 296 ? 12.292 -3.075 -21.651 1.00 78.69 296 ASP A CA 1
ATOM 2354 C C . ASP A 1 296 ? 12.723 -2.238 -20.437 1.00 78.69 296 ASP A C 1
ATOM 2356 O O . ASP A 1 296 ? 13.212 -1.111 -20.565 1.00 78.69 296 ASP A O 1
ATOM 2360 N N . VAL A 1 297 ? 12.562 -2.794 -19.233 1.00 85.00 297 VAL A N 1
ATOM 2361 C CA . VAL A 1 297 ? 12.973 -2.162 -17.981 1.00 85.00 297 VAL A CA 1
ATOM 2362 C C . VAL A 1 297 ? 14.410 -2.543 -17.645 1.00 85.00 297 VAL A C 1
ATOM 2364 O O . VAL A 1 297 ? 14.706 -3.706 -17.378 1.00 85.00 297 VAL A O 1
ATOM 2367 N N . ALA A 1 298 ? 15.286 -1.539 -17.592 1.00 84.88 298 ALA A N 1
ATOM 2368 C CA . ALA A 1 298 ? 16.676 -1.700 -17.185 1.00 84.88 298 ALA A CA 1
ATOM 2369 C C . ALA A 1 298 ? 17.098 -0.603 -16.195 1.00 84.88 298 ALA A C 1
ATOM 2371 O O . ALA A 1 298 ? 17.084 0.591 -16.512 1.00 84.88 298 ALA A O 1
ATOM 2372 N N . GLN A 1 299 ? 17.499 -1.009 -14.991 1.00 87.06 299 GLN A N 1
ATOM 2373 C CA . GLN A 1 299 ? 18.044 -0.118 -13.964 1.00 87.06 299 GLN A CA 1
ATOM 2374 C C . GLN A 1 299 ? 19.430 0.419 -14.351 1.00 87.06 299 GLN A C 1
ATOM 2376 O O . GLN A 1 299 ? 20.229 -0.255 -15.007 1.00 87.06 299 GLN A O 1
ATOM 2381 N N . GLY A 1 300 ? 19.720 1.655 -13.937 1.00 87.19 300 GLY A N 1
ATOM 2382 C CA . GLY A 1 300 ? 21.073 2.219 -13.979 1.00 87.19 300 GLY A CA 1
ATOM 2383 C C . GLY A 1 300 ? 21.626 2.481 -12.589 1.00 87.19 300 GLY A C 1
ATOM 2384 O O . GLY A 1 300 ? 21.538 1.633 -11.715 1.00 87.19 300 GLY A O 1
ATOM 2385 N N . ALA A 1 301 ? 22.231 3.649 -12.376 1.00 86.69 301 ALA A N 1
ATOM 2386 C CA . ALA A 1 301 ? 22.984 3.927 -11.151 1.00 86.69 301 ALA A CA 1
ATOM 2387 C C . ALA A 1 301 ? 22.116 4.296 -9.929 1.00 86.69 301 ALA A C 1
ATOM 2389 O O . ALA A 1 301 ? 22.653 4.500 -8.843 1.00 86.69 301 ALA A O 1
ATOM 2390 N N . LEU A 1 302 ? 20.794 4.428 -10.089 1.00 92.00 302 LEU A N 1
ATOM 2391 C CA . LEU A 1 302 ? 19.897 4.799 -8.995 1.00 92.00 302 LEU A CA 1
ATOM 2392 C C . LEU A 1 302 ? 19.465 3.559 -8.205 1.00 92.00 302 LEU A C 1
ATOM 2394 O O . LEU A 1 302 ? 19.124 2.532 -8.784 1.00 92.00 302 LEU A O 1
ATOM 2398 N N . GLY A 1 303 ? 19.449 3.664 -6.875 1.00 90.75 303 GLY A N 1
ATOM 2399 C CA . GLY A 1 303 ? 18.986 2.603 -5.974 1.00 90.75 303 GLY A CA 1
ATOM 2400 C C . GLY A 1 303 ? 17.460 2.520 -5.863 1.00 90.75 303 GLY A C 1
ATOM 2401 O O . GLY A 1 303 ? 16.926 2.526 -4.753 1.00 90.75 303 GLY A O 1
ATOM 2402 N N . ASP A 1 304 ? 16.741 2.515 -6.983 1.00 93.62 304 ASP A N 1
ATOM 2403 C CA . ASP A 1 304 ? 15.276 2.471 -7.066 1.00 93.62 304 ASP A CA 1
ATOM 2404 C C . ASP A 1 304 ? 14.749 1.164 -7.686 1.00 93.62 304 ASP A C 1
ATOM 2406 O O . ASP A 1 304 ? 13.628 1.105 -8.197 1.00 93.62 304 ASP A O 1
ATOM 2410 N N . CYS A 1 305 ? 15.524 0.083 -7.552 1.00 92.56 305 CYS A N 1
ATOM 2411 C CA . CYS A 1 305 ? 15.194 -1.268 -8.010 1.00 92.56 305 CYS A CA 1
ATOM 2412 C C . CYS A 1 305 ? 13.772 -1.724 -7.660 1.00 92.56 305 CYS A C 1
ATOM 2414 O O . CYS A 1 305 ? 13.128 -2.386 -8.460 1.00 92.56 305 CYS A O 1
ATOM 2416 N N . TYR A 1 306 ? 13.236 -1.336 -6.500 1.00 94.81 306 TYR A N 1
ATOM 2417 C CA . TYR A 1 306 ? 11.868 -1.664 -6.087 1.00 94.81 306 TYR A CA 1
ATOM 2418 C C . TYR A 1 306 ? 10.785 -1.043 -6.983 1.00 94.81 306 TYR A C 1
ATOM 2420 O O . TYR A 1 306 ? 9.692 -1.595 -7.096 1.00 94.81 306 TYR A O 1
ATOM 2428 N N . PHE A 1 307 ? 11.048 0.120 -7.584 1.00 96.12 307 PHE A N 1
ATOM 2429 C CA . PHE A 1 307 ? 10.130 0.774 -8.510 1.00 96.12 307 PHE A CA 1
ATOM 2430 C C . PHE A 1 307 ? 10.279 0.195 -9.917 1.00 96.12 307 PHE A C 1
ATOM 2432 O O . PHE A 1 307 ? 9.274 -0.121 -10.549 1.00 96.12 307 PHE A O 1
ATOM 2439 N N . LEU A 1 308 ? 11.512 -0.011 -10.385 1.00 94.19 308 LEU A N 1
ATOM 2440 C CA . LEU A 1 308 ? 11.760 -0.625 -11.691 1.00 94.19 308 LEU A CA 1
ATOM 2441 C C . LEU A 1 308 ? 11.343 -2.105 -11.724 1.00 94.19 308 LEU A C 1
ATOM 2443 O O . LEU A 1 308 ? 10.720 -2.542 -12.685 1.00 94.19 308 LEU A O 1
ATOM 2447 N N . GLY A 1 309 ? 11.565 -2.853 -10.643 1.00 92.38 309 GLY A N 1
ATOM 2448 C CA . GLY A 1 309 ? 11.007 -4.192 -10.427 1.00 92.38 309 GLY A CA 1
ATOM 2449 C C . GLY A 1 309 ? 9.486 -4.179 -10.557 1.00 92.38 309 GLY A C 1
ATOM 2450 O O . GLY A 1 309 ? 8.932 -4.892 -11.395 1.00 92.38 309 GLY A O 1
ATOM 2451 N N . ALA A 1 310 ? 8.813 -3.251 -9.868 1.00 95.25 310 ALA A N 1
ATOM 2452 C CA . ALA A 1 310 ? 7.371 -3.068 -9.997 1.00 95.25 310 ALA A CA 1
ATOM 2453 C C . ALA A 1 310 ? 6.921 -2.722 -11.432 1.00 95.25 310 ALA A C 1
ATOM 2455 O O . ALA A 1 310 ? 5.909 -3.257 -11.883 1.00 95.25 310 ALA A O 1
ATOM 2456 N N . LEU A 1 311 ? 7.654 -1.873 -12.166 1.00 93.75 311 LEU A N 1
ATOM 2457 C CA . LEU A 1 311 ? 7.372 -1.579 -13.579 1.00 93.75 311 LEU A CA 1
ATOM 2458 C C . LEU A 1 311 ? 7.560 -2.807 -14.477 1.00 93.75 311 LEU A C 1
ATOM 2460 O O . LEU A 1 311 ? 6.747 -3.022 -15.373 1.00 93.75 311 LEU A O 1
ATOM 2464 N N . SER A 1 312 ? 8.582 -3.628 -14.225 1.00 90.31 312 SER A N 1
ATOM 2465 C CA . SER A 1 312 ? 8.821 -4.855 -14.994 1.00 90.31 312 SER A CA 1
ATOM 2466 C C . SER A 1 312 ? 7.668 -5.848 -14.819 1.00 90.31 312 SER A C 1
ATOM 2468 O O . SER A 1 312 ? 7.144 -6.370 -15.801 1.00 90.31 312 SER A O 1
ATOM 2470 N N . VAL A 1 313 ? 7.167 -6.013 -13.591 1.00 91.75 313 VAL A N 1
ATOM 2471 C CA . VAL A 1 313 ? 5.991 -6.848 -13.309 1.00 91.75 313 VAL A CA 1
ATOM 2472 C C . VAL A 1 313 ? 4.728 -6.248 -13.924 1.00 91.75 313 VAL A C 1
ATOM 2474 O O . VAL A 1 313 ? 3.925 -6.974 -14.505 1.00 91.75 313 VAL A O 1
ATOM 2477 N N . LEU A 1 314 ? 4.552 -4.926 -13.835 1.00 91.94 314 LEU A N 1
ATOM 2478 C CA . LEU A 1 314 ? 3.417 -4.224 -14.437 1.00 91.94 314 LEU A CA 1
ATOM 2479 C C . LEU A 1 314 ? 3.379 -4.419 -15.959 1.00 91.94 314 LEU A C 1
ATOM 2481 O O . LEU A 1 314 ? 2.310 -4.656 -16.511 1.00 91.94 314 LEU A O 1
ATOM 2485 N N . SER A 1 315 ? 4.536 -4.364 -16.624 1.00 87.88 315 SER A N 1
ATOM 2486 C CA . SER A 1 315 ? 4.648 -4.505 -18.081 1.00 87.88 315 SER A CA 1
ATOM 2487 C C . SER A 1 315 ? 4.313 -5.905 -18.605 1.00 87.88 315 SER A C 1
ATOM 2489 O O . SER A 1 315 ? 3.949 -6.042 -19.766 1.00 87.88 315 SER A O 1
ATOM 2491 N N . ALA A 1 316 ? 4.314 -6.935 -17.748 1.00 85.00 316 ALA A N 1
ATOM 2492 C CA . ALA A 1 316 ? 3.781 -8.252 -18.106 1.00 85.00 316 ALA A CA 1
ATOM 2493 C C . ALA A 1 316 ? 2.246 -8.253 -18.281 1.00 85.00 316 ALA A C 1
ATOM 2495 O O . ALA A 1 316 ? 1.673 -9.241 -18.741 1.00 85.00 316 ALA A O 1
ATOM 2496 N N . ASN A 1 317 ? 1.569 -7.159 -17.910 1.00 85.12 317 ASN A N 1
ATOM 2497 C CA . ASN A 1 317 ? 0.145 -6.941 -18.118 1.00 85.12 317 ASN A CA 1
ATOM 2498 C C . ASN A 1 317 ? -0.091 -5.599 -18.832 1.00 85.12 317 ASN A C 1
ATOM 2500 O O . ASN A 1 317 ? -0.223 -4.553 -18.195 1.00 85.12 317 ASN A O 1
ATOM 2504 N N . GLU A 1 318 ? -0.192 -5.647 -20.162 1.00 82.62 318 GLU A N 1
ATOM 2505 C CA . GLU A 1 318 ? -0.365 -4.465 -21.020 1.00 82.62 318 GLU A CA 1
ATOM 2506 C C . GLU A 1 318 ? -1.549 -3.577 -20.598 1.00 82.62 318 GLU A C 1
ATOM 2508 O O . GLU A 1 318 ? -1.417 -2.356 -20.546 1.00 82.62 318 GLU A O 1
ATOM 2513 N N . GLU A 1 319 ? -2.693 -4.163 -20.217 1.00 82.88 319 GLU A N 1
ATOM 2514 C CA . GLU A 1 319 ? -3.867 -3.385 -19.790 1.00 82.88 319 GLU A CA 1
ATOM 2515 C C . GLU A 1 319 ? -3.577 -2.529 -18.549 1.00 82.88 319 GLU A C 1
ATOM 2517 O O . GLU A 1 319 ? -4.034 -1.388 -18.453 1.00 82.88 319 GLU A O 1
ATOM 2522 N N . LEU A 1 320 ? -2.829 -3.074 -17.585 1.00 86.38 320 LEU A N 1
ATOM 2523 C CA . LEU A 1 320 ? -2.450 -2.352 -16.371 1.00 86.38 320 LEU A CA 1
ATOM 2524 C C . LEU A 1 320 ? -1.353 -1.328 -16.633 1.00 86.38 320 LEU A C 1
ATOM 2526 O O . LEU A 1 320 ? -1.392 -0.241 -16.056 1.00 86.38 320 LEU A O 1
ATOM 2530 N N . LEU A 1 321 ? -0.396 -1.664 -17.499 1.00 89.06 321 LEU A N 1
ATOM 2531 C CA . LEU A 1 321 ? 0.635 -0.730 -17.922 1.00 89.06 321 LEU A CA 1
ATOM 2532 C C . LEU A 1 321 ? 0.002 0.504 -18.568 1.00 89.06 321 LEU A C 1
ATOM 2534 O O . LEU A 1 321 ? 0.299 1.620 -18.150 1.00 89.06 321 LEU A O 1
ATOM 2538 N N . PHE A 1 322 ? -0.911 0.331 -19.527 1.00 87.06 322 PHE A N 1
ATOM 2539 C CA . PHE A 1 322 ? -1.555 1.466 -20.192 1.00 87.06 322 PHE A CA 1
ATOM 2540 C C . PHE A 1 322 ? -2.446 2.275 -19.253 1.00 87.06 322 PHE A C 1
ATOM 2542 O O . PHE A 1 322 ? -2.556 3.485 -19.426 1.00 87.06 322 PHE A O 1
ATOM 2549 N N . ASP A 1 323 ? -3.019 1.680 -18.202 1.00 87.75 323 ASP A N 1
ATOM 2550 C CA . ASP A 1 323 ? -3.740 2.461 -17.188 1.00 87.75 323 ASP A CA 1
ATOM 2551 C C . ASP A 1 323 ? -2.810 3.433 -16.427 1.00 87.75 323 ASP A C 1
ATOM 2553 O O . ASP A 1 323 ? -3.249 4.497 -15.978 1.00 87.75 323 ASP A O 1
ATOM 2557 N N . ALA A 1 324 ? -1.502 3.165 -16.358 1.00 92.00 324 ALA A N 1
ATOM 2558 C CA . ALA A 1 324 ? -0.526 4.123 -15.834 1.00 92.00 324 ALA A CA 1
ATOM 2559 C C . ALA A 1 324 ? -0.254 5.304 -16.792 1.00 92.00 324 ALA A C 1
ATOM 2561 O O . ALA A 1 324 ? 0.319 6.306 -16.368 1.00 92.00 324 ALA A O 1
ATOM 2562 N N . PHE A 1 325 ? -0.702 5.262 -18.050 1.00 91.69 325 PHE A N 1
ATOM 2563 C CA . PHE A 1 325 ? -0.511 6.324 -19.045 1.00 91.69 325 PHE A CA 1
ATOM 2564 C C . PHE A 1 325 ? -1.868 6.819 -19.571 1.00 91.69 325 PHE A C 1
ATOM 2566 O O . PHE A 1 325 ? -2.407 6.254 -20.516 1.00 91.69 325 PHE A O 1
ATOM 2573 N N . PRO A 1 326 ? -2.447 7.875 -18.963 1.00 88.81 326 PRO A N 1
ATOM 2574 C CA . PRO A 1 326 ? -3.814 8.311 -19.246 1.00 88.81 326 PRO A CA 1
ATOM 2575 C C . PRO A 1 326 ? -4.107 8.598 -20.723 1.00 88.81 326 PRO A C 1
ATOM 2577 O O . PRO A 1 326 ? -3.309 9.249 -21.402 1.00 88.81 326 PRO A O 1
ATOM 2580 N N . ASP A 1 327 ? -5.313 8.221 -21.159 1.00 85.75 327 ASP A N 1
ATOM 2581 C CA . ASP A 1 327 ? -5.828 8.517 -22.496 1.00 85.75 327 ASP A CA 1
ATOM 2582 C C . ASP A 1 327 ? -5.764 10.018 -22.821 1.00 85.75 327 ASP A C 1
ATOM 2584 O O . ASP A 1 327 ? -6.187 10.890 -22.051 1.00 85.75 327 ASP A O 1
ATOM 2588 N N . LEU A 1 328 ? -5.295 10.322 -24.027 1.00 84.56 328 LEU A N 1
ATOM 2589 C CA . LEU A 1 328 ? -5.216 11.661 -24.586 1.00 84.56 328 LEU A CA 1
ATOM 2590 C C . LEU A 1 328 ? -6.393 11.938 -25.521 1.00 84.56 328 LEU A C 1
ATOM 2592 O O . LEU A 1 328 ? -6.701 11.174 -26.432 1.00 84.56 328 LEU A O 1
ATOM 2596 N N . GLU A 1 329 ? -7.021 13.102 -25.372 1.00 84.31 329 GLU A N 1
ATOM 2597 C CA . GLU A 1 329 ? -8.072 13.521 -26.302 1.00 84.31 329 GLU A CA 1
ATOM 2598 C C . GLU A 1 329 ? -7.537 13.713 -27.740 1.00 84.31 329 GLU A C 1
ATOM 2600 O O . GLU A 1 329 ? -6.368 14.074 -27.938 1.00 84.31 329 GLU A O 1
ATOM 2605 N N . PRO A 1 330 ? -8.393 13.552 -28.770 1.00 78.81 330 PRO A N 1
ATOM 2606 C CA . PRO A 1 330 ? -8.012 13.788 -30.159 1.00 78.81 330 PRO A CA 1
ATOM 2607 C C . PRO A 1 330 ? -7.314 15.140 -30.367 1.00 78.81 330 PRO A C 1
ATOM 2609 O O . PRO A 1 330 ? -7.815 16.190 -29.957 1.00 78.81 330 PRO A O 1
ATOM 2612 N N . GLY A 1 331 ? -6.153 15.108 -31.028 1.00 76.94 331 GLY A N 1
ATOM 2613 C CA . GLY A 1 331 ? -5.312 16.283 -31.288 1.00 76.94 331 GLY A CA 1
ATOM 2614 C C . GLY A 1 331 ? -4.228 16.555 -30.237 1.00 76.94 331 GLY A C 1
ATOM 2615 O O . GLY A 1 331 ? -3.386 17.421 -30.468 1.00 76.94 331 GLY A O 1
ATOM 2616 N N . LEU A 1 332 ? -4.217 15.823 -29.116 1.00 81.31 332 LEU A N 1
ATOM 2617 C CA . LEU A 1 332 ? -3.121 15.849 -28.138 1.00 81.31 332 LEU A CA 1
ATOM 2618 C C . LEU A 1 332 ? -2.085 14.751 -28.354 1.00 81.31 332 LEU A C 1
ATOM 2620 O O . LEU A 1 332 ? -0.920 14.961 -28.038 1.00 81.31 332 LEU A O 1
ATOM 2624 N N . TRP A 1 333 ? -2.479 13.647 -28.978 1.00 76.75 333 TRP A N 1
ATOM 2625 C CA . TRP A 1 333 ? -1.587 12.593 -29.455 1.00 76.75 333 TRP A CA 1
ATOM 2626 C C . TRP A 1 333 ? -1.276 12.772 -30.952 1.00 76.75 333 TRP A C 1
ATOM 2628 O O . TRP A 1 333 ? -1.896 13.598 -31.636 1.00 76.75 333 TRP A O 1
ATOM 2638 N N . LEU A 1 334 ? -0.255 12.089 -31.466 1.00 70.25 334 LEU A N 1
ATOM 2639 C CA . LEU A 1 334 ? 0.047 12.034 -32.900 1.00 70.25 334 LEU A CA 1
ATOM 2640 C C . LEU A 1 334 ? -0.539 10.737 -33.453 1.00 70.25 334 LEU A C 1
ATOM 2642 O O . LEU 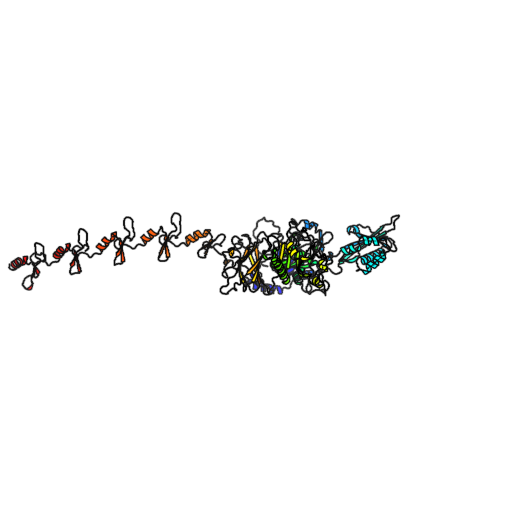A 1 334 ? -0.124 9.692 -32.989 1.00 70.25 334 LEU A O 1
ATOM 2646 N N . PRO A 1 335 ? -1.493 10.755 -34.395 1.00 64.88 335 PRO A N 1
ATOM 2647 C CA . PRO A 1 335 ? -2.017 9.510 -34.932 1.00 64.88 335 PRO A CA 1
ATOM 2648 C C . PRO A 1 335 ? -0.992 8.776 -35.783 1.00 64.88 335 PRO A C 1
ATOM 2650 O O . PRO A 1 335 ? -0.564 9.300 -36.809 1.00 64.88 335 PRO A O 1
ATOM 2653 N N . SER A 1 336 ? -0.635 7.564 -35.366 1.00 66.75 336 SER A N 1
ATOM 2654 C CA . SER A 1 336 ? 0.055 6.579 -36.199 1.00 66.75 336 SER A CA 1
ATOM 2655 C C . SER A 1 336 ? -0.945 5.514 -36.651 1.00 66.75 336 SER A C 1
ATOM 2657 O O . SER A 1 336 ? -1.908 5.231 -35.938 1.00 66.75 336 SER A O 1
ATOM 2659 N N . GLU A 1 337 ? -0.754 4.957 -37.853 1.00 64.00 337 GLU A N 1
ATOM 2660 C CA . GLU A 1 337 ? -1.669 3.944 -38.410 1.00 64.00 337 GLU A CA 1
ATOM 2661 C C . GLU A 1 337 ? -1.739 2.685 -37.536 1.00 64.00 337 GLU A C 1
ATOM 2663 O O . GLU A 1 337 ? -2.784 2.039 -37.475 1.00 64.00 337 GLU A O 1
ATOM 2668 N N . ASP A 1 338 ? -0.662 2.401 -36.804 1.00 66.19 338 ASP A N 1
ATOM 2669 C CA . ASP A 1 338 ? -0.510 1.172 -36.038 1.00 66.19 338 ASP A CA 1
ATOM 2670 C C . ASP A 1 338 ? -0.901 1.302 -34.560 1.00 66.19 338 ASP A C 1
ATOM 2672 O O . ASP A 1 338 ? -0.933 0.276 -33.886 1.00 66.19 338 ASP A O 1
ATOM 2676 N N . ALA A 1 339 ? -1.214 2.501 -34.035 1.00 65.19 339 ALA A N 1
ATOM 2677 C CA . ALA A 1 339 ? -1.517 2.710 -32.610 1.00 65.19 339 ALA A CA 1
ATOM 2678 C C . ALA A 1 339 ? -3.016 2.811 -32.256 1.00 65.19 339 ALA A C 1
ATOM 2680 O O . ALA A 1 339 ? -3.785 3.435 -32.994 1.00 65.19 339 ALA A O 1
ATOM 2681 N N . PRO A 1 340 ? -3.449 2.263 -31.096 1.00 69.75 340 PRO A N 1
ATOM 2682 C CA . PRO A 1 340 ? -4.719 2.518 -30.470 1.00 69.75 340 PRO A CA 1
ATOM 2683 C C . PRO A 1 340 ? -5.035 4.009 -30.434 1.00 69.75 340 PRO A C 1
ATOM 2685 O O . PRO A 1 340 ? -4.171 4.849 -30.151 1.00 69.75 340 PRO A O 1
ATOM 2688 N N . PRO A 1 341 ? -6.303 4.355 -30.682 1.00 68.69 341 PRO A N 1
ATOM 2689 C CA . PRO A 1 341 ? -6.768 5.712 -30.495 1.00 68.69 341 PRO A CA 1
ATOM 2690 C C . PRO A 1 341 ? -6.496 6.180 -29.065 1.00 68.69 341 PRO A C 1
ATOM 2692 O O . PRO A 1 341 ? -6.776 5.446 -28.123 1.00 68.69 341 PRO A O 1
ATOM 2695 N N . ASN A 1 342 ? -6.071 7.437 -28.922 1.00 73.75 342 ASN A N 1
ATOM 2696 C CA . ASN A 1 342 ? -5.916 8.138 -27.638 1.00 73.75 342 ASN A CA 1
ATOM 2697 C C . ASN A 1 342 ? -4.715 7.706 -26.784 1.00 73.75 342 ASN A C 1
ATOM 2699 O O . ASN A 1 342 ? -4.546 8.230 -25.688 1.00 73.75 342 ASN A O 1
ATOM 2703 N N . GLU A 1 343 ? -3.846 6.834 -27.285 1.00 80.94 343 GLU A N 1
ATOM 2704 C CA . GLU A 1 343 ? -2.611 6.471 -26.593 1.00 80.94 343 GLU A CA 1
ATOM 2705 C C . GLU A 1 343 ? -1.578 7.616 -26.620 1.00 80.94 343 GLU A C 1
ATOM 2707 O O . GLU A 1 343 ? -1.478 8.386 -27.586 1.00 80.94 343 GLU A O 1
ATOM 2712 N N . GLN A 1 344 ? -0.776 7.725 -25.559 1.00 86.69 344 GLN A N 1
ATOM 2713 C CA . GLN A 1 344 ? 0.372 8.623 -25.527 1.00 86.69 344 GLN A CA 1
ATOM 2714 C C . GLN A 1 344 ? 1.474 8.128 -26.471 1.00 86.69 344 GLN A C 1
ATOM 2716 O O . GLN A 1 344 ? 1.953 7.006 -26.372 1.00 86.69 344 GLN A O 1
ATOM 2721 N N . GLN A 1 345 ? 1.894 9.002 -27.383 1.00 83.12 345 GLN A N 1
ATOM 2722 C CA . GLN A 1 345 ? 2.978 8.739 -28.328 1.00 83.12 345 GLN A CA 1
ATOM 2723 C C . GLN A 1 345 ? 4.154 9.675 -28.073 1.00 83.12 345 GLN A C 1
ATOM 2725 O O . GLN A 1 345 ? 4.065 10.589 -27.248 1.00 83.12 345 GLN A O 1
ATOM 2730 N N . PHE A 1 346 ? 5.251 9.470 -28.806 1.00 85.50 346 PHE A N 1
ATOM 2731 C CA . PHE A 1 346 ? 6.369 10.402 -28.776 1.00 85.50 346 PHE A CA 1
ATOM 2732 C C . PHE A 1 346 ? 5.867 11.817 -29.076 1.00 85.50 346 PHE A C 1
ATOM 2734 O O . PHE A 1 346 ? 5.160 12.050 -30.058 1.00 85.50 346 PHE A O 1
ATOM 2741 N N . ASN A 1 347 ? 6.217 12.754 -28.202 1.00 85.88 347 ASN A N 1
ATOM 2742 C CA . ASN A 1 347 ? 5.702 14.110 -28.222 1.00 85.88 347 ASN A CA 1
ATOM 2743 C C . ASN A 1 347 ? 6.847 15.100 -28.507 1.00 85.88 347 ASN A C 1
ATOM 2745 O O . ASN A 1 347 ? 7.688 15.308 -27.627 1.00 85.88 347 ASN A O 1
ATOM 2749 N N . PRO A 1 348 ? 6.903 15.732 -29.697 1.00 82.38 348 PRO A N 1
ATOM 2750 C CA . PRO A 1 348 ? 7.958 16.685 -30.063 1.00 82.38 348 PRO A CA 1
ATOM 2751 C C . PRO A 1 348 ? 8.057 17.903 -29.135 1.00 82.38 348 PRO A C 1
ATOM 2753 O O . PRO A 1 348 ? 9.138 18.473 -28.960 1.00 82.38 348 PRO A O 1
ATOM 2756 N N . GLU A 1 349 ? 6.942 18.297 -28.520 1.00 86.31 349 GLU A N 1
ATOM 2757 C CA . GLU A 1 349 ? 6.859 19.350 -27.512 1.00 86.31 349 GLU A CA 1
ATOM 2758 C C . GLU A 1 349 ? 7.458 18.918 -26.160 1.00 86.31 349 GLU A C 1
ATOM 2760 O O . GLU A 1 349 ? 7.599 19.749 -25.262 1.00 86.31 349 GLU A O 1
ATOM 2765 N N . GLY A 1 350 ? 7.848 17.649 -26.007 1.00 89.06 350 GLY A N 1
ATOM 2766 C CA . GLY A 1 350 ? 8.599 17.141 -24.861 1.00 89.06 350 GLY A CA 1
ATOM 2767 C C . GLY A 1 350 ? 7.800 17.141 -23.563 1.00 89.06 350 GLY A C 1
ATOM 2768 O O . GLY A 1 350 ? 8.359 17.444 -22.513 1.00 89.06 350 GLY A O 1
ATOM 2769 N N . VAL A 1 351 ? 6.493 16.872 -23.628 1.00 89.69 351 VAL A N 1
ATOM 2770 C CA . VAL A 1 351 ? 5.597 16.833 -22.464 1.00 89.69 351 VAL A CA 1
ATOM 2771 C C . VAL A 1 351 ? 4.859 15.502 -22.391 1.00 89.69 351 VAL A C 1
ATOM 2773 O O . VAL A 1 351 ? 4.233 15.081 -23.364 1.00 89.69 351 VAL A O 1
ATOM 2776 N N . TYR A 1 352 ? 4.911 14.869 -21.223 1.00 92.19 352 TYR A N 1
ATOM 2777 C CA . TYR A 1 352 ? 4.344 13.545 -20.990 1.00 92.19 352 TYR A CA 1
ATOM 2778 C C . TYR A 1 352 ? 3.569 13.488 -19.676 1.00 92.19 352 TYR A C 1
ATOM 2780 O O . TYR A 1 352 ? 3.805 14.297 -18.777 1.00 92.19 352 TYR A O 1
ATOM 2788 N N . ALA A 1 353 ? 2.646 12.539 -19.557 1.00 92.38 353 ALA A N 1
ATOM 2789 C CA . ALA A 1 353 ? 1.816 12.332 -18.377 1.00 92.38 353 ALA A CA 1
ATOM 2790 C C . ALA A 1 353 ? 1.843 10.868 -17.922 1.00 92.38 353 ALA A C 1
ATOM 2792 O O . ALA A 1 353 ? 1.731 9.959 -18.742 1.00 92.38 353 ALA A O 1
ATOM 2793 N N . VAL A 1 354 ? 1.952 10.658 -16.610 1.00 95.19 354 VAL A N 1
ATOM 2794 C CA . VAL A 1 354 ? 1.897 9.338 -15.966 1.00 95.19 354 VAL A CA 1
ATOM 2795 C C . VAL A 1 354 ? 0.929 9.412 -14.792 1.00 95.19 354 VAL A C 1
ATOM 2797 O O . VAL A 1 354 ? 0.957 10.373 -14.020 1.00 95.19 354 VAL A O 1
ATOM 2800 N N . ALA A 1 355 ? 0.049 8.431 -14.659 1.00 94.06 355 ALA A N 1
ATOM 2801 C CA . ALA A 1 355 ? -0.881 8.304 -13.553 1.00 94.06 355 ALA A CA 1
ATOM 2802 C C . ALA A 1 355 ? -0.318 7.404 -12.455 1.00 94.06 355 ALA A C 1
ATOM 2804 O O . ALA A 1 355 ? 0.209 6.328 -12.706 1.00 94.06 355 ALA A O 1
ATOM 2805 N N . PHE A 1 356 ? -0.506 7.848 -11.218 1.00 93.88 356 PHE A N 1
ATOM 2806 C CA . PHE A 1 356 ? -0.223 7.082 -10.015 1.00 93.88 356 PHE A CA 1
ATOM 2807 C C . PHE A 1 356 ? -1.423 7.146 -9.077 1.00 93.88 356 PHE A C 1
ATOM 2809 O O . PHE A 1 356 ? -2.161 8.131 -9.041 1.00 93.88 356 PHE A O 1
ATOM 2816 N N . TYR A 1 357 ? -1.582 6.136 -8.242 1.00 89.62 357 TYR A N 1
ATOM 2817 C CA . TYR A 1 357 ? -2.530 6.119 -7.148 1.00 89.62 357 TYR A CA 1
ATOM 2818 C C . TYR A 1 357 ? -1.885 6.696 -5.890 1.00 89.62 357 TYR A C 1
ATOM 2820 O O . TYR A 1 357 ? -1.006 6.101 -5.272 1.00 89.62 357 TYR A O 1
ATOM 2828 N N . ARG A 1 358 ? -2.362 7.858 -5.442 1.00 81.00 358 ARG A N 1
ATOM 2829 C CA . ARG A 1 358 ? -2.017 8.416 -4.128 1.00 81.00 358 ARG A CA 1
ATOM 2830 C C . ARG A 1 358 ? -3.274 8.584 -3.318 1.00 81.00 358 ARG A C 1
ATOM 2832 O O . ARG A 1 358 ? -4.234 9.198 -3.758 1.00 81.00 358 ARG A O 1
ATOM 2839 N N . ASN A 1 359 ? -3.263 8.032 -2.110 1.00 72.19 359 ASN A N 1
ATOM 2840 C CA . ASN A 1 359 ? -4.419 8.099 -1.225 1.00 72.19 359 ASN A CA 1
ATOM 2841 C C . ASN A 1 359 ? -5.720 7.598 -1.888 1.00 72.19 359 ASN A C 1
ATOM 2843 O O . ASN A 1 359 ? -6.783 8.129 -1.598 1.00 72.19 359 ASN A O 1
ATOM 2847 N N . ARG A 1 360 ? -5.612 6.571 -2.753 1.00 71.12 360 ARG A N 1
ATOM 2848 C CA . ARG A 1 360 ? -6.658 6.028 -3.651 1.00 71.12 360 ARG A CA 1
ATOM 2849 C C . ARG A 1 360 ? -7.142 6.905 -4.786 1.00 71.12 360 ARG A C 1
ATOM 2851 O O . ARG A 1 360 ? -7.933 6.447 -5.607 1.00 71.12 360 ARG A O 1
ATOM 2858 N N . GLU A 1 361 ? -6.672 8.127 -4.868 1.00 76.88 361 GLU A N 1
ATOM 2859 C CA . GLU A 1 361 ? -6.981 8.952 -6.011 1.00 76.88 361 GLU A CA 1
ATOM 2860 C C . GLU A 1 361 ? -5.974 8.661 -7.103 1.00 76.88 361 GLU A C 1
ATOM 2862 O O . GLU A 1 361 ? -4.767 8.620 -6.857 1.00 76.88 361 GLU A O 1
ATOM 2867 N N . ARG A 1 362 ? -6.489 8.465 -8.313 1.00 86.00 362 ARG A N 1
ATOM 2868 C CA . ARG A 1 362 ? -5.661 8.508 -9.505 1.00 86.00 362 ARG A CA 1
ATOM 2869 C C . ARG A 1 362 ? -5.213 9.956 -9.698 1.00 86.00 362 ARG A C 1
ATOM 2871 O O . ARG A 1 362 ? -6.025 10.886 -9.720 1.00 86.00 362 ARG A O 1
ATOM 2878 N N . ARG A 1 363 ? -3.903 10.147 -9.740 1.00 86.69 363 ARG A N 1
ATOM 2879 C CA . ARG A 1 363 ? -3.220 11.436 -9.792 1.00 86.69 363 ARG A CA 1
ATOM 2880 C C . ARG A 1 363 ? -2.289 11.435 -10.986 1.00 86.69 363 ARG A C 1
ATOM 2882 O O . ARG A 1 363 ? -1.459 10.544 -11.116 1.00 86.69 363 ARG A O 1
ATOM 2889 N N . VAL A 1 364 ? -2.404 12.455 -11.823 1.00 90.94 364 VAL A N 1
ATOM 2890 C CA . VAL A 1 364 ? -1.604 12.593 -13.040 1.00 90.94 364 VAL A CA 1
ATOM 2891 C C . VAL A 1 364 ? -0.399 13.477 -12.768 1.00 90.94 364 VAL A C 1
ATOM 2893 O O . VAL A 1 364 ? -0.523 14.617 -12.316 1.00 90.94 364 VAL A O 1
ATOM 2896 N N . VAL A 1 365 ? 0.785 12.960 -13.055 1.00 92.69 365 VAL A N 1
ATOM 2897 C CA . VAL A 1 365 ? 2.054 13.671 -12.980 1.00 92.69 365 VAL A CA 1
ATOM 2898 C C . VAL A 1 365 ? 2.492 13.996 -14.398 1.00 92.69 365 VAL A C 1
ATOM 2900 O O . VAL A 1 365 ? 2.808 13.109 -15.184 1.00 92.69 365 VAL A O 1
ATOM 2903 N N . VAL A 1 366 ? 2.501 15.287 -14.720 1.00 91.50 366 VAL A N 1
ATOM 2904 C CA . VAL A 1 366 ? 2.981 15.785 -16.013 1.00 91.50 366 VAL A CA 1
ATOM 2905 C C . VAL A 1 366 ? 4.461 16.131 -15.892 1.00 91.50 366 VAL A C 1
ATOM 2907 O O . VAL A 1 366 ? 4.819 16.877 -14.982 1.00 91.50 366 VAL A O 1
ATOM 2910 N N . VAL A 1 367 ? 5.311 15.630 -16.782 1.00 94.44 367 VAL A N 1
ATOM 2911 C CA . VAL A 1 367 ? 6.763 15.873 -16.802 1.00 94.44 367 VAL A CA 1
ATOM 2912 C C . VAL A 1 367 ? 7.221 16.365 -18.169 1.00 94.44 367 VAL A C 1
ATOM 2914 O O . VAL A 1 367 ? 6.543 16.160 -19.175 1.00 94.44 367 VAL A O 1
ATOM 2917 N N . ASP A 1 368 ? 8.377 17.027 -18.197 1.00 94.12 368 ASP A N 1
ATOM 2918 C CA . ASP A 1 368 ? 9.102 17.262 -19.446 1.00 94.12 368 ASP A CA 1
ATOM 2919 C C . ASP A 1 368 ? 10.042 16.090 -19.802 1.00 94.12 368 ASP A C 1
ATOM 2921 O O . ASP A 1 368 ? 10.210 15.156 -19.014 1.00 94.12 368 ASP A O 1
ATOM 2925 N N . ASP A 1 369 ? 10.699 16.155 -20.959 1.00 93.81 369 ASP A N 1
ATOM 2926 C CA . ASP A 1 369 ? 11.592 15.114 -21.491 1.00 93.81 369 ASP A CA 1
ATOM 2927 C C . ASP A 1 369 ? 13.099 15.360 -21.268 1.00 93.81 369 ASP A C 1
ATOM 2929 O O . ASP A 1 369 ? 13.931 14.808 -21.984 1.00 93.81 369 ASP A O 1
ATOM 2933 N N . TRP A 1 370 ? 13.495 16.184 -20.292 1.00 96.25 370 TRP A N 1
ATOM 2934 C CA . TRP A 1 370 ? 14.898 16.248 -19.864 1.00 96.25 370 TRP A CA 1
ATOM 2935 C C . TRP A 1 370 ? 15.292 15.025 -19.029 1.00 96.25 370 TRP A C 1
ATOM 2937 O O . TRP A 1 370 ? 14.753 14.822 -17.942 1.00 96.25 370 TRP A O 1
ATOM 2947 N N . ILE A 1 371 ? 16.281 14.259 -19.476 1.00 95.75 371 ILE A N 1
ATOM 2948 C CA . ILE A 1 371 ? 16.769 13.055 -18.796 1.00 95.75 371 ILE A CA 1
ATOM 2949 C C . ILE A 1 371 ? 18.163 13.311 -18.199 1.00 95.75 371 ILE A C 1
ATOM 2951 O O . ILE A 1 371 ? 19.037 13.848 -18.896 1.00 95.75 371 ILE A O 1
ATOM 2955 N N . PRO A 1 372 ? 18.402 12.954 -16.923 1.00 95.88 372 PRO A N 1
ATOM 2956 C CA . PRO A 1 372 ? 19.720 13.053 -16.307 1.00 95.88 372 PRO A CA 1
ATOM 2957 C C . PRO A 1 372 ? 20.676 12.033 -16.936 1.00 95.88 372 PRO A C 1
ATOM 2959 O O . PRO A 1 372 ? 20.371 10.847 -17.046 1.00 95.88 372 PRO A O 1
ATOM 2962 N N . CYS A 1 373 ? 21.843 12.502 -17.367 1.00 86.62 373 CYS A N 1
ATOM 2963 C CA . CYS A 1 373 ? 22.804 11.722 -18.136 1.00 86.62 373 CYS A CA 1
ATOM 2964 C C . CYS A 1 373 ? 24.232 11.863 -17.596 1.00 86.62 373 CYS A C 1
ATOM 2966 O O . CYS A 1 373 ? 24.641 12.902 -17.068 1.00 86.62 373 CYS A O 1
ATOM 2968 N N . THR A 1 374 ? 25.031 10.832 -17.847 1.00 81.81 374 THR A N 1
ATOM 2969 C CA . THR A 1 374 ? 26.497 10.854 -17.709 1.00 81.81 374 THR A CA 1
ATOM 2970 C C . THR A 1 374 ? 27.133 11.847 -18.701 1.00 81.81 374 THR A C 1
ATOM 2972 O O . THR A 1 374 ? 26.481 12.269 -19.664 1.00 81.81 374 THR A O 1
ATOM 2975 N N . ALA A 1 375 ? 28.430 12.185 -18.575 1.00 71.88 375 ALA A N 1
ATOM 2976 C CA . ALA A 1 375 ? 29.106 13.052 -19.565 1.00 71.88 375 ALA A CA 1
ATOM 2977 C C . ALA A 1 375 ? 28.991 12.512 -20.992 1.00 71.88 375 ALA A C 1
ATOM 2979 O O . ALA A 1 375 ? 28.835 13.290 -21.938 1.00 71.88 375 ALA A O 1
ATOM 2980 N N . SER A 1 376 ? 28.997 11.183 -21.137 1.00 64.12 376 SER A N 1
ATOM 2981 C CA . SER A 1 376 ? 28.861 10.505 -22.428 1.00 64.12 376 SER A CA 1
ATOM 2982 C C . SER A 1 376 ? 27.490 10.698 -23.089 1.00 64.12 376 SER A C 1
ATOM 2984 O O . SER A 1 376 ? 27.333 10.384 -24.262 1.00 64.12 376 SER A O 1
ATOM 2986 N N . GLY A 1 377 ? 26.500 11.249 -22.376 1.00 70.31 377 GLY A N 1
ATOM 2987 C CA . GLY A 1 377 ? 25.132 11.420 -22.878 1.00 70.31 377 GLY A CA 1
ATOM 2988 C C . GLY A 1 377 ? 24.266 10.174 -22.765 1.00 70.31 377 GLY A C 1
ATOM 2989 O O . GLY A 1 377 ? 23.147 10.190 -23.254 1.00 70.31 377 GLY A O 1
ATOM 2990 N N . ARG A 1 378 ? 24.757 9.120 -22.106 1.00 79.19 378 ARG A N 1
ATOM 2991 C CA . ARG A 1 378 ? 23.924 7.986 -21.693 1.00 79.19 378 ARG A CA 1
ATOM 2992 C C . ARG A 1 378 ? 23.084 8.368 -20.471 1.00 79.19 378 ARG A C 1
ATOM 2994 O O . ARG A 1 378 ? 23.664 9.029 -19.595 1.00 79.19 378 ARG A O 1
ATOM 3001 N N . PRO A 1 379 ? 21.809 7.938 -20.380 1.00 88.44 379 PRO A N 1
ATOM 3002 C CA . PRO A 1 379 ? 21.011 8.066 -19.162 1.00 88.44 379 PRO A CA 1
ATOM 3003 C C . PRO A 1 379 ? 21.793 7.578 -17.942 1.00 88.44 379 PRO A C 1
ATOM 3005 O O . PRO A 1 379 ? 22.568 6.628 -18.043 1.00 88.44 379 PRO A O 1
ATOM 3008 N N . ALA A 1 380 ? 21.660 8.265 -16.811 1.00 87.50 380 ALA A N 1
ATOM 3009 C CA . ALA A 1 380 ? 22.364 7.899 -15.581 1.00 87.50 380 ALA A CA 1
ATOM 3010 C C . ALA A 1 380 ? 21.589 6.861 -14.752 1.00 87.50 380 ALA A C 1
ATOM 3012 O O . ALA A 1 380 ? 22.196 5.991 -14.133 1.00 87.50 380 ALA A O 1
ATOM 3013 N N . PHE A 1 381 ? 20.259 6.957 -14.755 1.00 93.31 381 PHE A N 1
ATOM 3014 C CA . PHE A 1 381 ? 19.349 6.119 -13.971 1.00 93.31 381 PHE A CA 1
ATOM 3015 C C . PHE A 1 381 ? 18.736 5.054 -14.886 1.00 93.31 381 PHE A C 1
ATOM 3017 O O . PHE A 1 381 ? 19.512 4.358 -15.541 1.00 93.31 381 PHE A O 1
ATOM 3024 N N . CYS A 1 382 ? 17.414 4.924 -14.999 1.00 91.38 382 CYS A N 1
ATOM 3025 C CA . CYS A 1 382 ? 16.798 3.999 -15.947 1.00 91.38 382 CYS A CA 1
ATOM 3026 C C . CYS A 1 382 ? 17.412 4.118 -17.358 1.00 91.38 382 CYS A C 1
ATOM 3028 O O . CYS A 1 382 ? 17.733 5.210 -17.841 1.00 91.38 382 CYS A O 1
ATOM 3030 N N . GLN A 1 383 ? 17.640 2.971 -17.994 1.00 83.88 383 GLN A N 1
ATOM 3031 C CA . GLN A 1 383 ? 18.172 2.861 -19.346 1.00 83.88 383 GLN A CA 1
ATOM 3032 C C . GLN A 1 383 ? 17.041 2.507 -20.321 1.00 83.88 383 GLN A C 1
ATOM 3034 O O . GLN A 1 383 ? 16.156 1.734 -19.958 1.00 83.88 383 GLN A O 1
ATOM 3039 N N . PRO A 1 384 ? 17.075 3.021 -21.564 1.00 81.06 384 PRO A N 1
ATOM 3040 C CA . PRO A 1 384 ? 16.237 2.483 -22.627 1.00 81.06 384 PRO A CA 1
ATOM 3041 C C . PRO A 1 384 ? 16.620 1.020 -22.923 1.00 81.06 384 PRO A C 1
ATOM 3043 O O . PRO A 1 384 ? 17.743 0.607 -22.591 1.00 81.06 384 PRO A O 1
ATOM 3046 N N . PRO A 1 385 ? 15.739 0.256 -23.594 1.00 74.69 385 PRO A N 1
ATOM 3047 C CA . PRO A 1 385 ? 16.041 -1.109 -24.015 1.00 74.69 385 PRO A CA 1
ATOM 3048 C C . PRO A 1 385 ? 17.303 -1.165 -24.888 1.00 74.69 385 PRO A C 1
ATOM 3050 O O . PRO A 1 385 ? 17.600 -0.224 -25.628 1.00 74.69 385 PRO A O 1
ATOM 3053 N N . ARG A 1 386 ? 18.052 -2.275 -24.821 1.00 61.75 386 ARG A N 1
ATOM 3054 C CA . ARG A 1 386 ? 19.367 -2.430 -25.478 1.00 61.75 386 ARG A CA 1
ATOM 3055 C C . ARG A 1 386 ? 19.331 -2.126 -26.979 1.00 61.75 386 ARG A C 1
ATOM 3057 O O . ARG A 1 386 ? 20.169 -1.366 -27.459 1.00 61.75 386 ARG A O 1
ATOM 3064 N N . ASP A 1 387 ? 18.350 -2.687 -27.678 1.00 60.53 387 ASP A N 1
ATOM 3065 C CA . ASP A 1 387 ? 18.164 -2.553 -29.127 1.00 60.53 387 ASP A CA 1
ATOM 3066 C C . ASP A 1 387 ? 16.901 -1.740 -29.478 1.00 60.53 387 ASP A C 1
ATOM 3068 O O . ASP A 1 387 ? 16.404 -1.785 -30.604 1.00 60.53 387 ASP A O 1
ATOM 3072 N N . GLY A 1 388 ? 16.385 -0.970 -28.512 1.00 69.25 388 GLY A N 1
ATOM 3073 C CA . GLY A 1 388 ? 15.143 -0.211 -28.626 1.00 69.25 388 GLY A CA 1
ATOM 3074 C C . GLY A 1 388 ? 15.336 1.300 -28.533 1.00 69.25 388 GLY A C 1
ATOM 3075 O O . GLY A 1 388 ? 16.364 1.820 -28.096 1.00 69.25 388 GLY A O 1
ATOM 3076 N N . THR A 1 389 ? 14.308 2.029 -28.958 1.00 75.06 389 THR A N 1
ATOM 3077 C CA . THR A 1 389 ? 14.245 3.502 -28.839 1.00 75.06 389 THR A CA 1
ATOM 3078 C C . THR A 1 389 ? 13.062 3.944 -27.989 1.00 75.06 389 THR A C 1
ATOM 3080 O O . THR A 1 389 ? 12.591 5.077 -28.086 1.00 75.06 389 THR A O 1
ATOM 3083 N N . GLU A 1 390 ? 12.586 3.014 -27.168 1.00 84.62 390 GLU A N 1
ATOM 3084 C CA . GLU A 1 390 ? 11.456 3.175 -26.279 1.00 84.62 390 GLU A CA 1
ATOM 3085 C C . GLU A 1 390 ? 11.831 4.002 -25.040 1.00 84.62 390 GLU A C 1
ATOM 3087 O O . GLU A 1 390 ? 12.952 3.917 -24.530 1.00 84.62 390 GLU A O 1
ATOM 3092 N N . ILE A 1 391 ? 10.908 4.850 -24.576 1.00 89.75 391 ILE A N 1
ATOM 3093 C CA . ILE A 1 391 ? 11.199 5.871 -23.551 1.00 89.75 391 ILE A CA 1
ATOM 3094 C C . ILE A 1 391 ? 10.215 5.904 -22.382 1.00 89.75 391 ILE A C 1
ATOM 3096 O O . ILE A 1 391 ? 10.405 6.716 -21.471 1.00 89.75 391 ILE A O 1
ATOM 3100 N N . TRP A 1 392 ? 9.150 5.095 -22.386 1.00 92.62 392 TRP A N 1
ATOM 3101 C CA . TRP A 1 392 ? 8.128 5.157 -21.334 1.00 92.62 392 TRP A CA 1
ATOM 3102 C C . TRP A 1 392 ? 8.719 4.899 -19.942 1.00 92.62 392 TRP A C 1
ATOM 3104 O O . TRP A 1 392 ? 8.291 5.543 -18.985 1.00 92.62 392 TRP A O 1
ATOM 3114 N N . THR A 1 393 ? 9.738 4.039 -19.828 1.00 93.31 393 THR A N 1
ATOM 3115 C CA . THR A 1 393 ? 10.435 3.724 -18.569 1.00 93.31 393 THR A CA 1
ATOM 3116 C C . THR A 1 393 ? 11.151 4.949 -17.997 1.00 93.31 393 THR A C 1
ATOM 3118 O O . THR A 1 393 ? 10.941 5.304 -16.836 1.00 93.31 393 THR A O 1
ATOM 3121 N N . LEU A 1 394 ? 11.894 5.677 -18.840 1.00 94.81 394 LEU A N 1
ATOM 3122 C CA . LEU A 1 394 ? 12.570 6.935 -18.490 1.00 94.81 394 LEU A CA 1
ATOM 3123 C C . LEU A 1 394 ? 11.572 7.991 -17.992 1.00 94.81 394 LEU A C 1
ATOM 3125 O O . LEU A 1 394 ? 11.829 8.729 -17.037 1.00 94.81 394 LEU A O 1
ATOM 3129 N N . ILE A 1 395 ? 10.416 8.076 -18.655 1.00 96.81 395 ILE A N 1
ATOM 3130 C CA . ILE A 1 395 ? 9.348 9.015 -18.304 1.00 96.81 395 ILE A CA 1
ATOM 3131 C C . ILE A 1 395 ? 8.645 8.598 -17.006 1.00 96.81 395 ILE A C 1
ATOM 3133 O O . ILE A 1 395 ? 8.368 9.461 -16.169 1.00 96.81 395 ILE A O 1
ATOM 3137 N N . ALA A 1 396 ? 8.389 7.304 -16.808 1.00 97.12 396 ALA A N 1
ATOM 3138 C CA . ALA A 1 396 ? 7.769 6.761 -15.603 1.00 97.12 396 ALA A CA 1
ATOM 3139 C C . ALA A 1 396 ? 8.648 6.973 -14.363 1.00 97.12 396 ALA A C 1
ATOM 3141 O O . ALA A 1 396 ? 8.156 7.499 -13.363 1.00 97.12 396 ALA A O 1
ATOM 3142 N N . GLU A 1 397 ? 9.945 6.658 -14.445 1.00 97.81 397 GLU A N 1
ATOM 3143 C CA . GLU A 1 397 ? 10.928 6.900 -13.378 1.00 97.81 397 GLU A CA 1
ATOM 3144 C C . GLU A 1 397 ? 10.978 8.384 -13.007 1.00 97.81 397 GLU A C 1
ATOM 3146 O O . GLU A 1 397 ? 10.823 8.757 -11.841 1.00 97.81 397 GLU A O 1
ATOM 3151 N N . LYS A 1 398 ? 11.073 9.268 -14.004 1.00 97.81 398 LYS A N 1
ATOM 3152 C CA . LYS A 1 398 ? 11.076 10.712 -13.768 1.00 97.81 398 LYS A CA 1
ATOM 3153 C C . LYS A 1 398 ? 9.776 11.217 -13.141 1.00 97.81 398 LYS A C 1
ATOM 3155 O O . LYS A 1 398 ? 9.808 12.068 -12.248 1.00 97.81 398 LYS A O 1
ATOM 3160 N N . ALA A 1 399 ? 8.625 10.735 -13.602 1.00 96.94 399 ALA A N 1
ATOM 3161 C CA . ALA A 1 399 ? 7.336 11.110 -13.035 1.00 96.94 399 ALA A CA 1
ATOM 3162 C C . ALA A 1 399 ? 7.202 10.617 -11.585 1.00 96.94 399 ALA A C 1
ATOM 3164 O O . ALA A 1 399 ? 6.702 11.352 -10.729 1.00 96.94 399 ALA A O 1
ATOM 3165 N N . PHE A 1 400 ? 7.726 9.431 -11.276 1.00 96.44 400 PHE A N 1
ATOM 3166 C CA . PHE A 1 400 ? 7.772 8.908 -9.917 1.00 96.44 400 PHE A CA 1
ATOM 3167 C C . PHE A 1 400 ? 8.728 9.709 -9.018 1.00 96.44 400 PHE A C 1
ATOM 3169 O O . PHE A 1 400 ? 8.353 10.069 -7.898 1.00 96.44 400 PHE A O 1
ATOM 3176 N N . ALA A 1 401 ? 9.908 10.091 -9.517 1.00 95.94 401 ALA A N 1
ATOM 3177 C CA . ALA A 1 401 ? 10.838 10.993 -8.834 1.00 95.94 401 ALA A CA 1
ATOM 3178 C C . ALA A 1 401 ? 10.170 12.334 -8.507 1.00 95.94 401 ALA A C 1
ATOM 3180 O O . ALA A 1 401 ? 10.155 12.773 -7.356 1.00 95.94 401 ALA A O 1
ATOM 3181 N N . LYS A 1 402 ? 9.505 12.945 -9.494 1.00 94.56 402 LYS A N 1
ATOM 3182 C CA . LYS A 1 402 ? 8.740 14.181 -9.311 1.00 94.56 402 LYS A CA 1
ATOM 3183 C C . LYS A 1 402 ? 7.627 14.024 -8.273 1.00 94.56 402 LYS A C 1
ATOM 3185 O O . LYS A 1 402 ? 7.481 14.887 -7.410 1.00 94.56 402 LYS A O 1
ATOM 3190 N N . LEU A 1 403 ? 6.862 12.933 -8.311 1.00 92.12 403 LEU A N 1
ATOM 3191 C CA . LEU A 1 403 ? 5.793 12.663 -7.343 1.00 92.12 403 LEU A CA 1
ATOM 3192 C C . LEU A 1 403 ? 6.312 12.583 -5.899 1.00 92.12 403 LEU A C 1
ATOM 3194 O O . LEU A 1 403 ? 5.611 12.980 -4.966 1.00 92.12 403 LEU A O 1
ATOM 3198 N N . ASN A 1 404 ? 7.528 12.066 -5.720 1.00 91.00 404 ASN A N 1
ATOM 3199 C CA . ASN A 1 404 ? 8.182 11.904 -4.423 1.00 91.00 404 ASN A CA 1
ATOM 3200 C C . ASN A 1 404 ? 9.117 13.074 -4.055 1.00 91.00 404 ASN A C 1
ATOM 3202 O O . ASN A 1 404 ? 9.625 13.108 -2.938 1.00 91.00 404 ASN A O 1
ATOM 3206 N N . GLY A 1 405 ? 9.281 14.063 -4.939 1.00 90.19 405 GLY A N 1
ATOM 3207 C CA . GLY A 1 405 ? 9.977 15.329 -4.698 1.00 90.19 405 GLY A CA 1
ATOM 3208 C C . GLY A 1 405 ? 11.334 15.478 -5.393 1.00 90.19 405 GLY A C 1
ATOM 3209 O O . GLY A 1 405 ? 11.690 16.603 -5.734 1.00 90.19 405 GLY A O 1
ATOM 3210 N N . SER A 1 406 ? 12.070 14.390 -5.627 1.00 93.62 406 SER A N 1
ATOM 3211 C CA . SER A 1 406 ? 13.381 14.366 -6.299 1.00 93.62 406 SER A CA 1
ATOM 3212 C C . SER A 1 406 ? 13.787 12.933 -6.672 1.00 93.62 406 SER A C 1
ATOM 3214 O O . SER A 1 406 ? 13.186 11.978 -6.178 1.00 93.62 406 SER A O 1
ATOM 3216 N N . PHE A 1 407 ? 14.825 12.769 -7.501 1.00 95.75 407 PHE A N 1
ATOM 3217 C CA . PHE A 1 407 ? 15.434 11.453 -7.765 1.00 95.75 407 PHE A CA 1
ATOM 3218 C C . PHE A 1 407 ? 16.041 10.833 -6.495 1.00 95.75 407 PHE A C 1
ATOM 3220 O O . PHE A 1 407 ? 15.844 9.656 -6.225 1.00 95.75 407 PHE A O 1
ATOM 3227 N N . GLU A 1 408 ? 16.673 11.631 -5.632 1.00 94.38 408 GLU A N 1
ATOM 3228 C CA . GLU A 1 408 ? 17.097 11.187 -4.298 1.00 94.38 408 GLU A CA 1
ATOM 3229 C C . GLU A 1 408 ? 15.916 10.683 -3.445 1.00 94.38 408 GLU A C 1
ATOM 3231 O O . GLU A 1 408 ? 16.065 9.762 -2.650 1.00 94.38 408 GLU A O 1
ATOM 3236 N N . GLY A 1 409 ? 14.721 11.265 -3.596 1.00 91.81 409 GLY A N 1
ATOM 3237 C CA . GLY A 1 409 ? 13.525 10.882 -2.835 1.00 91.81 409 GLY A CA 1
ATOM 3238 C C . GLY A 1 409 ? 12.969 9.492 -3.165 1.00 91.81 409 GLY A C 1
ATOM 3239 O O . GLY A 1 409 ? 12.144 8.964 -2.406 1.00 91.81 409 GLY A O 1
ATOM 3240 N N . ILE A 1 410 ? 13.402 8.899 -4.280 1.00 93.94 410 ILE A N 1
ATOM 3241 C CA . ILE A 1 410 ? 13.008 7.548 -4.688 1.00 93.94 410 ILE A CA 1
ATOM 3242 C C . ILE A 1 410 ? 14.092 6.503 -4.433 1.00 93.94 410 ILE A C 1
ATOM 3244 O O . ILE A 1 410 ? 13.796 5.332 -4.628 1.00 93.94 410 ILE A O 1
ATOM 3248 N N . VAL A 1 411 ? 15.271 6.875 -3.920 1.00 92.75 411 VAL A N 1
ATOM 3249 C CA . VAL A 1 411 ? 16.304 5.912 -3.504 1.00 92.75 411 VAL A CA 1
ATOM 3250 C C . VAL A 1 411 ? 15.818 5.110 -2.297 1.00 92.75 411 VAL A C 1
ATOM 3252 O O . VAL A 1 411 ? 15.381 5.680 -1.296 1.00 92.75 411 VAL A O 1
ATOM 3255 N N . GLY A 1 412 ? 15.886 3.782 -2.412 1.00 89.94 412 GLY A N 1
ATOM 3256 C CA . GLY A 1 412 ? 15.453 2.820 -1.403 1.00 89.94 412 GLY A CA 1
ATOM 3257 C C . GLY A 1 412 ? 13.936 2.785 -1.221 1.00 89.94 412 GLY A C 1
ATOM 3258 O O . GLY A 1 412 ? 13.281 3.812 -1.040 1.00 89.94 412 GLY A O 1
ATOM 3259 N N . GLY A 1 413 ? 13.332 1.599 -1.212 1.00 91.12 413 GLY A N 1
ATOM 3260 C CA . GLY A 1 413 ? 11.890 1.459 -1.032 1.00 91.12 413 GLY A CA 1
ATOM 3261 C C . GLY A 1 413 ? 11.392 0.027 -1.057 1.00 91.12 413 GLY A C 1
ATOM 3262 O O . GLY A 1 413 ? 12.174 -0.914 -1.102 1.00 91.12 413 GLY A O 1
ATOM 3263 N N . LEU A 1 414 ? 10.069 -0.119 -0.974 1.00 91.56 414 LEU A N 1
ATOM 3264 C CA . LEU A 1 414 ? 9.399 -1.414 -0.948 1.00 91.56 414 LEU A CA 1
ATOM 3265 C C . LEU A 1 414 ? 8.598 -1.597 -2.232 1.00 91.56 414 LEU A C 1
ATOM 3267 O O . LEU A 1 414 ? 7.737 -0.776 -2.555 1.00 91.56 414 LEU A O 1
ATOM 3271 N N . GLU A 1 415 ? 8.834 -2.704 -2.924 1.00 93.88 415 GLU A N 1
ATOM 3272 C CA . GLU A 1 415 ? 8.222 -2.996 -4.224 1.00 93.88 415 GLU A CA 1
ATOM 3273 C C . GLU A 1 415 ? 6.692 -3.055 -4.136 1.00 93.88 415 GLU A C 1
ATOM 3275 O O . GLU A 1 415 ? 5.992 -2.456 -4.949 1.00 93.88 415 GLU A O 1
ATOM 3280 N N . LYS A 1 416 ? 6.146 -3.651 -3.067 1.00 93.56 416 LYS A N 1
ATOM 3281 C CA . LYS A 1 416 ? 4.695 -3.663 -2.807 1.00 93.56 416 LYS A CA 1
ATOM 3282 C C . LYS A 1 416 ? 4.071 -2.259 -2.764 1.00 93.56 416 LYS A C 1
ATOM 3284 O O . LYS A 1 416 ? 2.925 -2.085 -3.168 1.00 93.56 416 LYS A O 1
ATOM 3289 N N . GLU A 1 417 ? 4.799 -1.255 -2.261 1.00 92.50 417 GLU A N 1
ATOM 3290 C CA . GLU A 1 417 ? 4.307 0.125 -2.190 1.00 92.50 417 GLU A CA 1
ATOM 3291 C C . GLU A 1 417 ? 4.356 0.797 -3.565 1.00 92.50 417 GLU A C 1
ATOM 3293 O O . GLU A 1 417 ? 3.426 1.528 -3.905 1.00 92.50 417 GLU A O 1
ATOM 3298 N N . ALA A 1 418 ? 5.391 0.514 -4.365 1.00 94.62 418 ALA A N 1
ATOM 3299 C CA . ALA A 1 418 ? 5.470 0.955 -5.755 1.00 94.62 418 ALA A CA 1
ATOM 3300 C C . ALA A 1 418 ? 4.336 0.352 -6.597 1.00 94.62 418 ALA A C 1
ATOM 3302 O O . ALA A 1 418 ? 3.629 1.087 -7.280 1.00 94.62 418 ALA A O 1
ATOM 3303 N N . LEU A 1 419 ? 4.073 -0.952 -6.465 1.00 94.94 419 LEU A N 1
ATOM 3304 C CA . LEU A 1 419 ? 2.941 -1.618 -7.117 1.00 94.94 419 LEU A CA 1
ATOM 3305 C C . LEU A 1 419 ? 1.591 -1.014 -6.692 1.00 94.94 419 LEU A C 1
ATOM 3307 O O . LEU A 1 419 ? 0.710 -0.829 -7.535 1.00 94.94 419 LEU A O 1
ATOM 3311 N N . GLN A 1 420 ? 1.416 -0.669 -5.407 1.00 93.56 420 GLN A N 1
ATOM 3312 C CA . GLN A 1 420 ? 0.222 0.047 -4.937 1.00 93.56 420 GLN A CA 1
ATOM 3313 C C . GLN A 1 420 ? 0.120 1.444 -5.566 1.00 93.56 420 GLN A C 1
ATOM 3315 O O . GLN A 1 420 ? -0.970 1.840 -5.975 1.00 93.56 420 GLN A O 1
ATOM 3320 N N . ASP A 1 421 ? 1.220 2.193 -5.647 1.00 93.25 421 ASP A N 1
ATOM 3321 C CA . ASP A 1 421 ? 1.232 3.524 -6.259 1.00 93.25 421 ASP A CA 1
ATOM 3322 C C . ASP A 1 421 ? 1.023 3.469 -7.783 1.00 93.25 421 ASP A C 1
ATOM 3324 O O . ASP A 1 421 ? 0.519 4.433 -8.345 1.00 93.25 421 ASP A O 1
ATOM 3328 N N . LEU A 1 422 ? 1.350 2.366 -8.457 1.00 94.50 422 LEU A N 1
ATOM 3329 C CA . LEU A 1 422 ? 1.106 2.187 -9.893 1.00 94.50 422 LEU A CA 1
ATOM 3330 C C . LEU A 1 422 ? -0.335 1.754 -10.200 1.00 94.50 422 LEU A C 1
ATOM 3332 O O . LEU A 1 422 ? -0.908 2.201 -11.184 1.00 94.50 422 LEU A O 1
ATOM 3336 N N . THR A 1 423 ? -0.949 0.926 -9.348 1.00 92.25 423 THR A N 1
ATOM 3337 C CA . THR A 1 423 ? -2.207 0.225 -9.703 1.00 92.25 423 THR A CA 1
ATOM 3338 C C . THR A 1 423 ? -3.382 0.452 -8.757 1.00 92.25 423 THR A C 1
ATOM 3340 O O . THR A 1 423 ? -4.503 0.025 -9.029 1.00 92.25 423 THR A O 1
ATOM 3343 N N . GLY A 1 424 ? -3.148 1.069 -7.597 1.00 89.75 424 GLY A N 1
ATOM 3344 C CA . GLY A 1 424 ? -4.163 1.225 -6.554 1.00 89.75 424 GLY A CA 1
ATOM 3345 C C . GLY A 1 424 ? -4.555 -0.086 -5.861 1.00 89.75 424 GLY A C 1
ATOM 3346 O O . GLY A 1 424 ? -5.526 -0.102 -5.096 1.00 89.75 424 GLY A O 1
ATOM 3347 N N . GLY A 1 425 ? -3.822 -1.174 -6.123 1.00 91.44 425 GLY A N 1
ATOM 3348 C CA . GLY A 1 425 ? -4.025 -2.483 -5.511 1.00 91.44 425 GLY A CA 1
ATOM 3349 C C . GLY A 1 425 ? -3.685 -2.534 -4.019 1.00 91.44 425 GLY A C 1
ATOM 3350 O O . GLY A 1 425 ? -3.228 -1.565 -3.407 1.00 91.44 425 GLY A O 1
ATOM 3351 N N . LEU A 1 426 ? -3.949 -3.689 -3.409 1.00 93.50 426 LEU A N 1
ATOM 3352 C CA . LEU A 1 426 ? -3.706 -3.938 -1.990 1.00 93.50 426 LEU A CA 1
ATOM 3353 C C . LEU A 1 426 ? -2.294 -4.528 -1.773 1.00 93.50 426 LEU A C 1
ATOM 3355 O O . LEU A 1 426 ? -2.061 -5.657 -2.215 1.00 93.50 426 LEU A O 1
ATOM 3359 N N . PRO A 1 427 ? -1.381 -3.826 -1.069 1.00 94.50 427 PRO A N 1
ATOM 3360 C CA . PRO A 1 427 ? -0.016 -4.284 -0.835 1.00 94.50 427 PRO A CA 1
ATOM 3361 C C . PRO A 1 427 ? 0.054 -5.263 0.341 1.00 94.50 427 PRO A C 1
ATOM 3363 O O . PRO A 1 427 ? -0.257 -4.934 1.487 1.00 94.50 427 PRO A O 1
ATOM 3366 N N . LEU A 1 428 ? 0.522 -6.469 0.067 1.00 93.50 428 LEU A N 1
ATOM 3367 C CA . LEU A 1 428 ? 0.753 -7.549 1.015 1.00 93.50 428 LEU A CA 1
ATOM 3368 C C . LEU A 1 428 ? 2.232 -7.945 0.967 1.00 93.50 428 LEU A C 1
ATOM 3370 O O . LEU A 1 428 ? 2.925 -7.727 -0.025 1.00 93.50 428 LEU A O 1
ATOM 3374 N N . GLN A 1 429 ? 2.721 -8.500 2.069 1.00 91.50 429 GLN A N 1
ATOM 3375 C CA . GLN A 1 429 ? 4.075 -9.031 2.161 1.00 91.50 429 GLN A CA 1
ATOM 3376 C C . GLN A 1 429 ? 4.044 -10.283 3.016 1.00 91.50 429 GLN A C 1
ATOM 3378 O O . GLN A 1 429 ? 3.385 -10.300 4.063 1.00 91.50 429 GLN A O 1
ATOM 3383 N N . TYR A 1 430 ? 4.756 -11.305 2.567 1.00 91.50 430 TYR A N 1
ATOM 3384 C CA . TYR A 1 430 ? 4.834 -12.581 3.248 1.00 91.50 430 TYR A CA 1
ATOM 3385 C C . TYR A 1 430 ? 6.280 -13.068 3.317 1.00 91.50 430 TYR A C 1
ATOM 3387 O O . TYR A 1 430 ? 7.030 -12.905 2.363 1.00 91.50 430 TYR A O 1
ATOM 3395 N N . GLU A 1 431 ? 6.652 -13.696 4.428 1.00 90.38 431 GLU A N 1
ATOM 3396 C CA . GLU A 1 431 ? 7.932 -14.399 4.563 1.00 90.38 431 GLU A CA 1
ATOM 3397 C C . GLU A 1 431 ? 7.740 -15.862 4.144 1.00 90.38 431 GLU A C 1
ATOM 3399 O O . GLU A 1 431 ? 6.932 -16.591 4.735 1.00 90.38 431 GLU A O 1
ATOM 3404 N N . ILE A 1 432 ? 8.446 -16.279 3.094 1.00 90.88 432 ILE A N 1
ATOM 3405 C CA . ILE A 1 432 ? 8.338 -17.616 2.489 1.00 90.88 432 ILE A CA 1
ATOM 3406 C C . ILE A 1 432 ? 9.392 -18.597 3.016 1.00 90.88 432 ILE A C 1
ATOM 3408 O O . ILE A 1 432 ? 9.190 -19.809 2.934 1.00 90.88 432 ILE A O 1
ATOM 3412 N N . SER A 1 433 ? 10.483 -18.097 3.599 1.00 85.38 433 SER A N 1
ATOM 3413 C CA . SER A 1 433 ? 11.571 -18.906 4.157 1.00 85.38 433 SER A CA 1
ATOM 3414 C C . SER A 1 433 ? 12.169 -18.262 5.419 1.00 85.38 433 SER A C 1
ATOM 3416 O O . SER A 1 433 ? 11.745 -17.187 5.837 1.00 85.38 433 SER A O 1
ATOM 3418 N N . GLY A 1 434 ? 13.070 -18.971 6.110 1.00 80.31 434 GLY A N 1
ATOM 3419 C CA . GLY A 1 434 ? 13.653 -18.528 7.386 1.00 80.31 434 GLY A CA 1
ATOM 3420 C C . GLY A 1 434 ? 12.841 -18.879 8.645 1.00 80.31 434 GLY A C 1
ATOM 3421 O O . GLY A 1 434 ? 11.845 -19.604 8.603 1.00 80.31 434 GLY A O 1
ATOM 3422 N N . GLU A 1 435 ? 13.289 -18.388 9.807 1.00 76.19 435 GLU A N 1
ATOM 3423 C CA . GLU A 1 435 ? 12.679 -18.704 11.114 1.00 76.19 435 GLU A CA 1
ATOM 3424 C C . GLU A 1 435 ? 11.251 -18.162 11.259 1.00 76.19 435 GLU A C 1
ATOM 3426 O O . GLU A 1 435 ? 10.428 -18.769 11.950 1.00 76.19 435 GLU A O 1
ATOM 3431 N N . ASN A 1 436 ? 10.948 -17.072 10.557 1.00 78.69 436 ASN A N 1
ATOM 3432 C CA . ASN A 1 436 ? 9.654 -16.398 10.556 1.00 78.69 436 ASN A CA 1
ATOM 3433 C C . ASN A 1 436 ? 8.753 -16.823 9.381 1.00 78.69 436 ASN A C 1
ATOM 3435 O O . ASN A 1 436 ? 7.631 -16.327 9.263 1.00 78.69 436 ASN A O 1
ATOM 3439 N N . ALA A 1 437 ? 9.203 -17.770 8.542 1.00 81.06 437 ALA A N 1
ATOM 3440 C CA . ALA A 1 437 ? 8.426 -18.278 7.413 1.00 81.06 437 ALA A CA 1
ATOM 3441 C C . ALA A 1 437 ? 7.021 -18.677 7.858 1.00 81.06 437 ALA A C 1
ATOM 3443 O O . ALA A 1 437 ? 6.868 -19.378 8.874 1.00 81.06 437 ALA A O 1
ATOM 3444 N N . GLN A 1 438 ? 6.008 -18.283 7.086 1.00 79.94 438 GLN A N 1
ATOM 3445 C CA . GLN A 1 438 ? 4.624 -18.590 7.428 1.00 79.94 438 GLN A CA 1
ATOM 3446 C C . GLN A 1 438 ? 4.427 -20.095 7.595 1.00 79.94 438 GLN A C 1
ATOM 3448 O O . GLN A 1 438 ? 4.829 -20.884 6.741 1.00 79.94 438 GLN A O 1
ATOM 3453 N N . GLU A 1 439 ? 3.781 -20.501 8.691 1.00 82.06 439 GLU A N 1
ATOM 3454 C CA . GLU A 1 439 ? 3.622 -21.919 9.036 1.00 82.06 439 GLU A CA 1
ATOM 3455 C C . GLU A 1 439 ? 2.968 -22.721 7.902 1.00 82.06 439 GLU A C 1
ATOM 3457 O O . GLU A 1 439 ? 3.417 -23.824 7.593 1.00 82.06 439 GLU A O 1
ATOM 3462 N N . LYS A 1 440 ? 1.991 -22.118 7.207 1.00 84.50 440 LYS A N 1
ATOM 3463 C CA . LYS A 1 440 ? 1.295 -22.726 6.063 1.00 84.50 440 LYS A CA 1
ATOM 3464 C C . LYS A 1 440 ? 2.198 -23.084 4.877 1.00 84.50 440 LYS A C 1
ATOM 3466 O O . LYS A 1 440 ? 1.787 -23.888 4.054 1.00 84.50 440 LYS A O 1
ATOM 3471 N N . TRP A 1 441 ? 3.404 -22.519 4.784 1.00 85.69 441 TRP A N 1
ATOM 3472 C CA . TRP A 1 441 ? 4.341 -22.751 3.678 1.00 85.69 441 TRP A CA 1
ATOM 3473 C C . TRP A 1 441 ? 5.561 -23.598 4.069 1.00 85.69 441 TRP A C 1
ATOM 3475 O O . TRP A 1 441 ? 6.457 -23.838 3.256 1.00 85.69 441 TRP A O 1
ATOM 3485 N N . ARG A 1 442 ? 5.586 -24.129 5.298 1.00 81.06 442 ARG A N 1
ATOM 3486 C CA . ARG A 1 442 ? 6.659 -25.013 5.774 1.00 81.06 442 ARG A CA 1
ATOM 3487 C C . ARG A 1 442 ? 6.473 -26.457 5.291 1.00 81.06 442 ARG A C 1
ATOM 3489 O O . ARG A 1 442 ? 5.365 -26.983 5.209 1.00 81.06 442 ARG A O 1
ATOM 3496 N N . GLY A 1 443 ? 7.590 -27.139 5.033 1.00 82.69 443 GLY A N 1
ATOM 3497 C CA . GLY A 1 443 ? 7.606 -28.552 4.632 1.00 82.69 443 GLY A CA 1
ATOM 3498 C C . GLY A 1 443 ? 7.101 -28.803 3.203 1.00 82.69 443 GLY A C 1
ATOM 3499 O O . GLY A 1 443 ? 7.051 -27.894 2.380 1.00 82.69 443 GLY A O 1
ATOM 3500 N N . ALA A 1 444 ? 6.769 -30.060 2.889 1.00 82.00 444 ALA A N 1
ATOM 3501 C CA . ALA A 1 444 ? 6.342 -30.459 1.541 1.00 82.00 444 ALA A CA 1
ATOM 3502 C C . ALA A 1 444 ? 4.922 -29.974 1.197 1.00 82.00 444 ALA A C 1
ATOM 3504 O O . ALA A 1 444 ? 4.719 -29.390 0.140 1.00 82.00 444 ALA A O 1
ATOM 3505 N N . ALA A 1 445 ? 3.959 -30.138 2.114 1.00 85.12 445 ALA A N 1
ATOM 3506 C CA . ALA A 1 445 ? 2.592 -29.642 1.922 1.00 85.12 445 ALA A CA 1
ATOM 3507 C C . ALA A 1 445 ? 2.548 -28.110 1.772 1.00 85.12 445 ALA A C 1
ATOM 3509 O O . ALA A 1 445 ? 1.769 -27.582 0.987 1.00 85.12 445 ALA A O 1
ATOM 3510 N N . GLY A 1 446 ? 3.429 -27.397 2.480 1.00 87.12 446 GLY A N 1
ATOM 3511 C CA . GLY A 1 446 ? 3.518 -25.948 2.363 1.00 87.12 446 GLY A CA 1
ATOM 3512 C C . GLY A 1 446 ? 4.086 -25.456 1.031 1.00 87.12 446 GLY A C 1
ATOM 3513 O O . GLY A 1 446 ? 3.734 -24.365 0.594 1.00 87.12 446 GLY A O 1
ATOM 3514 N N . LEU A 1 447 ? 4.912 -26.261 0.354 1.00 88.94 447 LEU A N 1
ATOM 3515 C CA . LEU A 1 447 ? 5.395 -25.942 -0.991 1.00 88.94 447 LEU A CA 1
ATOM 3516 C C . LEU A 1 447 ? 4.263 -26.008 -2.026 1.00 88.94 447 LEU A C 1
ATOM 3518 O O . LEU A 1 447 ? 4.169 -25.153 -2.899 1.00 88.94 447 LEU A O 1
ATOM 3522 N N . GLU A 1 448 ? 3.377 -26.998 -1.900 1.00 90.25 448 GLU A N 1
ATOM 3523 C CA . GLU A 1 448 ? 2.172 -27.108 -2.728 1.00 90.25 448 GLU A CA 1
ATOM 3524 C C . GLU A 1 448 ? 1.199 -25.947 -2.474 1.00 90.25 448 GLU A C 1
ATOM 3526 O O . GLU A 1 448 ? 0.696 -25.346 -3.420 1.00 90.25 448 GLU A O 1
ATOM 3531 N N . GLU A 1 449 ? 0.995 -25.564 -1.212 1.00 91.56 449 GLU A N 1
ATOM 3532 C CA . GLU A 1 449 ? 0.175 -24.398 -0.858 1.00 91.56 449 GLU A CA 1
ATOM 3533 C C . GLU A 1 449 ? 0.766 -23.082 -1.393 1.00 91.56 449 GLU A C 1
ATOM 3535 O O . GLU A 1 449 ? 0.025 -22.220 -1.873 1.00 91.56 449 GLU A O 1
ATOM 3540 N N . LEU A 1 450 ? 2.095 -22.915 -1.336 1.00 92.62 450 LEU A N 1
ATOM 3541 C CA . LEU A 1 450 ? 2.786 -21.767 -1.928 1.00 92.62 450 LEU A CA 1
ATOM 3542 C C . LEU A 1 450 ? 2.554 -21.725 -3.441 1.00 92.62 450 LEU A C 1
ATOM 3544 O O . LEU A 1 450 ? 2.146 -20.687 -3.954 1.00 92.62 450 LEU A O 1
ATOM 3548 N N . HIS A 1 451 ? 2.741 -22.854 -4.129 1.00 92.88 451 HIS A N 1
ATOM 3549 C CA . HIS A 1 451 ? 2.504 -22.968 -5.567 1.00 92.88 451 HIS A CA 1
ATOM 3550 C C . HIS A 1 451 ? 1.088 -22.528 -5.953 1.00 92.88 451 HIS A C 1
ATOM 3552 O O . HIS A 1 451 ? 0.914 -21.621 -6.766 1.00 92.88 451 HIS A O 1
ATOM 3558 N N . ASN A 1 452 ? 0.079 -23.123 -5.309 1.00 93.06 452 ASN A N 1
ATOM 3559 C CA . ASN A 1 452 ? -1.326 -22.821 -5.570 1.00 93.06 452 ASN A CA 1
ATOM 3560 C C . ASN A 1 452 ? -1.640 -21.350 -5.270 1.00 93.06 452 ASN A C 1
ATOM 3562 O O . ASN A 1 452 ? -2.313 -20.690 -6.052 1.00 93.06 452 ASN A O 1
ATOM 3566 N N . THR A 1 453 ? -1.084 -20.801 -4.183 1.00 92.50 453 THR A N 1
ATOM 3567 C CA . THR A 1 453 ? -1.264 -19.386 -3.839 1.00 92.50 453 THR A CA 1
ATOM 3568 C C . THR A 1 453 ? -0.680 -18.456 -4.906 1.00 92.50 453 THR A C 1
ATOM 3570 O O . THR A 1 453 ? -1.329 -17.476 -5.263 1.00 92.50 453 THR A O 1
ATOM 3573 N N . LEU A 1 454 ? 0.535 -18.724 -5.401 1.00 95.00 454 LEU A N 1
ATOM 3574 C CA . LEU A 1 454 ? 1.183 -17.907 -6.436 1.00 95.00 454 LEU A CA 1
ATOM 3575 C C . LEU A 1 454 ? 0.398 -17.966 -7.749 1.00 95.00 454 LEU A C 1
ATOM 3577 O O . LEU A 1 454 ? 0.125 -16.926 -8.346 1.00 95.00 454 LEU A O 1
ATOM 3581 N N . LYS A 1 455 ? -0.022 -19.170 -8.146 1.00 94.00 455 LYS A N 1
ATOM 3582 C CA . LYS A 1 455 ? -0.843 -19.402 -9.334 1.00 94.00 455 LYS A CA 1
ATOM 3583 C C . LYS A 1 455 ? -2.170 -18.646 -9.262 1.00 94.00 455 LYS A C 1
ATOM 3585 O O . LYS A 1 455 ? -2.461 -17.871 -10.165 1.00 94.00 455 LYS A O 1
ATOM 3590 N N . ASP A 1 456 ? -2.897 -18.758 -8.149 1.00 91.75 456 ASP A N 1
ATOM 3591 C CA . ASP A 1 456 ? -4.155 -18.033 -7.927 1.00 91.75 456 ASP A CA 1
ATOM 3592 C C . ASP A 1 456 ? -3.963 -16.507 -8.007 1.00 91.75 456 ASP A C 1
ATOM 3594 O O . ASP A 1 456 ? -4.807 -15.796 -8.548 1.00 91.75 456 ASP A O 1
ATOM 3598 N N . ILE A 1 457 ? -2.860 -15.974 -7.464 1.00 92.12 457 ILE A N 1
ATOM 3599 C CA . ILE A 1 457 ? -2.555 -14.534 -7.528 1.00 92.12 457 ILE A CA 1
ATOM 3600 C C . ILE A 1 457 ? -2.364 -14.087 -8.981 1.00 92.12 457 ILE A C 1
ATOM 3602 O O . ILE A 1 457 ? -2.960 -13.088 -9.392 1.00 92.12 457 ILE A O 1
ATOM 3606 N N . LEU A 1 458 ? -1.544 -14.813 -9.741 1.00 91.44 458 LEU A N 1
ATOM 3607 C CA . LEU A 1 458 ? -1.240 -14.487 -11.135 1.00 91.44 458 LEU A CA 1
ATOM 3608 C C . LEU A 1 458 ? -2.475 -14.639 -12.033 1.00 91.44 458 LEU A C 1
ATOM 3610 O O . LEU A 1 458 ? -2.753 -13.753 -12.836 1.00 91.44 458 LEU A O 1
ATOM 3614 N N . GLU A 1 459 ? -3.266 -15.702 -11.857 1.00 88.88 459 GLU A N 1
ATOM 3615 C CA . GLU A 1 459 ? -4.508 -15.936 -12.612 1.00 88.88 459 GLU A CA 1
ATOM 3616 C C . GLU A 1 459 ? -5.588 -14.877 -12.318 1.00 88.88 459 GLU A C 1
ATOM 3618 O O . GLU A 1 459 ? -6.372 -14.522 -13.199 1.00 88.88 459 GLU A O 1
ATOM 3623 N N . GLU A 1 460 ? -5.610 -14.302 -11.109 1.00 87.38 460 GLU A N 1
ATOM 3624 C CA . GLU A 1 460 ? -6.447 -13.140 -10.767 1.00 87.38 460 GLU A CA 1
ATOM 3625 C C . GLU A 1 460 ? -5.949 -11.821 -11.405 1.00 87.38 460 GLU A C 1
ATOM 3627 O O . GLU A 1 460 ? -6.582 -10.772 -11.237 1.00 87.38 460 GLU A O 1
ATOM 3632 N N . GLY A 1 461 ? -4.817 -11.846 -12.116 1.00 87.88 461 GLY A N 1
ATOM 3633 C CA . GLY A 1 461 ? -4.166 -10.677 -12.708 1.00 87.88 461 GLY A CA 1
ATOM 3634 C C . GLY A 1 461 ? -3.496 -9.767 -11.678 1.00 87.88 461 GLY A C 1
ATOM 3635 O O . GLY A 1 461 ? -3.288 -8.587 -11.951 1.00 87.88 461 GLY A O 1
ATOM 3636 N N . SER A 1 462 ? -3.227 -10.277 -10.472 1.00 92.62 462 SER A N 1
ATOM 3637 C CA . SER A 1 462 ? -2.492 -9.563 -9.426 1.00 92.62 462 SER A CA 1
ATOM 3638 C C . SER A 1 462 ? -0.982 -9.704 -9.632 1.00 92.62 462 SER A C 1
ATOM 3640 O O . SER A 1 462 ? -0.520 -10.600 -10.330 1.00 92.62 462 SER A O 1
ATOM 3642 N N . MET A 1 463 ? -0.206 -8.815 -9.017 1.00 94.38 463 MET A N 1
ATOM 3643 C CA . MET A 1 463 ? 1.234 -8.714 -9.272 1.00 94.38 463 MET A CA 1
ATOM 3644 C C . MET A 1 463 ? 2.046 -9.284 -8.116 1.00 94.38 463 MET A C 1
ATOM 3646 O O . MET A 1 463 ? 1.663 -9.155 -6.946 1.00 94.38 463 MET A O 1
ATOM 3650 N N . LEU A 1 464 ? 3.177 -9.886 -8.464 1.00 96.00 464 LEU A N 1
ATOM 3651 C CA . LEU A 1 464 ? 4.076 -10.565 -7.549 1.00 96.00 464 LEU A CA 1
ATOM 3652 C C . LEU A 1 464 ? 5.510 -10.092 -7.763 1.00 96.00 464 LEU A C 1
ATOM 3654 O O . LEU A 1 464 ? 5.965 -9.941 -8.893 1.00 96.00 464 LEU A O 1
ATOM 3658 N N . GLY A 1 465 ? 6.225 -9.939 -6.663 1.00 96.19 465 GLY A N 1
ATOM 3659 C CA . GLY A 1 465 ? 7.667 -9.779 -6.652 1.00 96.19 465 GLY A CA 1
ATOM 3660 C C . GLY A 1 465 ? 8.264 -10.458 -5.431 1.00 96.19 465 GLY A C 1
ATOM 3661 O O . GLY A 1 465 ? 7.546 -10.961 -4.560 1.00 96.19 465 GLY A O 1
ATOM 3662 N N . CYS A 1 466 ? 9.580 -10.513 -5.362 1.00 96.00 466 CYS A N 1
ATOM 3663 C CA . CYS A 1 466 ? 10.309 -11.183 -4.303 1.00 96.00 466 CYS A CA 1
ATOM 3664 C C . CYS A 1 466 ? 11.654 -10.523 -4.044 1.00 96.00 466 CYS A C 1
ATOM 3666 O O . CYS A 1 466 ? 12.215 -9.825 -4.887 1.00 96.00 466 CYS A O 1
ATOM 3668 N N . SER A 1 467 ? 12.186 -10.776 -2.858 1.00 95.19 467 SER A N 1
ATOM 3669 C CA . SER A 1 467 ? 13.502 -10.300 -2.465 1.00 95.19 467 SER A CA 1
ATOM 3670 C C . SER A 1 467 ? 14.135 -11.234 -1.437 1.00 95.19 467 SER A C 1
ATOM 3672 O O . SER A 1 467 ? 13.503 -12.127 -0.854 1.00 95.19 467 SER A O 1
ATOM 3674 N N . VAL A 1 468 ? 15.427 -11.024 -1.227 1.00 93.50 468 VAL A N 1
ATOM 3675 C CA . VAL A 1 468 ? 16.216 -11.688 -0.196 1.00 93.50 468 VAL A CA 1
ATOM 3676 C C . VAL A 1 468 ? 16.984 -10.631 0.583 1.00 93.50 468 VAL A C 1
ATOM 3678 O O . VAL A 1 468 ? 17.524 -9.691 -0.002 1.00 93.50 468 VAL A O 1
ATOM 3681 N N . GLN A 1 469 ? 17.010 -10.754 1.908 1.00 90.00 469 GLN A N 1
ATOM 3682 C CA . GLN A 1 469 ? 17.748 -9.821 2.751 1.00 90.00 469 GLN A CA 1
ATOM 3683 C C . GLN A 1 469 ? 19.241 -10.164 2.761 1.00 90.00 469 GLN A C 1
ATOM 3685 O O . GLN A 1 469 ? 19.626 -11.334 2.764 1.00 90.00 469 GLN A O 1
ATOM 3690 N N . GLY A 1 470 ? 20.092 -9.143 2.841 1.00 87.56 470 GLY A N 1
ATOM 3691 C CA . GLY A 1 470 ? 21.523 -9.322 3.087 1.00 87.56 470 GLY A CA 1
ATOM 3692 C C . GLY A 1 470 ? 22.166 -8.114 3.762 1.00 87.56 470 GLY A C 1
ATOM 3693 O O . GLY A 1 470 ? 21.548 -7.062 3.920 1.00 87.56 470 GLY A O 1
ATOM 3694 N N . GLU A 1 471 ? 23.420 -8.270 4.191 1.00 84.31 471 GLU A N 1
ATOM 3695 C CA . GLU A 1 471 ? 24.142 -7.226 4.937 1.00 84.31 471 GLU A CA 1
ATOM 3696 C C . GLU A 1 471 ? 24.506 -6.015 4.071 1.00 84.31 471 GLU A C 1
ATOM 3698 O O . GLU A 1 471 ? 24.555 -4.887 4.562 1.00 84.31 471 GLU A O 1
ATOM 3703 N N . VAL A 1 472 ? 24.769 -6.253 2.785 1.00 86.25 472 VAL A N 1
ATOM 3704 C CA . VAL A 1 472 ? 25.183 -5.239 1.814 1.00 86.25 472 VAL A CA 1
ATOM 3705 C C . VAL A 1 472 ? 24.195 -5.256 0.656 1.00 86.25 472 VAL A C 1
ATOM 3707 O O . VAL A 1 472 ? 23.945 -6.307 0.071 1.00 86.25 472 VAL A O 1
ATOM 3710 N N . THR A 1 473 ? 23.622 -4.095 0.343 1.00 84.94 473 THR A N 1
ATOM 3711 C CA . THR A 1 473 ? 22.690 -3.927 -0.777 1.00 84.94 473 THR A CA 1
ATOM 3712 C C . THR A 1 473 ? 23.363 -4.248 -2.107 1.00 84.94 473 THR A C 1
ATOM 3714 O O . THR A 1 473 ? 24.498 -3.834 -2.332 1.00 84.94 473 THR A O 1
ATOM 3717 N N . GLU A 1 474 ? 22.657 -4.995 -2.956 1.00 85.25 474 GLU A N 1
ATOM 3718 C CA . GLU A 1 474 ? 23.089 -5.442 -4.286 1.00 85.25 474 GLU A CA 1
ATOM 3719 C C . GLU A 1 474 ? 24.392 -6.271 -4.279 1.00 85.25 474 GLU A C 1
ATOM 3721 O O . GLU A 1 474 ? 25.080 -6.388 -5.291 1.00 85.25 474 GLU A O 1
ATOM 3726 N N . ALA A 1 475 ? 24.738 -6.892 -3.145 1.00 89.06 475 ALA A N 1
ATOM 3727 C CA . ALA A 1 475 ? 25.814 -7.876 -3.091 1.00 89.06 475 ALA A CA 1
ATOM 3728 C C . ALA A 1 475 ? 25.344 -9.231 -3.635 1.00 89.06 475 ALA A C 1
ATOM 3730 O O . ALA A 1 475 ? 24.280 -9.714 -3.248 1.00 89.06 475 ALA A O 1
ATOM 3731 N N . ASP A 1 476 ? 26.162 -9.861 -4.480 1.00 89.75 476 ASP A N 1
ATOM 3732 C CA . ASP A 1 476 ? 25.918 -11.219 -4.974 1.00 89.75 476 ASP A CA 1
ATOM 3733 C C . ASP A 1 476 ? 26.029 -12.235 -3.824 1.00 89.75 476 ASP A C 1
ATOM 3735 O O . ASP A 1 476 ? 27.093 -12.419 -3.224 1.00 89.75 476 ASP A O 1
ATOM 3739 N N . LEU A 1 477 ? 24.903 -12.873 -3.502 1.00 88.56 477 LEU A N 1
ATOM 3740 C CA . LEU A 1 477 ? 24.776 -13.928 -2.496 1.00 88.56 477 LEU A CA 1
ATOM 3741 C C . LEU A 1 477 ? 25.157 -15.308 -3.049 1.00 88.56 477 LEU A C 1
ATOM 3743 O O . LEU A 1 477 ? 25.208 -16.284 -2.296 1.00 88.56 477 LEU A O 1
ATOM 3747 N N . GLY A 1 478 ? 25.462 -15.389 -4.343 1.00 87.88 478 GLY A N 1
ATOM 3748 C CA . GLY A 1 478 ? 25.747 -16.608 -5.073 1.00 87.88 478 GLY A CA 1
ATOM 3749 C C . GLY A 1 478 ? 24.609 -17.000 -6.010 1.00 87.88 478 GLY A C 1
ATOM 3750 O O . GLY A 1 478 ? 23.468 -16.559 -5.892 1.00 87.88 478 GLY A O 1
ATOM 3751 N N . ALA A 1 479 ? 24.955 -17.858 -6.969 1.00 87.94 479 ALA A N 1
ATOM 3752 C CA . ALA A 1 479 ? 24.057 -18.381 -7.995 1.00 87.94 479 ALA A CA 1
ATOM 3753 C C . ALA A 1 479 ? 23.340 -17.322 -8.858 1.00 87.94 479 ALA A C 1
ATOM 3755 O O . ALA A 1 479 ? 22.422 -17.681 -9.590 1.00 87.94 479 ALA A O 1
ATOM 3756 N N . GLY A 1 480 ? 23.776 -16.059 -8.822 1.00 88.81 480 GLY A N 1
ATOM 3757 C CA . GLY A 1 480 ? 23.155 -14.971 -9.570 1.00 88.81 480 GLY A CA 1
ATOM 3758 C C . GLY A 1 480 ? 22.243 -14.064 -8.741 1.00 88.81 480 GLY A C 1
ATOM 3759 O O . GLY A 1 480 ? 21.775 -13.059 -9.265 1.00 88.81 480 GLY A O 1
ATOM 3760 N N . ILE A 1 481 ? 21.994 -14.370 -7.464 1.00 92.88 481 ILE A N 1
ATOM 3761 C CA . ILE A 1 481 ? 20.997 -13.669 -6.645 1.00 92.88 481 ILE A CA 1
ATOM 3762 C C . ILE A 1 481 ? 21.642 -12.570 -5.795 1.00 92.88 481 ILE A C 1
ATOM 3764 O O . ILE A 1 481 ? 22.513 -12.817 -4.969 1.00 92.88 481 ILE A O 1
ATOM 3768 N N . LEU A 1 482 ? 21.162 -11.343 -5.958 1.00 92.31 482 LEU A N 1
ATOM 3769 C CA . LEU A 1 482 ? 21.572 -10.158 -5.204 1.00 92.31 482 LEU A CA 1
ATOM 3770 C C . LEU A 1 482 ? 20.745 -9.924 -3.931 1.00 92.31 482 LEU A C 1
ATOM 3772 O O . LEU A 1 482 ? 19.518 -10.045 -3.936 1.00 92.31 482 LEU A O 1
ATOM 3776 N N . ALA A 1 483 ? 21.423 -9.481 -2.873 1.00 92.50 483 ALA A N 1
ATOM 3777 C CA . ALA A 1 483 ? 20.838 -9.042 -1.608 1.00 92.50 483 ALA A CA 1
ATOM 3778 C C . ALA A 1 483 ? 20.120 -7.686 -1.690 1.00 92.50 483 ALA A C 1
ATOM 3780 O O . ALA A 1 483 ? 20.587 -6.765 -2.356 1.00 92.50 483 ALA A O 1
ATOM 3781 N N . ASN A 1 484 ? 19.037 -7.524 -0.921 1.00 90.81 484 ASN A N 1
ATOM 3782 C CA . ASN A 1 484 ? 18.225 -6.300 -0.818 1.00 90.81 484 ASN A CA 1
ATOM 3783 C C . ASN A 1 484 ? 17.812 -5.727 -2.188 1.00 90.81 484 ASN A C 1
ATOM 3785 O O . ASN A 1 484 ? 17.710 -4.512 -2.351 1.00 90.81 484 ASN A O 1
ATOM 3789 N N . HIS A 1 485 ? 17.585 -6.613 -3.159 1.00 92.69 485 HIS A N 1
ATOM 3790 C CA . HIS A 1 485 ? 17.185 -6.286 -4.523 1.00 92.69 485 HIS A CA 1
ATOM 3791 C C . HIS A 1 485 ? 15.787 -6.834 -4.807 1.00 92.69 485 HIS A C 1
ATOM 3793 O O . HIS A 1 485 ? 15.428 -7.905 -4.308 1.00 92.69 485 HIS A O 1
ATOM 3799 N N . ALA A 1 486 ? 14.991 -6.082 -5.564 1.00 93.31 486 ALA A N 1
ATOM 3800 C CA . ALA A 1 486 ? 13.635 -6.477 -5.927 1.00 93.31 486 ALA A CA 1
ATOM 3801 C C . ALA A 1 486 ? 13.640 -7.247 -7.249 1.00 93.31 486 ALA A C 1
ATOM 3803 O O . ALA A 1 486 ? 14.242 -6.799 -8.223 1.00 93.31 486 ALA A O 1
ATOM 3804 N N . TYR A 1 487 ? 12.942 -8.379 -7.281 1.00 94.88 487 TYR A N 1
ATOM 3805 C CA . TYR A 1 487 ? 12.756 -9.200 -8.470 1.00 94.88 487 TYR A CA 1
ATOM 3806 C C . TYR A 1 487 ? 11.271 -9.386 -8.749 1.00 94.88 487 TYR A C 1
ATOM 3808 O O . TYR A 1 487 ? 10.490 -9.636 -7.833 1.00 94.88 487 TYR A O 1
ATOM 3816 N N . GLY A 1 488 ? 10.887 -9.345 -10.017 1.00 94.44 488 GLY A N 1
ATOM 3817 C CA . GLY A 1 488 ? 9.530 -9.652 -10.439 1.00 94.44 488 GLY A CA 1
ATOM 3818 C C . GLY A 1 488 ? 9.277 -11.155 -10.516 1.00 94.44 488 GLY A C 1
ATOM 3819 O O . GLY A 1 488 ? 10.155 -11.911 -10.920 1.00 94.44 488 GLY A O 1
ATOM 3820 N N . ILE A 1 489 ? 8.061 -11.591 -10.187 1.00 95.94 489 ILE A N 1
ATOM 3821 C CA . ILE A 1 489 ? 7.580 -12.944 -10.495 1.00 95.94 489 ILE A CA 1
ATOM 3822 C C . ILE A 1 489 ? 6.556 -12.811 -11.614 1.00 95.94 489 ILE A C 1
ATOM 3824 O O . ILE A 1 489 ? 5.482 -12.239 -11.415 1.00 95.94 489 ILE A O 1
ATOM 3828 N N . LEU A 1 490 ? 6.888 -13.342 -12.788 1.00 92.69 490 LEU A N 1
ATOM 3829 C CA . LEU A 1 490 ? 6.088 -13.133 -13.995 1.00 92.69 490 LEU A CA 1
ATOM 3830 C C . LEU A 1 490 ? 5.101 -14.275 -14.243 1.00 92.69 490 LEU A C 1
ATOM 3832 O O . LEU A 1 490 ? 3.943 -14.033 -14.583 1.00 92.69 490 LEU A O 1
ATOM 3836 N N . LYS A 1 491 ? 5.546 -15.525 -14.074 1.00 93.00 491 LYS A N 1
ATOM 3837 C CA . LYS A 1 491 ? 4.765 -16.722 -14.416 1.00 93.00 491 LYS A CA 1
ATOM 3838 C C . LYS A 1 491 ? 5.069 -17.903 -13.497 1.00 93.00 491 LYS A C 1
ATOM 3840 O O . LYS A 1 491 ? 6.134 -17.991 -12.891 1.00 93.00 491 LYS A O 1
ATOM 3845 N N . THR A 1 492 ? 4.127 -18.842 -13.456 1.00 94.75 492 THR A N 1
ATOM 3846 C CA . THR A 1 492 ? 4.314 -20.197 -12.913 1.00 94.75 492 THR A CA 1
ATOM 3847 C C . THR A 1 492 ? 3.913 -21.212 -13.979 1.00 94.75 492 THR A C 1
ATOM 3849 O O . THR A 1 492 ? 3.019 -20.936 -14.784 1.00 94.75 492 THR A O 1
ATOM 3852 N N . HIS A 1 493 ? 4.587 -22.360 -14.030 1.00 93.56 493 HIS A N 1
ATOM 3853 C CA . HIS A 1 493 ? 4.307 -23.396 -15.020 1.00 93.56 493 HIS A CA 1
ATOM 3854 C C . HIS A 1 493 ? 4.563 -24.803 -14.468 1.00 93.56 493 HIS A C 1
ATOM 3856 O O . HIS A 1 493 ? 5.619 -25.079 -13.898 1.00 93.56 493 HIS A O 1
ATOM 3862 N N . ASP A 1 494 ? 3.598 -25.697 -14.683 1.00 93.88 494 ASP A N 1
ATOM 3863 C CA . ASP A 1 494 ? 3.671 -27.113 -14.318 1.00 93.88 494 ASP A CA 1
ATOM 3864 C C . ASP A 1 494 ? 4.155 -27.923 -15.530 1.00 93.88 494 ASP A C 1
ATOM 3866 O O . ASP A 1 494 ? 3.384 -28.200 -16.449 1.00 93.88 494 ASP A O 1
ATOM 3870 N N . LEU A 1 495 ? 5.433 -28.308 -15.547 1.00 94.44 495 LEU A N 1
ATOM 3871 C CA . LEU A 1 495 ? 6.058 -29.033 -16.655 1.00 94.44 495 LEU A CA 1
ATOM 3872 C C . LEU A 1 495 ? 6.236 -30.515 -16.317 1.00 94.44 495 LEU A C 1
ATOM 3874 O O . LEU A 1 495 ? 6.810 -30.859 -15.288 1.00 94.44 495 LEU A O 1
ATOM 3878 N N . VAL A 1 496 ? 5.835 -31.415 -17.217 1.00 93.25 496 VAL A N 1
ATOM 3879 C CA . VAL A 1 496 ? 6.142 -32.850 -17.089 1.00 93.25 496 VAL A CA 1
ATOM 3880 C C . VAL A 1 496 ? 7.269 -33.226 -18.047 1.00 93.25 496 VAL A C 1
ATOM 3882 O O . VAL A 1 496 ? 7.057 -33.305 -19.255 1.00 93.25 496 VAL A O 1
ATOM 3885 N N . LEU A 1 497 ? 8.456 -33.517 -17.513 1.00 92.62 497 LEU A N 1
ATOM 3886 C CA . LEU A 1 497 ? 9.630 -33.935 -18.283 1.00 92.62 497 LEU A CA 1
ATOM 3887 C C . LEU A 1 497 ? 10.078 -35.333 -17.839 1.00 92.62 497 LEU A C 1
ATOM 3889 O O . LEU A 1 497 ? 10.239 -35.595 -16.652 1.00 92.62 497 LEU A O 1
ATOM 3893 N N . ASP A 1 498 ? 10.258 -36.260 -18.785 1.00 89.62 498 ASP A N 1
ATOM 3894 C CA . ASP A 1 498 ? 10.683 -37.647 -18.513 1.00 89.62 498 ASP A CA 1
ATOM 3895 C C . ASP A 1 498 ? 9.827 -38.386 -17.451 1.00 89.62 498 ASP A C 1
ATOM 3897 O O . ASP A 1 498 ? 10.301 -39.271 -16.735 1.00 89.62 498 ASP A O 1
ATOM 3901 N N . GLY A 1 499 ? 8.537 -38.040 -17.353 1.00 88.75 499 GLY A N 1
ATOM 3902 C CA . GLY A 1 499 ? 7.602 -38.610 -16.374 1.00 88.75 499 GLY A CA 1
ATOM 3903 C C . GLY A 1 499 ? 7.721 -38.033 -14.958 1.00 88.75 499 GLY A C 1
ATOM 3904 O O . GLY A 1 499 ? 7.093 -38.568 -14.044 1.00 88.75 499 GLY A O 1
ATOM 3905 N N . GLN A 1 500 ? 8.504 -36.968 -14.771 1.00 91.06 500 GLN A N 1
ATOM 3906 C CA . GLN A 1 500 ? 8.614 -36.197 -13.533 1.00 91.06 500 GLN A CA 1
ATOM 3907 C C . GLN A 1 500 ? 7.912 -34.846 -13.688 1.00 91.06 500 GLN A C 1
ATOM 3909 O O . GLN A 1 500 ? 8.038 -34.193 -14.720 1.00 91.06 500 GLN A O 1
ATOM 3914 N N . GLU A 1 501 ? 7.157 -34.445 -12.667 1.00 92.44 501 GLU A N 1
ATOM 3915 C CA . GLU A 1 501 ? 6.522 -33.126 -12.589 1.00 92.44 501 GLU A CA 1
ATOM 3916 C C . GLU A 1 501 ? 7.524 -32.116 -12.016 1.00 92.44 501 GLU A C 1
ATOM 3918 O O . GLU A 1 501 ? 8.161 -32.372 -10.993 1.00 92.44 501 GLU A O 1
ATOM 3923 N N . HIS A 1 502 ? 7.658 -30.975 -12.682 1.00 93.50 502 HIS A N 1
ATOM 3924 C CA . HIS A 1 502 ? 8.499 -29.852 -12.303 1.00 93.50 502 HIS A CA 1
ATOM 3925 C C . HIS A 1 502 ? 7.628 -28.605 -12.199 1.00 93.50 502 HIS A C 1
ATOM 3927 O O . HIS A 1 502 ? 6.994 -28.205 -13.173 1.00 93.50 502 HIS A O 1
ATOM 3933 N N . ARG A 1 503 ? 7.616 -27.981 -11.021 1.00 95.12 503 ARG A N 1
ATOM 3934 C CA . ARG A 1 503 ? 6.910 -26.719 -10.783 1.00 95.12 503 ARG A CA 1
ATOM 3935 C C . ARG A 1 503 ? 7.905 -25.592 -10.933 1.00 95.12 503 ARG A C 1
ATOM 3937 O O . ARG A 1 503 ? 8.803 -25.448 -10.102 1.00 95.12 503 ARG A O 1
ATOM 3944 N N . LEU A 1 504 ? 7.778 -24.857 -12.026 1.00 96.44 504 LEU A N 1
ATOM 3945 C CA . LEU A 1 504 ? 8.721 -23.824 -12.408 1.00 96.44 504 LEU A CA 1
ATOM 3946 C C . LEU A 1 504 ? 8.114 -22.443 -12.175 1.00 96.44 504 LEU A C 1
ATOM 3948 O O . LEU A 1 504 ? 6.917 -22.224 -12.376 1.00 96.44 504 LEU A O 1
ATOM 3952 N N . ILE A 1 505 ? 8.957 -21.511 -11.754 1.00 96.62 505 ILE A N 1
ATOM 3953 C CA . ILE A 1 505 ? 8.622 -20.105 -11.549 1.00 96.62 505 ILE A CA 1
ATOM 3954 C C . ILE A 1 505 ? 9.570 -19.246 -12.380 1.00 96.62 505 ILE A C 1
ATOM 3956 O O . ILE A 1 505 ? 10.771 -19.519 -12.423 1.00 96.62 505 ILE A O 1
ATOM 3960 N N . GLN A 1 506 ? 9.018 -18.238 -13.050 1.00 95.88 506 GLN A N 1
ATOM 3961 C CA . GLN A 1 506 ? 9.779 -17.290 -13.854 1.00 95.88 506 GLN A CA 1
ATOM 3962 C C . GLN A 1 506 ? 10.053 -16.026 -13.040 1.00 95.88 506 GLN A C 1
ATOM 3964 O O . GLN A 1 506 ? 9.110 -15.347 -12.613 1.00 95.88 506 GLN A O 1
ATOM 3969 N N . ILE A 1 507 ? 11.331 -15.718 -12.839 1.00 95.56 507 ILE A N 1
ATOM 3970 C CA . ILE A 1 507 ? 11.807 -14.560 -12.080 1.00 95.56 507 ILE A CA 1
ATOM 3971 C C . ILE A 1 507 ? 12.438 -13.546 -13.032 1.00 95.56 507 ILE A C 1
ATOM 3973 O O . ILE A 1 507 ? 13.051 -13.926 -14.023 1.00 95.56 507 ILE A O 1
ATOM 3977 N N . ARG A 1 508 ? 12.297 -12.260 -12.710 1.00 92.75 508 ARG A N 1
ATOM 3978 C CA . ARG A 1 508 ? 12.809 -11.123 -13.476 1.00 92.75 508 ARG A CA 1
ATOM 3979 C C . ARG A 1 508 ? 13.676 -10.220 -12.601 1.00 92.75 508 ARG A C 1
ATOM 3981 O O . ARG A 1 508 ? 13.189 -9.651 -11.628 1.00 92.75 508 ARG A O 1
ATOM 3988 N N . ASN A 1 509 ? 14.936 -10.029 -12.973 1.00 92.12 509 ASN A N 1
ATOM 3989 C CA . ASN A 1 509 ? 15.839 -9.030 -12.405 1.00 92.12 509 ASN A CA 1
ATOM 3990 C C . ASN A 1 509 ? 15.740 -7.696 -13.176 1.00 92.12 509 ASN A C 1
ATOM 3992 O O . ASN A 1 509 ? 16.175 -7.641 -14.321 1.00 92.12 509 ASN A O 1
ATOM 3996 N N . PRO A 1 510 ? 15.289 -6.585 -12.568 1.00 86.06 510 PRO A N 1
ATOM 3997 C CA . PRO A 1 510 ? 15.109 -5.302 -13.260 1.00 86.06 510 PRO A CA 1
ATOM 3998 C C . PRO A 1 510 ? 16.403 -4.641 -13.774 1.00 86.06 510 PRO A C 1
ATOM 4000 O O . PRO A 1 510 ? 16.336 -3.601 -14.426 1.00 86.06 510 PRO A O 1
ATOM 4003 N N . TRP A 1 511 ? 17.591 -5.198 -13.510 1.00 83.12 511 TRP A N 1
ATOM 4004 C CA . TRP A 1 511 ? 18.831 -4.777 -14.179 1.00 83.12 511 TRP A CA 1
ATOM 4005 C C . TRP A 1 511 ? 18.841 -5.116 -15.675 1.00 83.12 511 TRP A C 1
ATOM 4007 O O . TRP A 1 511 ? 19.511 -4.434 -16.454 1.00 83.12 511 TRP A O 1
ATOM 4017 N N . GLY A 1 512 ? 18.100 -6.151 -16.076 1.00 73.81 512 GLY A N 1
ATOM 4018 C CA . GLY A 1 512 ? 17.925 -6.528 -17.474 1.00 73.81 512 GLY A CA 1
ATOM 4019 C C . GLY A 1 512 ? 19.131 -7.157 -18.164 1.00 73.81 512 GLY A C 1
ATOM 4020 O O . GLY A 1 512 ? 19.076 -7.292 -19.378 1.00 73.81 512 GLY A O 1
ATOM 4021 N N . ARG A 1 513 ? 20.226 -7.453 -17.445 1.00 74.06 513 ARG A N 1
ATOM 4022 C CA . ARG A 1 513 ? 21.415 -8.142 -17.984 1.00 74.06 513 ARG A CA 1
ATOM 4023 C C . ARG A 1 513 ? 22.430 -8.542 -16.913 1.00 74.06 513 ARG A C 1
ATOM 4025 O O . ARG A 1 513 ? 22.524 -7.893 -15.866 1.00 74.06 513 ARG A O 1
ATOM 4032 N N . GLY A 1 514 ? 23.283 -9.500 -17.258 1.00 70.56 514 GLY A N 1
ATOM 4033 C CA . GLY A 1 514 ? 24.573 -9.817 -16.647 1.00 70.56 514 GLY A CA 1
ATOM 4034 C C . GLY A 1 514 ? 24.510 -10.450 -15.261 1.00 70.56 514 GLY A C 1
ATOM 4035 O O . GLY A 1 514 ? 25.561 -10.642 -14.650 1.00 70.56 514 GLY A O 1
ATOM 4036 N N . GLN A 1 515 ? 23.312 -10.733 -14.750 1.00 83.06 515 GLN A N 1
ATOM 4037 C CA . GLN A 1 515 ? 23.096 -11.210 -13.387 1.00 83.06 515 GLN A CA 1
ATOM 4038 C C . GLN A 1 515 ? 21.802 -12.035 -13.313 1.00 83.06 515 GLN A C 1
ATOM 4040 O O . GLN A 1 515 ? 20.754 -11.557 -12.866 1.00 83.06 515 GLN A O 1
ATOM 4045 N N . GLU A 1 516 ? 21.903 -13.278 -13.777 1.00 89.69 516 GLU A N 1
ATOM 4046 C CA . GLU A 1 516 ? 20.820 -14.261 -13.847 1.00 89.69 516 GLU A CA 1
ATOM 4047 C C . GLU A 1 516 ? 21.147 -15.527 -13.058 1.00 89.69 516 GLU A C 1
ATOM 4049 O O . GLU A 1 516 ? 22.288 -15.778 -12.659 1.00 89.69 516 GLU A O 1
ATOM 4054 N N . TRP A 1 517 ? 20.119 -16.345 -12.841 1.00 93.56 517 TRP A N 1
ATOM 4055 C CA . TRP A 1 517 ? 20.234 -17.619 -12.151 1.00 93.56 517 TRP A CA 1
ATOM 4056 C C . TRP A 1 517 ? 21.135 -18.606 -12.890 1.00 93.56 517 TRP A C 1
ATOM 4058 O O . TRP A 1 517 ? 20.869 -19.016 -14.015 1.00 93.56 517 TRP A O 1
ATOM 4068 N N . THR A 1 518 ? 22.169 -19.070 -12.195 1.00 91.69 518 THR A N 1
ATOM 4069 C CA . THR A 1 518 ? 23.146 -20.040 -12.730 1.00 91.69 518 THR A CA 1
ATOM 4070 C C . THR A 1 518 ? 22.873 -21.483 -12.289 1.00 91.69 518 THR A C 1
ATOM 4072 O O . THR A 1 518 ? 23.665 -22.388 -12.564 1.00 91.69 518 THR A O 1
ATOM 4075 N N . GLY A 1 519 ? 21.779 -21.712 -11.558 1.00 93.06 519 GLY A N 1
ATOM 4076 C CA . GLY A 1 519 ? 21.376 -23.036 -11.094 1.00 93.06 519 GLY A CA 1
ATOM 4077 C C . GLY A 1 519 ? 20.520 -23.800 -12.107 1.00 93.06 519 GLY A C 1
ATOM 4078 O O . GLY A 1 519 ? 20.492 -23.503 -13.299 1.00 93.06 519 GLY A O 1
ATOM 4079 N N . ALA A 1 520 ? 19.814 -24.828 -11.629 1.00 93.62 520 ALA A N 1
ATOM 4080 C CA . ALA A 1 520 ? 18.965 -25.645 -12.493 1.00 93.62 520 ALA A CA 1
ATOM 4081 C C . ALA A 1 520 ? 17.817 -24.817 -13.092 1.00 93.62 520 ALA A C 1
ATOM 4083 O O . ALA A 1 520 ? 17.178 -24.052 -12.371 1.00 93.62 520 ALA A O 1
ATOM 4084 N N . TRP A 1 521 ? 17.534 -25.041 -14.376 1.00 95.06 521 TRP A N 1
ATOM 4085 C CA . TRP A 1 521 ? 16.551 -24.316 -15.196 1.00 95.06 521 TRP A CA 1
ATOM 4086 C C . TRP A 1 521 ? 16.894 -22.863 -15.544 1.00 95.06 521 TRP A C 1
ATOM 4088 O O . TRP A 1 521 ? 16.080 -22.221 -16.204 1.00 95.06 521 TRP A O 1
ATOM 4098 N N . GLY A 1 522 ? 18.100 -22.388 -15.208 1.00 92.94 522 GLY A N 1
ATOM 4099 C CA . GLY A 1 522 ? 18.642 -21.167 -15.813 1.00 92.94 522 GLY A CA 1
ATOM 4100 C C . GLY A 1 522 ? 18.750 -21.290 -17.337 1.00 92.94 522 GLY A C 1
ATOM 4101 O O . GLY A 1 522 ? 18.602 -22.384 -17.893 1.00 92.94 522 GLY A O 1
ATOM 4102 N N . ASP A 1 523 ? 18.998 -20.181 -18.021 1.00 89.00 523 ASP A N 1
ATOM 4103 C CA . ASP A 1 523 ? 18.767 -20.092 -19.468 1.00 89.00 523 ASP A CA 1
ATOM 4104 C C . ASP A 1 523 ? 19.659 -21.031 -20.282 1.00 89.00 523 ASP A C 1
ATOM 4106 O O . ASP A 1 523 ? 19.168 -21.762 -21.146 1.00 89.00 523 ASP A O 1
ATOM 4110 N N . GLU A 1 524 ? 20.927 -21.156 -19.880 1.00 87.88 524 GLU A N 1
ATOM 4111 C CA . GLU A 1 524 ? 21.906 -22.060 -20.493 1.00 87.88 524 GLU A CA 1
ATOM 4112 C C . GLU A 1 524 ? 21.763 -23.540 -2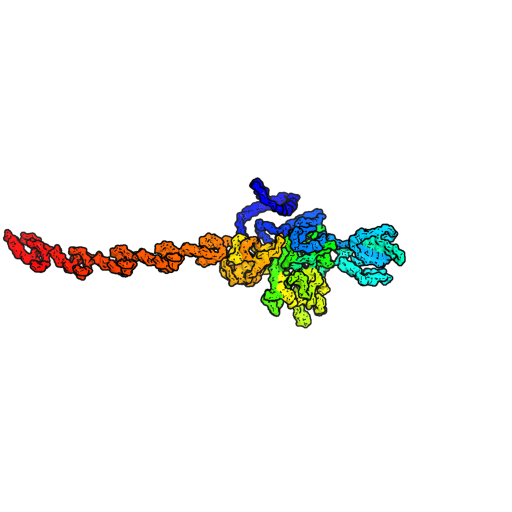0.052 1.00 87.88 524 GLU A C 1
ATOM 4114 O O . GLU A 1 524 ? 22.587 -24.389 -20.416 1.00 87.88 524 GLU A O 1
ATOM 4119 N N . ASP A 1 525 ? 20.755 -23.903 -19.242 1.00 92.19 525 ASP A N 1
ATOM 4120 C CA . ASP A 1 525 ? 20.618 -25.270 -18.724 1.00 92.19 525 ASP A CA 1
ATOM 4121 C C . ASP A 1 525 ? 20.318 -26.277 -19.861 1.00 92.19 525 ASP A C 1
ATOM 4123 O O . ASP A 1 525 ? 19.284 -26.192 -20.535 1.00 92.19 525 ASP A O 1
ATOM 4127 N N . PRO A 1 526 ? 21.138 -27.336 -20.038 1.00 91.94 526 PRO A N 1
ATOM 4128 C CA . PRO A 1 526 ? 20.913 -28.363 -21.058 1.00 91.94 526 PRO A CA 1
ATOM 4129 C C . PRO A 1 526 ? 19.551 -29.075 -20.979 1.00 91.94 526 PRO A C 1
ATOM 4131 O O . PRO A 1 526 ? 19.143 -29.741 -21.936 1.00 91.94 526 PRO A O 1
ATOM 4134 N N . ARG A 1 527 ? 18.831 -28.982 -19.852 1.00 93.06 527 ARG A N 1
ATOM 4135 C CA . ARG A 1 527 ? 17.458 -29.493 -19.699 1.00 93.06 527 ARG A CA 1
ATOM 4136 C C . ARG A 1 527 ? 16.511 -28.915 -20.740 1.00 93.06 527 ARG A C 1
ATOM 4138 O O . ARG A 1 527 ? 15.686 -29.676 -21.251 1.00 93.06 527 ARG A O 1
ATOM 4145 N N . TRP A 1 528 ? 16.675 -27.647 -21.116 1.00 93.62 528 TRP A N 1
ATOM 4146 C CA . TRP A 1 528 ? 15.839 -26.996 -22.119 1.00 93.62 528 TRP A CA 1
ATOM 4147 C C . TRP A 1 528 ? 15.864 -27.718 -23.462 1.00 93.62 528 TRP A C 1
ATOM 4149 O O . TRP A 1 528 ? 14.851 -27.743 -24.154 1.00 93.62 528 TRP A O 1
ATOM 4159 N N . ALA A 1 529 ? 16.958 -28.387 -23.836 1.00 91.94 529 ALA A N 1
ATOM 4160 C CA . ALA A 1 529 ? 17.028 -29.151 -25.085 1.00 91.94 529 ALA A CA 1
ATOM 4161 C C . ALA A 1 529 ? 16.013 -30.312 -25.162 1.00 91.94 529 ALA A C 1
ATOM 4163 O O . ALA A 1 529 ? 15.726 -30.805 -26.252 1.00 91.94 529 ALA A O 1
ATOM 4164 N N . ARG A 1 530 ? 15.472 -30.758 -24.019 1.00 92.88 530 ARG A N 1
ATOM 4165 C CA . ARG A 1 530 ? 14.489 -31.850 -23.928 1.00 92.88 530 ARG A CA 1
ATOM 4166 C C . ARG A 1 530 ? 13.042 -31.370 -23.796 1.00 92.88 530 ARG A C 1
ATOM 4168 O O . ARG A 1 530 ? 12.135 -32.186 -23.929 1.00 92.88 530 ARG A O 1
ATOM 4175 N N . VAL A 1 531 ? 12.821 -30.083 -23.537 1.00 93.69 531 VAL A N 1
ATOM 4176 C CA . VAL A 1 531 ? 11.480 -29.493 -23.420 1.00 93.69 531 VAL A CA 1
ATOM 4177 C C . VAL A 1 531 ? 10.884 -29.318 -24.815 1.00 93.69 531 VAL A C 1
ATOM 4179 O O . VAL A 1 531 ? 11.578 -28.883 -25.739 1.00 93.69 531 VAL A O 1
ATOM 4182 N N . ALA A 1 532 ? 9.610 -29.675 -24.992 1.00 91.69 532 ALA A N 1
ATOM 4183 C CA . ALA A 1 532 ? 8.955 -29.545 -26.287 1.00 91.69 532 ALA A CA 1
ATOM 4184 C C . ALA A 1 532 ? 8.857 -28.068 -26.700 1.00 91.69 532 ALA A C 1
ATOM 4186 O O . ALA A 1 532 ? 8.657 -27.193 -25.863 1.00 91.69 532 ALA A O 1
ATOM 4187 N N . ALA A 1 533 ? 8.950 -27.790 -28.004 1.00 89.75 533 ALA A N 1
ATOM 4188 C CA . ALA A 1 533 ? 8.896 -26.418 -28.522 1.00 89.75 533 ALA A CA 1
ATOM 4189 C C . ALA A 1 533 ? 7.623 -25.669 -28.091 1.00 89.75 533 ALA A C 1
ATOM 4191 O O . ALA A 1 533 ? 7.693 -24.497 -27.749 1.00 89.75 533 ALA A O 1
ATOM 4192 N N . ARG A 1 534 ? 6.485 -26.374 -28.040 1.00 89.12 534 ARG A N 1
ATOM 4193 C CA . ARG A 1 534 ? 5.216 -25.813 -27.568 1.00 89.12 534 ARG A CA 1
ATOM 4194 C C . ARG A 1 534 ? 5.256 -25.423 -26.090 1.00 89.12 534 ARG A C 1
ATOM 4196 O O . ARG A 1 534 ? 4.785 -24.350 -25.753 1.00 89.12 534 ARG A O 1
ATOM 4203 N N . ASP A 1 535 ? 5.825 -26.267 -25.231 1.00 90.88 535 ASP A N 1
ATOM 4204 C CA . ASP A 1 535 ? 5.925 -25.948 -23.803 1.00 90.88 535 ASP A CA 1
ATOM 4205 C C . ASP A 1 535 ? 6.841 -24.730 -23.602 1.00 90.88 535 ASP A C 1
ATOM 4207 O O . ASP A 1 535 ? 6.513 -23.836 -22.833 1.00 90.88 535 ASP A O 1
ATOM 4211 N N . LYS A 1 536 ? 7.941 -24.628 -24.364 1.00 90.62 536 LYS A N 1
ATOM 4212 C CA . LYS A 1 536 ? 8.804 -23.433 -24.357 1.00 90.62 536 LYS A CA 1
ATOM 4213 C C . LYS A 1 536 ? 8.068 -22.166 -24.789 1.00 90.62 536 LYS A C 1
ATOM 4215 O O . LYS A 1 536 ? 8.272 -21.123 -24.179 1.00 90.62 536 LYS A O 1
ATOM 4220 N N . GLU A 1 537 ? 7.233 -22.258 -25.821 1.00 87.69 537 GLU A N 1
ATOM 4221 C CA . GLU A 1 537 ? 6.408 -21.149 -26.309 1.00 87.69 537 GLU A CA 1
ATOM 4222 C C . GLU A 1 537 ? 5.360 -20.727 -25.266 1.00 87.69 537 GLU A C 1
ATOM 4224 O O . GLU A 1 537 ? 5.279 -19.549 -24.930 1.00 87.69 537 GLU A O 1
ATOM 4229 N N . ASP A 1 538 ? 4.631 -21.682 -24.677 1.00 86.75 538 ASP A N 1
ATOM 4230 C CA . ASP A 1 538 ? 3.629 -21.426 -23.628 1.00 86.75 538 ASP A CA 1
ATOM 4231 C C . ASP A 1 538 ? 4.276 -20.806 -22.369 1.00 86.75 538 ASP A C 1
ATOM 4233 O O . ASP A 1 538 ? 3.724 -19.901 -21.731 1.00 86.75 538 ASP A O 1
ATOM 4237 N N . MET A 1 539 ? 5.485 -21.257 -22.025 1.00 90.62 539 MET A N 1
ATOM 4238 C CA . MET A 1 539 ? 6.305 -20.667 -20.969 1.00 90.62 539 MET A CA 1
ATOM 4239 C C . MET A 1 539 ? 6.783 -19.258 -21.364 1.00 90.62 539 MET A C 1
ATOM 4241 O O . MET A 1 539 ? 6.766 -18.341 -20.544 1.00 90.62 539 MET A O 1
ATOM 4245 N N . GLY A 1 540 ? 7.112 -19.028 -22.633 1.00 86.19 540 GLY A N 1
ATOM 4246 C CA . GLY A 1 540 ? 7.822 -17.830 -23.079 1.00 86.19 540 GLY A CA 1
ATOM 4247 C C . GLY A 1 540 ? 9.296 -17.890 -22.683 1.00 86.19 540 GLY A C 1
ATOM 4248 O O . GLY A 1 540 ? 9.828 -16.921 -22.153 1.00 86.19 540 GLY A O 1
ATOM 4249 N N . TYR A 1 541 ? 9.919 -19.059 -22.849 1.00 86.50 541 TYR A N 1
ATOM 4250 C CA . TYR A 1 541 ? 11.356 -19.244 -22.659 1.00 86.50 541 TYR A CA 1
ATOM 4251 C C . TYR A 1 541 ? 12.132 -18.625 -23.825 1.00 86.50 541 TYR A C 1
ATOM 4253 O O . TYR A 1 541 ? 11.832 -18.907 -24.990 1.00 86.50 541 TYR A O 1
ATOM 4261 N N . VAL A 1 542 ? 13.155 -17.845 -23.490 1.00 81.44 542 VAL A N 1
ATOM 4262 C CA . VAL A 1 542 ? 14.101 -17.223 -24.415 1.00 81.44 542 VAL A CA 1
ATOM 4263 C C . VAL A 1 542 ? 15.509 -17.547 -23.903 1.00 81.44 542 VAL A C 1
ATOM 4265 O O . VAL A 1 542 ? 15.729 -17.559 -22.700 1.00 81.44 542 VAL A O 1
ATOM 4268 N N . ASP A 1 543 ? 16.426 -17.890 -24.807 1.00 84.06 543 ASP A N 1
ATOM 4269 C CA . ASP A 1 543 ? 17.834 -18.190 -24.489 1.00 84.06 543 ASP A CA 1
ATOM 4270 C C . ASP A 1 543 ? 18.675 -16.924 -24.714 1.00 84.06 543 ASP A C 1
ATOM 4272 O O . ASP A 1 543 ? 19.434 -16.826 -25.682 1.00 84.06 543 ASP A O 1
ATOM 4276 N N . GLU A 1 544 ? 18.425 -15.898 -23.899 1.00 81.31 544 GLU A N 1
ATOM 4277 C CA . GLU A 1 544 ? 19.041 -14.572 -24.002 1.00 81.31 544 GLU A CA 1
ATOM 4278 C C . GLU A 1 544 ? 19.273 -13.985 -22.604 1.00 81.31 544 GLU A C 1
ATOM 4280 O O . GLU A 1 544 ? 18.414 -14.114 -21.745 1.00 81.31 544 GLU A O 1
ATOM 4285 N N . ASP A 1 545 ? 20.398 -13.283 -22.410 1.00 81.38 545 ASP A N 1
ATOM 4286 C CA . ASP A 1 545 ? 20.684 -12.509 -21.187 1.00 81.38 545 ASP A CA 1
ATOM 4287 C C . ASP A 1 545 ? 19.799 -11.251 -21.144 1.00 81.38 545 ASP A C 1
ATOM 4289 O O . ASP A 1 545 ? 20.233 -10.141 -21.488 1.00 81.38 545 ASP A O 1
ATOM 4293 N N . ASP A 1 546 ? 18.525 -11.455 -20.811 1.00 79.94 546 ASP A N 1
ATOM 4294 C CA . ASP A 1 546 ? 17.482 -10.432 -20.736 1.00 79.94 546 ASP A CA 1
ATOM 4295 C C . ASP A 1 546 ? 17.117 -10.068 -19.287 1.00 79.94 546 ASP A C 1
ATOM 4297 O O . ASP A 1 546 ? 16.362 -9.123 -19.044 1.00 79.94 546 ASP A O 1
ATOM 4301 N N . GLY A 1 547 ? 17.703 -10.767 -18.313 1.00 86.75 547 GLY A N 1
ATOM 4302 C CA . GLY A 1 547 ? 17.476 -10.718 -16.876 1.00 86.75 547 GLY A CA 1
ATOM 4303 C C . GLY A 1 547 ? 16.238 -11.495 -16.416 1.00 86.75 547 GLY A C 1
ATOM 4304 O O . GLY A 1 547 ? 15.684 -11.145 -15.371 1.00 86.75 547 GLY A O 1
ATOM 4305 N N . THR A 1 548 ? 15.751 -12.473 -17.173 1.00 91.50 548 THR A N 1
ATOM 4306 C CA . THR A 1 548 ? 14.604 -13.327 -16.841 1.00 91.50 548 THR A CA 1
ATOM 4307 C C . THR A 1 548 ? 15.036 -14.776 -16.883 1.00 91.50 548 THR A C 1
ATOM 4309 O O . THR A 1 548 ? 15.591 -15.215 -17.866 1.00 91.50 548 THR A O 1
ATOM 4312 N N . TRP A 1 549 ? 14.704 -15.561 -15.865 1.00 94.19 549 TRP A N 1
ATOM 4313 C CA . TRP A 1 549 ? 15.043 -16.985 -15.857 1.00 94.19 549 TRP A CA 1
ATOM 4314 C C . TRP A 1 549 ? 13.915 -17.818 -15.272 1.00 94.19 549 TRP A C 1
ATOM 4316 O O . TRP A 1 549 ? 13.019 -17.310 -14.588 1.00 94.19 549 TRP A O 1
ATOM 4326 N N . TRP A 1 550 ? 14.002 -19.131 -15.470 1.00 96.44 550 TRP A N 1
ATOM 4327 C CA . TRP A 1 550 ? 13.186 -20.094 -14.742 1.00 96.44 550 TRP A CA 1
ATOM 4328 C C . TRP A 1 550 ? 13.987 -20.788 -13.644 1.00 96.44 550 TRP A C 1
ATOM 4330 O O . TRP A 1 550 ? 15.189 -21.014 -13.742 1.00 96.44 550 TRP A O 1
ATOM 4340 N N . MET A 1 551 ? 13.305 -21.159 -12.569 1.00 96.88 551 MET A N 1
ATOM 4341 C CA . MET A 1 551 ? 13.857 -22.016 -11.521 1.00 96.88 551 MET A CA 1
ATOM 4342 C C . MET A 1 551 ? 12.767 -22.902 -10.933 1.00 96.88 551 MET A C 1
ATOM 4344 O O . MET A 1 551 ? 11.577 -22.687 -11.176 1.00 96.88 551 MET A O 1
ATOM 4348 N N . THR A 1 552 ? 13.160 -23.916 -10.164 1.00 96.25 552 THR A N 1
ATOM 4349 C CA . THR A 1 552 ? 12.183 -24.727 -9.432 1.00 96.25 552 THR A CA 1
ATOM 4350 C C . THR A 1 552 ? 11.585 -23.938 -8.270 1.00 96.25 552 THR A C 1
ATOM 4352 O O . THR A 1 552 ? 12.221 -23.043 -7.709 1.00 96.25 552 THR A O 1
ATOM 4355 N N . LEU A 1 553 ? 10.355 -24.270 -7.876 1.00 94.88 553 LEU A N 1
ATOM 4356 C CA . LEU A 1 553 ? 9.735 -23.660 -6.702 1.00 94.88 553 LEU A CA 1
ATOM 4357 C C . LEU A 1 553 ? 10.495 -23.997 -5.404 1.00 94.88 553 LEU A C 1
ATOM 4359 O O . LEU A 1 553 ? 10.500 -23.208 -4.457 1.00 94.88 553 LEU A O 1
ATOM 4363 N N . GLU A 1 554 ? 11.141 -25.162 -5.353 1.00 93.62 554 GLU A N 1
ATOM 4364 C CA . GLU A 1 554 ? 12.059 -25.559 -4.290 1.00 93.62 554 GLU A CA 1
ATOM 4365 C C . GLU A 1 554 ? 13.232 -24.584 -4.179 1.00 93.62 554 GLU A C 1
ATOM 4367 O O . GLU A 1 554 ? 13.436 -24.022 -3.101 1.00 93.62 554 GLU A O 1
ATOM 4372 N N . ASP A 1 555 ? 13.939 -24.341 -5.289 1.00 95.19 555 ASP A N 1
ATOM 4373 C CA . ASP A 1 555 ? 15.055 -23.393 -5.340 1.00 95.19 555 ASP A CA 1
ATOM 4374 C C . ASP A 1 555 ? 14.575 -21.989 -4.962 1.00 95.19 555 ASP A C 1
ATOM 4376 O O . ASP A 1 555 ? 15.187 -21.333 -4.124 1.00 95.19 555 ASP A O 1
ATOM 4380 N N . PHE A 1 556 ? 13.429 -21.549 -5.490 1.00 95.31 556 PHE A N 1
ATOM 4381 C CA . PHE A 1 556 ? 12.842 -20.253 -5.150 1.00 95.31 556 PHE A CA 1
ATOM 4382 C C . PHE A 1 556 ? 12.649 -20.078 -3.638 1.00 95.31 556 PHE A C 1
ATOM 4384 O O . PHE A 1 556 ? 13.059 -19.065 -3.074 1.00 95.31 556 PHE A O 1
ATOM 4391 N N . ARG A 1 557 ? 12.078 -21.075 -2.953 1.00 91.88 557 ARG A N 1
ATOM 4392 C CA . ARG A 1 557 ? 11.891 -21.025 -1.495 1.00 91.88 557 ARG A CA 1
ATOM 4393 C C . ARG A 1 557 ? 13.219 -21.040 -0.731 1.00 91.88 557 ARG A C 1
ATOM 4395 O O . ARG A 1 557 ? 13.273 -20.541 0.388 1.00 91.88 557 ARG A O 1
ATOM 4402 N N . GLU A 1 558 ? 14.265 -21.648 -1.279 1.00 91.19 558 GLU A N 1
ATOM 4403 C CA . GLU A 1 558 ? 15.589 -21.680 -0.651 1.00 91.19 558 GLU A CA 1
ATOM 4404 C C . GLU A 1 558 ? 16.367 -20.372 -0.845 1.00 91.19 558 GLU A C 1
ATOM 4406 O O . GLU A 1 558 ? 17.063 -19.947 0.077 1.00 91.19 558 GLU A O 1
ATOM 4411 N N . GLN A 1 559 ? 16.235 -19.730 -2.009 1.00 93.38 559 GLN A N 1
ATOM 4412 C CA . GLN A 1 559 ? 16.977 -18.514 -2.355 1.00 93.38 559 GLN A CA 1
ATOM 4413 C C . GLN A 1 559 ? 16.279 -17.225 -1.903 1.00 93.38 559 GLN A C 1
ATOM 4415 O O . GLN A 1 559 ? 16.949 -16.268 -1.518 1.00 93.38 559 GLN A O 1
ATOM 4420 N N . PHE A 1 560 ? 14.945 -17.184 -1.924 1.00 94.19 560 PHE A N 1
ATOM 4421 C CA . PHE A 1 560 ? 14.168 -15.990 -1.592 1.00 94.19 560 PHE A CA 1
ATOM 4422 C C . PHE A 1 560 ? 13.520 -16.093 -0.211 1.00 94.19 560 PHE A C 1
ATOM 4424 O O . PHE A 1 560 ? 13.120 -17.166 0.247 1.00 94.19 560 PHE A O 1
ATOM 4431 N N . GLN A 1 561 ? 13.418 -14.950 0.470 1.00 92.50 561 GLN A N 1
ATOM 4432 C CA . GLN A 1 561 ? 12.884 -14.855 1.834 1.00 92.50 561 GLN A CA 1
ATOM 4433 C C . GLN A 1 561 ? 11.539 -14.148 1.875 1.00 92.50 561 GLN A C 1
ATOM 4435 O O . GLN A 1 561 ? 10.653 -14.556 2.628 1.00 92.50 561 GLN A O 1
ATOM 4440 N N . GLU A 1 562 ? 11.361 -13.124 1.046 1.00 93.38 562 GLU A N 1
ATOM 4441 C CA . GLU A 1 562 ? 10.178 -12.280 1.063 1.00 93.38 562 GLU A CA 1
ATOM 4442 C C . GLU A 1 562 ? 9.432 -12.333 -0.267 1.00 93.38 562 GLU A C 1
ATOM 4444 O O . GLU A 1 562 ? 10.025 -12.304 -1.343 1.00 93.38 562 GLU A O 1
ATOM 4449 N N . LEU A 1 563 ? 8.106 -12.363 -0.169 1.00 95.12 563 LEU A N 1
ATOM 4450 C CA . LEU A 1 563 ? 7.168 -12.255 -1.275 1.00 95.12 563 LEU A CA 1
ATOM 4451 C C . LEU A 1 563 ? 6.400 -10.935 -1.146 1.00 95.12 563 LEU A C 1
ATOM 4453 O O . LEU A 1 563 ? 5.636 -10.743 -0.193 1.00 95.12 563 LEU A O 1
ATOM 4457 N N . SER A 1 564 ? 6.577 -10.045 -2.117 1.00 95.44 564 SER A N 1
ATOM 4458 C CA . SER A 1 564 ? 5.800 -8.820 -2.305 1.00 95.44 564 SER A CA 1
ATOM 4459 C C . SER A 1 564 ? 4.583 -9.124 -3.172 1.00 95.44 564 SER A C 1
ATOM 4461 O O . SER A 1 564 ? 4.706 -9.670 -4.263 1.00 95.44 564 SER A O 1
ATOM 4463 N N . VAL A 1 565 ? 3.387 -8.766 -2.711 1.00 95.44 565 VAL A N 1
ATOM 4464 C CA . VAL A 1 565 ? 2.143 -9.050 -3.441 1.00 95.44 565 VAL A CA 1
ATOM 4465 C C . VAL A 1 565 ? 1.319 -7.777 -3.560 1.00 95.44 565 VAL A C 1
ATOM 4467 O O . VAL A 1 565 ? 1.070 -7.103 -2.564 1.00 95.44 565 VAL A O 1
ATOM 4470 N N . CYS A 1 566 ? 0.826 -7.470 -4.756 1.00 95.19 566 CYS A N 1
ATOM 4471 C CA . CYS A 1 566 ? -0.170 -6.424 -4.966 1.00 95.19 566 CYS A CA 1
ATOM 4472 C C . CYS A 1 566 ? -1.452 -7.045 -5.524 1.00 95.19 566 CYS A C 1
ATOM 4474 O O . CYS A 1 566 ? -1.546 -7.360 -6.711 1.00 95.19 566 CYS A O 1
ATOM 4476 N N . ARG A 1 567 ? -2.447 -7.248 -4.649 1.00 94.00 567 ARG A N 1
ATOM 4477 C CA . ARG A 1 567 ? -3.733 -7.855 -5.021 1.00 94.00 567 ARG A CA 1
ATOM 4478 C C . ARG A 1 567 ? -4.643 -6.830 -5.693 1.00 94.00 567 ARG A C 1
ATOM 4480 O O . ARG A 1 567 ? -5.025 -5.829 -5.078 1.00 94.00 567 ARG A O 1
ATOM 4487 N N . LEU A 1 568 ? -5.083 -7.131 -6.910 1.00 91.06 568 LEU A N 1
ATOM 4488 C CA . LEU A 1 568 ? -6.097 -6.364 -7.627 1.00 91.06 568 LEU A CA 1
ATOM 4489 C C . LEU A 1 568 ? -7.491 -6.915 -7.312 1.00 91.06 568 LEU A C 1
ATOM 4491 O O . LEU A 1 568 ? -8.090 -7.664 -8.076 1.00 91.06 568 LEU A O 1
ATOM 4495 N N . LEU A 1 569 ? -8.022 -6.541 -6.149 1.00 86.94 569 LEU A N 1
ATOM 4496 C CA . LEU A 1 569 ? -9.321 -7.007 -5.653 1.00 86.94 569 LEU A CA 1
ATOM 4497 C C . LEU A 1 569 ? -10.485 -6.289 -6.368 1.00 86.94 569 LEU A C 1
ATOM 4499 O O . LEU A 1 569 ? -11.108 -5.377 -5.817 1.00 86.94 569 LEU A O 1
ATOM 4503 N N . ARG A 1 570 ? -10.760 -6.669 -7.625 1.00 81.12 570 ARG A N 1
ATOM 4504 C CA . ARG A 1 570 ? -11.709 -5.969 -8.512 1.00 81.12 570 ARG A CA 1
ATOM 4505 C C . ARG A 1 570 ? -13.190 -6.351 -8.262 1.00 81.12 570 ARG A C 1
ATOM 4507 O O . ARG A 1 570 ? -13.506 -7.511 -7.967 1.00 81.12 570 ARG A O 1
ATOM 4514 N N . PRO A 1 571 ? -14.139 -5.408 -8.439 1.00 76.81 571 PRO A N 1
ATOM 4515 C CA . PRO A 1 571 ? -15.571 -5.710 -8.531 1.00 76.81 571 PRO A CA 1
ATOM 4516 C C . PRO A 1 571 ? -15.925 -6.548 -9.780 1.00 76.81 571 PRO A C 1
ATOM 4518 O O . PRO A 1 571 ? -15.213 -6.472 -10.777 1.00 76.81 571 PRO A O 1
ATOM 4521 N N . PRO A 1 572 ? -17.056 -7.288 -9.793 1.00 75.31 572 PRO A N 1
ATOM 4522 C CA . PRO A 1 572 ? -18.039 -7.422 -8.715 1.00 75.31 572 PRO A CA 1
ATOM 4523 C C . PRO A 1 572 ? -17.688 -8.507 -7.683 1.00 75.31 572 PRO A C 1
ATOM 4525 O O . PRO A 1 572 ? -18.445 -8.675 -6.731 1.00 75.31 572 PRO A O 1
ATOM 4528 N N . VAL A 1 573 ? -16.584 -9.247 -7.866 1.00 82.88 573 VAL A N 1
ATOM 4529 C CA . VAL A 1 573 ? -16.173 -10.340 -6.960 1.00 82.88 573 VAL A CA 1
ATOM 4530 C C . VAL A 1 573 ? -15.866 -9.800 -5.565 1.00 82.88 573 VAL A C 1
ATOM 4532 O O . VAL A 1 573 ? -16.340 -10.342 -4.564 1.00 82.88 573 VAL A O 1
ATOM 4535 N N . TRP A 1 574 ? -15.109 -8.706 -5.515 1.00 87.19 574 TRP A N 1
ATOM 4536 C CA . TRP A 1 574 ? -14.777 -8.006 -4.286 1.00 87.19 574 TRP A CA 1
ATOM 4537 C C . TRP A 1 574 ? -15.623 -6.745 -4.142 1.00 87.19 574 TRP A C 1
ATOM 4539 O O . TRP A 1 574 ? -15.719 -5.920 -5.054 1.00 87.19 574 TRP A O 1
ATOM 4549 N N . GLN A 1 575 ? -16.232 -6.588 -2.971 1.00 86.31 575 GLN A N 1
ATOM 4550 C CA . GLN A 1 575 ? -16.794 -5.324 -2.533 1.00 86.31 575 GLN A CA 1
ATOM 4551 C C . GLN A 1 575 ? -15.738 -4.565 -1.737 1.00 86.31 575 GLN A C 1
ATOM 4553 O O . GLN A 1 575 ? -15.005 -5.148 -0.942 1.00 86.31 575 GLN A O 1
ATOM 4558 N N . HIS A 1 576 ? -15.690 -3.254 -1.942 1.00 86.62 576 HIS A N 1
ATOM 4559 C CA . HIS A 1 576 ? -14.708 -2.378 -1.327 1.00 86.62 576 HIS A CA 1
ATOM 4560 C C . HIS A 1 576 ? -15.391 -1.204 -0.613 1.00 86.62 576 HIS A C 1
ATOM 4562 O O . HIS A 1 576 ? -16.306 -0.575 -1.160 1.00 86.62 576 HIS A O 1
ATOM 4568 N N . HIS A 1 577 ? -14.941 -0.929 0.612 1.00 86.44 577 HIS A N 1
ATOM 4569 C CA . HIS A 1 577 ? -15.298 0.250 1.397 1.00 86.44 577 HIS A CA 1
ATOM 4570 C C . HIS A 1 577 ? -14.055 1.077 1.671 1.00 86.44 577 HIS A C 1
ATOM 4572 O O . HIS A 1 577 ? -13.055 0.555 2.166 1.00 86.44 577 HIS A O 1
ATOM 4578 N N . HIS A 1 578 ? -14.166 2.372 1.406 1.00 85.69 578 HIS A N 1
ATOM 4579 C CA . HIS A 1 578 ? -13.119 3.341 1.680 1.00 85.69 578 HIS A CA 1
ATOM 4580 C C . HIS A 1 578 ? -13.519 4.228 2.849 1.00 85.69 578 HIS A C 1
ATOM 4582 O O . HIS A 1 578 ? -14.629 4.772 2.858 1.00 85.69 578 HIS A O 1
ATOM 4588 N N . VAL A 1 579 ? -12.606 4.393 3.801 1.00 86.19 579 VAL A N 1
ATOM 4589 C CA . VAL A 1 579 ? -12.779 5.221 4.988 1.00 86.19 579 VAL A CA 1
ATOM 4590 C C . VAL A 1 579 ? -11.661 6.252 5.063 1.00 86.19 579 VAL A C 1
ATOM 4592 O O . VAL A 1 579 ? -10.488 5.892 5.135 1.00 86.19 579 VAL A O 1
ATOM 4595 N N . ILE A 1 580 ? -12.037 7.528 5.132 1.00 86.19 580 ILE A N 1
ATOM 4596 C CA . ILE A 1 580 ? -11.113 8.629 5.430 1.00 86.19 580 ILE A CA 1
ATOM 4597 C C . ILE A 1 580 ? -11.371 9.101 6.856 1.00 86.19 580 ILE A C 1
ATOM 4599 O O . ILE A 1 580 ? -12.513 9.412 7.219 1.00 86.19 580 ILE A O 1
ATOM 4603 N N . GLY A 1 581 ? -10.312 9.165 7.660 1.00 86.00 581 GLY A N 1
ATOM 4604 C CA . GLY A 1 581 ? -10.376 9.620 9.042 1.00 86.00 581 GLY A CA 1
ATOM 4605 C C . GLY A 1 581 ? -9.119 10.353 9.491 1.00 86.00 581 GLY A C 1
ATOM 4606 O O . GLY A 1 581 ? -8.162 10.512 8.734 1.00 86.00 581 GLY A O 1
ATOM 4607 N N . LYS A 1 582 ? -9.144 10.831 10.736 1.00 88.69 582 LYS A N 1
ATOM 4608 C CA . LYS A 1 582 ? -8.015 11.493 11.393 1.00 88.69 582 LYS A CA 1
ATOM 4609 C C . LYS A 1 582 ? -7.839 10.949 12.801 1.00 88.69 582 LYS A C 1
ATOM 4611 O O . LYS A 1 582 ? -8.827 10.695 13.488 1.00 88.69 582 LYS A O 1
ATOM 4616 N N . TRP A 1 583 ? -6.591 10.792 13.217 1.00 90.44 583 TRP A N 1
ATOM 4617 C CA . TRP A 1 583 ? -6.241 10.811 14.629 1.00 90.44 583 TRP A CA 1
ATOM 4618 C C . TRP A 1 583 ? -6.077 12.275 15.019 1.00 90.44 583 TRP A C 1
ATOM 4620 O O . TRP A 1 583 ? -5.197 12.955 14.502 1.00 90.44 583 TRP A O 1
ATOM 4630 N N . GLU A 1 584 ? -6.959 12.782 15.872 1.00 88.69 584 GLU A N 1
ATOM 4631 C CA . GLU A 1 584 ? -6.915 14.168 16.345 1.00 88.69 584 GLU A CA 1
ATOM 4632 C C . GLU A 1 584 ? -7.462 14.294 17.770 1.00 88.69 584 GLU A C 1
ATOM 4634 O O . GLU A 1 584 ? -8.436 13.627 18.155 1.00 88.69 584 GLU A O 1
ATOM 4639 N N . GLY A 1 585 ? -6.822 15.140 18.580 1.00 88.56 585 GLY A N 1
ATOM 4640 C CA . GLY A 1 585 ? -7.185 15.379 19.971 1.00 88.56 585 GLY A CA 1
ATOM 4641 C C . GLY A 1 585 ? -7.352 14.077 20.757 1.00 88.56 585 GLY A C 1
ATOM 4642 O O . GLY A 1 585 ? -6.431 13.276 20.881 1.00 88.56 585 GLY A O 1
ATOM 4643 N N . THR A 1 586 ? -8.558 13.841 21.280 1.00 87.56 586 THR A N 1
ATOM 4644 C CA . THR A 1 586 ? -8.849 12.646 22.097 1.00 87.56 586 THR A CA 1
ATOM 4645 C C . THR A 1 586 ? -8.809 11.322 21.330 1.00 87.56 586 THR A C 1
ATOM 4647 O O . THR A 1 586 ? -8.652 10.280 21.957 1.00 87.56 586 THR A O 1
ATOM 4650 N N . SER A 1 587 ? -8.939 11.347 19.998 1.00 88.88 587 SER A N 1
ATOM 4651 C CA . SER A 1 587 ? -8.896 10.141 19.160 1.00 88.88 587 SER A CA 1
ATOM 4652 C C . SER A 1 587 ? -7.471 9.722 18.778 1.00 88.88 587 SER A C 1
ATOM 4654 O O . SER A 1 587 ? -7.255 8.566 18.417 1.00 88.88 587 SER A O 1
ATOM 4656 N N . ALA A 1 588 ? -6.484 10.615 18.935 1.00 92.19 588 ALA A N 1
ATOM 4657 C CA . ALA A 1 588 ? -5.053 10.315 18.847 1.00 92.19 588 ALA A CA 1
ATOM 4658 C C . ALA A 1 588 ? -4.565 9.638 20.140 1.00 92.19 588 ALA A C 1
ATOM 4660 O O . ALA A 1 588 ? -3.712 10.136 20.869 1.00 92.19 588 ALA A O 1
ATOM 4661 N N . ALA A 1 589 ? -5.184 8.513 20.474 1.00 91.50 589 ALA A N 1
ATOM 4662 C CA . ALA A 1 589 ? -5.148 7.928 21.808 1.00 91.50 589 ALA A CA 1
ATOM 4663 C C . ALA A 1 589 ? -4.058 6.863 22.008 1.00 91.50 589 ALA A C 1
ATOM 4665 O O . ALA A 1 589 ? -3.762 6.496 23.148 1.00 91.50 589 ALA A O 1
ATOM 4666 N N . GLY A 1 590 ? -3.455 6.383 20.920 1.00 92.69 590 GLY A N 1
ATOM 4667 C CA . GLY A 1 590 ? -2.395 5.382 20.974 1.00 92.69 590 GLY A CA 1
ATOM 4668 C C . GLY A 1 590 ? -2.883 4.002 21.425 1.00 92.69 590 GLY A C 1
ATOM 4669 O O . GLY A 1 590 ? -4.081 3.760 21.610 1.00 92.69 590 GLY A O 1
ATOM 4670 N N . THR A 1 591 ? -1.934 3.101 21.680 1.00 91.94 591 THR A N 1
ATOM 4671 C CA . THR A 1 591 ? -2.198 1.769 22.260 1.00 91.94 591 THR A CA 1
ATOM 4672 C C . THR A 1 591 ? -2.661 1.823 23.714 1.00 91.94 591 THR A C 1
ATOM 4674 O O . THR A 1 591 ? -3.266 0.873 24.200 1.00 91.94 591 THR A O 1
ATOM 4677 N N . GLU A 1 592 ? -2.401 2.927 24.418 1.00 86.88 592 GLU A N 1
ATOM 4678 C CA . GLU A 1 592 ? -2.772 3.101 25.827 1.00 86.88 592 GLU A CA 1
ATOM 4679 C C . GLU A 1 592 ? -4.287 3.225 26.031 1.00 86.88 592 GLU A C 1
ATOM 4681 O O . GLU A 1 592 ? -4.804 2.864 27.086 1.00 86.88 592 GLU A O 1
ATOM 4686 N N . ASN A 1 593 ? -5.004 3.740 25.026 1.00 89.12 593 ASN A N 1
ATOM 4687 C CA . ASN A 1 593 ? -6.431 4.043 25.106 1.00 89.12 593 ASN A CA 1
ATOM 4688 C C . ASN A 1 593 ? -7.162 3.590 23.834 1.00 89.12 593 ASN A C 1
ATOM 4690 O O . ASN A 1 593 ? -7.785 4.390 23.131 1.00 89.12 593 ASN A O 1
ATOM 4694 N N . LEU A 1 594 ? -7.094 2.288 23.531 1.00 89.81 594 LEU A N 1
ATOM 4695 C CA . LEU A 1 594 ? -7.678 1.688 22.320 1.00 89.81 594 LEU A CA 1
ATOM 4696 C C . LEU A 1 594 ? -9.125 2.139 22.058 1.00 89.81 594 LEU A C 1
ATOM 4698 O O . LEU A 1 594 ? -9.472 2.471 20.929 1.00 89.81 594 LEU A O 1
ATOM 4702 N N . HIS A 1 595 ? -9.956 2.241 23.097 1.00 88.38 595 HIS A N 1
ATOM 4703 C CA . HIS A 1 595 ? -11.372 2.616 22.997 1.00 88.38 595 HIS A CA 1
ATOM 4704 C C . HIS A 1 595 ? -11.637 4.034 22.474 1.00 88.38 595 HIS A C 1
ATOM 4706 O O . HIS A 1 595 ? -12.723 4.311 21.951 1.00 88.38 595 HIS A O 1
ATOM 4712 N N . LEU A 1 596 ? -10.662 4.934 22.599 1.00 90.81 596 LEU A N 1
ATOM 4713 C CA . LEU A 1 596 ? -10.774 6.315 22.133 1.00 90.81 596 LEU A CA 1
ATOM 4714 C C . LEU A 1 596 ? -10.364 6.477 20.664 1.00 90.81 596 LEU A C 1
ATOM 4716 O O . LEU A 1 596 ? -10.846 7.405 20.014 1.00 90.81 596 LEU A O 1
ATOM 4720 N N . ASN A 1 597 ? -9.566 5.551 20.122 1.00 92.12 597 ASN A N 1
ATOM 4721 C CA . ASN A 1 597 ? -9.201 5.556 18.705 1.00 92.12 597 ASN A CA 1
ATOM 4722 C C . ASN A 1 597 ? -10.458 5.458 17.814 1.00 92.12 597 ASN A C 1
ATOM 4724 O O . ASN A 1 597 ? -11.475 4.907 18.251 1.00 92.12 597 ASN A O 1
ATOM 4728 N N . PRO A 1 598 ? -10.419 5.977 16.575 1.00 92.56 598 PRO A N 1
ATOM 4729 C CA . PRO A 1 598 ? -11.529 5.893 15.629 1.00 92.56 598 PRO A CA 1
ATOM 4730 C C . PRO A 1 598 ? -12.049 4.464 15.446 1.00 92.56 598 PRO A C 1
ATOM 4732 O O . PRO A 1 598 ? -11.264 3.545 15.200 1.00 92.56 598 PRO A O 1
ATOM 4735 N N . GLN A 1 599 ? -13.371 4.281 15.552 1.00 92.25 599 GLN A N 1
ATOM 4736 C CA . GLN A 1 599 ? -14.012 2.967 15.470 1.00 92.25 599 GLN A CA 1
ATOM 4737 C C . GLN A 1 599 ? -15.101 2.904 14.392 1.00 92.25 599 GLN A C 1
ATOM 4739 O O . GLN A 1 599 ? -15.885 3.838 14.210 1.00 92.25 599 GLN A O 1
ATOM 4744 N N . PHE A 1 600 ? -15.198 1.755 13.726 1.00 93.06 600 PHE A N 1
ATOM 4745 C CA . PHE A 1 600 ? -16.162 1.465 12.663 1.00 93.06 600 PHE A CA 1
ATOM 4746 C C . PHE A 1 600 ? -16.754 0.073 12.857 1.00 93.06 600 PHE A C 1
ATOM 4748 O O . PHE A 1 600 ? -16.100 -0.798 13.416 1.00 93.06 600 PHE A O 1
ATOM 4755 N N . GLN A 1 601 ? -17.974 -0.157 12.393 1.00 93.50 601 GLN A N 1
ATOM 4756 C CA . GLN A 1 601 ? -18.632 -1.457 12.460 1.00 93.50 601 GLN A CA 1
ATOM 4757 C C . GLN A 1 601 ? -18.715 -2.091 11.075 1.00 93.50 601 GLN A C 1
ATOM 4759 O O . GLN A 1 601 ? -19.225 -1.461 10.146 1.00 93.50 601 GLN A O 1
ATOM 4764 N N . LEU A 1 602 ? -18.230 -3.327 10.954 1.00 95.25 602 LEU A N 1
ATOM 4765 C CA . LEU A 1 602 ? -18.267 -4.131 9.736 1.00 95.25 602 LEU A CA 1
ATOM 4766 C C . LEU A 1 602 ? -19.368 -5.192 9.827 1.00 95.25 602 LEU A C 1
ATOM 4768 O O . LEU A 1 602 ? -19.402 -6.013 10.744 1.00 95.25 602 LEU A O 1
ATOM 4772 N N . TYR A 1 603 ? -20.237 -5.183 8.825 1.00 93.62 603 TYR A N 1
ATOM 4773 C CA . TYR A 1 603 ? -21.334 -6.120 8.647 1.00 93.62 603 TYR A CA 1
ATOM 4774 C C . TYR A 1 603 ? -21.083 -6.975 7.408 1.00 93.62 603 TYR A C 1
ATOM 4776 O O . TYR A 1 603 ? -20.734 -6.440 6.353 1.00 93.62 603 TYR A O 1
ATOM 4784 N N . LEU A 1 604 ? -21.287 -8.282 7.537 1.00 93.19 604 LEU A N 1
ATOM 4785 C CA . LEU A 1 604 ? -21.069 -9.277 6.492 1.00 93.19 604 LEU A CA 1
ATOM 4786 C C . LEU A 1 604 ? -22.346 -10.093 6.302 1.00 93.19 604 LEU A C 1
ATOM 4788 O O . LEU A 1 604 ? -22.929 -10.580 7.276 1.00 93.19 604 LEU A O 1
ATOM 4792 N N . GLU A 1 605 ? -22.775 -10.257 5.050 1.00 90.12 605 GLU A N 1
ATOM 4793 C CA . GLU A 1 605 ? -23.941 -11.088 4.729 1.00 90.12 605 GLU A CA 1
ATOM 4794 C C . GLU A 1 605 ? -23.617 -12.590 4.792 1.00 90.12 605 GLU A C 1
ATOM 4796 O O . GLU A 1 605 ? -24.467 -13.395 5.176 1.00 90.12 605 GLU A O 1
ATOM 4801 N N . HIS A 1 606 ? -22.381 -12.967 4.459 1.00 91.69 606 HIS A N 1
ATOM 4802 C CA . HIS A 1 606 ? -21.915 -14.351 4.392 1.00 91.69 606 HIS A CA 1
ATOM 4803 C C . HIS A 1 606 ? -20.514 -14.491 4.992 1.00 91.69 606 HIS A C 1
ATOM 4805 O O . HIS A 1 606 ? -19.772 -13.512 5.084 1.00 91.69 606 HIS A O 1
ATOM 4811 N N . ASP A 1 607 ? -20.147 -15.719 5.356 1.00 95.31 607 ASP A N 1
ATOM 4812 C CA . ASP A 1 607 ? -18.778 -16.066 5.730 1.00 95.31 607 ASP A CA 1
ATOM 4813 C C . ASP A 1 607 ? -17.855 -15.812 4.533 1.00 95.31 607 ASP A C 1
ATOM 4815 O O . ASP A 1 607 ? -18.075 -16.338 3.438 1.00 95.31 607 ASP A O 1
ATOM 4819 N N . CYS A 1 608 ? -16.825 -14.989 4.714 1.00 93.81 608 CYS A N 1
ATOM 4820 C CA . CYS A 1 608 ? -15.959 -14.596 3.612 1.00 93.81 608 CYS A CA 1
ATOM 4821 C C . CYS A 1 608 ? -14.565 -14.175 4.075 1.00 93.81 608 CYS A C 1
ATOM 4823 O O . CYS A 1 608 ? -14.352 -13.784 5.225 1.00 93.81 608 CYS A O 1
ATOM 4825 N N . LYS A 1 609 ? -13.625 -14.206 3.128 1.00 93.00 609 LYS A N 1
ATOM 4826 C CA . LYS A 1 609 ? -12.310 -13.597 3.291 1.00 93.00 609 LYS A CA 1
ATOM 4827 C C . LYS A 1 609 ? -12.448 -12.075 3.283 1.00 93.00 609 LYS A C 1
ATOM 4829 O O . LYS A 1 609 ? -13.130 -11.514 2.418 1.00 93.00 609 LYS A O 1
ATOM 4834 N N . VAL A 1 610 ? -11.798 -11.430 4.243 1.00 95.44 610 VAL A N 1
ATOM 4835 C CA . VAL A 1 610 ? -11.796 -9.982 4.434 1.00 95.44 610 VAL A CA 1
ATOM 4836 C C . VAL A 1 610 ? -10.361 -9.487 4.515 1.00 95.44 610 VAL A C 1
ATOM 4838 O O . VAL A 1 610 ? -9.545 -10.046 5.245 1.00 95.44 610 VAL A O 1
ATOM 4841 N N . PHE A 1 611 ? -10.072 -8.411 3.793 1.00 95.88 611 PHE A N 1
ATOM 4842 C CA . PHE A 1 611 ? -8.837 -7.658 3.959 1.00 95.88 611 PHE A CA 1
ATOM 4843 C C . PHE A 1 611 ? -9.153 -6.284 4.528 1.00 95.88 611 PHE A C 1
ATOM 4845 O O . PHE A 1 611 ? -10.030 -5.590 4.009 1.00 95.88 611 PHE A O 1
ATOM 4852 N N . VAL A 1 612 ? -8.429 -5.885 5.568 1.00 96.56 612 VAL A N 1
ATOM 4853 C CA . VAL A 1 612 ? -8.498 -4.536 6.131 1.00 96.56 612 VAL A CA 1
ATOM 4854 C C . VAL A 1 612 ? -7.118 -3.904 6.030 1.00 96.56 612 VAL A C 1
ATOM 4856 O O . VAL A 1 612 ? -6.201 -4.344 6.711 1.00 96.56 612 VAL A O 1
ATOM 4859 N N . GLU A 1 613 ? -6.954 -2.887 5.191 1.00 95.62 613 GLU A N 1
ATOM 4860 C CA . GLU A 1 613 ? -5.743 -2.062 5.150 1.00 95.62 613 GLU A CA 1
ATOM 4861 C C . GLU A 1 613 ? -5.956 -0.820 6.006 1.00 95.62 613 GLU A C 1
ATOM 4863 O O . GLU A 1 613 ? -6.977 -0.150 5.876 1.00 95.62 613 GLU A O 1
ATOM 4868 N N . LEU A 1 614 ? -4.977 -0.474 6.833 1.00 95.94 614 LEU A N 1
ATOM 4869 C CA . LEU A 1 614 ? -4.870 0.850 7.429 1.00 95.94 614 LEU A CA 1
ATOM 4870 C C . LEU A 1 614 ? -3.587 1.509 6.940 1.00 95.94 614 LEU A C 1
ATOM 4872 O O . LEU A 1 614 ? -2.503 0.934 7.051 1.00 95.94 614 LEU A O 1
ATOM 4876 N N . ARG A 1 615 ? -3.716 2.724 6.416 1.00 93.00 615 ARG A N 1
ATOM 4877 C CA . ARG A 1 615 ? -2.651 3.446 5.729 1.00 93.00 615 ARG A CA 1
ATOM 4878 C C . ARG A 1 615 ? -2.552 4.886 6.213 1.00 93.00 615 ARG A C 1
ATOM 4880 O O . ARG A 1 615 ? -3.558 5.582 6.331 1.00 93.00 615 ARG A O 1
ATOM 4887 N N . GLN A 1 616 ? -1.325 5.343 6.424 1.00 91.06 616 GLN A N 1
ATOM 4888 C CA . GLN A 1 616 ? -0.977 6.744 6.668 1.00 91.06 616 GLN A CA 1
ATOM 4889 C C . GLN A 1 616 ? -0.468 7.418 5.370 1.00 91.06 616 GLN A C 1
ATOM 4891 O O . GLN A 1 616 ? -0.073 6.722 4.425 1.00 91.06 616 GLN A O 1
ATOM 4896 N N . PRO A 1 617 ? -0.510 8.761 5.266 1.00 86.62 617 PRO A N 1
ATOM 4897 C CA . PRO A 1 617 ? 0.032 9.506 4.131 1.00 86.62 617 PRO A CA 1
ATOM 4898 C C . PRO A 1 617 ? 1.499 9.177 3.836 1.00 86.62 617 PRO A C 1
ATOM 4900 O O . PRO A 1 617 ? 2.281 8.910 4.750 1.00 86.62 617 PRO A O 1
ATOM 4903 N N . SER A 1 618 ? 1.882 9.248 2.557 1.00 85.19 618 SER A N 1
ATOM 4904 C CA . SER A 1 618 ? 3.275 9.039 2.151 1.00 85.19 618 SER A CA 1
ATOM 4905 C C . SER A 1 618 ? 4.193 10.109 2.747 1.00 85.19 618 SER A C 1
ATOM 4907 O O . SER A 1 618 ? 3.889 11.303 2.700 1.00 85.19 618 SER A O 1
ATOM 4909 N N . ARG A 1 619 ? 5.338 9.678 3.284 1.00 85.69 619 ARG A N 1
ATOM 4910 C CA . ARG A 1 619 ? 6.364 10.554 3.869 1.00 85.69 619 ARG A CA 1
ATOM 4911 C C . ARG A 1 619 ? 7.450 10.989 2.881 1.00 85.69 619 ARG A C 1
ATOM 4913 O O . ARG A 1 619 ? 8.112 11.991 3.136 1.00 85.69 619 ARG A O 1
ATOM 4920 N N . ARG A 1 620 ? 7.589 10.320 1.732 1.00 84.19 620 ARG A N 1
ATOM 4921 C CA . ARG A 1 620 ? 8.618 10.651 0.727 1.00 84.19 620 ARG A CA 1
ATOM 4922 C C . ARG A 1 620 ? 8.531 12.089 0.206 1.00 84.19 620 ARG A C 1
ATOM 4924 O O . ARG A 1 620 ? 9.557 12.761 0.223 1.00 84.19 620 ARG A O 1
ATOM 4931 N N . PRO A 1 621 ? 7.336 12.648 -0.096 1.00 81.50 621 PRO A N 1
ATOM 4932 C CA . PRO A 1 621 ? 7.221 14.054 -0.498 1.00 81.50 621 PRO A CA 1
ATOM 4933 C C . PRO A 1 621 ? 7.636 15.069 0.583 1.00 81.50 621 PRO A C 1
ATOM 4935 O O . PRO A 1 621 ? 7.687 16.267 0.315 1.00 81.50 621 PRO A O 1
ATOM 4938 N N . LEU A 1 622 ? 7.881 14.612 1.816 1.00 81.69 622 LEU A N 1
ATOM 4939 C CA . LEU A 1 622 ? 8.401 15.402 2.932 1.00 81.69 622 LEU A CA 1
ATOM 4940 C C . LEU A 1 622 ? 9.917 15.226 3.139 1.00 81.69 622 LEU A C 1
ATOM 4942 O O . LEU A 1 622 ? 10.439 15.760 4.116 1.00 81.69 622 LEU A O 1
ATOM 4946 N N . GLY A 1 623 ? 10.607 14.469 2.278 1.00 81.31 623 GLY A N 1
ATOM 4947 C CA . GLY A 1 623 ? 12.032 14.156 2.427 1.00 81.31 623 GLY A CA 1
ATOM 4948 C C . GLY A 1 623 ? 12.316 13.223 3.607 1.00 81.31 623 GLY A C 1
ATOM 4949 O O . GLY A 1 623 ? 13.355 13.341 4.251 1.00 81.31 623 GLY A O 1
ATOM 4950 N N . LYS A 1 624 ? 11.356 12.354 3.953 1.00 84.06 624 LYS A N 1
ATOM 4951 C CA . LYS A 1 624 ? 11.451 11.404 5.068 1.00 84.06 624 LYS A CA 1
ATOM 4952 C C . LYS A 1 624 ? 11.283 9.971 4.572 1.00 84.06 624 LYS A C 1
ATOM 4954 O O . LYS A 1 624 ? 10.274 9.660 3.939 1.00 84.06 624 LYS A O 1
ATOM 4959 N N . ASP A 1 625 ? 12.200 9.100 4.985 1.00 80.50 625 ASP A N 1
ATOM 4960 C CA . ASP A 1 625 ? 12.266 7.716 4.488 1.00 80.50 625 ASP A CA 1
ATOM 4961 C C . ASP A 1 625 ? 11.663 6.693 5.463 1.00 80.50 625 ASP A C 1
ATOM 4963 O O . ASP A 1 625 ? 11.439 5.543 5.100 1.00 80.50 625 ASP A O 1
ATOM 4967 N N . THR A 1 626 ? 11.360 7.099 6.704 1.00 86.75 626 THR A N 1
ATOM 4968 C CA . THR A 1 626 ? 10.887 6.190 7.761 1.00 86.75 626 THR A CA 1
ATOM 4969 C C . THR A 1 626 ? 9.588 6.640 8.434 1.00 86.75 626 THR A C 1
ATOM 4971 O O . THR A 1 626 ? 9.258 7.832 8.548 1.00 86.75 626 THR A O 1
ATOM 4974 N N . TYR A 1 627 ? 8.835 5.651 8.925 1.00 91.00 627 TYR A N 1
ATOM 4975 C CA . TYR A 1 627 ? 7.593 5.843 9.670 1.00 91.00 627 TYR A CA 1
ATOM 4976 C C . TYR A 1 627 ? 7.813 5.670 11.181 1.00 91.00 627 TYR A C 1
ATOM 4978 O O . TYR A 1 627 ? 7.796 4.568 11.715 1.00 91.00 627 TYR A O 1
ATOM 4986 N N . GLU A 1 628 ? 7.984 6.787 11.888 1.00 91.19 628 GLU A N 1
ATOM 4987 C CA . GLU A 1 628 ? 8.181 6.835 13.350 1.00 91.19 628 GLU A CA 1
ATOM 4988 C C . GLU A 1 628 ? 7.022 6.218 14.147 1.00 91.19 628 GLU A C 1
ATOM 4990 O O . GLU A 1 628 ? 7.248 5.613 15.190 1.00 91.19 628 GLU A O 1
ATOM 4995 N N . VAL A 1 629 ? 5.787 6.346 13.651 1.00 94.12 629 VAL A N 1
ATOM 4996 C CA . VAL A 1 629 ? 4.592 5.820 14.319 1.00 94.12 629 VAL A CA 1
ATOM 4997 C C . VAL A 1 629 ? 4.100 4.603 13.561 1.00 94.12 629 VAL A C 1
ATOM 4999 O O . VAL A 1 629 ? 3.870 4.665 12.348 1.00 94.12 629 VAL A O 1
ATOM 5002 N N . ALA A 1 630 ? 3.952 3.503 14.294 1.00 96.31 630 ALA A N 1
ATOM 5003 C CA . ALA A 1 630 ? 3.435 2.269 13.749 1.00 96.31 630 ALA A CA 1
ATOM 5004 C C . ALA A 1 630 ? 1.908 2.312 13.694 1.00 96.31 630 ALA A C 1
ATOM 5006 O O . ALA A 1 630 ? 1.262 2.850 14.594 1.00 96.31 630 ALA A O 1
ATOM 5007 N N . VAL A 1 631 ? 1.331 1.722 12.654 1.00 96.25 631 VAL A N 1
ATOM 5008 C CA . VAL A 1 631 ? -0.123 1.660 12.467 1.00 96.25 631 VAL A CA 1
ATOM 5009 C C . VAL A 1 631 ? -0.580 0.215 12.318 1.00 96.25 631 VAL A C 1
ATOM 5011 O O . VAL A 1 631 ? 0.174 -0.636 11.841 1.00 96.25 631 VAL A O 1
ATOM 5014 N N . ALA A 1 632 ? -1.810 -0.072 12.740 1.00 95.75 632 ALA A N 1
ATOM 5015 C CA . ALA A 1 632 ? -2.457 -1.358 12.497 1.00 95.75 632 ALA A CA 1
ATOM 5016 C C . ALA A 1 632 ? -3.985 -1.219 12.437 1.00 95.75 632 ALA A C 1
ATOM 5018 O O . ALA A 1 632 ? -4.572 -0.527 13.274 1.00 95.75 632 ALA A O 1
ATOM 5019 N N . PRO A 1 633 ? -4.657 -1.895 11.493 1.00 96.38 633 PRO A N 1
ATOM 5020 C CA . PRO A 1 633 ? -6.083 -2.133 11.619 1.00 96.38 633 PRO A CA 1
ATOM 5021 C C . PRO A 1 633 ? -6.318 -3.180 12.713 1.00 96.38 633 PRO A C 1
ATOM 5023 O O . PRO A 1 633 ? -5.697 -4.241 12.706 1.00 96.38 633 PRO A O 1
ATOM 5026 N N . VAL A 1 634 ? -7.224 -2.899 13.648 1.00 95.38 634 VAL A N 1
ATOM 5027 C CA . VAL A 1 634 ? -7.636 -3.859 14.684 1.00 95.38 634 VAL A CA 1
ATOM 5028 C C . VAL A 1 634 ? -9.042 -4.340 14.367 1.00 95.38 634 VAL A C 1
ATOM 5030 O O . VAL A 1 634 ? -9.937 -3.515 14.190 1.00 95.38 634 VAL A O 1
ATOM 5033 N N . VAL A 1 635 ? -9.243 -5.657 14.318 1.00 96.25 635 VAL A N 1
ATOM 5034 C CA . VAL A 1 635 ? -10.558 -6.269 14.092 1.00 96.25 635 VAL A CA 1
ATOM 5035 C C . VAL A 1 635 ? -10.955 -7.069 15.319 1.00 96.25 635 VAL A C 1
ATOM 5037 O O . VAL A 1 635 ? -10.250 -7.990 15.725 1.00 96.25 635 VAL A O 1
ATOM 5040 N N . VAL A 1 636 ? -12.082 -6.691 15.916 1.00 95.12 636 VAL A N 1
ATOM 5041 C CA . VAL A 1 636 ? -12.560 -7.238 17.184 1.00 95.12 636 VAL A CA 1
ATOM 5042 C C . VAL A 1 636 ? -13.915 -7.918 16.987 1.00 95.12 636 VAL A C 1
ATOM 5044 O O . VAL A 1 636 ? -14.876 -7.293 16.518 1.00 95.12 636 VAL A O 1
ATOM 5047 N N . GLY A 1 637 ? -13.988 -9.196 17.347 1.00 90.69 637 GLY A N 1
ATOM 5048 C CA . GLY A 1 637 ? -15.163 -10.060 17.262 1.00 90.69 637 GLY A CA 1
ATOM 5049 C C . GLY A 1 637 ? -15.901 -10.248 18.591 1.00 90.69 637 GLY A C 1
ATOM 5050 O O . GLY A 1 637 ? -15.463 -9.795 19.648 1.00 90.69 637 GLY A O 1
ATOM 5051 N N . GLY A 1 638 ? -17.066 -10.898 18.524 1.00 77.56 638 GLY A N 1
ATOM 5052 C CA . GLY A 1 638 ? -17.924 -11.215 19.677 1.00 77.56 638 GLY A CA 1
ATOM 5053 C C . GLY A 1 638 ? -18.996 -10.161 19.977 1.00 77.56 638 GLY A C 1
ATOM 5054 O O . GLY A 1 638 ? -18.677 -8.980 20.005 1.00 77.56 638 GLY A O 1
ATOM 5055 N N . GLU A 1 639 ? -20.247 -10.620 20.166 1.00 78.25 639 GLU A N 1
ATOM 5056 C CA . GLU A 1 639 ? -21.502 -9.941 20.589 1.00 78.25 639 GLU A CA 1
ATOM 5057 C C . GLU A 1 639 ? -21.539 -8.393 20.610 1.00 78.25 639 GLU A C 1
ATOM 5059 O O . GLU A 1 639 ? -22.083 -7.779 21.528 1.00 78.25 639 GLU A O 1
ATOM 5064 N N . ASN A 1 640 ? -20.983 -7.722 19.597 1.00 87.69 640 ASN A N 1
ATOM 5065 C CA . ASN A 1 640 ? -20.963 -6.265 19.572 1.00 87.69 640 ASN A CA 1
ATOM 5066 C C . ASN A 1 640 ? -22.373 -5.747 19.284 1.00 87.69 640 ASN A C 1
ATOM 5068 O O . ASN A 1 640 ? -23.050 -6.213 18.364 1.00 87.69 640 ASN A O 1
ATOM 5072 N N . THR A 1 641 ? -22.791 -4.728 20.028 1.00 89.00 641 THR A N 1
ATOM 5073 C CA . THR A 1 641 ? -24.084 -4.079 19.815 1.00 89.00 641 THR A CA 1
ATOM 5074 C C . THR A 1 641 ? -24.006 -3.109 18.628 1.00 89.00 641 THR A C 1
ATOM 5076 O O . THR A 1 641 ? -23.096 -2.271 18.581 1.00 89.00 641 THR A O 1
ATOM 5079 N N . PRO A 1 642 ? -24.957 -3.149 17.677 1.00 90.19 642 PRO A N 1
ATOM 5080 C CA . PRO A 1 642 ? -25.044 -2.160 16.605 1.00 90.19 642 PRO A CA 1
ATOM 5081 C C . PRO A 1 642 ? -25.031 -0.714 17.119 1.00 90.19 642 PRO A C 1
ATOM 5083 O O . PRO A 1 642 ? -25.647 -0.397 18.134 1.00 90.19 642 PRO A O 1
ATOM 5086 N N . ASP A 1 643 ? -24.327 0.162 16.400 1.00 86.50 643 ASP A N 1
ATOM 5087 C CA . ASP A 1 643 ? -24.207 1.601 16.667 1.00 86.50 643 ASP A CA 1
ATOM 5088 C C . ASP A 1 643 ? -23.595 1.969 18.049 1.00 86.50 643 ASP A C 1
ATOM 5090 O O . ASP A 1 643 ? -23.658 3.127 18.468 1.00 86.50 643 ASP A O 1
ATOM 5094 N N . GLN A 1 644 ? -22.947 1.023 18.748 1.00 87.81 644 GLN A N 1
ATOM 5095 C CA . GLN A 1 644 ? -22.215 1.256 20.002 1.00 87.81 644 GLN A CA 1
ATOM 5096 C C . GLN A 1 644 ? -20.708 1.023 19.844 1.00 87.81 644 GLN A C 1
ATOM 5098 O O . GLN A 1 644 ? -20.279 0.120 19.129 1.00 87.81 644 GLN A O 1
ATOM 5103 N N . ARG A 1 645 ? -19.898 1.840 20.535 1.00 89.25 645 ARG A N 1
ATOM 5104 C CA . ARG A 1 645 ? -18.435 1.678 20.588 1.00 89.25 645 ARG A CA 1
ATOM 5105 C C . ARG A 1 645 ? -18.054 0.540 21.513 1.00 89.25 645 ARG A C 1
ATOM 5107 O O . ARG A 1 645 ? -18.620 0.388 22.597 1.00 89.25 645 ARG A O 1
ATOM 5114 N N . ARG A 1 646 ? -16.987 -0.161 21.152 1.00 89.06 646 ARG A N 1
ATOM 5115 C CA . ARG A 1 646 ? -16.350 -1.116 22.044 1.00 89.06 646 ARG A CA 1
ATOM 5116 C C . ARG A 1 646 ? -15.382 -0.397 22.977 1.00 89.06 646 ARG A C 1
ATOM 5118 O O . ARG A 1 646 ? -14.351 0.123 22.550 1.00 89.06 646 ARG A O 1
ATOM 5125 N N . VAL A 1 647 ? -15.734 -0.360 24.263 1.00 88.56 647 VAL A N 1
ATOM 5126 C CA . VAL A 1 647 ? -14.944 0.326 25.304 1.00 88.56 647 VAL A CA 1
ATOM 5127 C C . VAL A 1 647 ? -13.856 -0.575 25.894 1.00 88.56 647 VAL A C 1
ATOM 5129 O O . VAL A 1 647 ? -12.812 -0.089 26.311 1.00 88.56 647 VAL A O 1
ATOM 5132 N N . ARG A 1 648 ? -14.069 -1.893 25.933 1.00 86.31 648 ARG A N 1
ATOM 5133 C CA . ARG A 1 648 ? -13.055 -2.860 26.371 1.00 86.31 648 ARG A CA 1
ATOM 5134 C C . ARG A 1 648 ? -12.696 -3.779 25.218 1.00 86.31 648 ARG A C 1
ATOM 5136 O O . ARG A 1 648 ? -13.572 -4.432 24.657 1.00 86.31 648 ARG A O 1
ATOM 5143 N N . VAL A 1 649 ? -11.412 -3.803 24.891 1.00 86.12 649 VAL A N 1
ATOM 5144 C CA . VAL A 1 649 ? -10.827 -4.694 23.893 1.00 86.12 649 VAL A CA 1
ATOM 5145 C C . VAL A 1 649 ? -9.803 -5.546 24.625 1.00 86.12 649 VAL A C 1
ATOM 5147 O O . VAL A 1 649 ? -8.832 -5.012 25.162 1.00 86.12 649 VAL A O 1
ATOM 5150 N N . GLN A 1 650 ? -10.064 -6.844 24.716 1.00 84.50 650 GLN A N 1
ATOM 5151 C CA . GLN A 1 650 ? -9.143 -7.835 25.260 1.00 84.50 650 GLN A CA 1
ATOM 5152 C C . GLN A 1 650 ? -8.473 -8.604 24.120 1.00 84.50 650 GLN A C 1
ATOM 5154 O O . GLN A 1 650 ? -8.974 -8.623 23.001 1.00 84.50 650 GLN A O 1
ATOM 5159 N N . GLN A 1 651 ? -7.347 -9.260 24.405 1.00 84.25 651 GLN A N 1
ATOM 5160 C CA . GLN A 1 651 ? -6.620 -10.036 23.395 1.00 84.25 651 GLN A CA 1
ATOM 5161 C C . GLN A 1 651 ? -7.479 -11.166 22.800 1.00 84.25 651 GLN A C 1
ATOM 5163 O O . GLN A 1 651 ? -7.423 -11.413 21.604 1.00 84.25 651 GLN A O 1
ATOM 5168 N N . GLU A 1 652 ? -8.294 -11.818 23.633 1.00 88.00 652 GLU A N 1
ATOM 5169 C CA . GLU A 1 652 ? -9.224 -12.889 23.240 1.00 88.00 652 GLU A CA 1
ATOM 5170 C C . GLU A 1 652 ? -10.359 -12.423 22.319 1.00 88.00 652 GLU A C 1
ATOM 5172 O O . GLU A 1 652 ? -11.007 -13.243 21.677 1.00 88.00 652 GLU A O 1
ATOM 5177 N N . ASP A 1 653 ? -10.584 -11.111 22.245 1.00 90.62 653 ASP A N 1
ATOM 5178 C CA . ASP A 1 653 ? -11.617 -10.526 21.402 1.00 90.62 653 ASP A CA 1
ATOM 5179 C C . ASP A 1 653 ? -11.139 -10.284 19.961 1.00 90.62 653 ASP A C 1
ATOM 5181 O O . ASP A 1 653 ? -11.939 -9.930 19.095 1.00 90.62 653 ASP A O 1
ATOM 5185 N N . LEU A 1 654 ? -9.834 -10.381 19.701 1.00 92.50 654 LEU A N 1
ATOM 5186 C CA . LEU A 1 654 ? -9.255 -10.082 18.396 1.00 92.50 654 LEU A CA 1
ATOM 5187 C C . LEU A 1 654 ? -9.454 -11.264 17.438 1.00 92.50 654 LEU A C 1
ATOM 5189 O O . LEU A 1 654 ? -9.142 -12.401 17.774 1.00 92.50 654 LEU A O 1
ATOM 5193 N N . GLU A 1 655 ? -9.920 -10.993 16.217 1.00 92.81 655 GLU A N 1
ATOM 5194 C CA . GLU A 1 655 ? -10.086 -12.020 15.165 1.00 92.81 655 GLU A CA 1
ATOM 5195 C C . GLU A 1 655 ? -8.764 -12.366 14.447 1.00 92.81 655 GLU A C 1
ATOM 5197 O O . GLU A 1 655 ? -8.725 -13.234 13.579 1.00 92.81 655 GLU A O 1
ATOM 5202 N N . GLY A 1 656 ? -7.670 -11.684 14.791 1.00 86.81 656 GLY A N 1
ATOM 5203 C CA . GLY A 1 656 ? -6.335 -11.921 14.252 1.00 86.81 656 GLY A CA 1
ATOM 5204 C C . GLY A 1 656 ? -5.259 -11.217 15.074 1.00 86.81 656 GLY A C 1
ATOM 5205 O O . GLY A 1 656 ? -5.556 -10.512 16.042 1.00 86.81 656 GLY A O 1
ATOM 5206 N N . ASP A 1 657 ? -4.001 -11.390 14.678 1.00 85.19 657 ASP A N 1
ATOM 5207 C CA . ASP A 1 657 ? -2.872 -10.835 15.421 1.00 85.19 657 ASP A CA 1
ATOM 5208 C C . ASP A 1 657 ? -2.777 -9.311 15.289 1.00 85.19 657 ASP A C 1
ATOM 5210 O O . ASP A 1 657 ? -2.795 -8.742 14.191 1.00 85.19 657 ASP A O 1
ATOM 5214 N N . LEU A 1 658 ? -2.598 -8.635 16.426 1.00 88.94 658 LEU A N 1
ATOM 5215 C CA . LEU A 1 658 ? -2.284 -7.212 16.454 1.00 88.94 658 LEU A CA 1
ATOM 5216 C C . LEU A 1 658 ? -0.807 -6.993 16.113 1.00 88.94 658 LEU A C 1
ATOM 5218 O O . LEU A 1 658 ? 0.053 -6.963 16.991 1.00 88.94 658 LEU A O 1
ATOM 5222 N N . VAL A 1 659 ? -0.524 -6.807 14.826 1.00 89.75 659 VAL A N 1
ATOM 5223 C CA . VAL A 1 659 ? 0.830 -6.535 14.328 1.00 89.75 659 VAL A CA 1
ATOM 5224 C C . VAL A 1 659 ? 0.951 -5.072 13.923 1.00 89.75 659 VAL A C 1
ATOM 5226 O O . VAL A 1 659 ? 0.503 -4.674 12.848 1.00 89.75 659 VAL A O 1
ATOM 5229 N N . LEU A 1 660 ? 1.570 -4.274 14.792 1.00 91.94 660 LEU A N 1
ATOM 5230 C CA . LEU A 1 660 ? 1.934 -2.886 14.514 1.00 91.94 660 LEU A CA 1
ATOM 5231 C C . LEU A 1 660 ? 3.105 -2.834 13.529 1.00 91.94 660 LEU A C 1
ATOM 5233 O O . LEU A 1 660 ? 4.107 -3.515 13.728 1.00 91.94 660 LEU A O 1
ATOM 5237 N N . ALA A 1 661 ? 2.999 -1.997 12.495 1.00 91.31 661 ALA A N 1
ATOM 5238 C CA . ALA A 1 661 ? 4.064 -1.822 11.511 1.00 91.31 661 ALA A CA 1
ATOM 5239 C C . ALA A 1 661 ? 4.507 -0.361 11.399 1.00 91.31 661 ALA A C 1
ATOM 5241 O O . ALA A 1 661 ? 3.686 0.523 11.148 1.00 91.31 661 ALA A O 1
ATOM 5242 N N . HIS A 1 662 ? 5.816 -0.125 11.521 1.00 93.25 662 HIS A N 1
ATOM 5243 C CA . HIS A 1 662 ? 6.485 1.140 11.193 1.00 93.25 662 HIS A CA 1
ATOM 5244 C C . HIS A 1 662 ? 6.603 1.313 9.669 1.00 93.25 662 HIS A C 1
ATOM 5246 O O . HIS A 1 662 ? 7.692 1.402 9.111 1.00 93.25 662 HIS A O 1
ATOM 5252 N N . ALA A 1 663 ? 5.460 1.326 8.987 1.00 91.25 663 ALA A N 1
ATOM 5253 C CA . ALA A 1 663 ? 5.357 1.357 7.532 1.00 91.25 663 ALA A CA 1
ATOM 5254 C C . ALA A 1 663 ? 4.215 2.273 7.079 1.00 91.25 663 ALA A C 1
ATOM 5256 O O . ALA A 1 663 ? 3.397 2.724 7.889 1.00 91.25 663 ALA A O 1
ATOM 5257 N N . ARG A 1 664 ? 4.130 2.531 5.769 1.00 91.75 664 ARG A N 1
ATOM 5258 C CA . ARG A 1 664 ? 3.054 3.338 5.182 1.00 91.75 664 ARG A CA 1
ATOM 5259 C C . ARG A 1 664 ? 1.681 2.724 5.425 1.00 91.75 664 ARG A C 1
ATOM 5261 O O . ARG A 1 664 ? 0.738 3.451 5.739 1.00 91.75 664 ARG A O 1
ATOM 5268 N N . SER A 1 665 ? 1.562 1.409 5.279 1.00 92.75 665 SER A N 1
ATOM 5269 C CA . SER A 1 665 ? 0.332 0.684 5.570 1.00 92.75 665 SER A CA 1
ATOM 5270 C C . SER A 1 665 ? 0.578 -0.672 6.218 1.00 92.75 665 SER A C 1
ATOM 5272 O O . SER A 1 665 ? 1.669 -1.245 6.152 1.00 92.75 665 SER A O 1
ATOM 5274 N N . ARG A 1 666 ? -0.475 -1.183 6.859 1.00 94.56 666 ARG A N 1
ATOM 5275 C CA . ARG A 1 666 ? -0.566 -2.551 7.361 1.00 94.56 666 ARG A CA 1
ATOM 5276 C C . ARG A 1 666 ? -1.899 -3.154 6.945 1.00 94.56 666 ARG A C 1
ATOM 5278 O O . ARG A 1 666 ? -2.931 -2.494 7.049 1.00 94.56 666 ARG A O 1
ATOM 5285 N N . VAL A 1 667 ? -1.866 -4.414 6.522 1.00 95.06 667 VAL A N 1
ATOM 5286 C CA . VAL A 1 667 ? -3.049 -5.177 6.122 1.00 95.06 667 VAL A CA 1
ATOM 5287 C C . VAL A 1 667 ? -3.296 -6.309 7.114 1.00 95.06 667 VAL A C 1
ATOM 5289 O O . VAL A 1 667 ? -2.369 -7.044 7.454 1.00 95.06 667 VAL A O 1
ATOM 5292 N N . ALA A 1 668 ? -4.542 -6.445 7.563 1.00 94.81 668 ALA A N 1
ATOM 5293 C CA . ALA A 1 668 ? -5.057 -7.630 8.235 1.00 94.81 668 ALA A CA 1
ATOM 5294 C C . ALA A 1 668 ? -5.821 -8.491 7.220 1.00 94.81 668 ALA A C 1
ATOM 5296 O O . ALA A 1 668 ? -6.751 -8.011 6.570 1.00 94.81 668 ALA A O 1
ATOM 5297 N N . GLU A 1 669 ? -5.420 -9.753 7.086 1.00 93.69 669 GLU A N 1
ATOM 5298 C CA . GLU A 1 669 ? -6.067 -10.767 6.250 1.00 93.69 669 GLU A CA 1
ATOM 5299 C C . GLU A 1 669 ? -6.811 -11.746 7.161 1.00 93.69 669 GLU A C 1
ATOM 5301 O O . GLU A 1 669 ? -6.199 -12.379 8.018 1.00 93.69 669 GLU A O 1
ATOM 5306 N N . LEU A 1 670 ? -8.133 -11.833 7.011 1.00 94.25 670 LEU A N 1
ATOM 5307 C CA . LEU A 1 670 ? -9.010 -12.509 7.965 1.00 94.25 670 LEU A CA 1
ATOM 5308 C C . LEU A 1 670 ? -10.038 -13.383 7.246 1.00 94.25 670 LEU A C 1
ATOM 5310 O O . LEU A 1 670 ? -10.537 -13.028 6.177 1.00 94.25 670 LEU A O 1
ATOM 5314 N N . GLN A 1 671 ? -10.413 -14.496 7.869 1.00 94.44 671 GLN A N 1
ATOM 5315 C CA . GLN A 1 671 ? -11.576 -15.287 7.477 1.00 94.44 671 GLN A CA 1
ATOM 5316 C C . GLN A 1 671 ? -12.682 -15.047 8.505 1.00 94.44 671 GLN A C 1
ATOM 5318 O O . GLN A 1 671 ? -12.612 -15.553 9.620 1.00 94.44 671 GLN A O 1
ATOM 5323 N N . LEU A 1 672 ? -13.693 -14.259 8.136 1.00 95.56 672 LEU A N 1
ATOM 5324 C CA . LEU A 1 672 ? -14.735 -13.803 9.058 1.00 95.56 672 LEU A CA 1
ATOM 5325 C C . LEU A 1 672 ? -16.080 -14.467 8.758 1.00 95.56 672 LEU A C 1
ATOM 5327 O O . LEU A 1 672 ? -16.349 -14.873 7.624 1.00 95.56 672 LEU A O 1
ATOM 5331 N N . ARG A 1 673 ? -16.928 -14.573 9.786 1.00 94.88 673 ARG A N 1
ATOM 5332 C CA . ARG A 1 673 ? -18.273 -15.154 9.690 1.00 94.88 673 ARG A CA 1
ATOM 5333 C C . ARG A 1 673 ? -19.326 -14.087 9.403 1.00 94.88 673 ARG A C 1
ATOM 5335 O O . ARG A 1 673 ? -19.122 -12.906 9.672 1.00 94.88 673 ARG A O 1
ATOM 5342 N N . ALA A 1 674 ? -20.473 -14.504 8.884 1.00 94.19 674 ALA A N 1
ATOM 5343 C CA . ALA A 1 674 ? -21.621 -13.637 8.680 1.00 94.19 674 ALA A CA 1
ATOM 5344 C C . ALA A 1 674 ? -22.080 -13.009 10.004 1.00 94.19 674 ALA A C 1
ATOM 5346 O O . ALA A 1 674 ? -22.206 -13.688 11.023 1.00 94.19 674 ALA A O 1
ATOM 5347 N N . THR A 1 675 ? -22.388 -11.714 9.971 1.00 93.25 675 THR A N 1
ATOM 5348 C CA . THR A 1 675 ? -22.851 -10.954 11.146 1.00 93.25 675 THR A CA 1
ATOM 5349 C C . THR A 1 675 ? -24.289 -10.467 11.018 1.00 93.25 675 THR A C 1
ATOM 5351 O O . THR A 1 675 ? -24.842 -9.927 11.974 1.00 93.25 675 THR A O 1
ATOM 5354 N N . GLY A 1 676 ? -24.909 -10.673 9.849 1.00 89.00 676 GLY A N 1
ATOM 5355 C CA . GLY A 1 676 ? -26.203 -10.102 9.494 1.00 89.00 676 GLY A CA 1
ATOM 5356 C C . GLY A 1 676 ? -26.072 -8.636 9.079 1.00 89.00 676 GLY A C 1
ATOM 5357 O O . GLY A 1 676 ? -25.249 -7.895 9.602 1.00 89.00 676 GLY A O 1
ATOM 5358 N N . MET A 1 677 ? -26.879 -8.197 8.113 1.00 88.62 677 MET A N 1
ATOM 5359 C CA . MET A 1 677 ? -26.808 -6.821 7.607 1.00 88.62 677 MET A CA 1
ATOM 5360 C C . MET A 1 677 ? -27.417 -5.798 8.588 1.00 88.62 677 MET A C 1
ATOM 5362 O O . MET A 1 677 ? -28.272 -6.158 9.405 1.00 88.62 677 MET A O 1
ATOM 5366 N N . PRO A 1 678 ? -27.018 -4.509 8.512 1.00 85.31 678 PRO A N 1
ATOM 5367 C CA . PRO A 1 678 ? -27.529 -3.471 9.404 1.00 85.31 678 PRO A CA 1
ATOM 5368 C C . PRO A 1 678 ? -29.062 -3.404 9.416 1.00 85.31 678 PRO A C 1
ATOM 5370 O O . PRO A 1 678 ? -29.696 -3.386 8.363 1.00 85.31 678 PRO A O 1
ATOM 5373 N N . GLY A 1 679 ? -29.653 -3.316 10.611 1.00 82.75 679 GLY A N 1
ATOM 5374 C CA . GLY A 1 679 ? -31.108 -3.248 10.806 1.00 82.75 679 GLY A CA 1
ATOM 5375 C C . GLY A 1 679 ? -31.799 -4.603 10.991 1.00 82.75 679 GLY A C 1
ATOM 5376 O O . GLY A 1 679 ? -32.959 -4.627 11.402 1.00 82.75 679 GLY A O 1
ATOM 5377 N N . ASN A 1 680 ? -31.104 -5.721 10.763 1.00 86.06 680 ASN A N 1
ATOM 5378 C CA . ASN A 1 680 ? -31.642 -7.046 11.063 1.00 86.06 680 ASN A CA 1
ATOM 5379 C C . ASN A 1 680 ? -31.617 -7.325 12.581 1.00 86.06 680 ASN A C 1
ATOM 5381 O O . ASN A 1 680 ? -30.606 -7.052 13.236 1.00 86.06 680 ASN A O 1
ATOM 5385 N N . PRO A 1 681 ? -32.690 -7.901 13.160 1.00 84.25 681 PRO A N 1
ATOM 5386 C CA . PRO A 1 681 ? -32.685 -8.342 14.552 1.00 84.25 681 PRO A CA 1
ATOM 5387 C C . PRO A 1 681 ? -31.576 -9.373 14.796 1.00 84.25 681 PRO A C 1
ATOM 5389 O O . PRO A 1 681 ? -31.490 -10.364 14.075 1.00 84.25 681 PRO A O 1
ATOM 5392 N N . GLY A 1 682 ? -30.745 -9.142 15.814 1.00 85.56 682 GLY A N 1
ATOM 5393 C CA . GLY A 1 682 ? -29.636 -10.035 16.166 1.00 85.56 682 GLY A CA 1
ATOM 5394 C C . GLY A 1 682 ? -28.347 -9.826 15.366 1.00 85.56 682 GLY A C 1
ATOM 5395 O O . GLY A 1 682 ? -27.446 -10.644 15.494 1.00 85.56 682 GLY A O 1
ATOM 5396 N N . ALA A 1 683 ? -28.236 -8.761 14.562 1.00 89.19 683 ALA A N 1
ATOM 5397 C CA . ALA A 1 683 ? -26.975 -8.436 13.900 1.00 89.19 683 ALA A CA 1
ATOM 5398 C C . ALA A 1 683 ? -25.879 -8.088 14.926 1.00 89.19 683 ALA A C 1
ATOM 5400 O O . ALA A 1 683 ? -26.084 -7.222 15.780 1.00 89.19 683 ALA A O 1
ATOM 5401 N N . THR A 1 684 ? -24.717 -8.730 14.811 1.00 93.44 684 THR A N 1
ATOM 5402 C CA . THR A 1 684 ? -23.566 -8.559 15.716 1.00 93.44 684 THR A CA 1
ATOM 5403 C C . THR A 1 684 ? -22.323 -8.185 14.905 1.00 93.44 684 THR A C 1
ATOM 5405 O O . THR A 1 684 ? -21.553 -9.074 14.533 1.00 93.44 684 THR A O 1
ATOM 5408 N N . PRO A 1 685 ? -22.133 -6.903 14.543 1.00 95.12 685 PRO A N 1
ATOM 5409 C CA . PRO A 1 685 ? -21.033 -6.488 13.673 1.00 95.12 685 PRO A CA 1
ATOM 5410 C C . PRO A 1 685 ? -19.654 -6.766 14.276 1.00 95.12 685 PRO A C 1
ATOM 5412 O O . PRO A 1 685 ? -19.486 -6.821 15.491 1.00 95.12 685 PRO A O 1
ATOM 5415 N N . TYR A 1 686 ? -18.632 -6.831 13.431 1.00 96.69 686 TYR A N 1
ATOM 5416 C CA . TYR A 1 686 ? -17.247 -6.710 13.884 1.00 96.69 686 TYR A CA 1
ATOM 5417 C C . TYR A 1 686 ? -16.918 -5.250 14.196 1.00 96.69 686 TYR A C 1
ATOM 5419 O O . TYR A 1 686 ? -17.395 -4.345 13.505 1.00 96.69 686 TYR A O 1
ATOM 5427 N N . GLN A 1 687 ? -16.071 -5.007 15.196 1.00 95.31 687 GLN A N 1
ATOM 5428 C CA . GLN A 1 687 ? -15.540 -3.676 15.476 1.00 95.31 687 GLN A CA 1
ATOM 5429 C C . GLN A 1 687 ? -14.171 -3.518 14.808 1.00 95.31 687 GLN A C 1
ATOM 5431 O O . GLN A 1 687 ? -13.238 -4.252 15.110 1.00 95.31 687 GLN A O 1
ATOM 5436 N N . LEU A 1 688 ? -14.047 -2.538 13.921 1.00 95.56 688 LEU A N 1
ATOM 5437 C CA . LEU A 1 688 ? -12.788 -2.101 13.329 1.00 95.56 688 LEU A CA 1
ATOM 5438 C C . LEU A 1 688 ? -12.263 -0.887 14.096 1.00 95.56 688 LEU A C 1
ATOM 5440 O O . LEU A 1 688 ? -13.027 0.049 14.341 1.00 95.56 688 LEU A O 1
ATOM 5444 N N . LEU A 1 689 ? -10.978 -0.875 14.442 1.00 94.50 689 LEU A N 1
ATOM 5445 C CA . LEU A 1 689 ? -10.304 0.292 15.007 1.00 94.50 689 LEU A CA 1
ATOM 5446 C C . LEU A 1 689 ? -9.122 0.687 14.121 1.00 94.50 689 LEU A C 1
ATOM 5448 O O . LEU A 1 689 ? -8.317 -0.160 13.731 1.00 94.50 689 LEU A O 1
ATOM 5452 N N . ALA A 1 690 ? -9.001 1.985 13.848 1.00 95.19 690 ALA A N 1
ATOM 5453 C CA . ALA A 1 690 ? -7.816 2.553 13.219 1.00 95.19 690 ALA A CA 1
ATOM 5454 C C . ALA A 1 690 ? -6.810 2.933 14.310 1.00 95.19 690 ALA A C 1
ATOM 5456 O O . ALA A 1 690 ? -6.998 3.937 14.999 1.00 95.19 690 ALA A O 1
ATOM 5457 N N . LEU A 1 691 ? -5.763 2.127 14.492 1.00 95.31 691 LEU A N 1
ATOM 5458 C CA . LEU A 1 691 ? -4.799 2.309 15.573 1.00 95.31 691 LEU A CA 1
ATOM 5459 C C . LEU A 1 691 ? -3.487 2.917 15.069 1.00 95.31 691 LEU A C 1
ATOM 5461 O O . LEU A 1 691 ? -2.862 2.389 14.149 1.00 95.31 691 LEU A O 1
ATOM 5465 N N . ALA A 1 692 ? -3.049 3.975 15.746 1.00 96.06 692 ALA A N 1
ATOM 5466 C CA . ALA A 1 692 ? -1.664 4.430 15.765 1.00 96.06 692 ALA A CA 1
ATOM 5467 C C . ALA A 1 692 ? -1.019 3.999 17.091 1.00 96.06 692 ALA A C 1
ATOM 5469 O O . ALA A 1 692 ? -1.682 4.000 18.128 1.00 96.06 692 ALA A O 1
ATOM 5470 N N . SER A 1 693 ? 0.260 3.623 17.089 1.00 95.25 693 SER A N 1
ATOM 5471 C CA . SER A 1 693 ? 0.927 3.117 18.295 1.00 95.25 693 SER A CA 1
ATOM 5472 C C . SER A 1 693 ? 1.104 4.189 19.372 1.00 95.25 693 SER A C 1
ATOM 5474 O O . SER A 1 693 ? 0.986 3.901 20.561 1.00 95.25 693 SER A O 1
ATOM 5476 N N . GLN A 1 694 ? 1.339 5.438 18.967 1.00 95.19 694 GLN A N 1
ATOM 5477 C CA . GLN A 1 694 ? 1.697 6.534 19.861 1.00 95.19 694 GLN A CA 1
ATOM 5478 C C . GLN A 1 694 ? 0.515 7.474 20.138 1.00 95.19 694 GLN A C 1
ATOM 5480 O O . GLN A 1 694 ? -0.133 7.971 19.218 1.00 95.19 694 GLN A O 1
ATOM 5485 N N . ALA A 1 695 ? 0.274 7.773 21.418 1.00 93.06 695 ALA A N 1
ATOM 5486 C CA . ALA A 1 695 ? -0.685 8.797 21.826 1.00 93.06 695 ALA A CA 1
ATOM 5487 C C . ALA A 1 695 ? -0.192 10.210 21.452 1.00 93.06 695 ALA A C 1
ATOM 5489 O O . ALA A 1 695 ? 0.997 10.515 21.538 1.00 93.06 695 ALA A O 1
ATOM 5490 N N . GLY A 1 696 ? -1.112 11.081 21.039 1.00 92.50 696 GLY A N 1
ATOM 5491 C CA . GLY A 1 696 ? -0.828 12.429 20.544 1.00 92.50 696 GLY A CA 1
ATOM 5492 C C . GLY A 1 696 ? -0.322 12.487 19.099 1.00 92.50 696 GLY A C 1
ATOM 5493 O O . GLY A 1 696 ? -0.044 13.579 18.612 1.00 92.50 696 GLY A O 1
ATOM 5494 N N . TYR A 1 697 ? -0.199 11.349 18.403 1.00 93.75 697 TYR A N 1
ATOM 5495 C CA . TYR A 1 697 ? 0.109 11.350 16.976 1.00 93.75 697 TYR A CA 1
ATOM 5496 C C . TYR A 1 697 ? -1.109 11.803 16.173 1.00 93.75 697 TYR A C 1
ATOM 5498 O O . TYR A 1 697 ? -2.082 11.061 16.039 1.00 93.75 697 TYR A O 1
ATOM 5506 N N . GLU A 1 698 ? -1.043 13.022 15.642 1.00 91.31 698 GLU A N 1
ATOM 5507 C CA . GLU A 1 698 ? -2.103 13.575 14.809 1.00 91.31 698 GLU A CA 1
ATOM 5508 C C . GLU A 1 698 ? -1.763 13.444 13.326 1.00 91.31 698 GLU A C 1
ATOM 5510 O O . GLU A 1 698 ? -0.769 13.994 12.843 1.00 91.31 698 GLU A O 1
ATOM 5515 N N . ALA A 1 699 ? -2.594 12.702 12.600 1.00 88.56 699 ALA A N 1
ATOM 5516 C CA . ALA A 1 699 ? -2.465 12.518 11.163 1.00 88.56 699 ALA A CA 1
ATOM 5517 C C . ALA A 1 699 ? -3.784 12.047 10.546 1.00 88.56 699 ALA A C 1
ATOM 5519 O O . ALA A 1 699 ? -4.637 11.451 11.207 1.00 88.56 699 ALA A O 1
ATOM 5520 N N . GLU A 1 700 ? -3.927 12.289 9.246 1.00 87.88 700 GLU A N 1
ATOM 5521 C CA . GLU A 1 700 ? -4.922 11.602 8.426 1.00 87.88 700 GLU A CA 1
ATOM 5522 C C . GLU A 1 700 ? -4.590 10.115 8.307 1.00 87.88 700 GLU A C 1
ATOM 5524 O O . GLU A 1 700 ? -3.423 9.723 8.294 1.00 87.88 700 GLU A O 1
ATOM 5529 N N . PHE A 1 701 ? -5.625 9.294 8.174 1.00 90.62 701 PHE A N 1
ATOM 5530 C CA . PHE A 1 701 ? -5.498 7.894 7.809 1.00 90.62 701 PHE A CA 1
ATOM 5531 C C . PHE A 1 701 ? -6.558 7.504 6.787 1.00 90.62 701 PHE A C 1
ATOM 5533 O O . PHE A 1 701 ? -7.638 8.096 6.689 1.00 90.62 701 PHE A O 1
ATOM 5540 N N . PHE A 1 702 ? -6.239 6.446 6.060 1.00 90.56 702 PHE A N 1
ATOM 5541 C CA . PHE A 1 702 ? -7.108 5.804 5.095 1.00 90.56 702 PHE A CA 1
ATOM 5542 C C . PHE A 1 702 ? -7.268 4.355 5.523 1.00 90.56 702 PHE A C 1
ATOM 5544 O O . PHE A 1 702 ? -6.271 3.666 5.740 1.00 90.56 702 PHE A O 1
ATOM 5551 N N . MET A 1 703 ? -8.505 3.899 5.673 1.00 92.75 703 MET A N 1
ATOM 5552 C CA . MET A 1 703 ? -8.796 2.501 5.955 1.00 92.75 703 MET A CA 1
ATOM 5553 C C . MET A 1 703 ? -9.619 1.909 4.820 1.00 92.75 703 MET A C 1
ATOM 5555 O O . MET A 1 703 ? -10.597 2.497 4.363 1.00 92.75 703 MET A O 1
ATOM 5559 N N . GLU A 1 704 ? -9.212 0.732 4.375 1.00 91.44 704 GLU A N 1
ATOM 5560 C CA . GLU A 1 704 ? -9.794 0.036 3.241 1.00 91.44 704 GLU A CA 1
ATOM 5561 C C . GLU A 1 704 ? -10.288 -1.317 3.686 1.00 91.44 704 GLU A C 1
ATOM 5563 O O . GLU A 1 704 ? -9.536 -2.070 4.297 1.00 91.44 704 GLU A O 1
ATOM 5568 N N . VAL A 1 705 ? -11.532 -1.640 3.359 1.00 94.12 705 VAL A N 1
ATOM 5569 C CA . VAL A 1 705 ? -12.111 -2.939 3.687 1.00 94.12 705 VAL A CA 1
ATOM 5570 C C . VAL A 1 705 ? -12.558 -3.609 2.404 1.00 94.12 705 VAL A C 1
ATOM 5572 O O . VAL A 1 705 ? -13.430 -3.092 1.706 1.00 94.12 705 VAL A O 1
ATOM 5575 N N . TYR A 1 706 ? -11.974 -4.763 2.110 1.00 93.75 706 TYR A N 1
ATOM 5576 C CA . TYR A 1 706 ? -12.341 -5.604 0.982 1.00 93.75 706 TYR A CA 1
ATOM 5577 C C . TYR A 1 706 ? -13.015 -6.873 1.479 1.00 93.75 706 TYR A C 1
ATOM 5579 O O . TYR A 1 706 ? -12.471 -7.564 2.337 1.00 93.75 706 TYR A O 1
ATOM 5587 N N . THR A 1 707 ? -14.179 -7.199 0.927 1.00 93.00 707 THR A N 1
ATOM 5588 C CA . THR A 1 707 ? -14.950 -8.394 1.288 1.00 93.00 707 THR A CA 1
ATOM 5589 C C . THR A 1 707 ? -15.380 -9.143 0.039 1.00 93.00 707 THR A C 1
ATOM 5591 O O . THR A 1 707 ? -15.771 -8.531 -0.958 1.00 93.00 707 THR A O 1
ATOM 5594 N N . ARG A 1 708 ? -15.371 -10.475 0.088 1.00 87.69 708 ARG A N 1
ATOM 5595 C CA . ARG A 1 708 ? -15.932 -11.295 -0.991 1.00 87.69 708 ARG A CA 1
ATOM 5596 C C . ARG A 1 708 ? -17.449 -11.409 -0.811 1.00 87.69 708 ARG A C 1
ATOM 5598 O O . ARG A 1 708 ? -17.923 -12.250 -0.056 1.00 87.69 708 ARG A O 1
ATOM 5605 N N . GLY A 1 709 ? -18.198 -10.547 -1.495 1.00 80.50 709 GLY A N 1
ATOM 5606 C CA . GLY A 1 709 ? -19.661 -10.466 -1.407 1.00 80.50 709 GLY A CA 1
ATOM 5607 C C . GLY A 1 709 ? -20.189 -9.277 -0.586 1.00 80.50 709 GLY A C 1
ATOM 5608 O O . GLY A 1 709 ? -19.401 -8.419 -0.172 1.00 80.50 709 GLY A O 1
ATOM 5609 N N . PRO A 1 710 ? -21.523 -9.198 -0.392 1.00 85.69 710 PRO A N 1
ATOM 5610 C CA . PRO A 1 710 ? -22.180 -8.039 0.200 1.00 85.69 710 PRO A CA 1
ATOM 5611 C C . PRO A 1 710 ? -21.754 -7.740 1.640 1.00 85.69 710 PRO A C 1
ATOM 5613 O O . PRO A 1 710 ? -21.761 -8.608 2.516 1.00 85.69 710 PRO A O 1
ATOM 5616 N N . SER A 1 711 ? -21.434 -6.475 1.897 1.00 90.88 711 SER A N 1
ATOM 5617 C CA . SER A 1 711 ? -21.031 -5.996 3.221 1.00 90.88 711 SER A CA 1
ATOM 5618 C C . SER A 1 711 ? -21.405 -4.531 3.455 1.00 90.88 711 SER A C 1
ATOM 5620 O O . SER A 1 711 ? -21.786 -3.800 2.534 1.00 90.88 711 SER A O 1
ATOM 5622 N N . ALA A 1 712 ? -21.301 -4.071 4.701 1.00 89.56 712 ALA A N 1
ATOM 5623 C CA . ALA A 1 712 ? -21.454 -2.663 5.057 1.00 89.56 712 ALA A CA 1
ATOM 5624 C C . ALA A 1 712 ? -20.433 -2.246 6.118 1.00 89.56 712 ALA A C 1
ATOM 5626 O O . ALA A 1 712 ? -20.222 -2.964 7.091 1.00 89.56 712 ALA A O 1
ATOM 5627 N N . VAL A 1 713 ? -19.857 -1.053 5.964 1.00 90.38 713 VAL A N 1
ATOM 5628 C CA . VAL A 1 713 ? -19.016 -0.412 6.983 1.00 90.38 713 VAL A CA 1
ATOM 5629 C C . VAL A 1 713 ? -19.724 0.844 7.486 1.00 90.38 713 VAL A C 1
ATOM 5631 O O . VAL A 1 713 ? -20.165 1.673 6.689 1.00 90.38 713 VAL A O 1
ATOM 5634 N N . ARG A 1 714 ? -19.865 0.994 8.807 1.00 87.25 714 ARG A N 1
ATOM 5635 C CA . ARG A 1 714 ? -20.514 2.158 9.435 1.00 87.25 714 ARG A CA 1
ATOM 5636 C C . ARG A 1 714 ? -19.580 2.843 10.439 1.00 87.25 714 ARG A C 1
ATOM 5638 O O . ARG A 1 714 ? -19.066 2.162 11.321 1.00 87.25 714 ARG A O 1
ATOM 5645 N N . PRO A 1 715 ? -19.365 4.167 10.355 1.00 86.19 715 PRO A N 1
ATOM 5646 C CA . PRO A 1 715 ? -18.542 4.889 11.320 1.00 86.19 715 PRO A CA 1
ATOM 5647 C C . PRO A 1 715 ? -19.290 5.124 12.636 1.00 86.19 715 PRO A C 1
ATOM 5649 O O . PRO A 1 715 ? -20.473 5.479 12.633 1.00 86.19 715 PRO A O 1
ATOM 5652 N N . LEU A 1 716 ? -18.590 4.994 13.763 1.00 84.12 716 LEU A N 1
ATOM 5653 C CA . LEU A 1 716 ? -19.110 5.376 15.075 1.00 84.12 716 LEU A CA 1
ATOM 5654 C C . LEU A 1 716 ? -18.705 6.823 15.381 1.00 84.12 716 LEU A C 1
ATOM 5656 O O . LEU A 1 716 ? -17.531 7.177 15.324 1.00 84.12 716 LEU A O 1
ATOM 5660 N N . HIS A 1 717 ? -19.689 7.678 15.667 1.00 68.31 717 HIS A N 1
ATOM 5661 C CA . HIS A 1 717 ? -19.477 9.122 15.826 1.00 68.31 717 HIS A CA 1
ATOM 5662 C C . HIS A 1 717 ? -18.666 9.466 17.088 1.00 68.31 717 HIS A C 1
ATOM 5664 O O . HIS A 1 717 ? -18.720 8.754 18.092 1.00 68.31 717 HIS A O 1
ATOM 5670 N N . ASP A 1 718 ? -18.001 10.624 17.085 1.00 59.19 718 ASP A N 1
ATOM 5671 C CA . ASP A 1 718 ? -17.197 11.095 18.226 1.00 59.19 718 ASP A CA 1
ATOM 5672 C C . ASP A 1 718 ? -18.045 11.441 19.463 1.00 59.19 718 ASP A C 1
ATOM 5674 O O . ASP A 1 718 ? -17.571 11.360 20.591 1.00 59.19 718 ASP A O 1
ATOM 5678 N N . HIS A 1 719 ? -19.340 11.736 19.303 1.00 58.44 719 HIS A N 1
ATOM 5679 C CA . HIS A 1 719 ? -20.254 11.889 20.447 1.00 58.44 719 HIS A CA 1
ATOM 5680 C C . HIS A 1 719 ? -20.486 10.585 21.226 1.00 58.44 719 HIS A C 1
ATOM 5682 O O . HIS A 1 719 ? -20.992 10.631 22.343 1.00 58.44 719 HIS A O 1
ATOM 5688 N N . ALA A 1 720 ? -20.119 9.434 20.656 1.00 66.19 720 ALA A N 1
ATOM 5689 C CA . ALA A 1 720 ? -20.158 8.152 21.346 1.00 66.19 720 ALA A CA 1
ATOM 5690 C C . ALA A 1 720 ? -18.887 7.885 22.174 1.00 66.19 720 ALA A C 1
ATOM 5692 O O . ALA A 1 720 ? -18.771 6.809 22.758 1.00 66.19 720 ALA A O 1
ATOM 5693 N N . VAL A 1 721 ? -17.923 8.819 22.216 1.00 81.31 721 VAL A N 1
ATOM 5694 C CA . VAL A 1 721 ? -16.713 8.680 23.038 1.00 81.31 721 VAL A CA 1
ATOM 5695 C C . VAL A 1 721 ? -17.116 8.493 24.508 1.00 81.31 721 VAL A C 1
ATOM 5697 O O . VAL A 1 721 ? -17.848 9.324 25.053 1.00 81.31 721 VAL A O 1
ATOM 5700 N N . PRO A 1 722 ? -16.663 7.411 25.168 1.00 85.75 722 PRO A N 1
ATOM 5701 C CA . PRO A 1 722 ? -17.050 7.126 26.541 1.00 85.75 722 PRO A CA 1
ATOM 5702 C C . PRO A 1 722 ? -16.541 8.215 27.490 1.00 85.75 722 PRO A C 1
ATOM 5704 O O . PRO A 1 722 ? -15.381 8.633 27.434 1.00 85.75 722 PRO A O 1
ATOM 5707 N N . ARG A 1 723 ? -17.428 8.656 28.384 1.00 90.44 723 ARG A N 1
ATOM 5708 C CA . ARG A 1 723 ? -17.163 9.666 29.412 1.00 90.44 723 ARG A CA 1
ATOM 5709 C C . ARG A 1 723 ? -17.330 9.073 30.803 1.00 90.44 723 ARG A C 1
ATOM 5711 O O . ARG A 1 723 ? -18.107 8.142 31.011 1.00 90.44 723 ARG A O 1
ATOM 5718 N N . CYS A 1 724 ? -16.581 9.612 31.753 1.00 91.56 724 CYS A N 1
ATOM 5719 C CA . CYS A 1 724 ? -16.648 9.220 33.149 1.00 91.56 724 CYS A CA 1
ATOM 5720 C C . CYS A 1 724 ? -17.973 9.669 33.769 1.00 91.56 724 CYS A C 1
ATOM 5722 O O . CYS A 1 724 ? -18.293 10.852 33.778 1.00 91.56 724 CYS A O 1
ATOM 5724 N N . ALA A 1 725 ? -18.717 8.746 34.375 1.00 91.56 725 ALA A N 1
ATOM 5725 C CA . ALA A 1 725 ? -20.021 9.037 34.969 1.00 91.56 725 ALA A CA 1
ATOM 5726 C C . ALA A 1 725 ? -19.983 9.958 36.208 1.00 91.56 725 ALA A C 1
ATOM 5728 O O . ALA A 1 725 ? -21.040 10.343 36.702 1.00 91.56 725 ALA A O 1
ATOM 5729 N N . GLN A 1 726 ? -18.794 10.282 36.727 1.00 92.31 726 GLN A N 1
ATOM 5730 C CA . GLN A 1 726 ? -18.613 11.128 37.911 1.00 92.31 726 GLN A CA 1
ATOM 5731 C C . GLN A 1 726 ? -18.143 12.545 37.566 1.00 92.31 726 GLN A C 1
ATOM 5733 O O . GLN A 1 726 ? -18.703 13.503 38.089 1.00 92.31 726 GLN A O 1
ATOM 5738 N N . CYS A 1 727 ? -17.107 12.690 36.734 1.00 92.19 727 CYS A N 1
ATOM 5739 C CA . CYS A 1 727 ? -16.575 14.004 36.354 1.00 92.19 727 CYS A CA 1
ATOM 5740 C C . CYS A 1 727 ? -17.049 14.482 34.978 1.00 92.19 727 CYS A C 1
ATOM 5742 O O . CYS A 1 727 ? -16.781 15.623 34.628 1.00 92.19 727 CYS A O 1
ATOM 5744 N N . ASP A 1 728 ? -17.734 13.626 34.211 1.00 90.94 728 ASP A N 1
ATOM 5745 C CA . ASP A 1 728 ? -18.176 13.880 32.835 1.00 90.94 728 ASP A CA 1
ATOM 5746 C C . ASP A 1 728 ? -17.028 14.166 31.842 1.00 90.94 728 ASP A C 1
ATOM 5748 O O . ASP A 1 728 ? -17.255 14.544 30.701 1.00 90.94 728 ASP A O 1
ATOM 5752 N N . GLU A 1 729 ? -15.772 13.926 32.220 1.00 91.38 729 GLU A N 1
ATOM 5753 C CA . GLU A 1 729 ? -14.638 14.036 31.298 1.00 91.38 729 GLU A CA 1
ATOM 5754 C C . GLU A 1 729 ? -14.474 12.775 30.439 1.00 91.38 729 GLU A C 1
ATOM 5756 O O . GLU A 1 729 ? -14.918 11.683 30.808 1.00 91.38 729 GLU A O 1
ATOM 5761 N N . VAL A 1 730 ? -13.816 12.914 29.282 1.00 89.88 730 VAL A N 1
ATOM 5762 C CA . VAL A 1 730 ? -13.488 11.776 28.403 1.00 89.88 730 VAL A CA 1
ATOM 5763 C C . VAL A 1 730 ? -12.690 10.733 29.181 1.00 89.88 730 VAL A C 1
ATOM 5765 O O . VAL A 1 730 ? -11.787 11.063 29.952 1.00 89.88 730 VAL A O 1
ATOM 5768 N N . LEU A 1 731 ? -13.036 9.462 28.988 1.00 89.38 731 LEU A N 1
ATOM 5769 C CA . LEU A 1 731 ? -12.486 8.341 29.738 1.00 89.38 731 LEU A CA 1
ATOM 5770 C C . LEU A 1 731 ? -11.055 7.997 29.285 1.00 89.38 731 LEU A C 1
ATOM 5772 O O . LEU A 1 731 ? -10.831 7.000 28.608 1.00 89.38 731 LEU A O 1
ATOM 5776 N N . THR A 1 732 ? -10.091 8.842 29.629 1.00 87.19 732 THR A N 1
ATOM 5777 C CA . THR A 1 732 ? -8.659 8.638 29.384 1.00 87.19 732 THR A CA 1
ATOM 5778 C C . THR A 1 732 ? -7.998 7.803 30.485 1.00 87.19 732 THR A C 1
ATOM 5780 O O . THR A 1 732 ? -8.388 7.844 31.652 1.00 87.19 732 THR A O 1
ATOM 5783 N N . GLY A 1 733 ? -6.965 7.046 30.125 1.00 84.00 733 GLY A N 1
ATOM 5784 C CA . GLY A 1 733 ? -6.188 6.218 31.040 1.00 84.00 733 GLY A CA 1
ATOM 5785 C C . GLY A 1 733 ? -6.971 5.035 31.618 1.00 84.00 733 GLY A C 1
ATOM 5786 O O . GLY A 1 733 ? -7.918 4.515 31.030 1.00 84.00 733 GLY A O 1
ATOM 5787 N N . ALA A 1 734 ? -6.556 4.587 32.805 1.00 85.38 734 ALA A N 1
ATOM 5788 C CA . ALA A 1 734 ? -7.186 3.456 33.475 1.00 85.38 734 ALA A CA 1
ATOM 5789 C C . ALA A 1 734 ? -8.579 3.818 34.017 1.00 85.38 734 ALA A C 1
ATOM 5791 O O . ALA A 1 734 ? -8.748 4.762 34.798 1.00 85.38 734 ALA A O 1
ATOM 5792 N N . PHE A 1 735 ? -9.567 2.989 33.693 1.00 91.44 735 PHE A N 1
ATOM 5793 C CA . PHE A 1 735 ? -10.943 3.145 34.149 1.00 91.44 735 PHE A CA 1
ATOM 5794 C C . PHE A 1 735 ? -11.492 1.863 34.779 1.00 91.44 735 PHE A C 1
ATOM 5796 O O . PHE A 1 735 ? -10.958 0.768 34.609 1.00 91.44 735 PHE A O 1
ATOM 5803 N N . VAL A 1 736 ? -12.581 2.009 35.526 1.00 90.88 736 VAL A N 1
ATOM 5804 C CA . VAL A 1 736 ? -13.346 0.911 36.121 1.00 90.88 736 VAL A CA 1
ATOM 5805 C C . VAL A 1 736 ? -14.787 0.964 35.632 1.00 90.88 736 VAL A C 1
ATOM 5807 O O . VAL A 1 736 ? -15.277 2.018 35.230 1.00 90.88 736 VAL A O 1
ATOM 5810 N N . THR A 1 737 ? -15.467 -0.179 35.676 1.00 90.69 737 THR A N 1
ATOM 5811 C CA . THR A 1 737 ? -16.897 -0.265 35.357 1.00 90.69 737 THR A CA 1
ATOM 5812 C C . THR A 1 737 ? -17.659 -0.636 36.619 1.00 90.69 737 THR A C 1
ATOM 5814 O O . THR A 1 737 ? -17.278 -1.585 37.305 1.00 90.69 737 THR A O 1
ATOM 5817 N N . VAL A 1 738 ? -18.702 0.128 36.936 1.00 87.94 738 VAL A N 1
ATOM 5818 C CA . VAL A 1 738 ? -19.564 -0.044 38.111 1.00 87.94 738 VAL A CA 1
ATOM 5819 C C . VAL A 1 738 ? -20.997 0.167 37.649 1.00 87.94 738 VAL A C 1
ATOM 5821 O O . VAL A 1 738 ? -21.294 1.234 37.121 1.00 87.94 738 VAL A O 1
ATOM 5824 N N . ASP A 1 739 ? -21.863 -0.833 37.820 1.00 84.12 739 ASP A N 1
ATOM 5825 C CA . ASP A 1 739 ? -23.276 -0.769 37.414 1.00 84.12 739 ASP A CA 1
ATOM 5826 C C . ASP A 1 739 ? -23.454 -0.262 35.968 1.00 84.12 739 ASP A C 1
ATOM 5828 O O . ASP A 1 739 ? -24.165 0.709 35.719 1.00 84.12 739 ASP A O 1
ATOM 5832 N N . GLU A 1 740 ? -22.712 -0.865 35.028 1.00 84.00 740 GLU A N 1
ATOM 5833 C CA . GLU A 1 740 ? -22.683 -0.508 33.592 1.00 84.00 740 GLU A CA 1
ATOM 5834 C C . GLU A 1 740 ? -22.176 0.910 33.264 1.00 84.00 740 GLU A C 1
ATOM 5836 O O . GLU A 1 740 ? -22.137 1.313 32.103 1.00 84.00 740 GLU A O 1
ATOM 5841 N N . LYS A 1 741 ? -21.707 1.666 34.260 1.00 87.75 741 LYS A N 1
ATOM 5842 C CA . LYS A 1 741 ? -21.102 2.988 34.070 1.00 87.75 741 LYS A CA 1
ATOM 5843 C C . LYS A 1 741 ? -19.588 2.914 34.104 1.00 87.75 741 LYS A C 1
ATOM 5845 O O . LYS A 1 741 ? -19.004 2.172 34.893 1.00 87.75 741 LYS A O 1
ATOM 5850 N N . TYR A 1 742 ? -18.948 3.740 33.286 1.00 91.69 742 TYR A N 1
ATOM 5851 C CA . TYR A 1 742 ? -17.497 3.871 33.252 1.00 91.69 742 TYR A CA 1
ATOM 5852 C C . TYR A 1 742 ? -17.033 5.046 34.109 1.00 91.69 742 TYR A C 1
ATOM 5854 O O . TYR A 1 742 ? -17.633 6.119 34.091 1.00 91.69 742 TYR A O 1
ATOM 5862 N N . LEU A 1 743 ? -15.960 4.844 34.867 1.00 92.50 743 LEU A N 1
ATOM 5863 C CA . LEU A 1 743 ? -15.395 5.839 35.774 1.00 92.50 743 LEU A CA 1
ATOM 5864 C C . LEU A 1 743 ? -13.878 5.834 35.646 1.00 92.50 743 LEU A C 1
ATOM 5866 O O . LEU A 1 743 ? -13.276 4.758 35.641 1.00 92.50 743 LEU A O 1
ATOM 5870 N N . HIS A 1 744 ? -13.241 7.006 35.633 1.00 93.44 744 HIS A N 1
ATOM 5871 C CA . HIS A 1 744 ? -11.799 7.071 35.877 1.00 93.44 744 HIS A CA 1
ATOM 5872 C C . HIS A 1 744 ? -11.477 6.363 37.192 1.00 93.44 744 HIS A C 1
ATOM 5874 O O . HIS A 1 744 ? -12.225 6.470 38.171 1.00 93.44 744 HIS A O 1
ATOM 5880 N N . LYS A 1 745 ? -10.344 5.659 37.239 1.00 90.75 745 LYS A N 1
ATOM 5881 C CA . LYS A 1 745 ? -9.907 4.950 38.450 1.00 90.75 745 LYS A CA 1
ATOM 5882 C C . LYS A 1 745 ? -9.830 5.878 39.671 1.00 90.75 745 LYS A C 1
ATOM 5884 O O . LYS A 1 745 ? -10.121 5.449 40.785 1.00 90.75 745 LYS A O 1
ATOM 5889 N N . GLU A 1 746 ? -9.483 7.142 39.450 1.00 91.69 746 GLU A N 1
ATOM 5890 C CA . GLU A 1 746 ? -9.411 8.195 40.468 1.00 91.69 746 GLU A CA 1
ATOM 5891 C C . GLU A 1 746 ? -10.803 8.633 40.947 1.00 91.69 746 GLU A C 1
ATOM 5893 O O . GLU A 1 746 ? -11.043 8.728 42.150 1.00 91.69 746 GLU A O 1
ATOM 5898 N N . CYS A 1 747 ? -11.760 8.777 40.026 1.00 91.88 747 CYS A N 1
ATOM 5899 C CA . CYS A 1 747 ? -13.139 9.158 40.333 1.00 91.88 747 CYS A CA 1
ATOM 5900 C C . CYS A 1 747 ? -13.945 8.064 41.046 1.00 91.88 747 CYS A C 1
ATOM 5902 O O . CYS A 1 747 ? -15.004 8.347 41.600 1.00 91.88 747 CYS A O 1
ATOM 5904 N N . TYR A 1 748 ? -13.480 6.812 41.046 1.00 89.38 748 TYR A N 1
ATOM 5905 C CA . TYR A 1 748 ? -14.210 5.693 41.645 1.00 89.38 748 TYR A CA 1
ATOM 5906 C C . TYR A 1 748 ? -14.503 5.883 43.140 1.00 89.38 748 TYR A C 1
ATOM 5908 O O . TYR A 1 748 ? -15.584 5.519 43.608 1.00 89.38 748 TYR A O 1
ATOM 5916 N N . ARG A 1 749 ? -13.556 6.452 43.901 1.00 85.56 749 ARG A N 1
ATOM 5917 C CA . ARG A 1 749 ? -13.748 6.706 45.339 1.00 85.56 749 ARG A CA 1
ATOM 5918 C C . ARG A 1 749 ? -14.841 7.743 45.575 1.00 85.56 749 ARG A C 1
ATOM 5920 O O . ARG A 1 749 ? -15.726 7.500 46.394 1.00 85.56 749 ARG A O 1
ATOM 5927 N N . ASP A 1 750 ? -14.802 8.835 44.821 1.00 86.94 750 ASP A N 1
ATOM 5928 C CA . ASP A 1 750 ? -15.776 9.921 44.928 1.00 86.94 750 ASP A CA 1
ATOM 5929 C C . ASP A 1 750 ? -17.159 9.475 44.455 1.00 86.94 750 ASP A C 1
ATOM 5931 O O . ASP A 1 750 ? -18.146 9.736 45.135 1.00 86.94 750 ASP A O 1
ATOM 5935 N N . TYR A 1 751 ? -17.228 8.715 43.358 1.00 87.44 751 TYR A N 1
ATOM 5936 C CA . TYR A 1 751 ? -18.471 8.107 42.885 1.00 87.44 751 TYR A CA 1
ATOM 5937 C C . TYR A 1 751 ? -19.092 7.208 43.954 1.00 87.44 751 TYR A C 1
ATOM 5939 O O . TYR A 1 751 ? -20.264 7.347 44.280 1.00 87.44 751 TYR A O 1
ATOM 5947 N N . LYS A 1 752 ? -18.300 6.326 44.581 1.00 83.81 752 LYS A N 1
ATOM 5948 C CA . LYS A 1 752 ? -18.806 5.509 45.690 1.00 83.81 752 LYS A CA 1
ATOM 5949 C C . LYS A 1 752 ? -19.315 6.364 46.843 1.00 83.81 752 LYS A C 1
ATOM 5951 O O . LYS A 1 752 ? -20.361 6.039 47.392 1.00 83.81 752 LYS A O 1
ATOM 5956 N N . ALA A 1 753 ? -18.610 7.438 47.196 1.00 80.44 753 ALA A N 1
ATOM 5957 C CA . ALA A 1 753 ? -19.028 8.368 48.243 1.00 80.44 753 ALA A CA 1
ATOM 5958 C C . ALA A 1 753 ? -20.373 9.046 47.942 1.00 80.44 753 ALA A C 1
ATOM 5960 O O . ALA A 1 753 ? -21.186 9.207 48.854 1.00 80.44 753 ALA A O 1
ATOM 5961 N N . THR A 1 754 ? -20.628 9.417 46.685 1.00 81.56 754 THR A N 1
ATOM 5962 C CA . THR A 1 754 ? -21.859 10.106 46.276 1.00 81.56 754 THR A CA 1
ATOM 5963 C C . THR A 1 754 ? -23.037 9.161 46.050 1.00 81.56 754 THR A C 1
ATOM 5965 O O . THR A 1 754 ? -24.170 9.552 46.337 1.00 81.56 754 THR A O 1
ATOM 5968 N N . THR A 1 755 ? -22.802 7.934 45.577 1.00 83.00 755 THR A N 1
ATOM 5969 C CA . THR A 1 755 ? -23.866 6.966 45.256 1.00 83.00 755 THR A CA 1
ATOM 5970 C C . THR A 1 755 ? -24.133 5.939 46.349 1.00 83.00 755 THR A C 1
ATOM 5972 O O . THR A 1 755 ? -25.072 5.153 46.218 1.00 83.00 755 THR A O 1
ATOM 5975 N N . ALA A 1 756 ? -23.336 5.914 47.420 1.00 83.12 756 ALA A N 1
ATOM 5976 C CA . ALA A 1 756 ? -23.576 5.004 48.529 1.00 83.12 756 ALA A CA 1
ATOM 5977 C C . ALA A 1 756 ? -24.979 5.207 49.124 1.00 83.12 756 ALA A C 1
ATOM 5979 O O . ALA A 1 756 ? -25.388 6.353 49.351 1.00 83.12 756 ALA A O 1
ATOM 5980 N N . PRO A 1 757 ? -25.694 4.111 49.449 1.00 83.56 757 PRO A N 1
ATOM 5981 C CA . PRO A 1 757 ? -26.934 4.183 50.207 1.00 83.56 757 PRO A CA 1
ATOM 5982 C C . PRO A 1 757 ? -26.740 5.041 51.454 1.00 83.56 757 PRO A C 1
ATOM 5984 O O . PRO A 1 757 ? -25.724 4.928 52.142 1.00 83.56 757 PRO A O 1
ATOM 5987 N N . ARG A 1 758 ? -27.691 5.931 51.741 1.00 86.62 758 ARG A N 1
ATOM 5988 C CA . ARG A 1 758 ? -27.608 6.797 52.921 1.00 86.62 758 ARG A CA 1
ATOM 5989 C C . ARG A 1 758 ? -28.090 6.049 54.154 1.00 86.62 758 ARG A C 1
ATOM 5991 O O . ARG A 1 758 ? -29.120 5.383 54.125 1.00 86.62 758 ARG A O 1
ATOM 5998 N N . CYS A 1 759 ? -27.348 6.196 55.243 1.00 87.56 759 CYS A N 1
ATOM 5999 C CA . CYS A 1 759 ? -27.696 5.645 56.539 1.00 87.56 759 CYS A CA 1
ATOM 6000 C C . CYS A 1 759 ? -28.988 6.292 57.055 1.00 87.56 759 CYS A C 1
ATOM 6002 O O . CYS A 1 759 ? -29.045 7.515 57.187 1.00 87.56 759 CYS A O 1
ATOM 6004 N N . ALA A 1 760 ? -29.993 5.486 57.410 1.00 87.19 760 ALA A N 1
ATOM 6005 C CA . ALA A 1 760 ? -31.297 5.969 57.890 1.00 87.19 760 ALA A CA 1
ATOM 6006 C C . ALA A 1 760 ? -31.207 6.849 59.146 1.00 87.19 760 ALA A C 1
ATOM 6008 O O . ALA A 1 760 ? -32.105 7.635 59.424 1.00 87.19 760 ALA A O 1
ATOM 6009 N N . HIS A 1 761 ? -30.134 6.690 59.924 1.00 87.81 761 HIS A N 1
ATOM 6010 C CA . HIS A 1 761 ? -29.942 7.402 61.180 1.00 87.81 761 HIS A CA 1
ATOM 6011 C C . HIS A 1 761 ? -29.177 8.720 61.011 1.00 87.81 761 HIS A C 1
ATOM 6013 O O . HIS A 1 761 ? -29.643 9.762 61.456 1.00 87.81 761 HIS A O 1
ATOM 6019 N N . CYS A 1 762 ? -27.988 8.693 60.399 1.00 87.25 762 CYS A N 1
ATOM 6020 C CA . CYS A 1 762 ? -27.127 9.880 60.301 1.00 87.25 762 CYS A CA 1
ATOM 6021 C C . CYS A 1 762 ? -27.199 10.593 58.942 1.00 87.25 762 CYS A C 1
ATOM 6023 O O . CYS A 1 762 ? -26.629 11.670 58.795 1.00 87.25 762 CYS A O 1
ATOM 6025 N N . GLY A 1 763 ? -27.852 10.000 57.937 1.00 83.69 763 GLY A N 1
ATOM 6026 C CA . GLY A 1 763 ? -27.952 10.543 56.579 1.00 83.69 763 GLY A CA 1
ATOM 6027 C C . GLY A 1 763 ? -26.659 10.483 55.754 1.00 83.69 763 GLY A C 1
ATOM 6028 O O . GLY A 1 763 ? -26.681 10.836 54.573 1.00 83.69 763 GLY A O 1
ATOM 6029 N N . GLU A 1 764 ? -25.539 10.036 56.333 1.00 84.62 764 GLU A N 1
ATOM 6030 C CA . GLU A 1 764 ? -24.254 9.866 55.640 1.00 84.62 764 GLU A CA 1
ATOM 6031 C C . GLU A 1 764 ? -24.201 8.552 54.842 1.00 84.62 764 GLU A C 1
ATOM 6033 O O . GLU A 1 764 ? -24.926 7.603 55.140 1.00 84.62 764 GLU A O 1
ATOM 6038 N N . GLY A 1 765 ? -23.343 8.483 53.819 1.00 84.50 765 GLY A N 1
ATOM 6039 C CA . GLY A 1 765 ? -23.197 7.293 52.974 1.00 84.50 765 GLY A CA 1
ATOM 6040 C C . GLY A 1 765 ? -22.688 6.068 53.746 1.00 84.50 765 GLY A C 1
ATOM 6041 O O . GLY A 1 765 ? -21.772 6.160 54.568 1.00 84.50 765 GLY A O 1
ATOM 6042 N N . VAL A 1 766 ? -23.269 4.900 53.476 1.00 84.44 766 VAL A N 1
ATOM 6043 C CA . VAL A 1 766 ? -22.896 3.614 54.079 1.00 84.44 766 VAL A CA 1
ATOM 6044 C C . VAL A 1 766 ? -21.617 3.081 53.431 1.00 84.44 766 VAL A C 1
ATOM 6046 O O . VAL A 1 766 ? -21.631 2.262 52.517 1.00 84.44 766 VAL A O 1
ATOM 6049 N N . LEU A 1 767 ? -20.481 3.597 53.897 1.00 83.94 767 LEU A N 1
ATOM 6050 C CA . LEU A 1 767 ? -19.140 3.252 53.429 1.00 83.94 767 LEU A CA 1
ATOM 6051 C C . LEU A 1 767 ? -18.170 3.154 54.602 1.00 83.94 767 LEU A C 1
ATOM 6053 O O . LEU A 1 767 ? -18.432 3.650 55.699 1.00 83.94 767 LEU A O 1
ATOM 6057 N N . LYS A 1 768 ? -17.011 2.541 54.355 1.00 82.88 768 LYS A N 1
ATOM 6058 C CA . LYS A 1 768 ? -15.900 2.574 55.304 1.00 82.88 768 LYS A CA 1
ATOM 6059 C C . LYS A 1 768 ? -15.294 3.981 55.332 1.00 82.88 768 LYS A C 1
ATOM 6061 O O . LYS A 1 768 ? -14.817 4.463 54.309 1.00 82.88 768 LYS A O 1
ATOM 6066 N N . VAL A 1 769 ? -15.262 4.591 56.511 1.00 81.75 769 VAL A N 1
ATOM 6067 C CA . VAL A 1 769 ? -14.587 5.862 56.795 1.00 81.75 769 VAL A CA 1
ATOM 6068 C C . VAL A 1 769 ? -13.594 5.594 57.915 1.00 81.75 769 VAL A C 1
ATOM 6070 O O . VAL A 1 769 ? -13.998 5.249 59.027 1.00 81.75 769 VAL A O 1
ATOM 6073 N N . GLU A 1 770 ? -12.295 5.693 57.625 1.00 78.69 770 GLU A N 1
ATOM 6074 C CA . GLU A 1 770 ? -11.255 5.388 58.612 1.00 78.69 770 GLU A CA 1
ATOM 6075 C C . GLU A 1 770 ? -11.444 6.202 59.897 1.00 78.69 770 GLU A C 1
ATOM 6077 O O . GLU A 1 770 ? -11.673 7.408 59.867 1.00 78.69 770 GLU A O 1
ATOM 6082 N N . GLY A 1 771 ? -11.413 5.507 61.037 1.00 80.38 771 GLY A N 1
ATOM 6083 C CA . GLY A 1 771 ? -11.632 6.102 62.356 1.00 80.38 771 GLY A CA 1
ATOM 6084 C C . GLY A 1 771 ? -13.088 6.423 62.719 1.00 80.38 771 GLY A C 1
ATOM 6085 O O . GLY A 1 771 ? -13.326 6.789 63.867 1.00 80.38 771 GLY A O 1
ATOM 6086 N N . ARG A 1 772 ? -14.064 6.269 61.807 1.00 82.62 772 ARG A N 1
ATOM 6087 C CA . ARG A 1 772 ? -15.476 6.615 62.076 1.00 82.62 772 ARG A CA 1
ATOM 6088 C C . ARG A 1 772 ? -16.479 5.503 61.763 1.00 82.62 772 ARG A C 1
ATOM 6090 O O . ARG A 1 772 ? -17.294 5.187 62.621 1.00 82.62 772 ARG A O 1
ATOM 6097 N N . PHE A 1 773 ? -16.419 4.907 60.573 1.00 86.06 773 PHE A N 1
ATOM 6098 C CA . PHE A 1 773 ? -17.333 3.840 60.148 1.00 86.06 773 PHE A CA 1
ATOM 6099 C C . PHE A 1 773 ? -16.547 2.652 59.591 1.00 86.06 773 PHE A C 1
ATOM 6101 O O . PHE A 1 773 ? -15.737 2.796 58.676 1.00 86.06 773 PHE A O 1
ATOM 6108 N N . SER A 1 774 ? -16.808 1.450 60.100 1.00 84.81 774 SER A N 1
ATOM 6109 C CA . SER A 1 774 ? -16.158 0.206 59.664 1.00 84.81 774 SER A CA 1
ATOM 6110 C C . SER A 1 774 ? -16.549 -0.233 58.249 1.00 84.81 774 SER A C 1
ATOM 6112 O O . SER A 1 774 ? -15.872 -1.076 57.659 1.00 84.81 774 SER A O 1
ATOM 6114 N N . GLY A 1 775 ? -17.631 0.333 57.704 1.00 80.69 775 GLY A N 1
ATOM 6115 C CA . GLY A 1 775 ? -18.250 -0.078 56.443 1.00 80.69 775 GLY A CA 1
ATOM 6116 C C . GLY A 1 775 ? -19.232 -1.246 56.585 1.00 80.69 775 GLY A C 1
ATOM 6117 O O . GLY A 1 775 ? -19.816 -1.661 55.589 1.00 80.69 775 GLY A O 1
ATOM 6118 N N . ARG A 1 776 ? -19.440 -1.775 57.799 1.00 88.12 776 ARG A N 1
ATOM 6119 C CA . ARG A 1 776 ? -20.507 -2.746 58.083 1.00 88.12 776 ARG A CA 1
ATOM 6120 C C . ARG A 1 776 ? -21.834 -2.022 58.301 1.00 88.12 776 ARG A C 1
ATOM 6122 O O . ARG A 1 776 ? -21.866 -0.929 58.867 1.00 88.12 776 ARG A O 1
ATOM 6129 N N . PHE A 1 777 ? -22.931 -2.648 57.890 1.00 90.12 777 PHE A N 1
ATOM 6130 C CA . PHE A 1 777 ? -24.272 -2.084 58.015 1.00 90.12 777 PHE A CA 1
ATOM 6131 C C . PHE A 1 777 ? -25.308 -3.150 58.356 1.00 90.12 777 PHE A C 1
ATOM 6133 O O . PHE A 1 777 ? -25.088 -4.339 58.123 1.00 90.12 777 PHE A O 1
ATOM 6140 N N . TYR A 1 778 ? -26.434 -2.700 58.902 1.00 87.88 778 TYR A N 1
ATOM 6141 C CA . TYR A 1 778 ? -27.634 -3.501 59.090 1.00 87.88 778 TYR A CA 1
ATOM 6142 C C . TYR A 1 778 ? -28.654 -3.116 58.013 1.00 87.88 778 TYR A C 1
ATOM 6144 O O . TYR A 1 778 ? -29.019 -1.937 57.932 1.00 87.88 778 TYR A O 1
ATOM 6152 N N . PRO A 1 779 ? -29.079 -4.064 57.161 1.00 86.75 779 PRO A N 1
ATOM 6153 C CA . PRO A 1 779 ? -30.211 -3.852 56.273 1.00 86.75 779 PRO A CA 1
ATOM 6154 C C . PRO A 1 779 ? -31.509 -3.846 57.091 1.00 86.75 779 PRO A C 1
ATOM 6156 O O . PRO A 1 779 ? -31.669 -4.644 58.014 1.00 86.75 779 PRO A O 1
ATOM 6159 N N . LEU A 1 780 ? -32.410 -2.931 56.755 1.00 83.69 780 LEU A N 1
ATOM 6160 C CA . LEU A 1 780 ? -33.756 -2.825 57.309 1.00 83.69 780 LEU A CA 1
ATOM 6161 C C . LEU A 1 780 ? -34.791 -3.207 56.243 1.00 83.69 780 LEU A C 1
ATOM 6163 O O . LEU A 1 780 ? -34.459 -3.357 55.062 1.00 83.69 780 LEU A O 1
ATOM 6167 N N . ASP A 1 781 ? -36.048 -3.318 56.665 1.00 73.19 781 ASP A N 1
ATOM 6168 C CA . ASP A 1 781 ? -37.182 -3.453 55.753 1.00 73.19 781 ASP A CA 1
ATOM 6169 C C . ASP A 1 781 ? -37.256 -2.226 54.811 1.00 73.19 781 ASP A C 1
ATOM 6171 O O . ASP A 1 781 ? -36.769 -1.141 55.137 1.00 73.19 781 ASP A O 1
ATOM 6175 N N . ASP A 1 782 ? -37.782 -2.417 53.598 1.00 70.25 782 ASP A N 1
ATOM 6176 C CA . ASP A 1 782 ? -37.846 -1.416 52.512 1.00 70.25 782 ASP A CA 1
ATOM 6177 C C . ASP A 1 782 ? -36.501 -1.027 51.852 1.00 70.25 782 ASP A C 1
ATOM 6179 O O . ASP A 1 782 ? -36.419 -0.053 51.101 1.00 70.25 782 ASP A O 1
ATOM 6183 N N . GLY A 1 783 ? -35.431 -1.802 52.072 1.00 69.25 783 GLY A N 1
ATOM 6184 C CA . GLY A 1 783 ? -34.141 -1.628 51.381 1.00 69.25 783 GLY A CA 1
ATOM 6185 C C . GLY A 1 783 ? -33.251 -0.520 51.957 1.00 69.25 783 GLY A C 1
ATOM 6186 O O . GLY A 1 783 ? -32.199 -0.201 51.395 1.00 69.25 783 GLY A O 1
ATOM 6187 N N . VAL A 1 784 ? -33.648 0.051 53.093 1.00 82.12 784 VAL A N 1
ATOM 6188 C CA . VAL A 1 784 ? -32.896 1.075 53.821 1.00 82.12 784 VAL A CA 1
ATOM 6189 C C . VAL A 1 784 ? -31.757 0.428 54.621 1.00 82.12 784 VAL A C 1
ATOM 6191 O O . VAL A 1 784 ? -31.831 -0.729 55.030 1.00 82.12 784 VAL A O 1
ATOM 6194 N N . GLN A 1 785 ? -30.667 1.163 54.848 1.00 89.94 785 GLN A N 1
ATOM 6195 C CA . GLN A 1 785 ? -29.481 0.662 55.549 1.00 89.94 785 GLN A CA 1
ATOM 6196 C C . GLN A 1 785 ? -29.079 1.596 56.691 1.00 89.94 785 GLN A C 1
ATOM 6198 O O . GLN A 1 785 ? -29.304 2.804 56.629 1.00 89.94 785 GLN A O 1
ATOM 6203 N N . VAL A 1 786 ? -28.454 1.050 57.735 1.00 89.12 786 VAL A N 1
ATOM 6204 C CA . VAL A 1 786 ? -27.903 1.820 58.863 1.00 89.12 786 VAL A CA 1
ATOM 6205 C C . VAL A 1 786 ? -26.494 1.327 59.172 1.00 89.12 786 VAL A C 1
ATOM 6207 O O . VAL A 1 786 ? -26.273 0.118 59.241 1.00 89.12 786 VAL A O 1
ATOM 6210 N N . HIS A 1 787 ? -25.528 2.234 59.376 1.00 91.31 787 HIS A N 1
ATOM 6211 C CA . HIS A 1 787 ? -24.172 1.849 59.803 1.00 91.31 787 HIS A CA 1
ATOM 6212 C C . HIS A 1 787 ? -24.230 0.990 61.064 1.00 91.31 787 HIS A C 1
ATOM 6214 O O . HIS A 1 787 ? -25.032 1.255 61.960 1.00 91.31 787 HIS A O 1
ATOM 6220 N N . SER A 1 788 ? -23.340 0.008 61.183 1.00 89.62 788 SER A N 1
ATOM 6221 C CA . SER A 1 788 ? -23.288 -0.849 62.372 1.00 89.62 788 SER A CA 1
ATOM 6222 C C . SER A 1 788 ? -23.103 -0.059 63.673 1.00 89.62 788 SER A C 1
ATOM 6224 O O . SER A 1 788 ? -23.666 -0.409 64.706 1.00 89.62 788 SER A O 1
ATOM 6226 N N . GLU A 1 789 ? -22.387 1.059 63.585 1.00 91.44 789 GLU A N 1
ATOM 6227 C CA . GLU A 1 789 ? -22.106 2.011 64.652 1.00 91.44 789 GLU A CA 1
ATOM 6228 C C . GLU A 1 789 ? -23.310 2.914 64.964 1.00 91.44 789 GLU A C 1
ATOM 6230 O O . GLU A 1 789 ? -23.476 3.351 66.099 1.00 91.44 789 GLU A O 1
ATOM 6235 N N . CYS A 1 790 ? -24.174 3.181 63.978 1.00 87.88 790 CYS A N 1
ATOM 6236 C CA . CYS A 1 790 ? -25.401 3.960 64.161 1.00 87.88 790 CYS A CA 1
ATOM 6237 C C . CYS A 1 790 ? -26.597 3.104 64.593 1.00 87.88 790 CYS A C 1
ATOM 6239 O O . CYS A 1 790 ? -27.580 3.645 65.093 1.00 87.88 790 CYS A O 1
ATOM 6241 N N . TYR A 1 791 ? -26.532 1.784 64.414 1.00 86.56 791 TYR A N 1
ATOM 6242 C CA . TYR A 1 791 ? -27.662 0.887 64.640 1.00 86.56 791 TYR A CA 1
ATOM 6243 C C . TYR A 1 791 ? -28.223 0.915 66.073 1.00 86.56 791 TYR A C 1
ATOM 6245 O O . TYR A 1 791 ? -29.441 1.012 66.207 1.00 86.56 791 TYR A O 1
ATOM 6253 N N . PRO A 1 792 ? -27.411 0.944 67.152 1.00 83.06 792 PRO A N 1
ATOM 6254 C CA . PRO A 1 792 ? -27.953 1.056 68.508 1.00 83.06 792 PRO A CA 1
ATOM 6255 C C . PRO A 1 792 ? -28.740 2.355 68.736 1.00 83.06 792 PRO A C 1
ATOM 6257 O O . PRO A 1 792 ? -29.798 2.341 69.362 1.00 83.06 792 PRO A O 1
ATOM 6260 N N . ALA A 1 793 ? -28.249 3.477 68.198 1.00 82.94 793 ALA A N 1
ATOM 6261 C CA . ALA A 1 793 ? -28.920 4.772 68.304 1.00 82.94 793 ALA A CA 1
ATOM 6262 C C . ALA A 1 793 ? -30.203 4.818 67.458 1.00 82.94 793 ALA A C 1
ATOM 6264 O O . ALA A 1 793 ? -31.229 5.318 67.913 1.00 82.94 793 ALA A O 1
ATOM 6265 N N . TYR A 1 794 ? -30.173 4.211 66.268 1.00 84.75 794 TYR A N 1
ATOM 6266 C CA . TYR A 1 794 ? -31.352 4.021 65.428 1.00 84.75 794 TYR A CA 1
ATOM 6267 C C . TYR A 1 794 ? -32.443 3.209 66.136 1.00 84.75 794 TYR A C 1
ATOM 6269 O O . TYR A 1 794 ? -33.590 3.644 66.180 1.00 84.75 794 TYR A O 1
ATOM 6277 N N . GLN A 1 795 ? -32.091 2.074 66.750 1.00 81.06 795 GLN A N 1
ATOM 6278 C CA . GLN A 1 795 ? -33.042 1.246 67.497 1.00 81.06 795 GLN A CA 1
ATOM 6279 C C . GLN A 1 795 ? -33.648 1.990 68.691 1.00 81.06 795 GLN A C 1
ATOM 6281 O O . GLN A 1 795 ? -34.842 1.861 68.949 1.00 81.06 795 GLN A O 1
ATOM 6286 N N . ALA A 1 796 ? -32.851 2.795 69.397 1.00 76.62 796 ALA A N 1
ATOM 6287 C CA . ALA A 1 796 ? -33.349 3.621 70.490 1.00 76.62 796 ALA A CA 1
ATOM 6288 C C . ALA A 1 796 ? -34.341 4.697 70.007 1.00 76.62 796 ALA A C 1
ATOM 6290 O O . ALA A 1 796 ? -35.347 4.941 70.671 1.00 76.62 796 ALA A O 1
ATOM 6291 N N . ALA A 1 797 ? -34.088 5.315 68.847 1.00 78.62 797 ALA A N 1
ATOM 6292 C CA . ALA A 1 797 ? -34.972 6.323 68.259 1.00 78.62 797 ALA A CA 1
ATOM 6293 C C . ALA A 1 797 ? -36.275 5.725 67.696 1.00 78.62 797 ALA A C 1
ATOM 6295 O O . ALA A 1 797 ? -37.343 6.314 67.861 1.00 78.62 797 ALA A O 1
ATOM 6296 N N . ALA A 1 798 ? -36.191 4.553 67.060 1.00 77.00 798 ALA A N 1
ATOM 6297 C CA . ALA A 1 798 ? -37.322 3.853 66.448 1.00 77.00 798 ALA A CA 1
ATOM 6298 C C . ALA A 1 798 ? -38.180 3.061 67.452 1.00 77.00 798 ALA A C 1
ATOM 6300 O O . ALA A 1 798 ? -39.237 2.547 67.088 1.00 77.00 798 ALA A O 1
ATOM 6301 N N . ALA A 1 799 ? -37.743 2.942 68.709 1.00 82.25 799 ALA A N 1
ATOM 6302 C CA . ALA A 1 799 ? -38.503 2.242 69.732 1.00 82.25 799 ALA A CA 1
ATOM 6303 C C . ALA A 1 799 ? -39.880 2.908 69.973 1.00 82.25 799 ALA A C 1
ATOM 6305 O O . ALA A 1 799 ? -40.014 4.136 69.915 1.00 82.25 799 ALA A O 1
ATOM 6306 N N . PRO A 1 800 ? -40.933 2.126 70.250 1.00 81.25 800 PRO A N 1
ATOM 6307 C CA . PRO A 1 800 ? -42.230 2.672 70.634 1.00 81.25 800 PRO A CA 1
ATOM 6308 C C . PRO A 1 800 ? -42.159 3.305 72.027 1.00 81.25 800 PRO A C 1
ATOM 6310 O O . PRO A 1 800 ? -41.314 2.932 72.842 1.00 81.25 800 PRO A O 1
ATOM 6313 N N . ASP A 1 801 ? -43.034 4.270 72.302 1.00 85.31 801 ASP A N 1
ATOM 6314 C CA . ASP A 1 801 ? -43.121 4.891 73.626 1.00 85.31 801 ASP A CA 1
ATOM 6315 C C . ASP A 1 801 ? -43.827 3.961 74.612 1.00 85.31 801 ASP A C 1
ATOM 6317 O O . ASP A 1 801 ? -44.773 3.249 74.268 1.00 85.31 801 ASP A O 1
ATOM 6321 N N . CYS A 1 802 ? -43.353 3.966 75.853 1.00 86.25 802 CYS A N 1
ATOM 6322 C CA . CYS A 1 802 ? -43.921 3.178 76.927 1.00 86.25 802 CYS A CA 1
ATOM 6323 C C . CYS A 1 802 ? -45.298 3.725 77.300 1.00 86.25 802 CYS A C 1
ATOM 6325 O O . CYS A 1 802 ? -45.416 4.887 77.694 1.00 86.25 802 CYS A O 1
ATOM 6327 N N . GLY A 1 803 ? -46.324 2.873 77.273 1.00 82.50 803 GLY A N 1
ATOM 6328 C CA . GLY A 1 803 ? -47.706 3.227 77.623 1.00 82.50 803 GLY A CA 1
ATOM 6329 C C . GLY A 1 803 ? -47.908 3.719 79.066 1.00 82.50 803 GLY A C 1
ATOM 6330 O O . GLY A 1 803 ? -48.995 4.175 79.406 1.00 82.50 803 GLY A O 1
ATOM 6331 N N . HIS A 1 804 ? -46.876 3.648 79.915 1.00 85.56 804 HIS A N 1
ATOM 6332 C CA . HIS A 1 804 ? -46.898 4.146 81.292 1.00 85.56 804 HIS A CA 1
ATOM 6333 C C . HIS A 1 804 ? -46.087 5.429 81.493 1.00 85.56 804 HIS A C 1
ATOM 6335 O O . HIS A 1 804 ? -46.633 6.446 81.908 1.00 85.56 804 HIS A O 1
ATOM 6341 N N . CYS A 1 805 ? -44.775 5.387 81.239 1.00 85.75 805 CYS A N 1
ATOM 6342 C CA . CYS A 1 805 ? -43.883 6.511 81.534 1.00 85.75 805 CYS A CA 1
ATOM 6343 C C . CYS A 1 805 ? -43.678 7.460 80.345 1.00 85.75 805 CYS A C 1
ATOM 6345 O O . CYS A 1 805 ? -43.061 8.508 80.514 1.00 85.75 805 CYS A O 1
ATOM 6347 N N . GLY A 1 806 ? -44.157 7.098 79.149 1.00 81.56 806 GLY A N 1
ATOM 6348 C CA . GLY A 1 806 ? -43.963 7.864 77.917 1.00 81.56 806 GLY A CA 1
ATOM 6349 C C . GLY A 1 806 ? -42.539 7.817 77.352 1.00 81.56 806 GLY A C 1
ATOM 6350 O O . GLY A 1 806 ? -42.294 8.397 76.301 1.00 81.56 806 GLY A O 1
ATOM 6351 N N . GLU A 1 807 ? -41.593 7.138 78.012 1.00 83.75 807 GLU A N 1
ATOM 6352 C CA . GLU A 1 807 ? -40.229 6.969 77.501 1.00 83.75 807 GLU A CA 1
ATOM 6353 C C . GLU A 1 807 ? -40.103 5.771 76.553 1.00 83.75 807 GLU A C 1
ATOM 6355 O O . GLU A 1 807 ? -40.839 4.794 76.655 1.00 83.75 807 GLU A O 1
ATOM 6360 N N . LYS A 1 808 ? -39.123 5.818 75.650 1.00 83.62 808 LYS A N 1
ATOM 6361 C CA . LYS A 1 808 ? -38.880 4.794 74.626 1.00 83.62 808 LYS A CA 1
ATOM 6362 C C . LYS A 1 808 ? -38.612 3.405 75.222 1.00 83.62 808 LYS A C 1
ATOM 6364 O O . LYS A 1 808 ? -37.775 3.241 76.112 1.00 83.62 808 LYS A O 1
ATOM 6369 N N . VAL A 1 809 ? -39.275 2.382 74.686 1.00 82.44 809 VAL A N 1
ATOM 6370 C CA . VAL A 1 809 ? -39.123 0.969 75.070 1.00 82.44 809 VAL A CA 1
ATOM 6371 C C . VAL A 1 809 ? -37.871 0.376 74.424 1.00 82.44 809 VAL A C 1
ATOM 6373 O O . VAL A 1 809 ? -37.921 -0.316 73.410 1.00 82.44 809 VAL A O 1
ATOM 6376 N N . PHE A 1 810 ? -36.719 0.690 75.015 1.00 81.25 810 PHE A N 1
ATOM 6377 C CA . PHE A 1 810 ? -35.400 0.219 74.602 1.00 81.25 810 PHE A CA 1
ATOM 6378 C C . PHE A 1 810 ? -34.512 -0.024 75.830 1.00 81.25 810 PHE A C 1
ATOM 6380 O O . PHE A 1 810 ? -34.743 0.535 76.902 1.00 81.25 810 PHE A O 1
ATOM 6387 N N . LYS A 1 811 ? -33.471 -0.850 75.679 1.00 79.62 811 LYS A N 1
ATOM 6388 C CA . LYS A 1 811 ? -32.509 -1.126 76.750 1.00 79.62 811 LYS A CA 1
ATOM 6389 C C . LYS A 1 811 ? -31.689 0.123 77.080 1.00 79.62 811 LYS A C 1
ATOM 6391 O O . LYS A 1 811 ? -30.826 0.527 76.305 1.00 79.62 811 LYS A O 1
ATOM 6396 N N . GLN A 1 812 ? -31.895 0.689 78.262 1.00 75.31 812 GLN A N 1
ATOM 6397 C CA . GLN A 1 812 ? -31.083 1.780 78.795 1.00 75.31 812 GLN A CA 1
ATOM 6398 C C . GLN A 1 812 ? -30.265 1.260 79.982 1.00 75.31 812 GLN A C 1
ATOM 6400 O O . GLN A 1 812 ? -30.843 0.973 81.034 1.00 75.31 812 GLN A O 1
ATOM 6405 N N . PRO A 1 813 ? -28.933 1.113 79.845 1.00 73.25 813 PRO A N 1
ATOM 6406 C CA . PRO A 1 813 ? -28.084 0.598 80.914 1.00 73.25 813 PRO A CA 1
ATOM 6407 C C . PRO A 1 813 ? -28.303 1.348 82.234 1.00 73.25 813 PRO A C 1
ATOM 6409 O O . PRO A 1 813 ? -28.168 2.567 82.290 1.00 73.25 813 PRO A O 1
ATOM 6412 N N . GLY A 1 814 ? -28.654 0.610 83.289 1.00 75.88 814 GLY A N 1
ATOM 6413 C CA . GLY A 1 814 ? -28.915 1.163 84.622 1.00 75.88 814 GLY A CA 1
ATOM 6414 C C . GLY A 1 814 ? -30.322 1.728 84.846 1.00 75.88 814 GLY A C 1
ATOM 6415 O O . GLY A 1 814 ? -30.607 2.135 85.968 1.00 75.88 814 GLY A O 1
ATOM 6416 N N . ARG A 1 815 ? -31.201 1.739 83.831 1.00 78.19 815 ARG A N 1
ATOM 6417 C CA . ARG A 1 815 ? -32.572 2.262 83.958 1.00 78.19 815 ARG A CA 1
ATOM 6418 C C . ARG A 1 815 ? -33.663 1.322 83.442 1.00 78.19 815 ARG A C 1
ATOM 6420 O O . ARG A 1 815 ? -34.620 1.098 84.169 1.00 78.19 815 ARG A O 1
ATOM 6427 N N . PHE A 1 816 ? -33.512 0.775 82.234 1.00 82.69 816 PHE A N 1
ATOM 6428 C CA . PHE A 1 816 ? -34.474 -0.154 81.627 1.00 82.69 816 PHE A CA 1
ATOM 6429 C C . PHE A 1 816 ? -33.748 -1.371 81.041 1.00 82.69 816 PHE A C 1
ATOM 6431 O O . PHE A 1 816 ? -32.797 -1.226 80.265 1.00 82.69 816 PHE A O 1
ATOM 6438 N N . SER A 1 817 ? -34.202 -2.577 81.378 1.00 80.75 817 SER A N 1
ATOM 6439 C CA . SER A 1 817 ? -33.622 -3.868 80.988 1.00 80.75 817 SER A CA 1
ATOM 6440 C C . SER A 1 817 ? -33.720 -4.123 79.481 1.00 80.75 817 SER A C 1
ATOM 6442 O O . SER A 1 817 ? -32.907 -4.861 78.916 1.00 80.75 817 SER A O 1
ATOM 6444 N N . GLY A 1 818 ? -34.674 -3.454 78.825 1.00 76.81 818 GLY A N 1
ATOM 6445 C CA . GLY A 1 818 ? -35.062 -3.672 77.433 1.00 76.81 818 GLY A CA 1
ATOM 6446 C C . GLY A 1 818 ? -36.143 -4.741 77.266 1.00 76.81 818 GLY A C 1
ATOM 6447 O O . GLY A 1 818 ? -36.603 -4.953 76.147 1.00 76.81 818 GLY A O 1
ATOM 6448 N N . VAL A 1 819 ? -36.558 -5.391 78.356 1.00 84.00 819 VAL A N 1
ATOM 6449 C CA . VAL A 1 819 ? -37.712 -6.292 78.388 1.00 84.00 819 VAL A CA 1
ATOM 6450 C C . VAL A 1 819 ? -38.982 -5.454 78.521 1.00 84.00 819 VAL A C 1
ATOM 6452 O O . VAL A 1 819 ? -39.011 -4.435 79.217 1.00 84.00 819 VAL A O 1
ATOM 6455 N N . TYR A 1 820 ? -40.032 -5.859 77.817 1.00 87.62 820 TYR A N 1
ATOM 6456 C CA . TYR A 1 820 ? -41.313 -5.168 77.817 1.00 87.62 820 TYR A CA 1
ATOM 6457 C C . TYR A 1 820 ? -42.471 -6.154 77.757 1.00 87.62 820 TYR A C 1
ATOM 6459 O O . TYR A 1 820 ? -42.310 -7.302 77.342 1.00 87.62 820 TYR A O 1
ATOM 6467 N N . TYR A 1 821 ? -43.641 -5.665 78.143 1.00 84.81 821 TYR A N 1
ATOM 6468 C CA . TYR A 1 821 ? -44.915 -6.351 78.007 1.00 84.81 821 TYR A CA 1
ATOM 6469 C C . TYR A 1 821 ? -45.772 -5.612 76.978 1.00 84.81 821 TYR A C 1
ATOM 6471 O O . TYR A 1 821 ? -45.855 -4.381 77.011 1.00 84.81 821 TYR A O 1
ATOM 6479 N N . ASP A 1 822 ? -46.396 -6.355 76.066 1.00 84.06 822 ASP A N 1
ATOM 6480 C CA . ASP A 1 822 ? -47.451 -5.831 75.197 1.00 84.06 822 ASP A CA 1
ATOM 6481 C C . ASP A 1 822 ? -48.787 -5.858 75.963 1.00 84.06 822 ASP A C 1
ATOM 6483 O O . ASP A 1 822 ? -49.129 -6.848 76.616 1.00 84.06 822 ASP A O 1
ATOM 6487 N N . THR A 1 823 ? -49.537 -4.759 75.916 1.00 82.38 823 THR A N 1
ATOM 6488 C CA . THR A 1 823 ? -50.858 -4.634 76.545 1.00 82.38 823 THR A CA 1
ATOM 6489 C C . THR A 1 823 ? -51.975 -5.010 75.572 1.00 82.38 823 THR A C 1
ATOM 6491 O O . THR A 1 823 ? -51.778 -5.056 74.358 1.00 82.38 823 THR A O 1
ATOM 6494 N N . GLU A 1 824 ? -53.183 -5.227 76.100 1.00 77.00 824 GLU A N 1
ATOM 6495 C CA . GLU A 1 824 ? -54.388 -5.481 75.290 1.00 77.00 824 GLU A CA 1
ATOM 6496 C C . GLU A 1 824 ? -54.718 -4.318 74.331 1.00 77.00 824 GLU A C 1
ATOM 6498 O O . GLU A 1 824 ? -55.258 -4.546 73.251 1.00 77.00 824 GLU A O 1
ATOM 6503 N N . ASP A 1 825 ? -54.292 -3.093 74.667 1.00 77.50 825 ASP A N 1
ATOM 6504 C CA . ASP A 1 825 ? -54.426 -1.886 73.837 1.00 77.50 825 ASP A CA 1
ATOM 6505 C C . ASP A 1 825 ? -53.270 -1.711 72.821 1.00 77.50 825 ASP A C 1
ATOM 6507 O O . ASP A 1 825 ? -53.071 -0.619 72.288 1.00 77.50 825 ASP A O 1
ATOM 6511 N N . GLN A 1 826 ? -52.464 -2.755 72.576 1.00 77.12 826 GLN A N 1
ATOM 6512 C CA . GLN A 1 826 ? -51.269 -2.736 71.712 1.00 77.12 826 GLN A CA 1
ATOM 6513 C C . GLN A 1 826 ? -50.186 -1.722 72.131 1.00 77.12 826 GLN A C 1
ATOM 6515 O O . GLN A 1 826 ? -49.353 -1.314 71.319 1.00 77.12 826 GLN A O 1
ATOM 652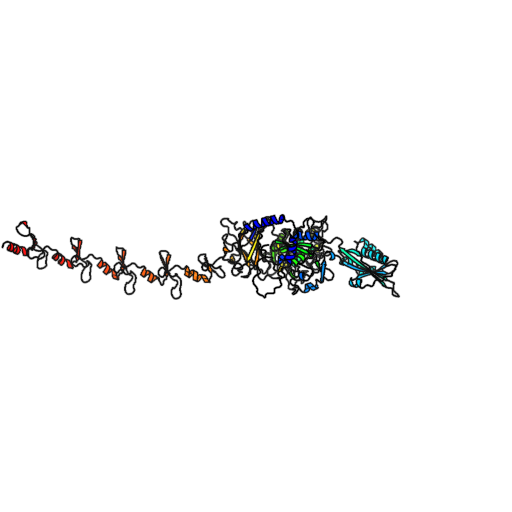0 N N . GLN A 1 827 ? -50.160 -1.311 73.401 1.00 81.56 827 GLN A N 1
ATOM 6521 C CA . GLN A 1 827 ? -49.085 -0.476 73.934 1.00 81.56 827 GLN A CA 1
ATOM 6522 C C . GLN A 1 827 ? -47.974 -1.356 74.500 1.00 81.56 827 GLN A C 1
ATOM 6524 O O . GLN A 1 827 ? -48.239 -2.376 75.131 1.00 81.56 827 GLN A O 1
ATOM 6529 N N . ARG A 1 828 ? -46.720 -0.937 74.332 1.00 87.94 828 ARG A N 1
ATOM 6530 C CA . ARG A 1 828 ? -45.591 -1.575 75.017 1.00 87.94 828 ARG A CA 1
ATOM 6531 C C . ARG A 1 828 ? -45.312 -0.870 76.322 1.00 87.94 828 ARG A C 1
ATOM 6533 O O . ARG A 1 828 ? -45.343 0.353 76.376 1.00 87.94 828 ARG A O 1
ATOM 6540 N N . VAL A 1 829 ? -45.014 -1.625 77.368 1.00 85.06 829 VAL A N 1
ATOM 6541 C CA . VAL A 1 829 ? -44.669 -1.086 78.686 1.00 85.06 829 VAL A CA 1
ATOM 6542 C C . VAL A 1 829 ? -43.391 -1.761 79.163 1.00 85.06 829 VAL A C 1
ATOM 6544 O O . VAL A 1 829 ? -43.288 -2.983 79.086 1.00 85.06 829 VAL A O 1
ATOM 6547 N N . HIS A 1 830 ? -42.411 -0.983 79.639 1.00 87.94 830 HIS A N 1
ATOM 6548 C CA . HIS A 1 830 ? -41.182 -1.548 80.214 1.00 87.94 830 HIS A CA 1
ATOM 6549 C C . HIS A 1 830 ? -41.515 -2.531 81.332 1.00 87.94 830 HIS A C 1
ATOM 6551 O O . HIS A 1 830 ? -42.460 -2.306 82.090 1.00 87.94 830 HIS A O 1
ATOM 6557 N N . GLU A 1 831 ? -40.698 -3.566 81.492 1.00 87.81 831 GLU A N 1
ATOM 6558 C CA . GLU A 1 831 ? -40.816 -4.495 82.614 1.00 87.81 831 GLU A CA 1
ATOM 6559 C C . GLU A 1 831 ? -40.825 -3.758 83.963 1.00 87.81 831 GLU A C 1
ATOM 6561 O O . GLU A 1 831 ? -41.675 -4.015 84.813 1.00 87.81 831 GLU A O 1
ATOM 6566 N N . GLU A 1 832 ? -39.964 -2.753 84.117 1.00 88.00 832 GLU A N 1
ATOM 6567 C CA . GLU A 1 832 ? -39.865 -1.931 85.325 1.00 88.00 832 GLU A CA 1
ATOM 6568 C C . GLU A 1 832 ? -41.065 -0.996 85.525 1.00 88.00 832 GLU A C 1
ATOM 6570 O O . GLU A 1 832 ? -41.347 -0.569 86.643 1.00 88.00 832 GLU A O 1
ATOM 6575 N N . CYS A 1 833 ? -41.785 -0.668 84.449 1.00 85.12 833 CYS A N 1
ATOM 6576 C CA . CYS A 1 833 ? -42.994 0.154 84.503 1.00 85.12 833 CYS A CA 1
ATOM 6577 C C . CYS A 1 833 ? -44.273 -0.679 84.634 1.00 85.12 833 CYS A C 1
ATOM 6579 O O . CYS A 1 833 ? -45.343 -0.106 84.847 1.00 85.12 833 CYS A O 1
ATOM 6581 N N . TRP A 1 834 ? -44.187 -2.005 84.500 1.00 84.25 834 TRP A N 1
ATOM 6582 C CA . TRP A 1 834 ? -45.351 -2.876 84.377 1.00 84.25 834 TRP A CA 1
ATOM 6583 C C . TRP A 1 834 ? -46.267 -2.817 85.594 1.00 84.25 834 TRP A C 1
ATOM 6585 O O . TRP A 1 834 ? -47.482 -2.687 85.451 1.00 84.25 834 TRP A O 1
ATOM 6595 N N . GLU A 1 835 ? -45.696 -2.838 86.798 1.00 81.62 835 GLU A N 1
ATOM 6596 C CA . GLU A 1 835 ? -46.503 -2.780 88.017 1.00 81.62 835 GLU A CA 1
ATOM 6597 C C . GLU A 1 835 ? -47.164 -1.415 88.223 1.00 81.62 835 GLU A C 1
ATOM 6599 O O . GLU A 1 835 ? -48.344 -1.344 88.569 1.00 81.62 835 GLU A O 1
ATOM 6604 N N . GLY A 1 836 ? -46.453 -0.325 87.915 1.00 81.50 836 GLY A N 1
ATOM 6605 C CA . GLY A 1 836 ? -47.035 1.020 87.922 1.00 81.50 836 GLY A CA 1
ATOM 6606 C C . GLY A 1 836 ? -48.190 1.149 86.925 1.00 81.50 836 GLY A C 1
ATOM 6607 O O . GLY A 1 836 ? -49.270 1.628 87.276 1.00 81.50 836 GLY A O 1
ATOM 6608 N N . TYR A 1 837 ? -48.007 0.626 85.708 1.00 82.94 837 TYR A N 1
ATOM 6609 C CA . TYR A 1 837 ? -49.044 0.582 84.679 1.00 82.94 837 TYR A CA 1
ATOM 6610 C C . TYR A 1 837 ? -50.274 -0.193 85.138 1.00 82.94 837 TYR A C 1
ATOM 6612 O O . TYR A 1 837 ? -51.390 0.331 85.074 1.00 82.94 837 TYR A O 1
ATOM 6620 N N . ARG A 1 838 ? -50.074 -1.406 85.664 1.00 82.88 838 ARG A N 1
ATOM 6621 C CA . ARG A 1 838 ? -51.152 -2.282 86.129 1.00 82.88 838 ARG A CA 1
ATOM 6622 C C . ARG A 1 838 ? -51.965 -1.638 87.250 1.00 82.88 838 ARG A C 1
ATOM 6624 O O . ARG A 1 838 ? -53.189 -1.717 87.226 1.00 82.88 838 ARG A O 1
ATOM 6631 N N . LEU A 1 839 ? -51.307 -0.953 88.186 1.00 80.44 839 LEU A N 1
ATOM 6632 C CA . LEU A 1 839 ? -51.979 -0.203 89.249 1.00 80.44 839 LEU A CA 1
ATOM 6633 C C . LEU A 1 839 ? -52.731 1.022 88.708 1.00 80.44 839 LEU A C 1
ATOM 6635 O O . LEU A 1 839 ? -53.857 1.270 89.125 1.00 80.44 839 LEU A O 1
ATOM 6639 N N . SER A 1 840 ? -52.162 1.759 87.748 1.00 78.88 840 SER A N 1
ATOM 6640 C CA . SER A 1 840 ? -52.814 2.942 87.160 1.00 78.88 840 SER A CA 1
ATOM 6641 C C . SER A 1 840 ? -54.106 2.624 86.395 1.00 78.88 840 SER A C 1
ATOM 6643 O O . SER A 1 840 ? -55.019 3.449 86.353 1.00 78.88 840 SER A O 1
ATOM 6645 N N . LYS A 1 841 ? -54.184 1.431 85.792 1.00 79.25 841 LYS A N 1
ATOM 6646 C CA . LYS A 1 841 ? -55.339 0.957 85.014 1.00 79.25 841 LYS A CA 1
ATOM 6647 C C . LYS A 1 841 ? -56.331 0.146 85.850 1.00 79.25 841 LYS A C 1
ATOM 6649 O O . LYS A 1 841 ? -57.420 -0.154 85.366 1.00 79.25 841 LYS A O 1
ATOM 6654 N N . ALA A 1 842 ? -55.979 -0.210 87.087 1.00 80.12 842 ALA A N 1
ATOM 6655 C CA . ALA A 1 842 ? -56.873 -0.949 87.963 1.00 80.12 842 ALA A CA 1
ATOM 6656 C C . ALA A 1 842 ? -58.081 -0.075 88.375 1.00 80.12 842 ALA A C 1
ATOM 6658 O O . ALA A 1 842 ? -57.917 1.115 88.662 1.00 80.12 842 ALA A O 1
ATOM 6659 N N . PRO A 1 843 ? -59.304 -0.641 88.420 1.00 78.62 843 PRO A N 1
ATOM 6660 C CA . PRO A 1 843 ? -60.501 0.079 88.859 1.00 78.62 843 PRO A CA 1
ATOM 6661 C C . PRO A 1 843 ? -60.307 0.672 90.252 1.00 78.62 843 PRO A C 1
ATOM 6663 O O . PRO A 1 843 ? -59.706 0.026 91.101 1.00 78.62 843 PRO A O 1
ATOM 6666 N N . LYS A 1 844 ? -60.810 1.879 90.515 1.00 83.44 844 LYS A N 1
ATOM 6667 C CA . LYS A 1 844 ? -60.635 2.531 91.821 1.00 83.44 844 LYS A CA 1
ATOM 6668 C C . LYS A 1 844 ? -61.670 2.063 92.836 1.00 83.44 844 LYS A C 1
ATOM 6670 O O . LYS A 1 844 ? -62.829 1.839 92.491 1.00 83.44 844 LYS A O 1
ATOM 6675 N N . CYS A 1 845 ? -61.231 1.945 94.082 1.00 84.00 845 CYS A N 1
ATOM 6676 C CA . CYS A 1 845 ? -62.075 1.619 95.214 1.00 84.00 845 CYS A CA 1
ATOM 6677 C C . CYS A 1 845 ? -63.026 2.785 95.485 1.00 84.00 845 CYS A C 1
ATOM 6679 O O . CYS A 1 845 ? -62.574 3.921 95.625 1.00 84.00 845 CYS A O 1
ATOM 6681 N N . VAL A 1 846 ? -64.328 2.518 95.567 1.00 82.19 846 VAL A N 1
ATOM 6682 C CA . VAL A 1 846 ? -65.345 3.558 95.788 1.00 82.19 846 VAL A CA 1
ATOM 6683 C C . VAL A 1 846 ? -65.233 4.235 97.155 1.00 82.19 846 VAL A C 1
ATOM 6685 O O . VAL A 1 846 ? -65.680 5.366 97.292 1.00 82.19 846 VAL A O 1
ATOM 6688 N N . GLU A 1 847 ? -64.612 3.580 98.140 1.00 83.81 847 GLU A N 1
ATOM 6689 C CA . GLU A 1 847 ? -64.465 4.123 99.495 1.00 83.81 847 GLU A CA 1
ATOM 6690 C C . GLU A 1 847 ? -63.174 4.938 99.659 1.00 83.81 847 GLU A C 1
ATOM 6692 O O . GLU A 1 847 ? -63.206 6.089 100.083 1.00 83.81 847 GLU A O 1
ATOM 6697 N N . CYS A 1 848 ? -62.016 4.370 99.304 1.00 83.56 848 CYS A N 1
ATOM 6698 C CA . CYS A 1 848 ? -60.722 5.019 99.547 1.00 83.56 848 CYS A CA 1
ATOM 6699 C C . CYS A 1 848 ? -60.110 5.693 98.308 1.00 83.56 848 CYS A C 1
ATOM 6701 O O . CYS A 1 848 ? -59.098 6.381 98.424 1.00 83.56 848 CYS A O 1
ATOM 6703 N N . GLY A 1 849 ? -60.684 5.492 97.117 1.00 79.50 849 GLY A N 1
ATOM 6704 C CA . GLY A 1 849 ? -60.189 6.046 95.851 1.00 79.50 849 GLY A CA 1
ATOM 6705 C C . GLY A 1 849 ? -58.898 5.410 95.312 1.00 79.50 849 GLY A C 1
ATOM 6706 O O . GLY A 1 849 ? -58.456 5.778 94.221 1.00 79.50 849 GLY A O 1
ATOM 6707 N N . GLU A 1 850 ? -58.303 4.461 96.040 1.00 82.88 850 GLU A N 1
ATOM 6708 C CA . GLU A 1 850 ? -57.077 3.745 95.659 1.00 82.88 850 GLU A CA 1
ATOM 6709 C C . GLU A 1 850 ? -57.382 2.588 94.684 1.00 82.88 850 GLU A C 1
ATOM 6711 O O . GLU A 1 850 ? -58.509 2.085 94.659 1.00 82.88 850 GLU A O 1
ATOM 6716 N N . PRO A 1 851 ? -56.416 2.124 93.871 1.00 82.19 851 PRO A N 1
ATOM 6717 C CA . PRO A 1 851 ? -56.658 1.070 92.890 1.00 82.19 851 PRO A CA 1
ATOM 6718 C C . PRO A 1 851 ? -57.004 -0.278 93.539 1.00 82.19 851 PRO A C 1
ATOM 6720 O O . PRO A 1 851 ? -56.353 -0.734 94.481 1.00 82.19 851 PRO A O 1
ATOM 6723 N N . VAL A 1 852 ? -58.015 -0.955 93.002 1.00 80.94 852 VAL A N 1
ATOM 6724 C CA . VAL A 1 852 ? -58.462 -2.294 93.401 1.00 80.94 852 VAL A CA 1
ATOM 6725 C C . VAL A 1 852 ? -57.546 -3.336 92.773 1.00 80.94 852 VAL A C 1
ATOM 6727 O O . VAL A 1 852 ? -57.847 -3.962 91.758 1.00 80.94 852 VAL A O 1
ATOM 6730 N N . ALA A 1 853 ? -56.380 -3.472 93.387 1.00 81.12 853 ALA A N 1
ATOM 6731 C CA . ALA A 1 853 ? -55.346 -4.428 93.049 1.00 81.12 853 ALA A CA 1
ATOM 6732 C C . ALA A 1 853 ? -54.588 -4.810 94.323 1.00 81.12 853 ALA A C 1
ATOM 6734 O O . ALA A 1 853 ? -54.691 -4.140 95.353 1.00 81.12 853 ALA A O 1
ATOM 6735 N N . ARG A 1 854 ? -53.814 -5.894 94.256 1.00 79.56 854 ARG A N 1
ATOM 6736 C CA . ARG A 1 854 ? -52.934 -6.272 95.359 1.00 79.56 854 ARG A CA 1
ATOM 6737 C C . ARG A 1 854 ? -51.825 -5.228 95.494 1.00 79.56 854 ARG A C 1
ATOM 6739 O O . ARG A 1 854 ? -51.031 -5.055 94.573 1.00 79.56 854 ARG A O 1
ATOM 6746 N N . VAL A 1 855 ? -51.765 -4.571 96.645 1.00 77.25 855 VAL A N 1
ATOM 6747 C CA . VAL A 1 855 ? -50.709 -3.627 97.022 1.00 77.25 855 VAL A CA 1
ATOM 6748 C C . VAL A 1 855 ? -50.035 -4.195 98.257 1.00 77.25 855 VAL A C 1
ATOM 6750 O O . VAL A 1 855 ? -50.646 -4.302 99.320 1.00 77.25 855 VAL A O 1
ATOM 6753 N N . GLU A 1 856 ? -48.784 -4.616 98.105 1.00 73.31 856 GLU A N 1
ATOM 6754 C CA . GLU A 1 856 ? -48.057 -5.327 99.151 1.00 73.31 856 GLU A CA 1
ATOM 6755 C C . GLU A 1 856 ? -48.018 -4.519 100.461 1.00 73.31 856 GLU A C 1
ATOM 6757 O O . GLU A 1 856 ? -47.677 -3.338 100.476 1.00 73.31 856 GLU A O 1
ATOM 6762 N N . GLY A 1 857 ? -48.445 -5.151 101.559 1.00 73.88 857 GLY A N 1
ATOM 6763 C CA . GLY A 1 857 ? -48.540 -4.524 102.880 1.00 73.88 857 GLY A CA 1
ATOM 6764 C C . GLY A 1 857 ? -49.754 -3.613 103.113 1.00 73.88 857 GLY A C 1
ATOM 6765 O O . GLY A 1 857 ? -49.895 -3.120 104.230 1.00 73.88 857 GLY A O 1
ATOM 6766 N N . ARG A 1 858 ? -50.631 -3.389 102.119 1.00 74.56 858 ARG A N 1
ATOM 6767 C CA . ARG A 1 858 ? -51.790 -2.483 102.258 1.00 74.56 858 ARG A CA 1
ATOM 6768 C C . ARG A 1 858 ? -53.130 -3.072 101.806 1.00 74.56 858 ARG A C 1
ATOM 6770 O O . ARG A 1 858 ? -54.100 -2.899 102.530 1.00 74.56 858 ARG A O 1
ATOM 6777 N N . PHE A 1 859 ? -53.182 -3.759 100.662 1.00 80.94 859 PHE A N 1
ATOM 6778 C CA . PHE A 1 859 ? -54.401 -4.382 100.126 1.00 80.94 859 PHE A CA 1
ATOM 6779 C C . PHE A 1 859 ? -54.086 -5.770 99.555 1.00 80.94 859 PHE A C 1
ATOM 6781 O O . PHE A 1 859 ? -53.154 -5.924 98.759 1.00 80.94 859 PHE A O 1
ATOM 6788 N N . ASP A 1 860 ? -54.856 -6.792 99.920 1.00 79.38 860 ASP A N 1
ATOM 6789 C CA . ASP A 1 860 ? -54.643 -8.179 99.489 1.00 79.38 860 ASP A CA 1
ATOM 6790 C C . ASP A 1 860 ? -55.086 -8.439 98.033 1.00 79.38 860 ASP A C 1
ATOM 6792 O O . ASP A 1 860 ? -54.708 -9.446 97.427 1.00 79.38 860 ASP A O 1
ATOM 6796 N N . GLY A 1 861 ? -55.812 -7.480 97.447 1.00 77.12 861 GLY A N 1
ATOM 6797 C CA . GLY A 1 861 ? -56.315 -7.492 96.076 1.00 77.12 861 GLY A CA 1
ATOM 6798 C C . GLY A 1 861 ? -57.726 -8.063 95.922 1.00 77.12 861 GLY A C 1
ATOM 6799 O O . GLY A 1 861 ? -58.242 -8.085 94.802 1.00 77.12 861 GLY A O 1
ATOM 6800 N N . LYS A 1 862 ? -58.370 -8.501 97.007 1.00 83.50 862 LYS A N 1
ATOM 6801 C CA . LYS A 1 862 ? -59.778 -8.900 97.014 1.00 83.50 862 LYS A CA 1
ATOM 6802 C C . LYS A 1 862 ? -60.677 -7.680 97.152 1.00 83.50 862 LYS A C 1
ATOM 6804 O O . LYS A 1 862 ? -60.338 -6.682 97.787 1.00 83.50 862 LYS A O 1
ATOM 6809 N N . TYR A 1 863 ? -61.853 -7.772 96.548 1.00 85.19 863 TYR A N 1
ATOM 6810 C CA . TYR A 1 863 ? -62.824 -6.692 96.544 1.00 85.19 863 TYR A CA 1
ATOM 6811 C C . TYR A 1 863 ? -64.250 -7.219 96.508 1.00 85.19 863 TYR A C 1
ATOM 6813 O O . TYR A 1 863 ? -64.508 -8.337 96.060 1.00 85.19 863 TYR A O 1
ATOM 6821 N N . TYR A 1 864 ? -65.167 -6.367 96.942 1.00 81.44 864 TYR A N 1
ATOM 6822 C CA . TYR A 1 864 ? -66.601 -6.530 96.788 1.00 81.44 864 TYR A CA 1
ATOM 6823 C C . TYR A 1 864 ? -67.097 -5.616 95.667 1.00 81.44 864 TYR A C 1
ATOM 6825 O O . TYR A 1 864 ? -66.586 -4.508 95.482 1.00 81.44 864 TYR A O 1
ATOM 6833 N N . ASN A 1 865 ? -68.078 -6.087 94.901 1.00 83.12 865 ASN A N 1
ATOM 6834 C CA . ASN A 1 865 ? -68.810 -5.236 93.968 1.00 83.12 865 ASN A CA 1
ATOM 6835 C C . ASN A 1 865 ? -69.908 -4.500 94.740 1.00 83.12 865 ASN A C 1
ATOM 6837 O O . ASN A 1 865 ? -70.564 -5.108 95.584 1.00 83.12 865 ASN A O 1
ATOM 6841 N N . VAL A 1 866 ? -70.104 -3.220 94.436 1.00 81.12 866 VAL A N 1
ATOM 6842 C CA . VAL A 1 866 ? -71.235 -2.424 94.936 1.00 81.12 866 VAL A CA 1
ATOM 6843 C C . VAL A 1 866 ? -72.269 -2.235 93.831 1.00 81.12 866 VAL A C 1
ATOM 6845 O O . VAL A 1 866 ? -71.931 -2.316 92.648 1.00 81.12 866 VAL A O 1
ATOM 6848 N N . ASP A 1 867 ? -73.520 -1.990 94.217 1.00 72.31 867 ASP A N 1
ATOM 6849 C CA . ASP A 1 867 ? -74.686 -2.071 93.325 1.00 72.31 867 ASP A CA 1
ATOM 6850 C C . ASP A 1 867 ? -74.627 -1.117 92.111 1.00 72.31 867 ASP A C 1
ATOM 6852 O O . ASP A 1 867 ? -75.152 -1.447 91.050 1.00 72.31 867 ASP A O 1
ATOM 6856 N N . ASP A 1 868 ? -73.880 -0.010 92.200 1.00 70.19 868 ASP A N 1
ATOM 6857 C CA . ASP A 1 868 ? -73.665 0.948 91.098 1.00 70.19 868 ASP A CA 1
ATOM 6858 C C . ASP A 1 868 ? -72.488 0.584 90.159 1.00 70.19 868 ASP A C 1
ATOM 6860 O O . ASP A 1 868 ? -71.983 1.418 89.404 1.00 70.19 868 ASP A O 1
ATOM 6864 N N . GLY A 1 869 ? -71.997 -0.659 90.204 1.00 72.62 869 GLY A N 1
ATOM 6865 C CA . GLY A 1 869 ? -70.900 -1.145 89.352 1.00 72.62 869 GLY A CA 1
ATOM 6866 C C . GLY A 1 869 ? -69.495 -0.731 89.812 1.00 72.62 869 GLY A C 1
ATOM 6867 O O . GLY A 1 869 ? -68.503 -1.026 89.140 1.00 72.62 869 GLY A O 1
ATOM 6868 N N . GLY A 1 870 ? -69.393 -0.073 90.967 1.00 80.81 870 GLY A N 1
ATOM 6869 C CA . GLY A 1 870 ? -68.129 0.212 91.637 1.00 80.81 870 GLY A CA 1
ATOM 6870 C C . GLY A 1 870 ? -67.527 -1.019 92.324 1.00 80.81 870 GLY A C 1
ATOM 6871 O O . GLY A 1 870 ? -68.183 -2.044 92.519 1.00 80.81 870 GLY A O 1
ATOM 6872 N N . ARG A 1 871 ? -66.261 -0.917 92.732 1.00 86.38 871 ARG A N 1
ATOM 6873 C CA . ARG A 1 871 ? -65.565 -1.952 93.514 1.00 86.38 871 ARG A CA 1
ATOM 6874 C C . ARG A 1 871 ? -65.079 -1.355 94.823 1.00 86.38 871 ARG A C 1
ATOM 6876 O O . ARG A 1 871 ? -64.662 -0.205 94.831 1.00 86.38 871 ARG A O 1
ATOM 6883 N N . CYS A 1 872 ? -65.103 -2.115 95.909 1.00 82.44 872 CYS A N 1
ATOM 6884 C CA . CYS A 1 872 ? -64.576 -1.706 97.210 1.00 82.44 872 CYS A CA 1
ATOM 6885 C C . CYS A 1 872 ? -63.594 -2.765 97.720 1.00 82.44 872 CYS A C 1
ATOM 6887 O O . CYS A 1 872 ? -63.899 -3.954 97.634 1.00 82.44 872 CYS A O 1
ATOM 6889 N N . HIS A 1 873 ? -62.417 -2.368 98.218 1.00 85.00 873 HIS A N 1
ATOM 6890 C CA . HIS A 1 873 ? -61.462 -3.315 98.809 1.00 85.00 873 HIS A CA 1
ATOM 6891 C C . HIS A 1 873 ? -62.122 -4.113 99.927 1.00 85.00 873 HIS A C 1
ATOM 6893 O O . HIS A 1 873 ? -62.963 -3.587 100.657 1.00 85.00 873 HIS A O 1
ATOM 6899 N N . SER A 1 874 ? -61.709 -5.366 100.093 1.00 83.88 874 SER A N 1
ATOM 6900 C CA . SER A 1 874 ? -62.234 -6.201 101.172 1.00 83.88 874 SER A CA 1
ATOM 6901 C C . SER A 1 874 ? -61.981 -5.588 102.555 1.00 83.88 874 SER A C 1
ATOM 6903 O O . SER A 1 874 ? -62.831 -5.664 103.434 1.00 83.88 874 SER A O 1
ATOM 6905 N N . GLU A 1 875 ? -60.865 -4.877 102.692 1.00 83.62 875 GLU A N 1
ATOM 6906 C CA . GLU A 1 875 ? -60.410 -4.169 103.884 1.00 83.62 875 GLU A CA 1
ATOM 6907 C C . GLU A 1 875 ? -61.128 -2.829 104.107 1.00 83.62 875 GLU A C 1
ATOM 6909 O O . GLU A 1 875 ? -61.153 -2.322 105.224 1.00 83.62 875 GLU A O 1
ATOM 6914 N N . CYS A 1 876 ? -61.725 -2.248 103.062 1.00 81.69 876 CYS A N 1
ATOM 6915 C CA . CYS A 1 876 ? -62.538 -1.030 103.157 1.00 81.69 876 CYS A CA 1
ATOM 6916 C C . CYS A 1 876 ? -64.037 -1.337 103.289 1.00 81.69 876 CYS A C 1
ATOM 6918 O O . CYS A 1 876 ? -64.842 -0.422 103.457 1.00 81.69 876 CYS A O 1
ATOM 6920 N N . TRP A 1 877 ? -64.424 -2.611 103.203 1.00 83.06 877 TRP A N 1
ATOM 6921 C CA . TRP A 1 877 ? -65.817 -3.017 103.065 1.00 83.06 877 TRP A CA 1
ATOM 6922 C C . TRP A 1 877 ? -66.674 -2.671 104.276 1.00 83.06 877 TRP A C 1
ATOM 6924 O O . TRP A 1 877 ? -67.768 -2.132 104.120 1.00 83.06 877 TRP A O 1
ATOM 6934 N N . ASP A 1 878 ? -66.169 -2.914 105.484 1.00 77.56 878 ASP A N 1
ATOM 6935 C CA . ASP A 1 878 ? -66.923 -2.623 106.705 1.00 77.56 878 ASP A CA 1
ATOM 6936 C C . ASP A 1 878 ? -67.138 -1.119 106.886 1.00 77.56 878 ASP A C 1
ATOM 6938 O O . ASP A 1 878 ? -68.222 -0.680 107.271 1.00 77.56 878 ASP A O 1
ATOM 6942 N N . GLN A 1 879 ? -66.137 -0.315 106.520 1.00 79.44 879 GLN A N 1
ATOM 6943 C CA . GLN A 1 879 ? -66.237 1.141 106.542 1.00 79.44 879 GLN A CA 1
ATOM 6944 C C . GLN A 1 879 ? -67.234 1.652 105.494 1.00 79.44 879 GLN A C 1
ATOM 6946 O O . GLN A 1 879 ? -68.073 2.494 105.814 1.00 79.44 879 GLN A O 1
ATOM 6951 N N . HIS A 1 880 ? -67.208 1.083 104.286 1.00 79.44 880 HIS A N 1
ATOM 6952 C CA . HIS A 1 880 ? -68.155 1.405 103.222 1.00 79.44 880 HIS A CA 1
ATOM 6953 C C . HIS A 1 880 ? -69.603 1.055 103.596 1.00 79.44 880 HIS A C 1
ATOM 6955 O O . HIS A 1 880 ? -70.520 1.847 103.381 1.00 79.44 880 HIS A O 1
ATOM 6961 N N . ARG A 1 881 ? -69.829 -0.110 104.219 1.00 79.62 881 ARG A N 1
ATOM 6962 C CA . ARG A 1 881 ? -71.157 -0.519 104.707 1.00 79.62 881 ARG A CA 1
ATOM 6963 C C . ARG A 1 881 ? -71.685 0.425 105.781 1.00 79.62 881 ARG A C 1
ATOM 6965 O O . ARG A 1 881 ? -72.865 0.750 105.775 1.00 79.62 881 ARG A O 1
ATOM 6972 N N . GLN A 1 882 ? -70.821 0.892 106.679 1.00 75.75 882 GLN A N 1
ATOM 6973 C CA . GLN A 1 882 ? -71.207 1.840 107.725 1.00 75.75 882 GLN A CA 1
ATOM 6974 C C . GLN A 1 882 ? -71.475 3.250 107.187 1.00 75.75 882 GLN A C 1
ATOM 6976 O O . GLN A 1 882 ? -72.348 3.938 107.714 1.00 75.75 882 GLN A O 1
ATOM 6981 N N . SER A 1 883 ? -70.746 3.696 106.160 1.00 73.88 883 SER A N 1
ATOM 6982 C CA . SER A 1 883 ? -70.909 5.036 105.581 1.00 73.88 883 SER A CA 1
ATOM 6983 C C . SER A 1 883 ? -72.153 5.158 104.691 1.00 73.88 883 SER A C 1
ATOM 6985 O O . SER A 1 883 ? -72.733 6.242 104.609 1.00 73.88 883 SER A O 1
ATOM 6987 N N . THR A 1 884 ? -72.590 4.055 104.075 1.00 73.31 884 THR A N 1
ATOM 6988 C CA . THR A 1 884 ? -73.729 4.011 103.138 1.00 73.31 884 THR A CA 1
ATOM 6989 C C . THR A 1 884 ? -75.032 3.478 103.741 1.00 73.31 884 THR A C 1
ATOM 6991 O O . THR A 1 884 ? -76.093 3.650 103.140 1.00 73.31 884 THR A O 1
ATOM 6994 N N . ALA A 1 885 ? -74.993 2.873 104.932 1.00 74.69 885 ALA A N 1
ATOM 6995 C CA . ALA A 1 885 ? -76.190 2.365 105.598 1.00 74.69 885 ALA A CA 1
ATOM 6996 C C . ALA A 1 885 ? -77.171 3.489 106.012 1.00 74.69 885 ALA A C 1
ATOM 6998 O O . ALA A 1 885 ? -76.738 4.562 106.453 1.00 74.69 885 ALA A O 1
ATOM 6999 N N . PRO A 1 886 ? -78.499 3.245 105.942 1.00 74.81 886 PRO A N 1
ATOM 7000 C CA . PRO A 1 886 ? -79.519 4.174 106.436 1.00 74.81 886 PRO A CA 1
ATOM 7001 C C . PRO A 1 886 ? -79.273 4.552 107.900 1.00 74.81 886 PRO A C 1
ATOM 7003 O O . PRO A 1 886 ? -78.752 3.744 108.660 1.00 74.81 886 PRO A O 1
ATOM 7006 N N . LYS A 1 887 ? -79.633 5.764 108.334 1.00 80.19 887 LYS A N 1
ATOM 7007 C CA . LYS A 1 887 ? -79.400 6.194 109.725 1.00 80.19 887 LYS A CA 1
ATOM 7008 C C . LYS A 1 887 ? -80.611 5.932 110.609 1.00 80.19 887 LYS A C 1
ATOM 7010 O O . LYS A 1 887 ? -81.736 6.252 110.238 1.00 80.19 887 LYS A O 1
ATOM 7015 N N . CYS A 1 888 ? -80.343 5.430 111.809 1.00 80.44 888 CYS A N 1
ATOM 7016 C CA . CYS A 1 888 ? -81.335 5.223 112.847 1.00 80.44 888 CYS A CA 1
ATOM 7017 C C . CYS A 1 888 ? -81.930 6.566 113.277 1.00 80.44 888 CYS A C 1
ATOM 7019 O O . CYS A 1 888 ? -81.196 7.445 113.733 1.00 80.44 888 CYS A O 1
ATOM 7021 N N . ILE A 1 889 ? -83.249 6.725 113.184 1.00 78.06 889 ILE A N 1
ATOM 7022 C CA . ILE A 1 889 ? -83.926 7.987 113.505 1.00 78.06 889 ILE A CA 1
ATOM 7023 C C . ILE A 1 889 ? -83.819 8.360 114.988 1.00 78.06 889 ILE A C 1
ATOM 7025 O O . ILE A 1 889 ? -83.961 9.527 115.335 1.00 78.06 889 ILE A O 1
ATOM 7029 N N . HIS A 1 890 ? -83.549 7.386 115.864 1.00 78.00 890 HIS A N 1
ATOM 7030 C CA . HIS A 1 890 ? -83.411 7.618 117.300 1.00 78.00 890 HIS A CA 1
ATOM 7031 C C . HIS A 1 890 ? -81.994 8.061 117.694 1.00 78.00 890 HIS A C 1
ATOM 7033 O O . HIS A 1 890 ? -81.823 9.080 118.358 1.00 78.00 890 HIS A O 1
ATOM 7039 N N . CYS A 1 891 ? -80.961 7.312 117.294 1.00 80.19 891 CYS A N 1
ATOM 7040 C CA . CYS A 1 891 ? -79.584 7.556 117.745 1.00 80.19 891 CYS A CA 1
ATOM 7041 C C . CYS A 1 891 ? -78.671 8.194 116.682 1.00 80.19 891 CYS A C 1
ATOM 7043 O O . CYS A 1 891 ? -77.536 8.560 116.986 1.00 80.19 891 CYS A O 1
ATOM 7045 N N . GLY A 1 892 ? -79.127 8.293 115.429 1.00 76.38 892 GLY A N 1
ATOM 7046 C CA . GLY A 1 892 ? -78.352 8.789 114.287 1.00 76.38 892 GLY A CA 1
ATOM 7047 C C . GLY A 1 892 ? -77.243 7.849 113.790 1.00 76.38 892 GLY A C 1
ATOM 7048 O O . GLY A 1 892 ? -76.527 8.208 112.853 1.00 76.38 892 GLY A O 1
ATOM 7049 N N . GLY A 1 893 ? -77.073 6.672 114.405 1.00 77.44 893 GLY A N 1
ATOM 7050 C CA . GLY A 1 893 ? -76.086 5.662 114.010 1.00 77.44 893 GLY A CA 1
ATOM 7051 C C . GLY A 1 893 ? -76.504 4.870 112.762 1.00 77.44 893 GLY A C 1
ATOM 7052 O O . GLY A 1 893 ? -77.697 4.802 112.471 1.00 77.44 893 GLY A O 1
ATOM 7053 N N . PRO A 1 894 ? -75.560 4.265 112.018 1.00 79.06 894 PRO A N 1
ATOM 7054 C CA . PRO A 1 894 ? -75.874 3.503 110.810 1.00 79.06 894 PRO A CA 1
ATOM 7055 C C . PRO A 1 894 ? -76.634 2.213 111.145 1.00 79.06 894 PRO A C 1
ATOM 7057 O O . PRO A 1 894 ? -76.252 1.460 112.041 1.00 79.06 894 PRO A O 1
ATOM 7060 N N . CYS A 1 895 ? -77.715 1.947 110.420 1.00 75.56 895 CYS A N 1
ATOM 7061 C CA . CYS A 1 895 ? -78.550 0.749 110.483 1.00 75.56 895 CYS A CA 1
ATOM 7062 C C . CYS A 1 895 ? -77.893 -0.417 109.734 1.00 75.56 895 CYS A C 1
ATOM 7064 O O . CYS A 1 895 ? -78.466 -1.015 108.831 1.00 75.56 895 CYS A O 1
ATOM 7066 N N . CYS A 1 896 ? -76.661 -0.732 110.116 1.00 75.50 896 CYS A N 1
ATOM 7067 C CA . CYS A 1 896 ? -75.950 -1.937 109.723 1.00 75.50 896 CYS A CA 1
ATOM 7068 C C . CYS A 1 896 ? -75.301 -2.561 110.957 1.00 75.50 896 CYS A C 1
ATOM 7070 O O . CYS A 1 896 ? -75.337 -1.996 112.052 1.00 75.50 896 CYS A O 1
ATOM 7072 N N . GLU A 1 897 ? -74.732 -3.747 110.787 1.00 75.31 897 GLU A N 1
ATOM 7073 C CA . GLU A 1 897 ? -73.972 -4.381 111.854 1.00 75.31 897 GLU A CA 1
ATOM 7074 C C . GLU A 1 897 ? -72.755 -3.507 112.181 1.00 75.31 897 GLU A C 1
ATOM 7076 O O . GLU A 1 897 ? -71.967 -3.153 111.302 1.00 75.31 897 GLU A O 1
ATOM 7081 N N . VAL A 1 898 ? -72.645 -3.110 113.446 1.00 74.56 898 VAL A N 1
ATOM 7082 C CA . VAL A 1 898 ? -71.486 -2.411 113.997 1.00 74.56 898 VAL A CA 1
ATOM 7083 C C . VAL A 1 898 ? -71.033 -3.249 115.172 1.00 74.56 898 VAL A C 1
ATOM 7085 O O . VAL A 1 898 ? -71.718 -3.309 116.197 1.00 74.56 898 VAL A O 1
ATOM 7088 N N . GLU A 1 899 ? -69.901 -3.921 114.999 1.00 71.44 899 GLU A N 1
ATOM 7089 C CA . GLU A 1 899 ? -69.405 -4.917 115.941 1.00 71.44 899 GLU A CA 1
ATOM 7090 C C . GLU A 1 899 ? -69.360 -4.361 117.376 1.00 71.44 899 GLU A C 1
ATOM 7092 O O . GLU A 1 899 ? -68.823 -3.284 117.645 1.00 71.44 899 GLU A O 1
ATOM 7097 N N . GLY A 1 900 ? -70.009 -5.076 118.300 1.00 70.50 900 GLY A N 1
ATOM 7098 C CA . GLY A 1 900 ? -70.115 -4.692 119.710 1.00 70.50 900 GLY A CA 1
ATOM 7099 C C . GLY A 1 900 ? -71.101 -3.560 120.033 1.00 70.50 900 GLY A C 1
ATOM 7100 O O . GLY A 1 900 ? -71.218 -3.206 121.207 1.00 70.50 900 GLY A O 1
ATOM 7101 N N . ARG A 1 901 ? -71.815 -2.992 119.048 1.00 71.31 901 ARG A N 1
ATOM 7102 C CA . ARG A 1 901 ? -72.736 -1.861 119.268 1.00 71.31 901 ARG A CA 1
ATOM 7103 C C . ARG A 1 901 ? -74.134 -2.031 118.669 1.00 71.31 901 ARG A C 1
ATOM 7105 O O . ARG A 1 901 ? -75.093 -1.721 119.366 1.00 71.31 901 ARG A O 1
ATOM 7112 N N . PHE A 1 902 ? -74.260 -2.510 117.431 1.00 77.44 902 PHE A N 1
ATOM 7113 C CA . PHE A 1 902 ? -75.549 -2.732 116.760 1.00 77.44 902 PHE A CA 1
ATOM 7114 C C . PHE A 1 902 ? -75.524 -4.067 116.011 1.00 77.44 902 PHE A C 1
ATOM 7116 O O . PHE A 1 902 ? -74.578 -4.330 115.270 1.00 77.44 902 PHE A O 1
ATOM 7123 N N . SER A 1 903 ? -76.561 -4.895 116.162 1.00 75.06 903 SER A N 1
ATOM 7124 C CA . SER A 1 903 ? -76.661 -6.208 115.497 1.00 75.06 903 SER A CA 1
ATOM 7125 C C . SER A 1 903 ? -76.895 -6.126 113.986 1.00 75.06 903 SER A C 1
ATOM 7127 O O . SER A 1 903 ? -76.855 -7.138 113.293 1.00 75.06 903 SER A O 1
ATOM 7129 N N . GLY A 1 904 ? -77.176 -4.928 113.469 1.00 72.31 904 GLY A N 1
ATOM 7130 C CA . GLY A 1 904 ? -77.530 -4.700 112.072 1.00 72.31 904 GLY A CA 1
ATOM 7131 C C . GLY A 1 904 ? -78.982 -4.991 111.724 1.00 72.31 904 GLY A C 1
ATOM 7132 O O . GLY A 1 904 ? -79.380 -4.734 110.591 1.00 72.31 904 GLY A O 1
ATOM 7133 N N . MET A 1 905 ? -79.791 -5.445 112.685 1.00 78.31 905 MET A N 1
ATOM 7134 C CA . MET A 1 905 ? -81.240 -5.513 112.527 1.00 78.31 905 MET A CA 1
ATOM 7135 C C . MET A 1 905 ? -81.889 -4.181 112.921 1.00 78.31 905 MET A C 1
ATOM 7137 O O . MET A 1 905 ? -81.556 -3.567 113.936 1.00 78.31 905 MET A O 1
ATOM 7141 N N . PHE A 1 906 ? -82.838 -3.724 112.112 1.00 79.44 906 PHE A N 1
ATOM 7142 C CA . PHE A 1 906 ? -83.586 -2.492 112.339 1.00 79.44 906 PHE A CA 1
ATOM 7143 C C . PHE A 1 906 ? -85.044 -2.677 111.922 1.00 79.44 906 PHE A C 1
ATOM 7145 O O . PHE A 1 906 ? -85.360 -3.493 111.057 1.00 79.44 906 PHE A O 1
ATOM 7152 N N . TYR A 1 907 ? -85.931 -1.906 112.538 1.00 78.75 907 TYR A N 1
ATOM 7153 C CA . TYR A 1 907 ? -87.311 -1.767 112.105 1.00 78.75 907 TYR A CA 1
ATOM 7154 C C . TYR A 1 907 ? -87.417 -0.650 111.072 1.00 78.75 907 TYR A C 1
ATOM 7156 O O . TYR A 1 907 ? -86.870 0.439 111.263 1.00 78.75 907 TYR A O 1
ATOM 7164 N N . GLU A 1 908 ? -88.147 -0.918 109.994 1.00 76.62 908 GLU A N 1
ATOM 7165 C CA . GLU A 1 908 ? -88.680 0.120 109.117 1.00 76.62 908 GLU A CA 1
ATOM 7166 C C . GLU A 1 908 ? -89.990 0.634 109.699 1.00 76.62 908 GLU A C 1
ATOM 7168 O O . GLU A 1 908 ? -90.941 -0.125 109.891 1.00 76.62 908 GLU A O 1
ATOM 7173 N N . LEU A 1 909 ? -90.022 1.921 110.023 1.00 76.31 909 LEU A N 1
ATOM 7174 C CA . LEU A 1 909 ? -91.172 2.563 110.636 1.00 76.31 909 LEU A CA 1
ATOM 7175 C C . LEU A 1 909 ? -92.010 3.247 109.565 1.00 76.31 909 LEU A C 1
ATOM 7177 O O . LEU A 1 909 ? -91.526 4.116 108.837 1.00 76.31 909 LEU A O 1
ATOM 7181 N N . ASP A 1 910 ? -93.274 2.835 109.494 1.00 66.94 910 ASP A N 1
ATOM 7182 C CA . ASP A 1 910 ? -94.240 3.337 108.526 1.00 66.94 910 ASP A CA 1
ATOM 7183 C C . ASP A 1 910 ? -94.819 4.693 108.993 1.00 66.94 910 ASP A C 1
ATOM 7185 O O . ASP A 1 910 ? -95.418 4.765 110.080 1.00 66.94 910 ASP A O 1
ATOM 7189 N N . PRO A 1 911 ? -94.680 5.771 108.192 1.00 60.44 911 PRO A N 1
ATOM 7190 C CA . PRO A 1 911 ? -95.176 7.105 108.535 1.00 60.44 911 PRO A CA 1
ATOM 7191 C C . PRO A 1 911 ? -96.703 7.195 108.735 1.00 60.44 911 PRO A C 1
ATOM 7193 O O . PRO A 1 911 ? -97.194 8.193 109.261 1.00 60.44 911 PRO A O 1
ATOM 7196 N N . ALA A 1 912 ? -97.483 6.166 108.379 1.00 57.41 912 ALA A N 1
ATOM 7197 C CA . ALA A 1 912 ? -98.938 6.148 108.568 1.00 57.41 912 ALA A CA 1
ATOM 7198 C C . ALA A 1 912 ? -99.404 6.135 110.047 1.00 57.41 912 ALA A C 1
ATOM 7200 O O . ALA A 1 912 ? -100.585 6.351 110.322 1.00 57.41 912 ALA A O 1
ATOM 7201 N N . SER A 1 913 ? -98.492 5.915 111.000 1.00 54.25 913 SER A N 1
ATOM 7202 C CA . SER A 1 913 ? -98.793 5.710 112.430 1.00 54.25 913 SER A CA 1
ATOM 7203 C C . SER A 1 913 ? -98.788 6.985 113.289 1.00 54.25 913 SER A C 1
ATOM 7205 O O . SER A 1 913 ? -98.988 6.898 114.499 1.00 54.25 913 SER A O 1
ATOM 7207 N N . GLY A 1 914 ? -98.555 8.163 112.698 1.00 55.41 914 GLY A N 1
ATOM 7208 C CA . GLY A 1 914 ? -98.508 9.443 113.423 1.00 55.41 914 GLY A CA 1
ATOM 7209 C C . GLY A 1 914 ? -97.121 9.885 113.916 1.00 55.41 914 GLY A C 1
ATOM 7210 O O . GLY A 1 914 ? -97.057 10.778 114.756 1.00 55.41 914 GLY A O 1
ATOM 7211 N N . GLY A 1 915 ? -96.032 9.315 113.382 1.00 59.62 915 GLY A N 1
ATOM 7212 C CA . GLY A 1 915 ? -94.644 9.762 113.595 1.00 59.62 915 GLY A CA 1
ATOM 7213 C C . GLY A 1 915 ? -93.833 9.804 112.289 1.00 59.62 915 GLY A C 1
ATOM 7214 O O . GLY A 1 915 ? -94.266 9.245 111.280 1.00 59.62 915 GLY A O 1
ATOM 7215 N N . ASP A 1 916 ? -92.669 10.470 112.300 1.00 58.56 916 ASP A N 1
ATOM 7216 C CA . ASP A 1 916 ? -91.759 10.561 111.145 1.00 58.56 916 ASP A CA 1
ATOM 7217 C C . ASP A 1 916 ? -91.229 9.165 110.764 1.00 58.56 916 ASP A C 1
ATOM 7219 O O . ASP A 1 916 ? -90.568 8.499 111.564 1.00 58.56 916 ASP A O 1
ATOM 7223 N N . GLY A 1 917 ? -91.539 8.708 109.547 1.00 66.88 917 GLY A N 1
ATOM 7224 C CA . GLY A 1 917 ? -91.078 7.418 109.027 1.00 66.88 917 GLY A CA 1
ATOM 7225 C C . GLY A 1 917 ? -89.555 7.353 108.874 1.00 66.88 917 GLY A C 1
ATOM 7226 O O . GLY A 1 917 ? -88.906 8.350 108.556 1.00 66.88 917 GLY A O 1
ATOM 7227 N N . GLY A 1 918 ? -88.979 6.167 109.078 1.00 78.50 918 GLY A N 1
ATOM 7228 C CA . GLY A 1 918 ? -87.540 5.928 108.952 1.00 78.50 918 GLY A CA 1
ATOM 7229 C C . GLY A 1 918 ? -87.087 4.625 109.608 1.00 78.50 918 GLY A C 1
ATOM 7230 O O . GLY A 1 918 ? -87.901 3.819 110.051 1.00 78.50 918 GLY A O 1
ATOM 7231 N N . HIS A 1 919 ? -85.778 4.400 109.657 1.00 81.44 919 HIS A N 1
ATOM 7232 C CA . HIS A 1 919 ? -85.191 3.182 110.217 1.00 81.44 919 HIS A CA 1
ATOM 7233 C C . HIS A 1 919 ? -84.856 3.375 111.694 1.00 81.44 919 HIS A C 1
ATOM 7235 O O . HIS A 1 919 ? -84.318 4.409 112.070 1.00 81.44 919 HIS A O 1
ATOM 7241 N N . CYS A 1 920 ? -85.138 2.401 112.554 1.00 79.75 920 CYS A N 1
ATOM 7242 C CA . CYS A 1 920 ? -84.715 2.430 113.955 1.00 79.75 920 CYS A CA 1
ATOM 7243 C C . CYS A 1 920 ? -84.062 1.099 114.320 1.00 79.75 920 CYS A C 1
ATOM 7245 O O . CYS A 1 920 ? -84.626 0.048 114.027 1.00 79.75 920 CYS A O 1
ATOM 7247 N N . HIS A 1 921 ? -82.881 1.119 114.945 1.00 81.19 921 HIS A N 1
ATOM 7248 C CA . HIS A 1 921 ? -82.243 -0.110 115.436 1.00 81.19 921 HIS A CA 1
ATOM 7249 C C . HIS A 1 921 ? -83.206 -0.877 116.336 1.00 81.19 921 HIS A C 1
ATOM 7251 O O . HIS A 1 921 ? -83.904 -0.263 117.145 1.00 81.19 921 HIS A O 1
ATOM 7257 N N . VAL A 1 922 ? -83.206 -2.207 116.240 1.00 81.06 922 VAL A N 1
ATOM 7258 C CA . VAL A 1 922 ? -84.012 -3.047 117.140 1.00 81.06 922 VAL A CA 1
ATOM 7259 C C . VAL A 1 922 ? -83.672 -2.729 118.599 1.00 81.06 922 VAL A C 1
ATOM 7261 O O . VAL A 1 922 ? -84.563 -2.619 119.433 1.00 81.06 922 VAL A O 1
ATOM 7264 N N . GLU A 1 923 ? -82.396 -2.471 118.886 1.00 80.00 923 GLU A N 1
ATOM 7265 C CA . GLU A 1 923 ? -81.876 -2.119 120.207 1.00 80.00 923 GLU A CA 1
ATOM 7266 C C . GLU A 1 923 ? -82.247 -0.700 120.665 1.00 80.00 923 GLU A C 1
ATOM 7268 O O . GLU A 1 923 ? -82.177 -0.408 121.853 1.00 80.00 923 GLU A O 1
ATOM 7273 N N . CYS A 1 924 ? -82.629 0.195 119.749 1.00 79.12 924 CYS A N 1
ATOM 7274 C CA . CYS A 1 924 ? -83.089 1.553 120.068 1.00 79.12 924 CYS A CA 1
ATOM 7275 C C . CYS A 1 924 ? -84.619 1.683 120.061 1.00 79.12 924 CYS A C 1
ATOM 7277 O O . CYS A 1 924 ? -85.136 2.751 120.387 1.00 79.12 924 CYS A O 1
ATOM 7279 N N . PHE A 1 925 ? -85.349 0.642 119.657 1.00 78.06 925 PHE A N 1
ATOM 7280 C CA . PHE A 1 925 ? -86.778 0.746 119.374 1.00 78.06 925 PHE A CA 1
ATOM 7281 C C . PHE A 1 925 ? -87.638 0.927 120.632 1.00 78.06 925 PHE A C 1
ATOM 7283 O O . PHE A 1 925 ? -88.569 1.738 120.628 1.00 78.06 925 PHE A O 1
ATOM 7290 N N . ASP A 1 926 ? -87.293 0.237 121.722 1.00 76.88 926 ASP A N 1
ATOM 7291 C CA . ASP A 1 926 ? -87.981 0.374 123.014 1.00 76.88 926 ASP A CA 1
ATOM 7292 C C . ASP A 1 926 ? -87.808 1.793 123.594 1.00 76.88 926 ASP A C 1
ATOM 7294 O O . ASP A 1 926 ? -88.769 2.401 124.071 1.00 76.88 926 ASP A O 1
ATOM 7298 N N . ASP A 1 927 ? -86.609 2.374 123.471 1.00 76.19 927 ASP A N 1
ATOM 7299 C CA . ASP A 1 927 ? -86.340 3.757 123.888 1.00 76.19 927 ASP A CA 1
ATOM 7300 C C . ASP A 1 927 ? -87.053 4.780 122.983 1.00 76.19 927 ASP A C 1
ATOM 7302 O O . ASP A 1 927 ? -87.650 5.742 123.475 1.00 76.19 927 ASP A O 1
ATOM 7306 N N . TYR A 1 928 ? -87.065 4.553 121.664 1.00 75.38 928 TYR A N 1
ATOM 7307 C CA . TYR A 1 928 ? -87.773 5.395 120.695 1.00 75.38 928 TYR A CA 1
ATOM 7308 C C . TYR A 1 928 ? -89.291 5.429 120.946 1.00 75.38 928 TYR A C 1
ATOM 7310 O O . TYR A 1 928 ? -89.901 6.501 120.936 1.00 75.38 928 TYR A O 1
ATOM 7318 N N . THR A 1 929 ? -89.914 4.279 121.222 1.00 70.12 929 THR A N 1
ATOM 7319 C CA . THR A 1 929 ? -91.355 4.198 121.525 1.00 70.12 929 THR A CA 1
ATOM 7320 C C . THR A 1 929 ? -91.706 4.811 122.881 1.00 70.12 929 THR A C 1
ATOM 7322 O O . THR A 1 929 ? -92.737 5.478 122.996 1.00 70.12 929 THR A O 1
ATOM 7325 N N . ALA A 1 930 ? -90.836 4.686 123.888 1.00 67.25 930 ALA A N 1
ATOM 7326 C CA . ALA A 1 930 ? -90.997 5.378 125.167 1.00 67.25 930 ALA A CA 1
ATOM 7327 C C . ALA A 1 930 ? -90.872 6.910 125.039 1.00 67.25 930 ALA A C 1
ATOM 7329 O O . ALA A 1 930 ? -91.513 7.640 125.800 1.00 67.25 930 ALA A O 1
ATOM 7330 N N . ALA A 1 931 ? -90.066 7.402 124.091 1.00 63.59 931 ALA A N 1
ATOM 7331 C CA . ALA A 1 931 ? -89.926 8.827 123.794 1.00 63.59 931 ALA A CA 1
ATOM 7332 C C . ALA A 1 931 ? -91.136 9.406 123.035 1.00 63.59 931 ALA A C 1
ATOM 7334 O O . ALA A 1 931 ? -91.515 10.535 123.312 1.00 63.59 931 ALA A O 1
ATOM 7335 N N . GLN A 1 932 ? -91.772 8.640 122.141 1.00 66.06 932 GLN A N 1
ATOM 7336 C CA . GLN A 1 932 ? -92.981 9.053 121.401 1.00 66.06 932 GLN A CA 1
ATOM 7337 C C . GLN A 1 932 ? -94.257 9.116 122.270 1.00 66.06 932 GLN A C 1
ATOM 7339 O O . GLN A 1 932 ? -95.218 9.786 121.904 1.00 66.06 932 GLN A O 1
ATOM 7344 N N . GLN A 1 933 ? -94.297 8.416 123.415 1.00 61.44 933 GLN A N 1
ATOM 7345 C CA . GLN A 1 933 ? -95.434 8.432 124.355 1.00 61.44 933 GLN A CA 1
ATOM 7346 C C . GLN A 1 933 ? -95.387 9.578 125.392 1.00 61.44 933 GLN A C 1
ATOM 7348 O O . GLN A 1 933 ? -96.351 9.737 126.147 1.00 61.44 933 GLN A O 1
ATOM 7353 N N . ARG A 1 934 ? -94.290 10.352 125.457 1.00 50.50 934 ARG A N 1
ATOM 7354 C CA . ARG A 1 934 ? -94.150 11.571 126.281 1.00 50.50 934 ARG A CA 1
ATOM 7355 C C . ARG A 1 934 ? -94.358 12.812 125.432 1.00 50.50 934 ARG A C 1
ATOM 7357 O O . ARG A 1 934 ? -94.910 13.785 125.994 1.00 50.50 934 ARG A O 1
#

Radius of gyration: 56.23 Å; chains: 1; bounding box: 160×86×184 Å

Sequence (934 aa):
MAFFFQKKKDGGPNATTPSASMGAAQSLGAWLEDGRSSREYVLAAKYARRWKKNVARKTTGYVVTHGKKPATVLCHFDLYDKQPGDRFSLPDDGSWLNFLRYMRMKGEKFTDPNFPPDDRSLFFDPNNPRETDLKKDVQKWVRISDLFNKTKYIKLTFFDEEAFRLCGFETMEASEFERLSSVDDCPSMEKATQKAQELCLTALGSTDPVQEELEALVADSPIKDWLQKNDIFGTLRTHLSPLVLKEFGDPKFEYVAQEGYVPTLAVTLPCGCGPPDAVHFFQRGTPDQPFVAPGDVAQGALGDCYFLGALSVLSANEELLFDAFPDLEPGLWLPSEDAPPNEQQFNPEGVYAVAFYRNRERRVVVVDDWIPCTASGRPAFCQPPRDGTEIWTLIAEKAFAKLNGSFEGIVGGLEKEALQDLTGGLPLQYEISGENAQEKWRGAAGLEELHNTLKDILEEGSMLGCSVQGEVTEADLGAGILANHAYGILKTHDLVLDGQEHRLIQIRNPWGRGQEWTGAWGDEDPRWARVAARDKEDMGYVDEDDGTWWMTLEDFREQFQELSVCRLLRPPVWQHHHVIGKWEGTSAAGTENLHLNPQFQLYLEHDCKVFVELRQPSRRPLGKDTYEVAVAPVVVGGENTPDQRRVRVQQEDLEGDLVLAHARSRVAELQLRATGMPGNPGATPYQLLALASQAGYEAEFFMEVYTRGPSAVRPLHDHAVPRCAQCDEVLTGAFVTVDEKYLHKECYRDYKATTAPRCAHCGEGVLKVEGRFSGRFYPLDDGVQVHSECYPAYQAAAAPDCGHCGEKVFKQPGRFSGVYYDTEDQQRVHEECWEGYRLSKAPKCVECGEPVARVEGRFDGKYYNVDDGGRCHSECWDQHRQSTAPKCIHCGGPCCEVEGRFSGMFYELDPASGGDGGHCHVECFDDYTAAQQR

pLDDT: mean 78.22, std 18.26, range [23.12, 97.81]

Secondary structure (DSSP, 8-state):
--SSS---------------SSSHHHHHHHHTTS---TTHHHHHHHHHHHHHTTS-----S-EEEE-SSS-------TT----GGGGS-EESSSTTHHHHHHHHHHTPPP--TTS-SSHHHH-SSTTS-S-TTHHHH--EEEEHHHHS-EEEEEEEEEE-TTT-EEEEEEEE-HHHHHH-------TTHHHHHHHHHHHHHHHHH-SGGGHHHHHHHSTTSTTHHHHHHTTHHHHHHHHHTTPEEEEE---EEEEE--TTS--EEEEEEEEEEE-SS--BSS----TTS-SS-GGG-B--SSS-HHHHHHHHHHHTSHHHHHHTSPPPPTTTSPPPTTSPTT-----TT-EEEEEEEETTEEEEEEEESEEEE-TTS-BSSSBPPTT--B-HHHHHHHHHHHHHTSSGGGSS--HHHHHHHHH--EEEEEE-SSTT--GGGSHHHHHHHHHHHHHHHHHTT-EEEEE---SSTT-B-STTPBTT--EEEEEEEEEEETTEEEEEEEEE-TT-SS----STTSTT-GGGGGS-HHHHHHHT---S-SSEEEEEHHHHHHH--EEEEEE---TTTEEEEEEEEEE-GGG--TGGGGGGS-EEEEEESS-EEEEEEEEPPPSGGGT----SS-EEEEEE-SSPPTT-------GGGBSS----BSSSEEEEEEEE-----TTSTT--PEEEEEEESSTT--EEEEEEEEEES-EEEEEPPGGGS-B-TTT--B--SSEEEETTEEEETTHHHHHHHHHSPBBTTT-SBSSEETTTEES-EEE-GGG-EEETTTHHHHHHHHSPBBTTT-SBSS-BTTTB-S-EEE-TTS-EEEGGGHHHHHHHHSPBBTTT-SBSS-BTTTB-S-EEE-TTS-EEEGGGHHHHHHHHSPBBTTT--BSSEETTTEES-EEEEPGGGSS--EEEEHHHHHHHHHHHT-